Protein AF-0000000087520367 (afdb_homodimer)

Secondary structure (DSSP, 8-state):
--HHHHHHTT-HHHHHHHHH-GGGTS-EEEE---SSPP-PPP--TTTTTT-EEE-SSTT-EEEHHHHHHHTTEEEEEEEETTEEEEEEE-TT--TT--EE-TTHHHHHHHHHHHHHHHTTSS-TTSBHHHH-GGGTTSTTTTSBHHHHHTT---EEETTPPP-HHHHHHHHHHHTTSSPPPTT--S--SHHHHHHTEEESS-TTSS----HHHHHHHHHHHHHHHSS-HHHHHIIIIIHHHT-SS-EEEEB-TTS-B-TTT-EEE-HHHHHHHHHHHHTTTEETTEE-S-HHHHHHTTPPPSGGGGSB--TT--TTTS--EEEETTEEEETTSTT-EEEEEGGGEEEEEEGGGTEEEEEEE-----TTSPPP-HHHHHHHHHHHHHHS---/--HHHHHHTT-HHHHHHHHH-GGGTS-EEEE---SSPP-PPP--TTTTTT-EEE-SSTT-EEEHHHHHHHTTEEEEEEEETTEEEEEEE-TT--TT--EE-TTHHHHHHHHHHHHHHHTTSS-TTSBHHHH-GGGTTSTTTTSBHHHHHTT---EEETTPPP-HHHHHHHHHHHTTSSPPPTT--S--SHHHHHTTEEESS-TTSS----HHHHHHHHHHHHHHHSS-HHHHHIIIIIHHHT-SS-EEEEB-TTS-B-TTT-EEE-HHHHHHHHHHHHTTTEETTEE-S-HHHHHHTTPPPSGGGGSB--TT--TTTS--EEEETTEEEETTSTT-EEEEEGGGEEEEEEGGGTEEEEEEE-----TTSPPP-HHHHHHHHHHHHHHS---

Organism: NCBI:txid162496

Solvent-accessible surface area (backbone atoms only — not comparable to full-atom values): 40229 Å² total; per-residue (Å²): 119,59,66,65,59,60,54,40,53,57,36,43,70,50,34,42,50,50,32,51,46,44,48,53,70,34,16,32,42,66,17,54,18,67,82,40,63,64,58,80,58,74,71,46,83,61,72,61,67,88,38,70,31,72,44,96,49,91,93,37,68,34,49,50,67,56,53,40,60,74,36,36,42,35,31,43,35,35,31,48,75,85,36,31,32,39,79,47,62,32,94,85,48,54,80,83,45,42,29,53,30,25,32,30,18,28,29,57,50,35,54,55,48,50,54,35,39,72,71,60,74,39,53,52,81,42,39,38,19,77,60,36,60,85,30,50,83,19,24,63,15,67,19,26,40,50,31,34,37,35,25,8,42,39,58,22,58,87,82,42,84,75,44,63,70,61,51,49,52,53,48,34,37,17,33,56,76,37,80,67,55,95,81,63,80,69,46,63,29,62,66,52,46,54,51,51,26,34,55,74,50,73,55,52,70,45,60,36,86,51,60,61,38,41,39,52,50,46,50,32,52,27,59,72,66,75,44,55,67,38,56,49,47,13,75,62,44,35,33,65,55,16,28,81,57,61,31,33,27,32,33,28,85,83,61,46,66,40,40,32,36,32,30,27,35,24,63,63,42,51,40,40,52,34,45,23,51,48,53,39,17,33,43,95,89,38,76,65,41,57,46,66,62,45,60,50,52,60,47,76,45,79,68,43,24,43,63,37,67,54,92,90,46,43,88,87,78,30,71,55,21,21,37,24,58,49,28,38,28,44,63,88,44,78,71,24,38,32,26,54,16,72,30,55,20,35,43,38,30,26,45,92,68,34,31,28,38,28,30,38,35,21,31,47,85,46,93,89,44,83,77,72,63,58,67,62,36,52,51,48,50,45,52,52,59,69,68,48,71,82,124,119,60,67,65,60,58,54,40,53,58,35,44,70,51,33,42,49,50,32,52,46,44,48,52,69,35,17,33,42,68,16,54,18,67,82,42,63,63,58,80,59,75,68,47,83,60,73,61,65,88,37,69,32,72,43,95,49,90,94,37,69,34,49,48,67,57,53,39,58,74,36,37,44,36,30,43,37,33,31,48,76,86,36,32,33,37,79,48,62,32,95,85,48,54,79,82,44,41,31,52,30,24,32,30,18,29,30,58,51,35,53,55,48,50,55,35,40,74,72,60,74,40,52,53,82,42,40,38,19,78,60,36,60,84,30,49,82,18,23,63,14,67,18,25,41,51,31,36,38,36,26,8,43,39,57,21,58,87,81,42,84,75,43,64,69,61,52,48,53,52,48,35,37,16,32,56,78,38,81,66,56,95,81,63,80,70,46,65,29,62,66,52,47,55,51,51,25,36,53,74,51,74,57,53,71,44,60,36,87,50,61,61,39,41,38,52,49,45,52,31,53,28,61,72,68,74,44,55,68,37,55,50,47,13,76,62,45,35,33,64,55,15,27,82,56,61,32,33,27,32,34,27,85,82,62,45,65,40,39,32,34,32,30,25,34,24,63,64,43,50,40,41,53,36,44,22,50,50,52,39,17,34,42,97,90,37,75,63,41,58,48,67,63,46,61,50,52,60,47,76,44,78,69,42,23,43,64,38,68,54,93,91,46,42,86,89,80,30,70,55,20,23,38,24,56,48,28,38,28,43,64,89,44,77,73,24,38,30,26,56,16,72,31,54,19,34,44,38,30,27,46,92,67,34,32,27,37,29,30,39,33,21,31,46,85,47,94,88,45,82,77,73,64,58,66,62,36,51,52,49,50,45,52,52,58,69,68,48,71,83,123

Foldseek 3Di:
DPPVVLVLLFDLVSLQCCFQVVVVQFPWDWQDQADQAADADDAPEDLLVQPWFDDQDPPDTDRPVVLCVLLQFQWKWKDFPRHTHDTDGPDPDDQATKTWQFQLLLVLLLLLVLVCCVVVLFPQQDFLCVLVVLQPQAQRRQHGLQLLLLQFTAWDAPPDDDDAVVLVVVQCPLQRVDPDDPPDDAHNHLSSSSNRIHGPDHGQQAHDDHQSSSSSVLSSSCRSVVDASSHSSNVLPNNQLSAPDMWIFGGGPVRHGSRRTGTIDGLSSLLSVLLCLLVQCDDPRDNSGHSVSSQCQQDQDDHHQNWDFDVLDDPVRAFTWGGGSSWTHRPVQRQKIWHDRPSGFIWIHHSVLRMTMTIDRSHRDDNPRHNDHVVSRRVVSSVSSSPDPPD/DPPVVLVLLFDLVSLQCCFQVVVVQFPWDWQDQADQAADADDAPPDLLVQPWFDDQDPPDTDRPVVLCVLLQFQWKWKDFPRHTHDTDGPDPDDQATKTWQFQLLLVLLLLLVLVCCVVVLFPQQDFLCVLVVLQPQAQRRQHGLQLLLLQFTAWDAPPDDDDAVVLVVVQCPLQRVDPDDPPDDAHNHLSSSSNRIHGPDHGQQAHDDHQSSSSSSQSSSCRSVVDASSHSSNVLPNNQLSAPDMWIFGGGPVRHGSRRTGTIDGLSSLLSVLLCLLVQCDDPRDNSGHSVSSQCQQDQDDHHQNWDFDVLDDPVRAFTWGGGSSWTHRPVQRQKIWHHRPSGFIWIHHSVLRMTMTIDRSHRDDNVRHNDHVVSRRVVSSVSSSPDPPD

Sequence (782 aa):
MNTQTLQRLADPQVLRQHFINDRQTMPTRRIWRGTTPPALPPHTAGALAGMQVPGPRPGVLQPLEHFLSRAESNALLVLHRGALVHEQYLHSMAAHDTHLSASISKSVVSLVAGVLLRDGLLQREQRLGHYVPELAGTAFGEANLDQLLHMGTAVSYGGRAFNKEQEARRFFEAVGMFERAADYTGPRTLLERLATAGAQQPPGQIFRYENGNTEALGEAIRRVTGQSLAQLVSELLWVHLGAGEDAHFGLDSTGRELASGRFSATARDLALLGELLRCGGSRQGVQVLDEALVADITRIPDGPAADVLGTGDTRANGPVLAYHDFWWLPLGEPGSFVARGRSGQRLYVDPRRELVIVHFGAQPVRADVPVPDFEQVFAHIGRQLTATPAGMNTQTLQRLADPQVLRQHFINDRQTMPTRRIWRGTTPPALPPHTAGALAGMQVPGPRPGVLQPLEHFLSRAESNALLVLHRGALVHEQYLHSMAAHDTHLSASISKSVVSLVAGVLLRDGLLQREQRLGHYVPELAGTAFGEANLDQLLHMGTAVSYGGRAFNKEQEARRFFEAVGMFERAADYTGPRTLLERLATAGAQQPPGQIFRYENGNTEALGEAIRRVTGQSLAQLVSELLWVHLGAGEDAHFGLDSTGRELASGRFSATARDLALLGELLRCGGSRQGVQVLDEALVADITRIPDGPAADVLGTGDTRANGPVLAYHDFWWLPLGEPGSFVARGRSGQRLYVDPRRELVIVHFGAQPVRADVPVPDFEQVFAHIGRQLTATPAG

Nearest PDB structures (foldseek):
  4gb7-assembly1_A  TM=9.123E-01  e=3.814E-31  Bacillus anthracis str. Ames
  8rlj-assembly4_D  TM=8.419E-01  e=1.886E-25  Pseudomonas aeruginosa
  8rll-assembly3_C  TM=8.346E-01  e=3.668E-24  Pseudomonas aeruginosa
  8rlj-assembly5_E  TM=8.274E-01  e=9.178E-24  Pseudomonas aeruginosa
  8rlj-assembly1_A  TM=8.616E-01  e=4.545E-21  Pseudomonas aeruginosa

Radius of gyration: 28.09 Å; Cα contacts (8 Å, |Δi|>4): 1717; chains: 2; bounding box: 58×78×73 Å

InterPro domains:
  IPR001466 Beta-lactamase-related [PF00144] (74-360)
  IPR012338 Beta-lactamase/transpeptidase-like [G3DSA:3.40.710.10] (2-370)
  IPR012338 Beta-lactamase/transpeptidase-like [SSF56601] (11-376)
  IPR050789 Diverse Enzymatic Activities [PTHR43283] (68-371)

pLDDT: mean 92.2, std 10.27, range [38.78, 98.94]

Structure (mmCIF, N/CA/C/O backbone):
data_AF-0000000087520367-model_v1
#
loop_
_entity.id
_entity.type
_entity.pdbx_description
1 polymer 'Beta-lactamase-related domain-containing protein'
#
loop_
_atom_site.group_PDB
_atom_site.id
_atom_site.type_symbol
_atom_site.label_atom_id
_atom_site.label_alt_id
_atom_site.label_comp_id
_atom_site.label_asym_id
_atom_site.label_entity_id
_atom_site.label_seq_id
_atom_site.pdbx_PDB_ins_code
_atom_site.Cartn_x
_atom_site.Cartn_y
_atom_site.Cartn_z
_atom_site.occupancy
_atom_site.B_iso_or_equiv
_atom_site.auth_seq_id
_atom_site.auth_comp_id
_atom_site.auth_asym_id
_atom_site.auth_atom_id
_atom_site.pdbx_PDB_model_num
ATOM 1 N N . MET A 1 1 ? 9.992 0.084 -26.797 1 42.03 1 MET A N 1
ATOM 2 C CA . MET A 1 1 ? 10.398 0.18 -25.391 1 42.03 1 MET A CA 1
ATOM 3 C C . MET A 1 1 ? 11.773 0.842 -25.281 1 42.03 1 MET A C 1
ATOM 5 O O . MET A 1 1 ? 12.656 0.589 -26.094 1 42.03 1 MET A O 1
ATOM 9 N N . ASN A 1 2 ? 11.812 1.904 -24.453 1 46.28 2 ASN A N 1
ATOM 10 C CA . ASN A 1 2 ? 13.094 2.602 -24.375 1 46.28 2 ASN A CA 1
ATOM 11 C C . ASN A 1 2 ? 14.211 1.674 -23.906 1 46.28 2 ASN A C 1
ATOM 13 O O . ASN A 1 2 ? 13.984 0.813 -23.047 1 46.28 2 ASN A O 1
ATOM 17 N N . THR A 1 3 ? 15.109 1.425 -24.812 1 49.47 3 THR A N 1
ATOM 18 C CA . THR A 1 3 ? 16.344 0.694 -24.547 1 49.47 3 THR A CA 1
ATOM 19 C C . THR A 1 3 ? 16.734 0.805 -23.078 1 49.47 3 THR A C 1
ATOM 21 O O . THR A 1 3 ? 17.266 -0.145 -22.484 1 49.47 3 THR A O 1
ATOM 24 N N . GLN A 1 4 ? 16.344 1.837 -22.516 1 50.94 4 GLN A N 1
ATOM 25 C CA . GLN A 1 4 ? 16.719 2.096 -21.141 1 50.94 4 GLN A CA 1
ATOM 26 C C . GLN A 1 4 ? 15.93 1.215 -20.172 1 50.94 4 GLN A C 1
ATOM 28 O O . GLN A 1 4 ? 16.484 0.703 -19.203 1 50.94 4 GLN A O 1
ATOM 33 N N . THR A 1 5 ? 14.703 0.967 -20.578 1 55.31 5 THR A N 1
ATOM 34 C CA . THR A 1 5 ? 13.875 0.125 -19.719 1 55.31 5 THR A CA 1
ATOM 35 C C . THR A 1 5 ? 14.336 -1.327 -19.781 1 55.31 5 THR A C 1
ATOM 37 O O . THR A 1 5 ? 14.398 -2.004 -18.75 1 55.31 5 THR A O 1
ATOM 40 N N . LEU A 1 6 ? 14.672 -1.761 -20.984 1 56.72 6 LEU A N 1
ATOM 41 C CA . LEU A 1 6 ? 15.148 -3.127 -21.172 1 56.72 6 LEU A CA 1
ATOM 42 C C . LEU A 1 6 ? 16.453 -3.357 -20.406 1 56.72 6 LEU A C 1
ATOM 44 O O . LEU A 1 6 ? 16.656 -4.422 -19.828 1 56.72 6 LEU A O 1
ATOM 48 N N . GLN A 1 7 ? 17.312 -2.43 -20.547 1 55.62 7 GLN A N 1
ATOM 49 C CA . GLN A 1 7 ? 18.578 -2.512 -19.844 1 55.62 7 GLN A CA 1
ATOM 50 C C . GLN A 1 7 ? 18.359 -2.535 -18.328 1 55.62 7 GLN A C 1
ATOM 52 O O . GLN A 1 7 ? 19.094 -3.205 -17.594 1 55.62 7 GLN A O 1
ATOM 57 N N . ARG A 1 8 ? 17.312 -1.917 -17.984 1 58.72 8 ARG A N 1
ATOM 58 C CA . ARG A 1 8 ? 16.984 -1.859 -16.562 1 58.72 8 ARG A CA 1
ATOM 59 C C . ARG A 1 8 ? 16.578 -3.23 -16.031 1 58.72 8 ARG A C 1
ATOM 61 O O . ARG A 1 8 ? 16.875 -3.58 -14.898 1 58.72 8 ARG A O 1
ATOM 68 N N . LEU A 1 9 ? 16.141 -4.09 -16.969 1 69.94 9 LEU A N 1
ATOM 69 C CA . LEU A 1 9 ? 15.719 -5.402 -16.5 1 69.94 9 LEU A CA 1
ATOM 70 C C . LEU A 1 9 ? 16.859 -6.41 -16.594 1 69.94 9 LEU A C 1
ATOM 72 O O . LEU A 1 9 ? 16.688 -7.582 -16.234 1 69.94 9 LEU A O 1
ATOM 76 N N . ALA A 1 10 ? 18.016 -5.848 -16.938 1 78.12 10 ALA A N 1
ATOM 77 C CA . ALA A 1 10 ? 19.156 -6.754 -17.062 1 78.12 10 ALA A CA 1
ATOM 78 C C . ALA A 1 10 ? 20.109 -6.613 -15.875 1 78.12 10 ALA A C 1
ATOM 80 O O . ALA A 1 10 ? 20.969 -7.473 -15.648 1 78.12 10 ALA A O 1
ATOM 81 N N . ASP A 1 11 ? 19.922 -5.664 -15.117 1 88 11 ASP A N 1
ATOM 82 C CA . ASP A 1 11 ? 20.75 -5.414 -13.945 1 88 11 ASP A CA 1
ATOM 83 C C . ASP A 1 11 ? 20.047 -5.906 -12.672 1 88 11 ASP A C 1
ATOM 85 O O . ASP A 1 11 ? 19 -5.395 -12.297 1 88 11 ASP A O 1
ATOM 89 N N . PRO A 1 12 ? 20.75 -6.898 -11.977 1 91.44 12 PRO A N 1
ATOM 90 C CA . PRO A 1 12 ? 20.125 -7.469 -10.781 1 91.44 12 PRO A CA 1
ATOM 91 C C . PRO A 1 12 ? 19.781 -6.414 -9.734 1 91.44 12 PRO A C 1
ATOM 93 O O . PRO A 1 12 ? 18.781 -6.551 -9.016 1 91.44 12 PRO A O 1
ATOM 96 N N . GLN A 1 13 ? 20.578 -5.406 -9.656 1 91.62 13 GLN A N 1
ATOM 97 C CA . GLN A 1 13 ? 20.297 -4.363 -8.68 1 91.62 13 GLN A CA 1
ATOM 98 C C . GLN A 1 13 ? 19.016 -3.615 -9.016 1 91.62 13 GLN A C 1
ATOM 100 O O . GLN A 1 13 ? 18.219 -3.307 -8.133 1 91.62 13 GLN A O 1
ATOM 105 N N . VAL A 1 14 ? 18.812 -3.326 -10.266 1 90.69 14 VAL A N 1
ATOM 106 C CA . VAL A 1 14 ? 17.594 -2.646 -10.719 1 90.69 14 VAL A CA 1
ATOM 107 C C . VAL A 1 14 ? 16.391 -3.561 -10.539 1 90.69 14 VAL A C 1
ATOM 109 O O . VAL A 1 14 ? 15.328 -3.111 -10.102 1 90.69 14 VAL A O 1
ATOM 112 N N . LEU A 1 15 ? 16.578 -4.824 -10.805 1 92.62 15 LEU A N 1
ATOM 113 C CA . LEU A 1 15 ? 15.508 -5.801 -10.633 1 92.62 15 LEU A CA 1
ATOM 114 C C . LEU A 1 15 ? 15.102 -5.898 -9.164 1 92.62 15 LEU A C 1
ATOM 116 O O . LEU A 1 15 ? 13.906 -5.949 -8.844 1 92.62 15 LEU A O 1
ATOM 120 N N . ARG A 1 16 ? 16.109 -5.922 -8.297 1 94.5 16 ARG A N 1
ATOM 121 C CA . ARG A 1 16 ? 15.82 -6.008 -6.871 1 94.5 16 ARG A CA 1
ATOM 122 C C . ARG A 1 16 ? 14.961 -4.832 -6.414 1 94.5 16 ARG A C 1
ATOM 124 O O . ARG A 1 16 ? 13.984 -5.02 -5.68 1 94.5 16 ARG A O 1
ATOM 131 N N . GLN A 1 17 ? 15.289 -3.672 -6.883 1 91.69 17 GLN A N 1
ATOM 132 C CA . GLN A 1 17 ? 14.523 -2.484 -6.516 1 91.69 17 GLN A CA 1
ATOM 133 C C . GLN A 1 17 ? 13.094 -2.561 -7.051 1 91.69 17 GLN A C 1
ATOM 135 O O . GLN A 1 17 ? 12.148 -2.182 -6.363 1 91.69 17 GLN A O 1
ATOM 140 N N . HIS A 1 18 ? 12.969 -3.072 -8.227 1 90.88 18 HIS A N 1
ATOM 141 C CA . HIS A 1 18 ? 11.656 -3.238 -8.836 1 90.88 18 HIS A CA 1
ATOM 142 C C . HIS A 1 18 ? 10.797 -4.215 -8.039 1 90.88 18 HIS A C 1
ATOM 144 O O . HIS A 1 18 ? 9.625 -3.947 -7.789 1 90.88 18 HIS A O 1
ATOM 150 N N . PHE A 1 19 ? 11.375 -5.27 -7.586 1 95.12 19 PHE A N 1
ATOM 151 C CA . PHE A 1 19 ? 10.617 -6.324 -6.926 1 95.12 19 PHE A CA 1
ATOM 152 C C . PHE A 1 19 ? 10.242 -5.91 -5.508 1 95.12 19 PHE A C 1
ATOM 154 O O . PHE A 1 19 ? 9.18 -6.293 -5.004 1 95.12 19 PHE A O 1
ATOM 161 N N . ILE A 1 20 ? 11.062 -5.172 -4.879 1 95.31 20 ILE A N 1
ATOM 162 C CA . ILE A 1 20 ? 10.852 -4.844 -3.473 1 95.31 20 ILE A CA 1
ATOM 163 C C . ILE A 1 20 ? 10.016 -3.568 -3.357 1 95.31 20 ILE A C 1
ATOM 165 O O . ILE A 1 20 ? 9.219 -3.424 -2.43 1 95.31 20 ILE A O 1
ATOM 169 N N . ASN A 1 21 ? 10.102 -2.598 -4.324 1 93.12 21 ASN A N 1
ATOM 170 C CA . ASN A 1 21 ? 9.445 -1.299 -4.23 1 93.12 21 ASN A CA 1
ATOM 171 C C . ASN A 1 21 ? 8.328 -1.159 -5.262 1 93.12 21 ASN A C 1
ATOM 173 O O . ASN A 1 21 ? 8.117 -0.074 -5.805 1 93.12 21 ASN A O 1
ATOM 177 N N . ASP A 1 22 ? 7.68 -2.215 -5.484 1 92.31 22 ASP A N 1
ATOM 178 C CA . ASP A 1 22 ? 6.699 -2.227 -6.566 1 92.31 22 ASP A CA 1
ATOM 179 C C . ASP A 1 22 ? 5.574 -1.231 -6.293 1 92.31 22 ASP A C 1
ATOM 181 O O . ASP A 1 22 ? 5.035 -0.626 -7.223 1 92.31 22 ASP A O 1
ATOM 185 N N . ARG A 1 23 ? 5.168 -0.983 -5.047 1 95 23 ARG A N 1
ATOM 186 C CA . ARG A 1 23 ? 4.09 -0.059 -4.707 1 95 23 ARG A CA 1
ATOM 187 C C . ARG A 1 23 ? 4.449 1.369 -5.102 1 95 23 ARG A C 1
ATOM 189 O O . ARG A 1 23 ? 3.57 2.227 -5.215 1 95 23 ARG A O 1
ATOM 196 N N . GLN A 1 24 ? 5.695 1.631 -5.281 1 95.06 24 GLN A N 1
ATOM 197 C CA . GLN A 1 24 ? 6.16 2.98 -5.586 1 95.06 24 GLN A CA 1
ATOM 198 C C . GLN A 1 24 ? 6.051 3.279 -7.078 1 95.06 24 GLN A C 1
ATOM 200 O O . GLN A 1 24 ? 6.266 4.414 -7.504 1 95.06 24 GLN A O 1
ATOM 205 N N . THR A 1 25 ? 5.605 2.248 -7.84 1 91.44 25 THR A N 1
ATOM 206 C CA . THR A 1 25 ? 5.688 2.465 -9.281 1 91.44 25 THR A CA 1
ATOM 207 C C . THR A 1 25 ? 4.312 2.344 -9.922 1 91.44 25 THR A C 1
ATOM 209 O O . THR A 1 25 ? 4.129 2.721 -11.086 1 91.44 25 THR A O 1
ATOM 212 N N . MET A 1 26 ? 3.361 1.888 -9.203 1 92.56 26 MET A N 1
ATOM 213 C CA . MET A 1 26 ? 2.006 1.806 -9.742 1 92.56 26 MET A CA 1
ATOM 214 C C . MET A 1 26 ? 0.979 1.743 -8.609 1 92.56 26 MET A C 1
ATOM 216 O O . MET A 1 26 ? 1.314 1.389 -7.48 1 92.56 26 MET A O 1
ATOM 220 N N . PRO A 1 27 ? -0.323 2.068 -8.93 1 95.12 27 PRO A N 1
ATOM 221 C CA . PRO A 1 27 ? -1.378 1.901 -7.93 1 95.12 27 PRO A CA 1
ATOM 222 C C . PRO A 1 27 ? -1.557 0.448 -7.496 1 95.12 27 PRO A C 1
ATOM 224 O O . PRO A 1 27 ? -1.233 -0.47 -8.258 1 95.12 27 PRO A O 1
ATOM 227 N N . THR A 1 28 ? -1.992 0.246 -6.273 1 98.06 28 THR A N 1
ATOM 228 C CA . THR A 1 28 ? -2.139 -1.098 -5.727 1 98.06 28 THR A CA 1
ATOM 229 C C . THR A 1 28 ? -3.455 -1.233 -4.969 1 98.06 28 THR A C 1
ATOM 231 O O . THR A 1 28 ? -4.098 -0.231 -4.645 1 98.06 28 THR A O 1
ATOM 234 N N . ARG A 1 29 ? -3.918 -2.402 -4.801 1 98.25 29 ARG A N 1
ATOM 235 C CA . ARG A 1 29 ? -5.027 -2.732 -3.912 1 98.25 29 ARG A CA 1
ATOM 236 C C . ARG A 1 29 ? -4.574 -3.674 -2.801 1 98.25 29 ARG A C 1
ATOM 238 O O . ARG A 1 29 ? -3.951 -4.703 -3.066 1 98.25 29 ARG A O 1
ATOM 245 N N . ARG A 1 30 ? -4.902 -3.307 -1.641 1 98.12 30 ARG A N 1
ATOM 246 C CA . ARG A 1 30 ? -4.469 -3.988 -0.425 1 98.12 30 ARG A CA 1
ATOM 247 C C . ARG A 1 30 ? -5.188 -5.32 -0.257 1 98.12 30 ARG A C 1
ATOM 249 O O . ARG A 1 30 ? -6.387 -5.426 -0.525 1 98.12 30 ARG A O 1
ATOM 256 N N . ILE A 1 31 ? -4.457 -6.336 0.143 1 98.69 31 ILE A N 1
ATOM 257 C CA . ILE A 1 31 ? -4.969 -7.57 0.723 1 98.69 31 ILE A CA 1
ATOM 258 C C . ILE A 1 31 ? -4.77 -7.555 2.236 1 98.69 31 ILE A C 1
ATOM 260 O O . ILE A 1 31 ? -3.656 -7.766 2.725 1 98.69 31 ILE A O 1
ATOM 264 N N . TRP A 1 32 ? -5.785 -7.316 2.91 1 97.88 32 TRP A N 1
ATOM 265 C CA . TRP A 1 32 ? -5.715 -7.094 4.352 1 97.88 32 TRP A CA 1
ATOM 266 C C . TRP A 1 32 ? -5.371 -8.383 5.086 1 97.88 32 TRP A C 1
ATOM 268 O O . TRP A 1 32 ? -5.91 -9.445 4.77 1 97.88 32 TRP A O 1
ATOM 278 N N . ARG A 1 33 ? -4.527 -8.352 6.02 1 96.62 33 ARG A N 1
ATOM 279 C CA . ARG A 1 33 ? -3.996 -9.508 6.73 1 96.62 33 ARG A CA 1
ATOM 280 C C . ARG A 1 33 ? -4.965 -9.977 7.812 1 96.62 33 ARG A C 1
ATOM 282 O O . ARG A 1 33 ? -4.828 -11.086 8.336 1 96.62 33 ARG A O 1
ATOM 289 N N . GLY A 1 34 ? -5.883 -9.078 8.227 1 94.31 34 GLY A N 1
ATOM 290 C CA . GLY A 1 34 ? -6.797 -9.43 9.305 1 94.31 34 GLY A CA 1
ATOM 291 C C . GLY A 1 34 ? -6.207 -9.195 10.688 1 94.31 34 GLY A C 1
ATOM 292 O O . GLY A 1 34 ? -5.285 -8.398 10.844 1 94.31 34 GLY A O 1
ATOM 293 N N . THR A 1 35 ? -6.793 -9.797 11.68 1 89.81 35 THR A N 1
ATOM 294 C CA . THR A 1 35 ? -6.414 -9.547 13.062 1 89.81 35 THR A CA 1
ATOM 295 C C . THR A 1 35 ? -5.867 -10.812 13.719 1 89.81 35 THR A C 1
ATOM 297 O O . THR A 1 35 ? -5.496 -10.805 14.891 1 89.81 35 THR A O 1
ATOM 300 N N . THR A 1 36 ? -5.82 -11.891 12.898 1 87.56 36 THR A N 1
ATOM 301 C CA . THR A 1 36 ? -5.242 -13.117 13.438 1 87.56 36 THR A CA 1
ATOM 302 C C . THR A 1 36 ? -3.773 -12.914 13.797 1 87.56 36 THR A C 1
ATOM 304 O O . THR A 1 36 ? -3.004 -12.367 13 1 87.56 36 THR A O 1
ATOM 307 N N . PRO A 1 37 ? -3.348 -13.281 14.992 1 83.19 37 PRO A N 1
ATOM 308 C CA . PRO A 1 37 ? -1.956 -13.055 15.391 1 83.19 37 PRO A CA 1
ATOM 309 C C . PRO A 1 37 ? -0.96 -13.773 14.477 1 83.19 37 PRO A C 1
ATOM 311 O O . PRO A 1 37 ? -1.228 -14.891 14.023 1 83.19 37 PRO A O 1
ATOM 314 N N . PRO A 1 38 ? 0.096 -13.055 14.32 1 78.56 38 PRO A N 1
ATOM 315 C CA . PRO A 1 38 ? 1.107 -13.688 13.469 1 78.56 38 PRO A CA 1
ATOM 316 C C . PRO A 1 38 ? 1.62 -15.008 14.047 1 78.56 38 PRO A C 1
ATOM 318 O O . PRO A 1 38 ? 1.827 -15.117 15.258 1 78.56 38 PRO A O 1
ATOM 321 N N . ALA A 1 39 ? 1.84 -15.992 13.188 1 76.25 39 ALA A N 1
ATOM 322 C CA . ALA A 1 39 ? 2.008 -17.359 13.695 1 76.25 39 ALA A CA 1
ATOM 323 C C . ALA A 1 39 ? 3.322 -17.969 13.211 1 76.25 39 ALA A C 1
ATOM 325 O O . ALA A 1 39 ? 3.635 -19.109 13.523 1 76.25 39 ALA A O 1
ATOM 326 N N . LEU A 1 40 ? 4.164 -17.234 12.523 1 74.38 40 LEU A N 1
ATOM 327 C CA . LEU A 1 40 ? 5.344 -18.016 12.148 1 74.38 40 LEU A CA 1
ATOM 328 C C . LEU A 1 40 ? 6.285 -18.172 13.344 1 74.38 40 LEU A C 1
ATOM 330 O O . LEU A 1 40 ? 6.637 -17.188 13.992 1 74.38 40 LEU A O 1
ATOM 334 N N . PRO A 1 41 ? 6.445 -19.531 13.734 1 66.25 41 PRO A N 1
ATOM 335 C CA . PRO A 1 41 ? 7.363 -19.766 14.852 1 66.25 41 PRO A CA 1
ATOM 336 C C . PRO A 1 41 ? 8.75 -19.172 14.609 1 66.25 41 PRO A C 1
ATOM 338 O O . PRO A 1 41 ? 9.133 -18.938 13.461 1 66.25 41 PRO A O 1
ATOM 341 N N . PRO A 1 42 ? 9.297 -18.844 15.75 1 66.56 42 PRO A N 1
ATOM 342 C CA . PRO A 1 42 ? 10.656 -18.328 15.617 1 66.56 42 PRO A CA 1
ATOM 343 C C . PRO A 1 42 ? 11.602 -19.297 14.922 1 66.56 42 PRO A C 1
ATOM 345 O O . PRO A 1 42 ? 11.414 -20.516 15.008 1 66.56 42 PRO A O 1
ATOM 348 N N . HIS A 1 43 ? 12.453 -18.703 14.133 1 68.62 43 HIS A N 1
ATOM 349 C CA . HIS A 1 43 ? 13.492 -19.359 13.367 1 68.62 43 HIS A CA 1
ATOM 350 C C . HIS A 1 43 ? 14.414 -20.172 14.266 1 68.62 43 HIS A C 1
ATOM 352 O O . HIS A 1 43 ? 14.852 -19.688 15.312 1 68.62 43 HIS A O 1
ATOM 358 N N . THR A 1 44 ? 14.352 -21.516 14.047 1 67.69 44 THR A N 1
ATOM 359 C CA . THR A 1 44 ? 15.398 -22.312 14.695 1 67.69 44 THR A CA 1
ATOM 360 C C . THR A 1 44 ? 16.656 -22.344 13.836 1 67.69 44 THR A C 1
ATOM 362 O O . THR A 1 44 ? 16.609 -22.75 12.672 1 67.69 44 THR A O 1
ATOM 365 N N . ALA A 1 45 ? 17.688 -21.516 14.125 1 63.81 45 ALA A N 1
ATOM 366 C CA . ALA A 1 45 ? 18.875 -21.281 13.32 1 63.81 45 ALA A CA 1
ATOM 367 C C . ALA A 1 45 ? 19.672 -22.562 13.133 1 63.81 45 ALA A C 1
ATOM 369 O O . ALA A 1 45 ? 19.594 -23.484 13.953 1 63.81 45 ALA A O 1
ATOM 370 N N . GLY A 1 46 ? 20.094 -22.75 11.828 1 74 46 GLY A N 1
ATOM 371 C CA . GLY A 1 46 ? 21.281 -23.594 11.672 1 74 46 GLY A CA 1
ATOM 372 C C . GLY A 1 46 ? 21.031 -24.828 10.828 1 74 46 GLY A C 1
ATOM 373 O O . GLY A 1 46 ? 21.969 -25.547 10.477 1 74 46 GLY A O 1
ATOM 374 N N . ALA A 1 47 ? 19.812 -25.016 10.367 1 80.75 47 ALA A N 1
ATOM 375 C CA . ALA A 1 47 ? 19.562 -26.328 9.758 1 80.75 47 ALA A CA 1
ATOM 376 C C . ALA A 1 47 ? 20.266 -26.438 8.398 1 80.75 47 ALA A C 1
ATOM 378 O O . ALA A 1 47 ? 20.625 -27.531 7.969 1 80.75 47 ALA A O 1
ATOM 379 N N . LEU A 1 48 ? 20.516 -25.281 7.77 1 92.44 48 LEU A N 1
ATOM 380 C CA . LEU A 1 48 ? 21.109 -25.344 6.441 1 92.44 48 LEU A CA 1
ATOM 381 C C . LEU A 1 48 ? 22.578 -24.906 6.469 1 92.44 48 LEU A C 1
ATOM 383 O O . LEU A 1 48 ? 23.203 -24.75 5.418 1 92.44 48 LEU A O 1
ATOM 387 N N . ALA A 1 49 ? 23.109 -24.703 7.668 1 88.81 49 ALA A N 1
ATOM 388 C CA . ALA A 1 49 ? 24.5 -24.266 7.781 1 88.81 49 ALA A CA 1
ATOM 389 C C . ALA A 1 49 ? 25.453 -25.25 7.109 1 88.81 49 ALA A C 1
ATOM 391 O O . ALA A 1 49 ? 25.406 -26.453 7.391 1 88.81 49 ALA A O 1
ATOM 392 N N . GLY A 1 50 ? 26.25 -24.797 6.203 1 90.88 50 GLY A N 1
ATOM 393 C CA . GLY A 1 50 ? 27.281 -25.594 5.551 1 90.88 50 GLY A CA 1
ATOM 394 C C . GLY A 1 50 ? 26.719 -26.578 4.543 1 90.88 50 GLY A C 1
ATOM 395 O O . GLY A 1 50 ? 27.438 -27.438 4.027 1 90.88 50 GLY A O 1
ATOM 396 N N . MET A 1 51 ? 25.469 -26.484 4.227 1 94.56 51 MET A N 1
ATOM 397 C CA . MET A 1 51 ? 24.812 -27.453 3.338 1 94.56 51 MET A CA 1
ATOM 398 C C . MET A 1 51 ? 25.375 -27.344 1.925 1 94.56 51 MET A C 1
ATOM 400 O O . MET A 1 51 ? 25.609 -26.25 1.418 1 94.56 51 MET A O 1
ATOM 404 N N . GLN A 1 52 ? 25.672 -28.531 1.371 1 96.88 52 GLN A N 1
ATOM 405 C CA . GLN A 1 52 ? 26.016 -28.656 -0.04 1 96.88 52 GLN A CA 1
ATOM 406 C C . GLN A 1 52 ? 24.797 -28.969 -0.887 1 96.88 52 GLN A C 1
ATOM 408 O O . GLN A 1 52 ? 23.953 -29.766 -0.483 1 96.88 52 GLN A O 1
ATOM 413 N N . VAL A 1 53 ? 24.688 -28.312 -2.025 1 96.94 53 VAL A N 1
ATOM 414 C CA . VAL A 1 53 ? 23.562 -28.516 -2.918 1 96.94 53 VAL A CA 1
ATOM 415 C C . VAL A 1 53 ? 24.062 -28.781 -4.336 1 96.94 53 VAL A C 1
ATOM 417 O O . VAL A 1 53 ? 25.219 -28.531 -4.648 1 96.94 53 VAL A O 1
ATOM 420 N N . PRO A 1 54 ? 23.219 -29.328 -5.152 1 93.88 54 PRO A N 1
ATOM 421 C CA . PRO A 1 54 ? 23.641 -29.594 -6.523 1 93.88 54 PRO A CA 1
ATOM 422 C C . PRO A 1 54 ? 24.078 -28.344 -7.273 1 93.88 54 PRO A C 1
ATOM 424 O O . PRO A 1 54 ? 23.438 -27.297 -7.16 1 93.88 54 PRO A O 1
ATOM 427 N N . GLY A 1 55 ? 25.172 -28.422 -7.996 1 90.44 55 GLY A N 1
ATOM 428 C CA . GLY A 1 55 ? 25.672 -27.359 -8.836 1 90.44 55 GLY A CA 1
ATOM 429 C C . GLY A 1 55 ? 25.234 -27.484 -10.289 1 90.44 55 GLY A C 1
ATOM 430 O O . GLY A 1 55 ? 24.391 -28.328 -10.617 1 90.44 55 GLY A O 1
ATOM 431 N N . PRO A 1 56 ? 25.734 -26.625 -11.141 1 85.56 56 PRO A N 1
ATOM 432 C CA . PRO A 1 56 ? 25.297 -26.625 -12.539 1 85.56 56 PRO A CA 1
ATOM 433 C C . PRO A 1 56 ? 25.797 -27.844 -13.312 1 85.56 56 PRO A C 1
ATOM 435 O O . PRO A 1 56 ? 25.219 -28.219 -14.328 1 85.56 56 PRO A O 1
ATOM 438 N N . ARG A 1 57 ? 26.953 -28.422 -12.805 1 86.19 57 ARG A N 1
ATOM 439 C CA . ARG A 1 57 ? 27.484 -29.641 -13.422 1 86.19 57 ARG A CA 1
ATOM 440 C C . ARG A 1 57 ? 26.953 -30.891 -12.711 1 86.19 57 ARG A C 1
ATOM 442 O O . ARG A 1 57 ? 26.922 -30.938 -11.484 1 86.19 57 ARG A O 1
ATOM 449 N N . PRO A 1 58 ? 26.453 -31.797 -13.594 1 83.12 58 PRO A N 1
ATOM 450 C CA . PRO A 1 58 ? 25.922 -33.031 -12.977 1 83.12 58 PRO A CA 1
ATOM 451 C C . PRO A 1 58 ? 26.922 -33.688 -12.031 1 83.12 58 PRO A C 1
ATOM 453 O O . PRO A 1 58 ? 28.109 -33.781 -12.359 1 83.12 58 PRO A O 1
ATOM 456 N N . GLY A 1 59 ? 26.453 -33.969 -10.859 1 86.12 59 GLY A N 1
ATOM 457 C CA . GLY A 1 59 ? 27.25 -34.719 -9.906 1 86.12 59 GLY A CA 1
ATOM 458 C C . GLY A 1 59 ? 28.141 -33.844 -9.039 1 86.12 59 GLY A C 1
ATOM 459 O O . GLY A 1 59 ? 28.781 -34.344 -8.117 1 86.12 59 GLY A O 1
ATOM 460 N N . VAL A 1 60 ? 28.156 -32.594 -9.305 1 92.81 60 VAL A N 1
ATOM 461 C CA . VAL A 1 60 ? 29.031 -31.703 -8.547 1 92.81 60 VAL A CA 1
ATOM 462 C C . VAL A 1 60 ? 28.188 -30.891 -7.559 1 92.81 60 VAL A C 1
ATOM 464 O O . VAL A 1 60 ? 27.172 -30.312 -7.934 1 92.81 60 VAL A O 1
ATOM 467 N N . LEU A 1 61 ? 28.625 -30.922 -6.344 1 96.19 61 LEU A N 1
ATOM 468 C CA . LEU A 1 61 ? 27.953 -30.156 -5.305 1 96.19 61 LEU A CA 1
ATOM 469 C C . LEU A 1 61 ? 28.625 -28.797 -5.102 1 96.19 61 LEU A C 1
ATOM 471 O O . LEU A 1 61 ? 29.781 -28.609 -5.5 1 96.19 61 LEU A O 1
ATOM 475 N N . GLN A 1 62 ? 27.906 -27.859 -4.629 1 96.44 62 GLN A N 1
ATOM 476 C CA . GLN A 1 62 ? 28.391 -26.531 -4.27 1 96.44 62 GLN A CA 1
ATOM 477 C C . GLN A 1 62 ? 27.797 -26.062 -2.947 1 96.44 62 GLN A C 1
ATOM 479 O O . GLN A 1 62 ? 26.734 -26.547 -2.535 1 96.44 62 GLN A O 1
ATOM 484 N N . PRO A 1 63 ? 28.531 -25.141 -2.312 1 97.06 63 PRO A N 1
ATOM 485 C CA . PRO A 1 63 ? 27.906 -24.578 -1.116 1 97.06 63 PRO A CA 1
ATOM 486 C C . PRO A 1 63 ? 26.594 -23.844 -1.419 1 97.06 63 PRO A C 1
ATOM 488 O O . PRO A 1 63 ? 26.469 -23.188 -2.455 1 97.06 63 PRO A O 1
ATOM 491 N N . LEU A 1 64 ? 25.609 -23.969 -0.513 1 97.25 64 LEU A N 1
ATOM 492 C CA . LEU A 1 64 ? 24.328 -23.281 -0.662 1 97.25 64 LEU A CA 1
ATOM 493 C C . LEU A 1 64 ? 24.531 -21.797 -0.919 1 97.25 64 LEU A C 1
ATOM 495 O O . LEU A 1 64 ? 23.828 -21.203 -1.738 1 97.25 64 LEU A O 1
ATOM 499 N N . GLU A 1 65 ? 25.562 -21.234 -0.316 1 96.44 65 GLU A N 1
ATOM 500 C CA . GLU A 1 65 ? 25.844 -19.812 -0.459 1 96.44 65 GLU A CA 1
ATOM 501 C C . GLU A 1 65 ? 26.203 -19.453 -1.898 1 96.44 65 GLU A C 1
ATOM 503 O O . GLU A 1 65 ? 25.891 -18.375 -2.381 1 96.44 65 GLU A O 1
ATOM 508 N N . HIS A 1 66 ? 26.906 -20.359 -2.518 1 96.12 66 HIS A N 1
ATOM 509 C CA . HIS A 1 66 ? 27.266 -20.125 -3.91 1 96.12 66 HIS A CA 1
ATOM 510 C C . HIS A 1 66 ? 26.047 -20.188 -4.82 1 96.12 66 HIS A C 1
ATOM 512 O O . HIS A 1 66 ? 25.922 -19.391 -5.758 1 96.12 66 HIS A O 1
ATOM 518 N N . PHE A 1 67 ? 25.203 -21.109 -4.555 1 96.12 67 PHE A N 1
ATOM 519 C CA . PHE A 1 67 ? 23.953 -21.203 -5.297 1 96.12 67 PHE A CA 1
ATOM 520 C C . PHE A 1 67 ? 23.156 -19.922 -5.164 1 96.12 67 PHE A C 1
ATOM 522 O O . PHE A 1 67 ? 22.672 -19.375 -6.164 1 96.12 67 PHE A O 1
ATOM 529 N N . LEU A 1 68 ? 22.984 -19.422 -3.932 1 97.31 68 LEU A N 1
ATOM 530 C CA . LEU A 1 68 ? 22.188 -18.219 -3.668 1 97.31 68 LEU A CA 1
ATOM 531 C C . LEU A 1 68 ? 22.797 -17 -4.363 1 97.31 68 LEU A C 1
ATOM 533 O O . LEU A 1 68 ? 22.062 -16.156 -4.875 1 97.31 68 LEU A O 1
ATOM 537 N N . SER A 1 69 ? 24.109 -16.938 -4.391 1 95.56 69 SER A N 1
ATOM 538 C CA . SER A 1 69 ? 24.797 -15.844 -5.066 1 95.56 69 SER A CA 1
ATOM 539 C C . SER A 1 69 ? 24.547 -15.875 -6.57 1 95.56 69 SER A C 1
ATOM 541 O O . SER A 1 69 ? 24.188 -14.852 -7.164 1 95.56 69 SER A O 1
ATOM 543 N N . ARG A 1 70 ? 24.641 -17.062 -7.121 1 93.19 70 ARG A N 1
ATOM 544 C CA . ARG A 1 70 ? 24.422 -17.219 -8.555 1 93.19 70 ARG A CA 1
ATOM 545 C C . ARG A 1 70 ? 22.969 -16.922 -8.938 1 93.19 70 ARG A C 1
ATOM 547 O O . ARG A 1 70 ? 22.703 -16.406 -10.023 1 93.19 70 ARG A O 1
ATOM 554 N N . ALA A 1 71 ? 22.125 -17.234 -8.039 1 95 71 ALA A N 1
ATOM 555 C CA . ALA A 1 71 ? 20.703 -17.078 -8.281 1 95 71 ALA A CA 1
ATOM 556 C C . ALA A 1 71 ? 20.266 -15.641 -8.023 1 95 71 ALA A C 1
ATOM 558 O O . ALA A 1 71 ? 19.078 -15.305 -8.172 1 95 71 ALA A O 1
ATOM 559 N N . GLU A 1 72 ? 21.172 -14.789 -7.656 1 96.44 72 GLU A N 1
ATOM 560 C CA . GLU A 1 72 ? 20.828 -13.422 -7.281 1 96.44 72 GLU A CA 1
ATOM 561 C C . GLU A 1 72 ? 19.672 -13.398 -6.277 1 96.44 72 GLU A C 1
ATOM 563 O O . GLU A 1 72 ? 18.688 -12.688 -6.473 1 96.44 72 GLU A O 1
ATOM 568 N N . SER A 1 73 ? 19.859 -14.195 -5.199 1 97.81 73 SER A N 1
ATOM 569 C CA . SER A 1 73 ? 18.781 -14.414 -4.23 1 97.81 73 SER A CA 1
ATOM 570 C C . SER A 1 73 ? 18.594 -13.195 -3.336 1 97.81 73 SER A C 1
ATOM 572 O O . SER A 1 73 ? 19.562 -12.57 -2.916 1 97.81 73 SER A O 1
ATOM 574 N N . ASN A 1 74 ? 17.297 -12.867 -3.057 1 98.38 74 ASN A N 1
ATOM 575 C CA . ASN A 1 74 ? 16.938 -11.836 -2.088 1 98.38 74 ASN A CA 1
ATOM 576 C C . ASN A 1 74 ? 16.5 -12.445 -0.761 1 98.38 74 ASN A C 1
ATOM 578 O O . ASN A 1 74 ? 16.656 -11.828 0.293 1 98.38 74 ASN A O 1
ATOM 582 N N . ALA A 1 75 ? 15.938 -13.648 -0.848 1 98.38 75 ALA A N 1
ATOM 583 C CA . ALA A 1 75 ? 15.461 -14.312 0.364 1 98.38 75 ALA A CA 1
ATOM 584 C C . ALA A 1 75 ? 15.352 -15.82 0.154 1 98.38 75 ALA A C 1
ATOM 586 O O . ALA A 1 75 ? 15.094 -16.281 -0.96 1 98.38 75 ALA A O 1
ATOM 587 N N . LEU A 1 76 ? 15.594 -16.562 1.172 1 98 76 LEU A N 1
ATOM 588 C CA . LEU A 1 76 ? 15.328 -18 1.245 1 98 76 LEU A CA 1
ATOM 589 C C . LEU A 1 76 ? 14.734 -18.375 2.6 1 98 76 LEU A C 1
ATOM 591 O O . LEU A 1 76 ? 15.352 -18.125 3.641 1 98 76 LEU A O 1
ATOM 595 N N . LEU A 1 77 ? 13.57 -18.891 2.58 1 97.12 77 LEU A N 1
ATOM 596 C CA . LEU A 1 77 ? 12.945 -19.469 3.768 1 97.12 77 LEU A CA 1
ATOM 597 C C . LEU A 1 77 ? 12.641 -20.938 3.57 1 97.12 77 LEU A C 1
ATOM 599 O O . LEU A 1 77 ? 12.203 -21.359 2.496 1 97.12 77 LEU A O 1
ATOM 603 N N . VAL A 1 78 ? 12.898 -21.719 4.602 1 97.38 78 VAL A N 1
ATOM 604 C CA . VAL A 1 78 ? 12.617 -23.141 4.582 1 97.38 78 VAL A CA 1
ATOM 605 C C . VAL A 1 78 ? 11.828 -23.531 5.828 1 97.38 78 VAL A C 1
ATOM 607 O O . VAL A 1 78 ? 12.281 -23.312 6.953 1 97.38 78 VAL A O 1
ATOM 610 N N . LEU A 1 79 ? 10.68 -24.031 5.602 1 95.94 79 LEU A N 1
ATOM 611 C CA . LEU A 1 79 ? 9.906 -24.672 6.656 1 95.94 79 LEU A CA 1
ATOM 612 C C . LEU A 1 79 ? 9.984 -26.203 6.527 1 95.94 79 LEU A C 1
ATOM 614 O O . LEU A 1 79 ? 9.875 -26.734 5.426 1 95.94 79 LEU A O 1
ATOM 618 N N . HIS A 1 80 ? 10.188 -26.844 7.613 1 95.44 80 HIS A N 1
ATOM 619 C CA . HIS A 1 80 ? 10.203 -28.297 7.691 1 95.44 80 HIS A CA 1
ATOM 620 C C . HIS A 1 80 ? 9.445 -28.797 8.914 1 95.44 80 HIS A C 1
ATOM 622 O O . HIS A 1 80 ? 9.727 -28.375 10.039 1 95.44 80 HIS A O 1
ATOM 628 N N . ARG A 1 81 ? 8.461 -29.625 8.68 1 92.69 81 ARG A N 1
ATOM 629 C CA . ARG A 1 81 ? 7.613 -30.141 9.742 1 92.69 81 ARG A CA 1
ATOM 630 C C . ARG A 1 81 ? 6.977 -29 10.539 1 92.69 81 ARG A C 1
ATOM 632 O O . ARG A 1 81 ? 6.938 -29.047 11.766 1 92.69 81 ARG A O 1
ATOM 639 N N . GLY A 1 82 ? 6.703 -27.953 9.828 1 90.88 82 GLY A N 1
ATOM 640 C CA . GLY A 1 82 ? 5.965 -26.844 10.414 1 90.88 82 GLY A CA 1
ATOM 641 C C . GLY A 1 82 ? 6.859 -25.828 11.102 1 90.88 82 GLY A C 1
ATOM 642 O O . GLY A 1 82 ? 6.391 -24.766 11.531 1 90.88 82 GLY A O 1
ATOM 643 N N . ALA A 1 83 ? 8.117 -26.078 11.117 1 92 83 ALA A N 1
ATOM 644 C CA . ALA A 1 83 ? 9.047 -25.172 11.773 1 92 83 ALA A CA 1
ATOM 645 C C . ALA A 1 83 ? 9.867 -24.391 10.75 1 92 83 ALA A C 1
ATOM 647 O O . ALA A 1 83 ? 10.242 -24.938 9.711 1 92 83 ALA A O 1
ATOM 648 N N . LEU A 1 84 ? 10.133 -23.109 11.023 1 94.69 84 LEU A N 1
ATOM 649 C CA . LEU A 1 84 ? 11.039 -22.312 10.211 1 94.69 84 LEU A CA 1
ATOM 650 C C . LEU A 1 84 ? 12.492 -22.656 10.5 1 94.69 84 LEU A C 1
ATOM 652 O O . LEU A 1 84 ? 13.086 -22.125 11.445 1 94.69 84 LEU A O 1
ATOM 656 N N . VAL A 1 85 ? 13.086 -23.453 9.68 1 94.31 85 VAL A N 1
ATOM 657 C CA . VAL A 1 85 ? 14.398 -24 9.992 1 94.31 85 VAL A CA 1
ATOM 658 C C . VAL A 1 85 ? 15.484 -23.156 9.336 1 94.31 85 VAL A C 1
ATOM 660 O O . VAL A 1 85 ? 16.672 -23.297 9.656 1 94.31 85 VAL A O 1
ATOM 663 N N . HIS A 1 86 ? 15.086 -22.312 8.391 1 95.5 86 HIS A N 1
ATOM 664 C CA . HIS A 1 86 ? 16.016 -21.391 7.758 1 95.5 86 HIS A CA 1
ATOM 665 C C . HIS A 1 86 ? 15.32 -20.109 7.312 1 95.5 86 HIS A C 1
ATOM 667 O O . HIS A 1 86 ? 14.242 -20.172 6.715 1 95.5 86 HIS A O 1
ATOM 673 N N . GLU A 1 87 ? 15.867 -18.984 7.605 1 95.38 87 GLU A N 1
ATOM 674 C CA . GLU A 1 87 ? 15.406 -17.656 7.18 1 95.38 87 GLU A CA 1
ATOM 675 C C . GLU A 1 87 ? 16.578 -16.734 6.906 1 95.38 87 GLU A C 1
ATOM 677 O O . GLU A 1 87 ? 17.375 -16.438 7.801 1 95.38 87 GLU A O 1
ATOM 682 N N . GLN A 1 88 ? 16.609 -16.391 5.648 1 95.25 88 GLN A N 1
ATOM 683 C CA . GLN A 1 88 ? 17.719 -15.523 5.266 1 95.25 88 GLN A CA 1
ATOM 684 C C . GLN A 1 88 ? 17.266 -14.453 4.273 1 95.25 88 GLN A C 1
ATOM 686 O O . GLN A 1 88 ? 16.469 -14.734 3.371 1 95.25 88 GLN A O 1
ATOM 691 N N . TYR A 1 89 ? 17.703 -13.266 4.516 1 96.5 89 TYR A N 1
ATOM 692 C CA . TYR A 1 89 ? 17.484 -12.141 3.617 1 96.5 89 TYR A CA 1
ATOM 693 C C . TYR A 1 89 ? 18.812 -11.578 3.133 1 96.5 89 TYR A C 1
ATOM 695 O O . TYR A 1 89 ? 19.781 -11.5 3.898 1 96.5 89 TYR A O 1
ATOM 703 N N . LEU A 1 90 ? 18.844 -11.281 1.885 1 96.75 90 LEU A N 1
ATOM 704 C CA . LEU A 1 90 ? 20.078 -10.781 1.273 1 96.75 90 LEU A CA 1
ATOM 705 C C . LEU A 1 90 ? 19.844 -9.398 0.667 1 96.75 90 LEU A C 1
ATOM 707 O O . LEU A 1 90 ? 18.703 -8.977 0.48 1 96.75 90 LEU A O 1
ATOM 711 N N . HIS A 1 91 ? 20.938 -8.648 0.431 1 95.31 91 HIS A N 1
ATOM 712 C CA . HIS A 1 91 ? 20.953 -7.363 -0.255 1 95.31 91 HIS A CA 1
ATOM 713 C C . HIS A 1 91 ? 20.047 -6.359 0.435 1 95.31 91 HIS A C 1
ATOM 715 O O . HIS A 1 91 ? 19.25 -5.676 -0.224 1 95.31 91 HIS A O 1
ATOM 721 N N . SER A 1 92 ? 19.969 -6.34 1.725 1 90.44 92 SER A N 1
ATOM 722 C CA . SER A 1 92 ? 19.344 -5.344 2.59 1 90.44 92 SER A CA 1
ATOM 723 C C . SER A 1 92 ? 17.828 -5.5 2.598 1 90.44 92 SER A C 1
ATOM 725 O O . SER A 1 92 ? 17.109 -4.594 3.031 1 90.44 92 SER A O 1
ATOM 727 N N . MET A 1 93 ? 17.312 -6.641 2.014 1 96.12 93 MET A N 1
ATOM 728 C CA . MET A 1 93 ? 15.898 -6.934 2.193 1 96.12 93 MET A CA 1
ATOM 729 C C . MET A 1 93 ? 15.586 -7.266 3.65 1 96.12 93 MET A C 1
ATOM 731 O O . MET A 1 93 ? 16.359 -7.957 4.312 1 96.12 93 MET A O 1
ATOM 735 N N . ALA A 1 94 ? 14.523 -6.754 4.176 1 95.31 94 ALA A N 1
ATOM 736 C CA . ALA A 1 94 ? 14.086 -7.039 5.543 1 95.31 94 ALA A CA 1
ATOM 737 C C . ALA A 1 94 ? 12.93 -8.031 5.555 1 95.31 94 ALA A C 1
ATOM 739 O O . ALA A 1 94 ? 12.266 -8.234 4.531 1 95.31 94 ALA A O 1
ATOM 740 N N . ALA A 1 95 ? 12.695 -8.625 6.672 1 94.88 95 ALA A N 1
ATOM 741 C CA . ALA A 1 95 ? 11.664 -9.648 6.824 1 94.88 95 ALA A CA 1
ATOM 742 C C . ALA A 1 95 ? 10.273 -9.078 6.535 1 94.88 95 ALA A C 1
ATOM 744 O O . ALA A 1 95 ? 9.391 -9.781 6.043 1 94.88 95 ALA 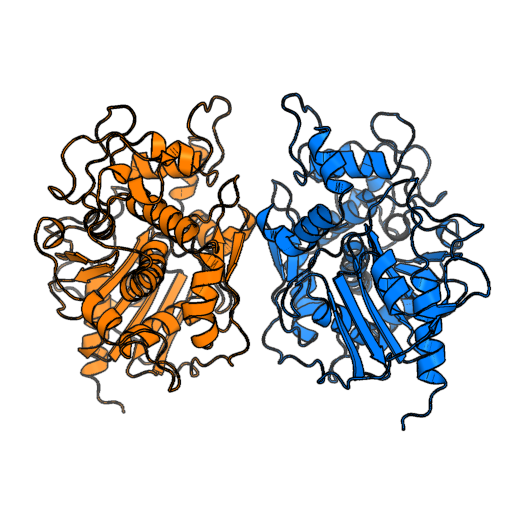A O 1
ATOM 745 N N . HIS A 1 96 ? 10.109 -7.758 6.777 1 95.38 96 HIS A N 1
ATOM 746 C CA . HIS A 1 96 ? 8.789 -7.164 6.645 1 95.38 96 HIS A CA 1
ATOM 747 C C . HIS A 1 96 ? 8.586 -6.574 5.254 1 95.38 96 HIS A C 1
ATOM 749 O O . HIS A 1 96 ? 7.512 -6.051 4.945 1 95.38 96 HIS A O 1
ATOM 755 N N . ASP A 1 97 ? 9.602 -6.602 4.391 1 97.19 97 ASP A N 1
ATOM 756 C CA . ASP A 1 97 ? 9.461 -6.086 3.033 1 97.19 97 ASP A CA 1
ATOM 757 C C . ASP A 1 97 ? 8.602 -7.012 2.18 1 97.19 97 ASP A C 1
ATOM 759 O O . ASP A 1 97 ? 8.789 -8.227 2.188 1 97.19 97 ASP A O 1
ATOM 763 N N . THR A 1 98 ? 7.582 -6.438 1.544 1 97.81 98 THR A N 1
ATOM 764 C CA . THR A 1 98 ? 6.91 -7.207 0.503 1 97.81 98 THR A CA 1
ATOM 765 C C . THR A 1 98 ? 7.781 -7.305 -0.745 1 97.81 98 THR A C 1
ATOM 767 O O . THR A 1 98 ? 8.695 -6.504 -0.933 1 97.81 98 THR A O 1
ATOM 770 N N . HIS A 1 99 ? 7.547 -8.305 -1.502 1 98.38 99 HIS A N 1
ATOM 771 C CA . HIS A 1 99 ? 8.25 -8.602 -2.744 1 98.38 99 HIS A CA 1
ATOM 772 C C . HIS A 1 99 ? 7.285 -9.055 -3.832 1 98.38 99 HIS A C 1
ATOM 774 O O . HIS A 1 99 ? 6.43 -9.914 -3.59 1 98.38 99 HIS A O 1
ATOM 780 N N . LEU A 1 100 ? 7.395 -8.391 -4.977 1 97.44 100 LEU A N 1
ATOM 781 C CA . LEU A 1 100 ? 6.648 -8.891 -6.125 1 97.44 100 LEU A CA 1
ATOM 782 C C . LEU A 1 100 ? 6.957 -10.367 -6.371 1 97.44 100 LEU A C 1
ATOM 784 O O . LEU A 1 100 ? 8.117 -10.781 -6.336 1 97.44 100 LEU A O 1
ATOM 788 N N . SER A 1 101 ? 5.91 -11.102 -6.602 1 97.94 101 SER A N 1
ATOM 789 C CA . SER A 1 101 ? 6.102 -12.547 -6.715 1 97.94 101 SER A CA 1
ATOM 790 C C . SER A 1 101 ? 6.016 -13 -8.164 1 97.94 101 SER A C 1
ATOM 792 O O . SER A 1 101 ? 6.184 -14.188 -8.461 1 97.94 101 SER A O 1
ATOM 794 N N . ALA A 1 102 ? 5.754 -12.031 -9.016 1 96.12 102 ALA A N 1
ATOM 795 C CA . ALA A 1 102 ? 5.586 -12.359 -10.43 1 96.12 102 ALA A CA 1
ATOM 796 C C . ALA A 1 102 ? 4.551 -13.469 -10.617 1 96.12 102 ALA A C 1
ATOM 798 O O . ALA A 1 102 ? 3.443 -13.391 -10.078 1 96.12 102 ALA A O 1
ATOM 799 N N . SER A 1 103 ? 4.828 -14.453 -11.312 1 97.62 103 SER A N 1
ATOM 800 C CA . SER A 1 103 ? 3.84 -15.43 -11.758 1 97.62 103 SER A CA 1
ATOM 801 C C . SER A 1 103 ? 3.402 -16.344 -10.609 1 97.62 103 SER A C 1
ATOM 803 O O . SER A 1 103 ? 2.465 -17.125 -10.75 1 97.62 103 SER A O 1
ATOM 805 N N . ILE A 1 104 ? 4 -16.312 -9.453 1 98.69 104 ILE A N 1
ATOM 806 C CA . ILE A 1 104 ? 3.383 -16.953 -8.289 1 98.69 104 ILE A CA 1
ATOM 807 C C . ILE A 1 104 ? 1.953 -16.438 -8.125 1 98.69 104 ILE A C 1
ATOM 809 O O . ILE A 1 104 ? 1.079 -17.172 -7.652 1 98.69 104 ILE A O 1
ATOM 813 N N . SER A 1 105 ? 1.73 -15.266 -8.609 1 98.75 105 SER A N 1
ATOM 814 C CA . SER A 1 105 ? 0.414 -14.641 -8.625 1 98.75 105 SER A CA 1
ATOM 815 C C . SER A 1 105 ? -0.633 -15.562 -9.234 1 98.75 105 SER A C 1
ATOM 817 O O . SER A 1 105 ? -1.754 -15.656 -8.727 1 98.75 105 SER A O 1
ATOM 819 N N . LYS A 1 106 ? -0.248 -16.234 -10.273 1 98.75 106 LYS A N 1
ATOM 820 C CA . LYS A 1 106 ? -1.168 -17.125 -10.977 1 98.75 106 LYS A CA 1
ATOM 821 C C . LYS A 1 106 ? -1.682 -18.234 -10.055 1 98.75 106 LYS A C 1
ATOM 823 O O . LYS A 1 106 ? -2.875 -18.531 -10.047 1 98.75 106 LYS A O 1
ATOM 828 N N . SER A 1 107 ? -0.773 -18.766 -9.281 1 98.94 107 SER A N 1
ATOM 829 C CA . SER A 1 107 ? -1.137 -19.844 -8.375 1 98.94 107 SER A CA 1
ATOM 830 C C . SER A 1 107 ? -2.053 -19.344 -7.262 1 98.94 107 SER A C 1
ATOM 832 O O . SER A 1 107 ? -2.982 -20.047 -6.859 1 98.94 107 SER A O 1
ATOM 834 N N . VAL A 1 108 ? -1.854 -18.141 -6.797 1 98.94 108 VAL A N 1
ATOM 835 C CA . VAL A 1 108 ? -2.717 -17.562 -5.777 1 98.94 108 VAL A CA 1
ATOM 836 C C . VAL A 1 108 ? -4.125 -17.375 -6.34 1 98.94 108 VAL A C 1
ATOM 838 O O . VAL A 1 108 ? -5.109 -17.719 -5.688 1 98.94 108 VAL A O 1
ATOM 841 N N . VAL A 1 109 ? -4.219 -16.891 -7.551 1 98.88 109 VAL A N 1
ATOM 842 C CA . VAL A 1 109 ? -5.5 -16.672 -8.203 1 98.88 109 VAL A CA 1
ATOM 843 C C . VAL A 1 109 ? -6.219 -18 -8.422 1 98.88 109 VAL A C 1
ATOM 845 O O . VAL A 1 109 ? -7.445 -18.078 -8.289 1 98.88 109 VAL A O 1
ATOM 848 N N . SER A 1 110 ? -5.465 -19.031 -8.68 1 98.75 110 SER A N 1
ATOM 849 C CA . SER A 1 110 ? -6.09 -20.312 -8.945 1 98.75 110 SER A CA 1
ATOM 850 C C . SER A 1 110 ? -6.73 -20.891 -7.688 1 98.75 110 SER A C 1
ATOM 852 O O . SER A 1 110 ? -7.715 -21.625 -7.766 1 98.75 110 SER A O 1
ATOM 854 N N . LEU A 1 111 ? -6.176 -20.594 -6.523 1 98.88 111 LEU A N 1
ATOM 855 C CA . LEU A 1 111 ? -6.801 -21.031 -5.281 1 98.88 111 LEU A CA 1
ATOM 856 C C . LEU A 1 111 ? -8.18 -20.406 -5.109 1 98.88 111 LEU A C 1
ATOM 858 O O . LEU A 1 111 ? -9.133 -21.078 -4.723 1 98.88 111 LEU A O 1
ATOM 862 N N . VAL A 1 112 ? -8.281 -19.125 -5.445 1 98.81 112 VAL A N 1
ATOM 863 C CA . VAL A 1 112 ? -9.57 -18.438 -5.414 1 98.81 112 VAL A CA 1
ATOM 864 C C . VAL A 1 112 ? -10.523 -19.078 -6.43 1 98.81 112 VAL A C 1
ATOM 866 O O . VAL A 1 112 ? -11.68 -19.359 -6.109 1 98.81 112 VAL A O 1
ATOM 869 N N . ALA A 1 113 ? -9.984 -19.328 -7.613 1 98.81 113 ALA A N 1
ATOM 870 C CA . ALA A 1 113 ? -10.797 -19.953 -8.648 1 98.81 113 ALA A CA 1
ATOM 871 C C . ALA A 1 113 ? -11.297 -21.328 -8.188 1 98.81 113 ALA A C 1
ATOM 873 O O . ALA A 1 113 ? -12.445 -21.688 -8.445 1 98.81 113 ALA A O 1
ATOM 874 N N . GLY A 1 114 ? -10.414 -22.062 -7.52 1 98.69 114 GLY A N 1
ATOM 875 C CA . GLY A 1 114 ? -10.789 -23.375 -7.02 1 98.69 114 GLY A CA 1
ATOM 876 C C . GLY A 1 114 ? -11.984 -23.328 -6.078 1 98.69 114 GLY A C 1
ATOM 877 O O . GLY A 1 114 ? -12.883 -24.172 -6.168 1 98.69 114 GLY A O 1
ATOM 878 N N . VAL A 1 115 ? -11.992 -22.375 -5.188 1 98.75 115 VAL A N 1
ATOM 879 C CA . VAL A 1 115 ? -13.102 -22.203 -4.254 1 98.75 115 VAL A CA 1
ATOM 880 C C . VAL A 1 115 ? -14.383 -21.891 -5.027 1 98.75 115 VAL A C 1
ATOM 882 O O . VAL A 1 115 ? -15.438 -22.469 -4.746 1 98.75 115 VAL A O 1
ATOM 885 N N . LEU A 1 116 ? -14.289 -21 -6.039 1 98.75 116 LEU A N 1
ATOM 886 C CA . LEU A 1 116 ? -15.453 -20.578 -6.805 1 98.75 116 LEU A CA 1
ATOM 887 C C . LEU A 1 116 ? -15.969 -21.719 -7.68 1 98.75 116 LEU A C 1
ATOM 889 O O . LEU A 1 116 ? -17.172 -21.828 -7.918 1 98.75 116 LEU A O 1
ATOM 893 N N . LEU A 1 117 ? -15.07 -22.562 -8.156 1 98.44 117 LEU A N 1
ATOM 894 C CA . LEU A 1 117 ? -15.461 -23.75 -8.906 1 98.44 117 LEU A CA 1
ATOM 895 C C . LEU A 1 117 ? -16.219 -24.734 -8.008 1 98.44 117 LEU A C 1
ATOM 897 O O . LEU A 1 117 ? -17.266 -25.25 -8.398 1 98.44 117 LEU A O 1
ATOM 901 N N . ARG A 1 118 ? -15.688 -24.922 -6.84 1 97.06 118 ARG A N 1
ATOM 902 C CA . ARG A 1 118 ? -16.344 -25.797 -5.871 1 97.06 118 ARG A CA 1
ATOM 903 C C . ARG A 1 118 ? -17.734 -25.281 -5.52 1 97.06 118 ARG A C 1
ATOM 905 O O . ARG A 1 118 ? -18.672 -26.062 -5.418 1 97.06 118 ARG A O 1
ATOM 912 N N . ASP A 1 119 ? -17.891 -23.984 -5.414 1 97.44 119 ASP A N 1
ATOM 913 C CA . ASP A 1 119 ? -19.141 -23.359 -5 1 97.44 119 ASP A CA 1
ATOM 914 C C . ASP A 1 119 ? -20.109 -23.25 -6.172 1 97.44 119 ASP A C 1
ATOM 916 O O . ASP A 1 119 ? -21.25 -22.828 -5.996 1 97.44 119 ASP A O 1
ATOM 920 N N . GLY A 1 120 ? -19.672 -23.484 -7.34 1 97.94 120 GLY A N 1
ATOM 921 C CA . GLY A 1 120 ? -20.547 -23.5 -8.508 1 97.94 120 GLY A CA 1
ATOM 922 C C . GLY A 1 120 ? -20.688 -22.156 -9.172 1 97.94 120 GLY A C 1
ATOM 923 O O . GLY A 1 120 ? -21.469 -22 -10.109 1 97.94 120 GLY A O 1
ATOM 924 N N . LEU A 1 121 ? -19.953 -21.156 -8.711 1 98.5 121 LEU A N 1
ATOM 925 C CA . LEU A 1 121 ? -20 -19.828 -9.312 1 98.5 121 LEU A CA 1
ATOM 926 C C . LEU A 1 121 ? -19.219 -19.812 -10.633 1 98.5 121 LEU A C 1
ATOM 928 O O . LEU A 1 121 ? -19.484 -18.969 -11.492 1 98.5 121 LEU A O 1
ATOM 932 N N . LEU A 1 122 ? -18.25 -20.703 -10.797 1 98.75 122 LEU A N 1
ATOM 933 C CA . LEU A 1 122 ? -17.531 -20.984 -12.031 1 98.75 122 LEU A CA 1
ATOM 934 C C . LEU A 1 122 ? -17.703 -22.453 -12.43 1 98.75 122 LEU A C 1
ATOM 936 O O . LEU A 1 122 ? -17.906 -23.312 -11.57 1 98.75 122 LEU A O 1
ATOM 940 N N . GLN A 1 123 ? -17.609 -22.656 -13.68 1 98.69 123 GLN A N 1
ATOM 941 C CA . GLN A 1 123 ? -17.641 -24.016 -14.203 1 98.69 123 GLN A CA 1
ATOM 942 C C . GLN A 1 123 ? -16.484 -24.266 -15.164 1 98.69 123 GLN A C 1
ATOM 944 O O . GLN A 1 123 ? -16.281 -23.5 -16.109 1 98.69 123 GLN A O 1
ATOM 949 N N . ARG A 1 124 ? -15.758 -25.344 -14.969 1 98.19 124 ARG A N 1
ATOM 950 C CA . ARG A 1 124 ? -14.562 -25.641 -15.75 1 98.19 124 ARG A CA 1
ATOM 951 C C . ARG A 1 124 ? -14.898 -25.766 -17.234 1 98.19 124 ARG A C 1
ATOM 953 O O . ARG A 1 124 ? -14.094 -25.391 -18.094 1 98.19 124 ARG A O 1
ATOM 960 N N . GLU A 1 125 ? -16.094 -26.25 -17.516 1 98.31 125 GLU A N 1
ATOM 961 C CA . GLU A 1 125 ? -16.453 -26.547 -18.891 1 98.31 125 GLU A CA 1
ATOM 962 C C . GLU A 1 125 ? -17.094 -25.344 -19.578 1 98.31 125 GLU A C 1
ATOM 964 O O . GLU A 1 125 ? -17.297 -25.344 -20.797 1 98.31 125 GLU A O 1
ATOM 969 N N . GLN A 1 126 ? -17.344 -24.312 -18.859 1 98.69 126 GLN A N 1
ATOM 970 C CA . GLN A 1 126 ? -17.969 -23.125 -19.406 1 98.69 126 GLN A CA 1
ATOM 971 C C . GLN A 1 126 ? -16.938 -22.234 -20.094 1 98.69 126 GLN A C 1
ATOM 973 O O . GLN A 1 126 ? -15.844 -22.016 -19.562 1 98.69 126 GLN A O 1
ATOM 978 N N . ARG A 1 127 ? -17.281 -21.75 -21.281 1 98.62 127 ARG A N 1
ATOM 979 C CA . ARG A 1 127 ? -16.406 -20.844 -22 1 98.62 127 ARG A CA 1
ATOM 980 C C . ARG A 1 127 ? -16.234 -19.531 -21.25 1 98.62 127 ARG A C 1
ATOM 982 O O . ARG A 1 127 ? -17.188 -19.031 -20.656 1 98.62 127 ARG A O 1
ATOM 989 N N . LEU A 1 128 ? -15.023 -18.984 -21.344 1 98.81 128 LEU A N 1
ATOM 990 C CA . LEU A 1 128 ? -14.727 -17.734 -20.672 1 98.81 128 LEU A CA 1
ATOM 991 C C . LEU A 1 128 ? -15.633 -16.609 -21.188 1 98.81 128 LEU A C 1
ATOM 993 O O . LEU A 1 128 ? -16.016 -15.719 -20.438 1 98.81 128 LEU A O 1
ATOM 997 N N . GLY A 1 129 ? -15.992 -16.688 -22.469 1 98.56 129 GLY A N 1
ATOM 998 C CA . GLY A 1 129 ? -16.844 -15.664 -23.078 1 98.56 129 GLY A CA 1
ATOM 999 C C . GLY A 1 129 ? -18.188 -15.539 -22.406 1 98.56 129 GLY A C 1
ATOM 1000 O O . GLY A 1 129 ? -18.828 -14.484 -22.484 1 98.56 129 GLY A O 1
ATOM 1001 N N . HIS A 1 130 ? -18.641 -16.578 -21.781 1 98.44 130 HIS A N 1
ATOM 1002 C CA . HIS A 1 130 ? -19.891 -16.547 -21.016 1 98.44 130 HIS A CA 1
ATOM 1003 C C . HIS A 1 130 ? -19.797 -15.562 -19.859 1 98.44 130 HIS A C 1
ATOM 1005 O O . HIS A 1 130 ? -20.766 -14.859 -19.562 1 98.44 130 HIS A O 1
ATOM 1011 N N . TYR A 1 131 ? -18.672 -15.578 -19.234 1 98.69 131 TYR A N 1
ATOM 1012 C CA . TYR A 1 131 ? -18.469 -14.734 -18.062 1 98.69 131 TYR A CA 1
ATOM 1013 C C . TYR A 1 131 ? -18.016 -13.336 -18.469 1 98.69 131 TYR A C 1
ATOM 1015 O O . TYR A 1 131 ? -18.281 -12.359 -17.766 1 98.69 131 TYR A O 1
ATOM 1023 N N . VAL A 1 132 ? -17.281 -13.266 -19.562 1 98.62 132 VAL A N 1
ATOM 1024 C CA . VAL A 1 132 ? -16.703 -12.008 -20.047 1 98.62 132 VAL A CA 1
ATOM 1025 C C . VAL A 1 132 ? -17.062 -11.82 -21.531 1 98.62 132 VAL A C 1
ATOM 1027 O O . VAL A 1 132 ? -16.203 -11.961 -22.391 1 98.62 132 VAL A O 1
ATOM 1030 N N . PRO A 1 133 ? -18.141 -11.359 -21.797 1 98.38 133 PRO A N 1
ATOM 1031 C CA . PRO A 1 133 ? -18.625 -11.305 -23.188 1 98.38 133 PRO A CA 1
ATOM 1032 C C . PRO A 1 133 ? -17.734 -10.453 -24.094 1 98.38 133 PRO A C 1
ATOM 1034 O O . PRO A 1 133 ? -17.656 -10.703 -25.297 1 98.38 133 PRO A O 1
ATOM 1037 N N . GLU A 1 134 ? -17.062 -9.477 -23.516 1 97.38 134 GLU A N 1
ATOM 1038 C CA . GLU A 1 134 ? -16.172 -8.602 -24.281 1 97.38 134 GLU A CA 1
ATOM 1039 C C . GLU A 1 134 ? -15.039 -9.398 -24.922 1 97.38 134 GLU A C 1
ATOM 1041 O O . GLU A 1 134 ? -14.406 -8.922 -25.859 1 97.38 134 GLU A O 1
ATOM 1046 N N . LEU A 1 135 ? -14.781 -10.594 -24.438 1 98.25 135 LEU A N 1
ATOM 1047 C CA . LEU A 1 135 ? -13.664 -11.375 -24.953 1 98.25 135 LEU A CA 1
ATOM 1048 C C . LEU A 1 135 ? -14.156 -12.484 -25.875 1 98.25 135 LEU A C 1
ATOM 1050 O O . LEU A 1 135 ? -13.367 -13.297 -26.359 1 98.25 135 LEU A O 1
ATOM 1054 N N . ALA A 1 136 ? -15.461 -12.5 -26.156 1 97.31 136 ALA A N 1
ATOM 1055 C CA . ALA A 1 136 ? -15.977 -13.461 -27.125 1 97.31 136 ALA A CA 1
ATOM 1056 C C . ALA A 1 136 ? -15.281 -13.305 -28.469 1 97.31 136 ALA A C 1
ATOM 1058 O O . ALA A 1 136 ? -15.039 -12.188 -28.922 1 97.31 136 ALA A O 1
ATOM 1059 N N . GLY A 1 137 ? -14.945 -14.438 -29.047 1 96.25 137 GLY A N 1
ATOM 1060 C CA . GLY A 1 137 ? -14.297 -14.414 -30.344 1 96.25 137 GLY A CA 1
ATOM 1061 C C . GLY A 1 137 ? -12.781 -14.352 -30.25 1 96.25 137 GLY A C 1
ATOM 1062 O O . GLY A 1 137 ? -12.086 -14.539 -31.25 1 96.25 137 GLY A O 1
ATOM 1063 N N . THR A 1 138 ? -12.273 -14.07 -29.125 1 97.81 138 THR A N 1
ATOM 1064 C CA . THR A 1 138 ? -10.828 -14.109 -28.906 1 97.81 138 THR A CA 1
ATOM 1065 C C . THR A 1 138 ? -10.375 -15.508 -28.531 1 97.81 138 THR A C 1
ATOM 1067 O O . THR A 1 138 ? -11.195 -16.391 -28.297 1 97.81 138 THR A O 1
ATOM 1070 N N . ALA A 1 139 ? -9.062 -15.688 -28.5 1 98 139 ALA A N 1
ATOM 1071 C CA . ALA A 1 139 ? -8.508 -16.969 -28.062 1 98 139 ALA A CA 1
ATOM 1072 C C . ALA A 1 139 ? -8.945 -17.312 -26.641 1 98 139 ALA A C 1
ATOM 1074 O O . ALA A 1 139 ? -9.18 -18.484 -26.328 1 98 139 ALA A O 1
ATOM 1075 N N . PHE A 1 140 ? -9.094 -16.312 -25.797 1 98.5 140 PHE A N 1
ATOM 1076 C CA . PHE A 1 140 ? -9.453 -16.547 -24.406 1 98.5 140 PHE A CA 1
ATOM 1077 C C . PHE A 1 140 ? -10.953 -16.797 -24.281 1 98.5 140 PHE A C 1
ATOM 1079 O O . PHE A 1 140 ? -11.367 -17.703 -23.562 1 98.5 140 PHE A O 1
ATOM 1086 N N . GLY A 1 141 ? -11.719 -16.047 -24.969 1 98.38 141 GLY A N 1
ATOM 1087 C CA . GLY A 1 141 ? -13.164 -16.188 -24.875 1 98.38 141 GLY A CA 1
ATOM 1088 C C . GLY A 1 141 ? -13.672 -17.516 -25.391 1 98.38 141 GLY A C 1
ATOM 1089 O O . GLY A 1 141 ? -14.688 -18.031 -24.906 1 98.38 141 GLY A O 1
ATOM 1090 N N . GLU A 1 142 ? -12.977 -18.078 -26.312 1 97.81 142 GLU A N 1
ATOM 1091 C CA . GLU A 1 142 ? -13.406 -1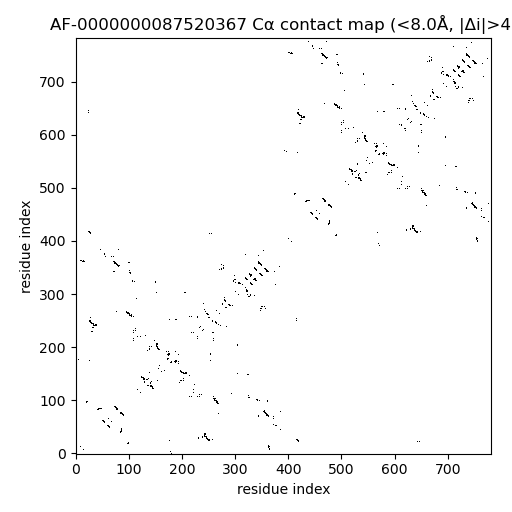9.312 -26.953 1 97.81 142 GLU A CA 1
ATOM 1092 C C . GLU A 1 142 ? -12.945 -20.531 -26.156 1 97.81 142 GLU A C 1
ATOM 1094 O O . GLU A 1 142 ? -13.43 -21.641 -26.359 1 97.81 142 GLU A O 1
ATOM 1099 N N . ALA A 1 143 ? -12.07 -20.359 -25.266 1 98.56 143 ALA A N 1
ATOM 1100 C CA . ALA A 1 143 ? -11.594 -21.438 -24.406 1 98.56 143 ALA A CA 1
ATOM 1101 C C . ALA A 1 143 ? -12.5 -21.594 -23.188 1 98.56 143 ALA A C 1
ATOM 1103 O O . ALA A 1 143 ? -13.109 -20.625 -22.719 1 98.56 143 ALA A O 1
ATOM 1104 N N . ASN A 1 144 ? -12.68 -22.797 -22.75 1 98.56 144 ASN A N 1
ATOM 1105 C CA . ASN A 1 144 ? -13.344 -22.969 -21.469 1 98.56 144 ASN A CA 1
ATOM 1106 C C . ASN A 1 144 ? -12.359 -22.797 -20.312 1 98.56 144 ASN A C 1
ATOM 1108 O O . ASN A 1 144 ? -11.164 -22.594 -20.531 1 98.56 144 ASN A O 1
ATOM 1112 N N . LEU A 1 145 ? -12.836 -22.75 -19.094 1 98.81 145 LEU A N 1
ATOM 1113 C CA . LEU A 1 145 ? -12.008 -22.406 -17.953 1 98.81 145 LEU A CA 1
ATOM 1114 C C . LEU A 1 145 ? -10.961 -23.484 -17.688 1 98.81 145 LEU A C 1
ATOM 1116 O O . LEU A 1 145 ? -9.852 -23.188 -17.25 1 98.81 145 LEU A O 1
ATOM 1120 N N . ASP A 1 146 ? -11.312 -24.781 -17.938 1 98.5 146 ASP A N 1
ATOM 1121 C CA . ASP A 1 146 ? -10.344 -25.859 -17.781 1 98.5 146 ASP A CA 1
ATOM 1122 C C . ASP A 1 146 ? -9.141 -25.656 -18.688 1 98.5 146 ASP A C 1
ATOM 1124 O O . ASP A 1 146 ? -7.996 -25.844 -18.266 1 98.5 146 ASP A O 1
ATOM 1128 N N . GLN A 1 147 ? -9.422 -25.281 -19.875 1 98.31 147 GLN A N 1
ATOM 1129 C CA . GLN A 1 147 ? -8.375 -25.047 -20.859 1 98.31 147 GLN A CA 1
ATOM 1130 C C . GLN A 1 147 ? -7.52 -23.844 -20.469 1 98.31 147 GLN A C 1
ATOM 1132 O O . GLN A 1 147 ? -6.301 -23.859 -20.625 1 98.31 147 GLN A O 1
ATOM 1137 N N . LEU A 1 148 ? -8.109 -22.75 -19.938 1 98.69 148 LEU A N 1
ATOM 1138 C CA . LEU A 1 148 ? -7.352 -21.594 -19.453 1 98.69 148 LEU A CA 1
ATOM 1139 C C . LEU A 1 148 ? -6.449 -21.984 -18.281 1 98.69 148 LEU A C 1
ATOM 1141 O O . LEU A 1 148 ? -5.273 -21.609 -18.25 1 98.69 148 LEU A O 1
ATOM 1145 N N . LEU A 1 149 ? -6.992 -22.766 -17.328 1 98.56 149 LEU A N 1
ATOM 1146 C CA . LEU A 1 149 ? -6.293 -23.156 -16.109 1 98.56 149 LEU A CA 1
ATOM 1147 C C . LEU A 1 149 ? -5.094 -24.047 -16.422 1 98.56 149 LEU A C 1
ATOM 1149 O O . LEU A 1 149 ? -4.203 -24.203 -15.586 1 98.56 149 LEU A O 1
ATOM 1153 N N . HIS A 1 150 ? -5.082 -24.609 -17.672 1 98.06 150 HIS A N 1
ATOM 1154 C CA . HIS A 1 150 ? -3.982 -25.469 -18.078 1 98.06 150 HIS A CA 1
ATOM 1155 C C . HIS A 1 150 ? -3.174 -24.844 -19.203 1 98.06 150 HIS A C 1
ATOM 1157 O O . HIS A 1 150 ? -2.432 -25.531 -19.906 1 98.06 150 HIS A O 1
ATOM 1163 N N . MET A 1 151 ? -3.338 -23.531 -19.438 1 97.69 151 MET A N 1
ATOM 1164 C CA . MET A 1 151 ? -2.59 -22.766 -20.438 1 97.69 151 MET A CA 1
ATOM 1165 C C . MET A 1 151 ? -2.775 -23.375 -21.828 1 97.69 151 MET A C 1
ATOM 1167 O O . MET A 1 151 ? -1.806 -23.531 -22.578 1 97.69 151 MET A O 1
ATOM 1171 N N . GLY A 1 152 ? -3.971 -23.641 -22.141 1 97 152 GLY A N 1
ATOM 1172 C CA . GLY A 1 152 ? -4.277 -24.391 -23.344 1 97 152 GLY A CA 1
ATOM 1173 C C . GLY A 1 152 ? -4.727 -23.516 -24.5 1 97 152 GLY A C 1
ATOM 1174 O O . GLY A 1 152 ? -5.344 -24 -25.453 1 97 152 GLY A O 1
ATOM 1175 N N . THR A 1 153 ? -4.449 -22.203 -24.438 1 97.12 153 THR A N 1
ATOM 1176 C CA . THR A 1 153 ? -4.867 -21.297 -25.5 1 97.12 153 THR A CA 1
ATOM 1177 C C . THR A 1 153 ? -3.736 -21.094 -26.516 1 97.12 153 THR A C 1
ATOM 1179 O O . THR A 1 153 ? -2.576 -20.938 -26.125 1 97.12 153 THR A O 1
ATOM 1182 N N . ALA A 1 154 ? -4.09 -21.156 -27.766 1 95.38 154 ALA A N 1
ATOM 1183 C CA . ALA A 1 154 ? -3.16 -20.844 -28.859 1 95.38 154 ALA A CA 1
ATOM 1184 C C . ALA A 1 154 ? -3.324 -19.406 -29.328 1 95.38 154 ALA A C 1
ATOM 1186 O O . ALA A 1 154 ? -3.885 -19.172 -30.406 1 95.38 154 ALA A O 1
ATOM 1187 N N . VAL A 1 155 ? -2.707 -18.547 -28.641 1 95.56 155 VAL A N 1
ATOM 1188 C CA . VAL A 1 155 ? -2.945 -17.125 -28.828 1 95.56 155 VAL A CA 1
ATOM 1189 C C . VAL A 1 155 ? -1.962 -16.562 -29.859 1 95.56 155 VAL A C 1
ATOM 1191 O O . VAL A 1 155 ? -0.802 -16.984 -29.906 1 95.56 155 VAL A O 1
ATOM 1194 N N . SER A 1 156 ? -2.438 -15.719 -30.703 1 93.62 156 SER A N 1
ATOM 1195 C CA . SER A 1 156 ? -1.634 -14.867 -31.578 1 93.62 156 SER A CA 1
ATOM 1196 C C . SER A 1 156 ? -2.016 -13.398 -31.422 1 93.62 156 SER A C 1
ATOM 1198 O O . SER A 1 156 ? -3.199 -13.07 -31.297 1 93.62 156 SER A O 1
ATOM 1200 N N . TYR A 1 157 ? -0.975 -12.594 -31.281 1 92.88 157 TYR A N 1
ATOM 1201 C CA . TYR A 1 157 ? -1.201 -11.156 -31.203 1 92.88 157 TYR A CA 1
ATOM 1202 C C . TYR A 1 157 ? -0.757 -10.469 -32.5 1 92.88 157 TYR A C 1
ATOM 1204 O O . TYR A 1 157 ? 0.404 -10.586 -32.906 1 92.88 157 TYR A O 1
ATOM 1212 N N . GLY A 1 158 ? -1.665 -9.805 -33.188 1 88.12 158 GLY A N 1
ATOM 1213 C CA . GLY A 1 158 ? -1.343 -9.078 -34.406 1 88.12 158 GLY A CA 1
ATOM 1214 C C . GLY A 1 158 ? -0.949 -9.984 -35.562 1 88.12 158 GLY A C 1
ATOM 1215 O O . GLY A 1 158 ? -0.198 -9.586 -36.438 1 88.12 158 GLY A O 1
ATOM 1216 N N . GLY A 1 159 ? -1.169 -11.18 -35.438 1 87.25 159 GLY A N 1
ATOM 1217 C CA . GLY A 1 159 ? -0.875 -12.117 -36.531 1 87.25 159 GLY A CA 1
ATOM 1218 C C . GLY A 1 159 ? 0.569 -12.578 -36.531 1 87.25 159 GLY A C 1
ATOM 1219 O O . GLY A 1 159 ? 0.991 -13.297 -37.438 1 87.25 159 GLY A O 1
ATOM 1220 N N . ARG A 1 160 ? 1.291 -12.242 -35.562 1 88.69 160 ARG A N 1
ATOM 1221 C CA . ARG A 1 160 ? 2.699 -12.617 -35.5 1 88.69 160 ARG A CA 1
ATOM 1222 C C . ARG A 1 160 ? 2.889 -13.93 -34.75 1 88.69 160 ARG A C 1
ATOM 1224 O O . ARG A 1 160 ? 1.987 -14.375 -34.031 1 88.69 160 ARG A O 1
ATOM 1231 N N . ALA A 1 161 ? 4.078 -14.508 -35 1 87.56 161 ALA A N 1
ATOM 1232 C CA . ALA A 1 161 ? 4.418 -15.711 -34.25 1 87.56 161 ALA A CA 1
ATOM 1233 C C . ALA A 1 161 ? 4.543 -15.414 -32.781 1 87.56 161 ALA A C 1
ATOM 1235 O O . ALA A 1 161 ? 5.121 -14.391 -32.375 1 87.56 161 ALA A O 1
ATOM 1236 N N . PHE A 1 162 ? 4.047 -16.266 -31.938 1 89.19 162 PHE A N 1
ATOM 1237 C CA . PHE A 1 162 ? 4.031 -16.062 -30.484 1 89.19 162 PHE A CA 1
ATOM 1238 C C . PHE A 1 162 ? 5.438 -16.188 -29.906 1 89.19 162 PHE A C 1
ATOM 1240 O O . PHE A 1 162 ? 6.164 -17.125 -30.234 1 89.19 162 PHE A O 1
ATOM 1247 N N . ASN A 1 163 ? 5.805 -15.211 -29.219 1 87.19 163 ASN A N 1
ATOM 1248 C CA . ASN A 1 163 ? 7.02 -15.203 -28.406 1 87.19 163 ASN A CA 1
ATOM 1249 C C . ASN A 1 163 ? 6.734 -14.742 -26.984 1 87.19 163 ASN A C 1
ATOM 1251 O O . ASN A 1 163 ? 6.398 -13.578 -26.75 1 87.19 163 ASN A O 1
ATOM 1255 N N . LYS A 1 164 ? 6.949 -15.609 -26.047 1 85.88 164 LYS A N 1
ATOM 1256 C CA . LYS A 1 164 ? 6.516 -15.383 -24.672 1 85.88 164 LYS A CA 1
ATOM 1257 C C . LYS A 1 164 ? 7.121 -14.094 -24.109 1 85.88 164 LYS A C 1
ATOM 1259 O O . LYS A 1 164 ? 6.406 -13.266 -23.547 1 85.88 164 LYS A O 1
ATOM 1264 N N . GLU A 1 165 ? 8.406 -13.906 -24.25 1 84.06 165 GLU A N 1
ATOM 1265 C CA . GLU A 1 165 ? 9.094 -12.758 -23.672 1 84.06 165 GLU A CA 1
ATOM 1266 C C . GLU A 1 165 ? 8.664 -11.461 -24.344 1 84.06 165 GLU A C 1
ATOM 1268 O O . GLU A 1 165 ? 8.461 -10.445 -23.688 1 84.06 165 GLU A O 1
ATOM 1273 N N . GLN A 1 166 ? 8.477 -11.508 -25.625 1 85.56 166 GLN A N 1
ATOM 1274 C CA . GLN A 1 166 ? 8.055 -10.32 -26.359 1 85.56 166 GLN A CA 1
ATOM 1275 C C . GLN A 1 166 ? 6.621 -9.938 -26.016 1 85.56 166 GLN A C 1
ATOM 1277 O O . GLN A 1 166 ? 6.309 -8.758 -25.844 1 85.56 166 GLN A O 1
ATOM 1282 N N . GLU A 1 167 ? 5.848 -10.977 -25.938 1 89.38 167 GLU A N 1
ATOM 1283 C CA . GLU A 1 167 ? 4.445 -10.695 -25.625 1 89.38 167 GLU A CA 1
ATOM 1284 C C . GLU A 1 167 ? 4.277 -10.234 -24.188 1 89.38 167 GLU A C 1
ATOM 1286 O O . GLU A 1 167 ? 3.408 -9.414 -23.891 1 89.38 167 GLU A O 1
ATOM 1291 N N . ALA A 1 168 ? 5.105 -10.773 -23.297 1 87.12 168 ALA A N 1
ATOM 1292 C CA . ALA A 1 168 ? 5.09 -10.289 -21.922 1 87.12 168 ALA A CA 1
ATOM 1293 C C . ALA A 1 168 ? 5.441 -8.805 -21.859 1 87.12 168 ALA A C 1
ATOM 1295 O O . ALA A 1 168 ? 4.789 -8.039 -21.156 1 87.12 168 ALA A O 1
ATOM 1296 N N . ARG A 1 169 ? 6.398 -8.383 -22.578 1 84.75 169 ARG A N 1
ATOM 1297 C CA . ARG A 1 169 ? 6.828 -6.992 -22.609 1 84.75 169 ARG A CA 1
ATOM 1298 C C . ARG A 1 169 ? 5.715 -6.086 -23.125 1 84.75 169 ARG A C 1
ATOM 1300 O O . ARG A 1 169 ? 5.484 -5.004 -22.578 1 84.75 169 ARG A O 1
ATOM 1307 N N . ARG A 1 170 ? 5.062 -6.559 -24.172 1 89.81 170 ARG A N 1
ATOM 1308 C CA . ARG A 1 170 ? 3.957 -5.793 -24.734 1 89.81 170 ARG A CA 1
ATOM 1309 C C . ARG A 1 170 ? 2.797 -5.703 -23.75 1 89.81 170 ARG A C 1
ATOM 1311 O O . ARG A 1 170 ? 2.117 -4.676 -23.672 1 89.81 170 ARG A O 1
ATOM 1318 N N . PHE A 1 171 ? 2.617 -6.742 -23.094 1 91.62 171 PHE A N 1
ATOM 1319 C CA . PHE A 1 171 ? 1.608 -6.75 -22.031 1 91.62 171 PHE A CA 1
ATOM 1320 C C . PHE A 1 171 ? 1.944 -5.73 -20.953 1 91.62 171 PHE A C 1
ATOM 1322 O O . PHE A 1 171 ? 1.081 -4.961 -20.531 1 91.62 171 PHE A O 1
ATOM 1329 N N . PHE A 1 172 ? 3.184 -5.695 -20.531 1 89 172 PHE A N 1
ATOM 1330 C CA . PHE A 1 172 ? 3.643 -4.773 -19.5 1 89 172 PHE A CA 1
ATOM 1331 C C . PHE A 1 172 ? 3.43 -3.328 -19.922 1 89 172 PHE A C 1
ATOM 1333 O O . PHE A 1 172 ? 3.035 -2.486 -19.125 1 89 172 PHE A O 1
ATOM 1340 N N . GLU A 1 173 ? 3.596 -3.057 -21.125 1 89.81 173 GLU A N 1
ATOM 1341 C CA . GLU A 1 173 ? 3.355 -1.722 -21.672 1 89.81 173 GLU A CA 1
ATOM 1342 C C . GLU A 1 173 ? 1.866 -1.386 -21.672 1 89.81 173 GLU A C 1
ATOM 1344 O O . GLU A 1 173 ? 1.473 -0.286 -21.281 1 89.81 173 GLU A O 1
ATOM 1349 N N . ALA A 1 174 ? 1.119 -2.342 -22.062 1 92.25 174 ALA A N 1
ATOM 1350 C CA . ALA A 1 174 ? -0.321 -2.131 -22.172 1 92.25 174 ALA A CA 1
ATOM 1351 C C . ALA A 1 174 ? -0.937 -1.794 -20.828 1 92.25 174 ALA A C 1
ATOM 1353 O O . ALA A 1 174 ? -1.812 -0.929 -20.734 1 92.25 174 ALA A O 1
ATOM 1354 N N . VAL A 1 175 ? -0.37 -2.436 -19.812 1 92.25 175 VAL A N 1
ATOM 1355 C CA . VAL A 1 175 ? -1.027 -2.307 -18.516 1 92.25 175 VAL A CA 1
ATOM 1356 C C . VAL A 1 175 ? -0.312 -1.252 -17.688 1 92.25 175 VAL A C 1
ATOM 1358 O O . VAL A 1 175 ? -0.62 -1.075 -16.5 1 92.25 175 VAL A O 1
ATOM 1361 N N . GLY A 1 176 ? 0.651 -0.586 -18.172 1 86.38 176 GLY A N 1
ATOM 1362 C CA . GLY A 1 176 ? 1.262 0.578 -17.547 1 86.38 176 GLY A CA 1
ATOM 1363 C C . GLY A 1 176 ? 2.383 0.223 -16.594 1 86.38 176 GLY A C 1
ATOM 1364 O O . GLY A 1 176 ? 2.773 1.04 -15.758 1 86.38 176 GLY A O 1
ATOM 1365 N N . MET A 1 177 ? 2.893 -0.979 -16.641 1 83.75 177 MET A N 1
ATOM 1366 C CA . MET A 1 177 ? 4.027 -1.376 -15.805 1 83.75 177 MET A CA 1
ATOM 1367 C C . MET A 1 177 ? 5.305 -0.675 -16.266 1 83.75 177 MET A C 1
ATOM 1369 O O . MET A 1 177 ? 6.188 -0.391 -15.453 1 83.75 177 MET A O 1
ATOM 1373 N N . PHE A 1 178 ? 5.305 -0.482 -17.516 1 81.12 178 PHE A N 1
ATOM 1374 C CA . PHE A 1 178 ? 6.422 0.244 -18.109 1 81.12 178 PHE A CA 1
ATOM 1375 C C . PHE A 1 178 ? 5.938 1.52 -18.797 1 81.12 178 PHE A C 1
ATOM 1377 O O . PHE A 1 178 ? 4.793 1.598 -19.234 1 81.12 178 PHE A O 1
ATOM 1384 N N . GLU A 1 179 ? 6.797 2.443 -18.828 1 77.31 179 GLU A N 1
ATOM 1385 C CA . GLU A 1 179 ? 6.465 3.674 -19.547 1 77.31 179 GLU A CA 1
ATOM 1386 C C . GLU A 1 179 ? 6.215 3.404 -21.031 1 77.31 179 GLU A C 1
ATOM 1388 O O . GLU A 1 179 ? 6.965 2.658 -21.656 1 77.31 179 GLU A O 1
ATOM 1393 N N . ARG A 1 180 ? 5.148 3.979 -21.531 1 81.5 180 ARG A N 1
ATOM 1394 C CA . ARG A 1 180 ? 4.789 3.875 -22.953 1 81.5 180 ARG A CA 1
ATOM 1395 C C . ARG A 1 180 ? 5.57 4.879 -23.781 1 81.5 180 ARG A C 1
ATOM 1397 O O . ARG A 1 180 ? 5.832 6 -23.344 1 81.5 180 ARG A O 1
ATOM 1404 N N . ALA A 1 181 ? 5.961 4.332 -24.953 1 80.88 181 ALA A N 1
ATOM 1405 C CA . ALA A 1 181 ? 6.59 5.258 -25.891 1 80.88 181 ALA A CA 1
ATOM 1406 C C . ALA A 1 181 ? 5.637 6.383 -26.281 1 80.88 181 ALA A C 1
ATOM 1408 O O . ALA A 1 181 ? 4.418 6.238 -26.156 1 80.88 181 ALA A O 1
ATOM 1409 N N . ALA A 1 182 ? 6.184 7.504 -26.594 1 77.75 182 ALA A N 1
ATOM 1410 C CA . ALA A 1 182 ? 5.387 8.68 -26.953 1 77.75 182 ALA A CA 1
ATOM 1411 C C . ALA A 1 182 ? 4.422 8.367 -28.094 1 77.75 182 ALA A C 1
ATOM 1413 O O . ALA A 1 182 ? 3.312 8.906 -28.141 1 77.75 182 ALA A O 1
ATOM 1414 N N . ASP A 1 183 ? 4.836 7.406 -28.938 1 86.31 183 ASP A N 1
ATOM 1415 C CA . ASP A 1 183 ? 4.027 7.105 -30.109 1 86.31 183 ASP A CA 1
ATOM 1416 C C . ASP A 1 183 ? 3.252 5.801 -29.938 1 86.31 183 ASP A C 1
ATOM 1418 O O . ASP A 1 183 ? 2.82 5.188 -30.906 1 86.31 183 ASP A O 1
ATOM 1422 N N . TYR A 1 184 ? 3.146 5.434 -28.703 1 88.88 184 TYR A N 1
ATOM 1423 C CA . TYR A 1 184 ? 2.443 4.188 -28.422 1 88.88 184 TYR A CA 1
ATOM 1424 C C . TYR A 1 184 ? 0.977 4.285 -28.828 1 88.88 184 TYR A C 1
ATOM 1426 O O . TYR A 1 184 ? 0.274 5.215 -28.406 1 88.88 184 TYR A O 1
ATOM 1434 N N . THR A 1 185 ? 0.452 3.293 -29.609 1 90.19 185 THR A N 1
ATOM 1435 C CA . THR A 1 185 ? -0.931 3.287 -30.078 1 90.19 185 THR A CA 1
ATOM 1436 C C . THR A 1 185 ? -1.612 1.968 -29.734 1 90.19 185 THR A C 1
ATOM 1438 O O . THR A 1 185 ? -2.686 1.66 -30.25 1 90.19 185 THR A O 1
ATOM 1441 N N . GLY A 1 186 ? -1.021 1.238 -28.984 1 91.94 186 GLY A N 1
ATOM 1442 C CA . GLY A 1 186 ? -1.56 -0.061 -28.609 1 91.94 186 GLY A CA 1
ATOM 1443 C C . GLY A 1 186 ? -2.586 0.014 -27.5 1 91.94 186 GLY A C 1
ATOM 1444 O O . GLY A 1 186 ? -3.08 1.097 -27.172 1 91.94 186 GLY A O 1
ATOM 1445 N N . PRO A 1 187 ? -2.973 -1.191 -27.062 1 94.94 187 PRO A N 1
ATOM 1446 C CA . PRO A 1 187 ? -3.922 -1.224 -25.953 1 94.94 187 PRO A CA 1
ATOM 1447 C C . PRO A 1 187 ? -3.396 -0.514 -24.703 1 94.94 187 PRO A C 1
ATOM 1449 O O . PRO A 1 187 ? -2.184 -0.473 -24.469 1 94.94 187 PRO A O 1
ATOM 1452 N N . ARG A 1 188 ? -4.316 0.002 -23.906 1 93.69 188 ARG A N 1
ATOM 1453 C CA . ARG A 1 188 ? -3.896 0.8 -22.75 1 93.69 188 ARG A CA 1
ATOM 1454 C C . ARG A 1 188 ? -4.449 0.225 -21.453 1 93.69 188 ARG A C 1
ATOM 1456 O O . ARG A 1 188 ? -4.223 0.783 -20.375 1 93.69 188 ARG A O 1
ATOM 1463 N N . THR A 1 189 ? -5.254 -0.784 -21.578 1 96.19 189 THR A N 1
ATOM 1464 C CA . THR A 1 189 ? -5.828 -1.447 -20.422 1 96.19 189 THR A CA 1
ATOM 1465 C C . THR A 1 189 ? -5.719 -2.963 -20.547 1 96.19 189 THR A C 1
ATOM 1467 O O . THR A 1 189 ? -5.438 -3.479 -21.641 1 96.19 189 THR A O 1
ATOM 1470 N N . LEU A 1 190 ? -5.957 -3.617 -19.453 1 97.12 190 LEU A N 1
ATOM 1471 C CA . LEU A 1 190 ? -5.902 -5.074 -19.406 1 97.12 190 LEU A CA 1
ATOM 1472 C C . LEU A 1 190 ? -6.902 -5.688 -20.375 1 97.12 190 LEU A C 1
ATOM 1474 O O . LEU A 1 190 ? -6.539 -6.547 -21.188 1 97.12 190 LEU A O 1
ATOM 1478 N N . LEU A 1 191 ? -8.109 -5.23 -20.375 1 97.38 191 LEU A N 1
ATOM 1479 C CA . LEU A 1 191 ? -9.148 -5.816 -21.219 1 97.38 191 LEU A CA 1
ATOM 1480 C C . LEU A 1 191 ? -8.898 -5.512 -22.688 1 97.38 191 LEU A C 1
ATOM 1482 O O . LEU A 1 191 ? -9.141 -6.355 -23.562 1 97.38 191 LEU A O 1
ATOM 1486 N N . GLU A 1 192 ? -8.406 -4.285 -22.969 1 96.88 192 GLU A N 1
ATOM 1487 C CA . GLU A 1 192 ? -8.047 -3.949 -24.344 1 96.88 192 GLU A CA 1
ATOM 1488 C C . GLU A 1 192 ? -6.969 -4.891 -24.891 1 96.88 192 GLU A C 1
ATOM 1490 O O . GLU A 1 192 ? -7.043 -5.336 -26.031 1 96.88 192 GLU A O 1
ATOM 1495 N N . ARG A 1 193 ? -6.012 -5.164 -24.062 1 96.81 193 ARG A N 1
ATOM 1496 C CA . ARG A 1 193 ? -4.934 -6.062 -24.453 1 96.81 193 ARG A CA 1
ATOM 1497 C C . ARG A 1 193 ? -5.469 -7.469 -24.719 1 96.81 193 ARG A C 1
ATOM 1499 O O . ARG A 1 193 ? -5.121 -8.094 -25.734 1 96.81 193 ARG A O 1
ATOM 1506 N N . LEU A 1 194 ? -6.316 -7.98 -23.844 1 97.62 194 LEU A N 1
ATOM 1507 C CA . LEU A 1 194 ? -6.863 -9.328 -23.984 1 97.62 194 LEU A CA 1
ATOM 1508 C C . LEU A 1 194 ? -7.715 -9.43 -25.25 1 97.62 194 LEU A C 1
ATOM 1510 O O . LEU A 1 194 ? -7.746 -10.484 -25.891 1 97.62 194 LEU A O 1
ATOM 1514 N N . ALA A 1 195 ? -8.305 -8.375 -25.625 1 97.06 195 ALA A N 1
ATOM 1515 C CA . ALA A 1 195 ? -9.219 -8.359 -26.75 1 97.06 195 ALA A CA 1
ATOM 1516 C C . ALA A 1 195 ? -8.453 -8.484 -28.078 1 97.06 195 ALA A C 1
ATOM 1518 O O . ALA A 1 195 ? -9.047 -8.789 -29.109 1 97.06 195 ALA A O 1
ATOM 1519 N N . THR A 1 196 ? -7.207 -8.273 -28.047 1 96.12 196 THR A N 1
ATOM 1520 C CA . THR A 1 196 ? -6.406 -8.344 -29.266 1 96.12 196 THR A CA 1
ATOM 1521 C C . THR A 1 196 ? -5.945 -9.773 -29.531 1 96.12 196 THR A C 1
ATOM 1523 O O . THR A 1 196 ? -5.312 -10.047 -30.547 1 96.12 196 THR A O 1
ATOM 1526 N N . ALA A 1 197 ? -6.27 -10.688 -28.688 1 96.62 197 ALA A N 1
ATOM 1527 C CA . ALA A 1 197 ? -5.73 -12.047 -28.75 1 96.62 197 ALA A CA 1
ATOM 1528 C C . ALA A 1 197 ? -6.516 -12.898 -29.734 1 96.62 197 ALA A C 1
ATOM 1530 O O . ALA A 1 197 ? -7.559 -13.461 -29.391 1 96.62 197 ALA A O 1
ATOM 1531 N N . GLY A 1 198 ? -5.926 -13.094 -30.906 1 96.25 198 GLY A N 1
ATOM 1532 C CA . GLY A 1 198 ? -6.547 -14 -31.859 1 96.25 198 GLY A CA 1
ATOM 1533 C C . GLY A 1 198 ? -6.27 -15.461 -31.562 1 96.25 198 GLY A C 1
ATOM 1534 O O . GLY A 1 198 ? -5.301 -15.781 -30.875 1 96.25 198 GLY A O 1
ATOM 1535 N N . ALA A 1 199 ? -7.109 -16.328 -32.094 1 94.69 199 ALA A N 1
ATOM 1536 C CA . ALA A 1 199 ? -6.938 -17.781 -31.922 1 94.69 199 ALA A CA 1
ATOM 1537 C C . ALA A 1 199 ? -6.266 -18.391 -33.156 1 94.69 199 ALA A C 1
ATOM 1539 O O . ALA A 1 199 ? -6.719 -18.188 -34.281 1 94.69 199 ALA A O 1
ATOM 1540 N N . GLN A 1 200 ? -5.27 -19.094 -32.906 1 93.88 200 GLN A N 1
ATOM 1541 C CA . GLN A 1 200 ? -4.566 -19.766 -34 1 93.88 200 GLN A CA 1
ATOM 1542 C C . GLN A 1 200 ? -5.121 -21.172 -34.25 1 93.88 200 GLN A C 1
ATOM 1544 O O . GLN A 1 200 ? -5.082 -21.672 -35.375 1 93.88 200 GLN A O 1
ATOM 1549 N N . GLN A 1 201 ? -5.543 -21.859 -33.25 1 93.44 201 GLN A N 1
ATOM 1550 C CA . GLN A 1 201 ? -6.156 -23.188 -33.281 1 93.44 201 GLN A CA 1
ATOM 1551 C C . GLN A 1 201 ? -7.145 -23.359 -32.125 1 93.44 201 GLN A C 1
ATOM 1553 O O . GLN A 1 201 ? -7.184 -22.531 -31.203 1 93.44 201 GLN A O 1
ATOM 1558 N N . PRO A 1 202 ? -7.914 -24.484 -32.219 1 95.31 202 PRO A N 1
ATOM 1559 C CA . PRO A 1 202 ? -8.836 -24.703 -31.094 1 95.31 202 PRO A CA 1
ATOM 1560 C C . PRO A 1 202 ? -8.117 -24.891 -29.766 1 95.31 202 PRO A C 1
ATOM 1562 O O . PRO A 1 202 ? -7.043 -25.5 -29.719 1 95.31 202 PRO A O 1
ATOM 1565 N N . PRO A 1 203 ? -8.672 -24.328 -28.734 1 96.56 203 PRO A N 1
ATOM 1566 C CA . PRO A 1 203 ? -8.031 -24.438 -27.422 1 96.56 203 PRO A CA 1
ATOM 1567 C C . PRO A 1 203 ? -7.926 -25.891 -26.938 1 96.56 203 PRO A C 1
ATOM 1569 O O . PRO A 1 203 ? -8.711 -26.734 -27.359 1 96.56 203 PRO A O 1
ATOM 1572 N N . GLY A 1 204 ? -6.98 -26.156 -26.141 1 95.5 204 GLY A N 1
ATOM 1573 C CA . GLY A 1 204 ? -6.812 -27.453 -25.516 1 95.5 204 GLY A CA 1
ATOM 1574 C C . GLY A 1 204 ? -5.891 -28.375 -26.281 1 95.5 204 GLY A C 1
ATOM 1575 O O . GLY A 1 204 ? -5.598 -29.484 -25.828 1 95.5 204 GLY A O 1
ATOM 1576 N N . GLN A 1 205 ? -5.363 -27.906 -27.328 1 95.19 205 GLN A N 1
ATOM 1577 C CA . GLN A 1 205 ? -4.562 -28.75 -28.203 1 95.19 205 GLN A CA 1
ATOM 1578 C C . GLN A 1 205 ? -3.07 -28.547 -27.938 1 95.19 205 GLN A C 1
ATOM 1580 O O . GLN A 1 205 ? -2.246 -29.375 -28.344 1 95.19 205 GLN A O 1
ATOM 1585 N N . ILE A 1 206 ? -2.746 -27.484 -27.328 1 94.75 206 ILE A N 1
ATOM 1586 C CA . ILE A 1 206 ? -1.348 -27.203 -27.031 1 94.75 206 ILE A CA 1
ATOM 1587 C C . ILE A 1 206 ? -1.219 -26.656 -25.609 1 94.75 206 ILE A C 1
ATOM 1589 O O . ILE A 1 206 ? -2.225 -26.406 -24.938 1 94.75 206 ILE A O 1
ATOM 1593 N N . PHE A 1 207 ? 0.031 -26.609 -25.156 1 95.19 207 PHE A N 1
ATOM 1594 C CA . PHE A 1 207 ? 0.407 -25.859 -23.969 1 95.19 207 PHE A CA 1
ATOM 1595 C C . PHE A 1 207 ? 1.2 -24.609 -24.344 1 95.19 207 PHE A C 1
ATOM 1597 O O . PHE A 1 207 ? 2.252 -24.719 -24.984 1 95.19 207 PHE A O 1
ATOM 1604 N N . ARG A 1 208 ? 0.681 -23.5 -24.031 1 94.19 208 ARG A N 1
ATOM 1605 C CA . ARG A 1 208 ? 1.361 -22.219 -24.219 1 94.19 208 ARG A CA 1
ATOM 1606 C C . ARG A 1 208 ? 1.227 -21.328 -23 1 94.19 208 ARG A C 1
ATOM 1608 O O . ARG A 1 208 ? 0.151 -20.797 -22.719 1 94.19 208 ARG A O 1
ATOM 1615 N N . TYR A 1 209 ? 2.363 -21.234 -22.312 1 94.56 209 TYR A N 1
ATOM 1616 C CA . TYR A 1 209 ? 2.375 -20.422 -21.094 1 94.56 209 TYR A CA 1
ATOM 1617 C C . TYR A 1 209 ? 2.205 -18.953 -21.438 1 94.56 209 TYR A C 1
ATOM 1619 O O . TYR A 1 209 ? 3.146 -18.297 -21.891 1 94.56 209 TYR A O 1
ATOM 1627 N N . GLU A 1 210 ? 0.955 -18.469 -21.203 1 94.69 210 GLU A N 1
ATOM 1628 C CA . GLU A 1 210 ? 0.561 -17.125 -21.609 1 94.69 210 GLU A CA 1
ATOM 1629 C C . GLU A 1 210 ? -0.19 -16.406 -20.484 1 94.69 210 GLU A C 1
ATOM 1631 O O . GLU A 1 210 ? -1.171 -16.938 -19.953 1 94.69 210 GLU A O 1
ATOM 1636 N N . ASN A 1 211 ? 0.258 -15.172 -20.156 1 96.69 211 ASN A N 1
ATOM 1637 C CA . ASN A 1 211 ? -0.3 -14.398 -19.047 1 96.69 211 ASN A CA 1
ATOM 1638 C C . ASN A 1 211 ? -1.798 -14.164 -19.234 1 96.69 211 ASN A C 1
ATOM 1640 O O . ASN A 1 211 ? -2.545 -14.117 -18.25 1 96.69 211 ASN A O 1
ATOM 1644 N N . GLY A 1 212 ? -2.215 -14.023 -20.422 1 97.81 212 GLY A N 1
ATOM 1645 C CA . GLY A 1 212 ? -3.594 -13.672 -20.719 1 97.81 212 GLY A CA 1
ATOM 1646 C C . GLY A 1 212 ? -4.594 -14.688 -20.203 1 97.81 212 GLY A C 1
ATOM 1647 O O . GLY A 1 212 ? -5.734 -14.336 -19.891 1 97.81 212 GLY A O 1
ATOM 1648 N N . ASN A 1 213 ? -4.195 -15.992 -20.109 1 98.38 213 ASN A N 1
ATOM 1649 C CA . ASN A 1 213 ? -5.074 -17 -19.531 1 98.38 213 ASN A CA 1
ATOM 1650 C C . ASN A 1 213 ? -5.477 -16.656 -18.094 1 98.38 213 ASN A C 1
ATOM 1652 O O . ASN A 1 213 ? -6.648 -16.75 -17.734 1 98.38 213 ASN A O 1
ATOM 1656 N N . THR A 1 214 ? -4.523 -16.234 -17.359 1 98.69 214 THR A N 1
ATOM 1657 C CA . THR A 1 214 ? -4.75 -15.898 -15.961 1 98.69 214 THR A CA 1
ATOM 1658 C C . THR A 1 214 ? -5.52 -14.586 -15.836 1 98.69 214 THR A C 1
ATOM 1660 O O . THR A 1 214 ? -6.414 -14.461 -15 1 98.69 214 THR A O 1
ATOM 1663 N N . GLU A 1 215 ? -5.141 -13.633 -16.672 1 98.69 215 GLU A N 1
ATOM 1664 C CA . GLU A 1 215 ? -5.82 -12.336 -16.656 1 98.69 215 GLU A CA 1
ATOM 1665 C C . GLU A 1 215 ? -7.301 -12.492 -17 1 98.69 215 GLU A C 1
ATOM 1667 O O . GLU A 1 215 ? -8.156 -11.875 -16.359 1 98.69 215 GLU A O 1
ATOM 1672 N N . ALA A 1 216 ? -7.586 -13.281 -18 1 98.81 216 ALA A N 1
ATOM 1673 C CA . ALA A 1 216 ? -8.969 -13.531 -18.391 1 98.81 216 ALA A CA 1
ATOM 1674 C C . ALA A 1 216 ? -9.75 -14.203 -17.25 1 98.81 216 ALA A C 1
ATOM 1676 O O . ALA A 1 216 ? -10.883 -13.82 -16.953 1 98.81 216 ALA A O 1
ATOM 1677 N N . LEU A 1 217 ? -9.117 -15.195 -16.641 1 98.88 217 LEU A N 1
ATOM 1678 C CA . LEU A 1 217 ? -9.75 -15.852 -15.508 1 98.88 217 LEU A CA 1
ATOM 1679 C C . LEU A 1 217 ? -10.008 -14.852 -14.383 1 98.88 217 LEU A C 1
ATOM 1681 O O . LEU A 1 217 ? -11.062 -14.883 -13.75 1 98.88 217 LEU A O 1
ATOM 1685 N N . GLY A 1 218 ? -9.016 -14.008 -14.094 1 98.81 218 GLY A N 1
ATOM 1686 C CA . GLY A 1 218 ? -9.195 -12.969 -13.094 1 98.81 218 GLY A CA 1
ATOM 1687 C C . GLY A 1 218 ? -10.414 -12.102 -13.352 1 98.81 218 GLY A C 1
ATOM 1688 O O . GLY A 1 218 ? -11.156 -11.773 -12.422 1 98.81 218 GLY A O 1
ATOM 1689 N N . GLU A 1 219 ? -10.625 -11.719 -14.609 1 98.75 219 GLU A N 1
ATOM 1690 C CA . GLU A 1 219 ? -11.789 -10.922 -14.969 1 98.75 219 GLU A CA 1
ATOM 1691 C C . GLU A 1 219 ? -13.086 -11.688 -14.734 1 98.75 219 GLU A C 1
ATOM 1693 O O . GLU A 1 219 ? -14.07 -11.125 -14.25 1 98.75 219 GLU A O 1
ATOM 1698 N N . ALA A 1 220 ? -13.109 -12.953 -15.07 1 98.88 220 ALA A N 1
ATOM 1699 C CA . ALA A 1 220 ? -14.289 -13.781 -14.82 1 98.88 220 ALA A CA 1
ATOM 1700 C C . ALA A 1 220 ? -14.617 -13.828 -13.336 1 98.88 220 ALA A C 1
ATOM 1702 O O . ALA A 1 220 ? -15.781 -13.719 -12.945 1 98.88 220 ALA A O 1
ATOM 1703 N N . ILE A 1 221 ? -13.602 -14.031 -12.516 1 98.88 221 ILE A N 1
ATOM 1704 C CA . ILE A 1 221 ? -13.766 -14.086 -11.07 1 98.88 221 ILE A CA 1
ATOM 1705 C C . ILE A 1 221 ? -14.406 -12.797 -10.57 1 98.88 221 ILE A C 1
ATOM 1707 O O . ILE A 1 221 ? -15.375 -12.828 -9.805 1 98.88 221 ILE A O 1
ATOM 1711 N N . ARG A 1 222 ? -13.875 -11.68 -11.023 1 98.38 222 ARG A N 1
ATOM 1712 C CA . ARG A 1 222 ? -14.414 -10.383 -10.617 1 98.38 222 ARG A CA 1
ATOM 1713 C C . ARG A 1 222 ? -15.883 -10.258 -11.016 1 98.38 222 ARG A C 1
ATOM 1715 O O . ARG A 1 222 ? -16.703 -9.812 -10.211 1 98.38 222 ARG A O 1
ATOM 1722 N N . ARG A 1 223 ? -16.25 -10.719 -12.172 1 98.19 223 ARG A N 1
ATOM 1723 C CA . ARG A 1 223 ? -17.594 -10.555 -12.711 1 98.19 223 ARG A CA 1
ATOM 1724 C C . ARG A 1 223 ? -18.594 -11.438 -11.969 1 98.19 223 ARG A C 1
ATOM 1726 O O . ARG A 1 223 ? -19.703 -11 -11.648 1 98.19 223 ARG A O 1
ATOM 1733 N N . VAL A 1 224 ? -18.234 -12.594 -11.672 1 98.38 224 VAL A N 1
ATOM 1734 C CA . VAL A 1 224 ? -19.203 -13.539 -11.117 1 98.38 224 VAL A CA 1
ATOM 1735 C C . VAL A 1 224 ? -19.422 -13.242 -9.633 1 98.38 224 VAL A C 1
ATOM 1737 O O . VAL A 1 224 ? -20.484 -13.547 -9.086 1 98.38 224 VAL A O 1
ATOM 1740 N N . THR A 1 225 ? -18.422 -12.602 -8.984 1 98.5 225 THR A N 1
ATOM 1741 C CA . THR A 1 225 ? -18.516 -12.398 -7.543 1 98.5 225 THR A CA 1
ATOM 1742 C C . THR A 1 225 ? -18.906 -10.953 -7.223 1 98.5 225 THR A C 1
ATOM 1744 O O . THR A 1 225 ? -19.391 -10.664 -6.125 1 98.5 225 THR A O 1
ATOM 1747 N N . GLY A 1 226 ? -18.547 -10.016 -8.148 1 97.94 226 GLY A N 1
ATOM 1748 C CA . GLY A 1 226 ? -18.703 -8.602 -7.871 1 97.94 226 GLY A CA 1
ATOM 1749 C C . GLY A 1 226 ? -17.656 -8.062 -6.91 1 97.94 226 GLY A C 1
ATOM 1750 O O . GLY A 1 226 ? -17.781 -6.941 -6.41 1 97.94 226 GLY A O 1
ATOM 1751 N N . GLN A 1 227 ? -16.688 -8.836 -6.602 1 98 227 GLN A N 1
ATOM 1752 C CA . GLN A 1 227 ? -15.617 -8.461 -5.676 1 98 227 GLN A CA 1
ATOM 1753 C C . GLN A 1 227 ? -14.273 -8.375 -6.383 1 98 227 GLN A C 1
ATOM 1755 O O . GLN A 1 227 ? -14.086 -8.977 -7.441 1 98 227 GLN A O 1
ATOM 1760 N N . SER A 1 228 ? -13.383 -7.574 -5.84 1 98.31 228 SER A N 1
ATOM 1761 C CA . SER A 1 228 ? -12.016 -7.531 -6.363 1 98.31 228 SER A CA 1
ATOM 1762 C C . SER A 1 228 ? -11.25 -8.797 -6.008 1 98.31 228 SER A C 1
ATOM 1764 O O . SER A 1 228 ? -11.609 -9.508 -5.059 1 98.31 228 SER A O 1
ATOM 1766 N N . LEU A 1 229 ? -10.203 -9.133 -6.781 1 98.69 229 LEU A N 1
ATOM 1767 C CA . LEU A 1 229 ? -9.336 -10.258 -6.461 1 98.69 229 LEU A CA 1
ATOM 1768 C C . LEU A 1 229 ? -8.688 -10.078 -5.094 1 98.69 229 LEU A C 1
ATOM 1770 O O . LEU A 1 229 ? -8.578 -11.031 -4.32 1 98.69 229 LEU A O 1
ATOM 1774 N N . ALA A 1 230 ? -8.289 -8.883 -4.809 1 98.75 230 ALA A N 1
ATOM 1775 C CA . ALA A 1 230 ? -7.637 -8.586 -3.533 1 98.75 230 ALA A CA 1
ATOM 1776 C C . ALA A 1 230 ? -8.562 -8.906 -2.359 1 98.75 230 ALA A C 1
ATOM 1778 O O . ALA A 1 230 ? -8.141 -9.531 -1.382 1 98.75 230 ALA A O 1
ATOM 1779 N N . GLN A 1 231 ? -9.812 -8.469 -2.469 1 98.12 231 GLN A N 1
ATOM 1780 C CA . GLN A 1 231 ? -10.789 -8.742 -1.419 1 98.12 231 GLN A CA 1
ATOM 1781 C C . GLN A 1 231 ? -11.008 -10.242 -1.257 1 98.12 231 GLN A C 1
ATOM 1783 O O . GLN A 1 231 ? -11.086 -10.75 -0.135 1 98.12 231 GLN A O 1
ATOM 1788 N N . LEU A 1 232 ? -11.109 -10.953 -2.361 1 98.81 232 LEU A N 1
ATOM 1789 C CA . LEU A 1 232 ? -11.344 -12.391 -2.322 1 98.81 232 LEU A CA 1
ATOM 1790 C C . LEU A 1 232 ? -10.148 -13.125 -1.716 1 98.81 232 LEU A C 1
ATOM 1792 O O . LEU A 1 232 ? -10.32 -14.016 -0.888 1 98.81 232 LEU A O 1
ATOM 1796 N N . VAL A 1 233 ? -8.898 -12.75 -2.1 1 98.88 233 VAL A N 1
ATOM 1797 C CA . VAL A 1 233 ? -7.707 -13.367 -1.538 1 98.88 233 VAL A CA 1
ATOM 1798 C C . VAL A 1 233 ? -7.637 -13.094 -0.038 1 98.88 233 VAL A C 1
ATOM 1800 O O . VAL A 1 233 ? -7.27 -13.977 0.744 1 98.88 233 VAL A O 1
ATOM 1803 N N . SER A 1 234 ? -7.992 -11.891 0.358 1 98.62 234 SER A N 1
ATOM 1804 C CA . SER A 1 234 ? -8.008 -11.562 1.778 1 98.62 234 SER A CA 1
ATOM 1805 C C . SER A 1 234 ? -8.992 -12.445 2.539 1 98.62 234 SER A C 1
ATOM 1807 O O . SER A 1 234 ? -8.594 -13.188 3.439 1 98.62 234 SER A O 1
ATOM 1809 N N . GLU A 1 235 ? -10.242 -12.492 2.102 1 97.81 235 GLU A N 1
ATOM 1810 C CA . GLU A 1 235 ? -11.336 -13.148 2.82 1 97.81 235 GLU A CA 1
ATOM 1811 C C . GLU A 1 235 ? -11.172 -14.664 2.812 1 97.81 235 GLU A C 1
ATOM 1813 O O . GLU A 1 235 ? -11.469 -15.328 3.805 1 97.81 235 GLU A O 1
ATOM 1818 N N . LEU A 1 236 ? -10.68 -15.18 1.736 1 97.88 236 LEU A N 1
ATOM 1819 C CA . LEU A 1 236 ? -10.648 -16.625 1.576 1 97.88 236 LEU A CA 1
ATOM 1820 C C . LEU A 1 236 ? -9.344 -17.203 2.109 1 97.88 236 LEU A C 1
ATOM 1822 O O . LEU A 1 236 ? -9.289 -18.391 2.482 1 97.88 236 LEU A O 1
ATOM 1826 N N . LEU A 1 237 ? -8.281 -16.375 2.107 1 97.62 237 LEU A N 1
ATOM 1827 C CA . LEU A 1 237 ? -6.977 -16.953 2.43 1 97.62 237 LEU A CA 1
ATOM 1828 C C . LEU A 1 237 ? -6.277 -16.125 3.51 1 97.62 237 LEU A C 1
ATOM 1830 O O . LEU A 1 237 ? -6.035 -16.625 4.613 1 97.62 237 LEU A O 1
ATOM 1834 N N . TRP A 1 238 ? -6.012 -14.883 3.297 1 97.5 238 TRP A N 1
ATOM 1835 C CA . TRP A 1 238 ? -4.957 -14.125 3.969 1 97.5 238 TRP A CA 1
ATOM 1836 C C . TRP A 1 238 ? -5.305 -13.891 5.434 1 97.5 238 TRP A C 1
ATOM 1838 O O . TRP A 1 238 ? -4.449 -14.031 6.312 1 97.5 238 TRP A O 1
ATOM 1848 N N . VAL A 1 239 ? -6.605 -13.586 5.758 1 96.25 239 VAL A N 1
ATOM 1849 C CA . VAL A 1 239 ? -7.023 -13.266 7.121 1 96.25 239 VAL A CA 1
ATOM 1850 C C . VAL A 1 239 ? -6.906 -14.516 7.996 1 96.25 239 VAL A C 1
ATOM 1852 O O . VAL A 1 239 ? -6.887 -14.414 9.227 1 96.25 239 VAL A O 1
ATOM 1855 N N . HIS A 1 240 ? -6.77 -15.719 7.359 1 96 240 HIS A N 1
ATOM 1856 C CA . HIS A 1 240 ? -6.719 -16.969 8.102 1 96 240 HIS A CA 1
ATOM 1857 C C . HIS A 1 240 ? -5.281 -17.438 8.297 1 96 240 HIS A C 1
ATOM 1859 O O . HIS A 1 240 ? -5.02 -18.344 9.094 1 96 240 HIS A O 1
ATOM 1865 N N . LEU A 1 241 ? -4.305 -16.828 7.645 1 95.31 241 LEU A N 1
ATOM 1866 C CA . LEU A 1 241 ? -2.936 -17.328 7.605 1 95.31 241 LEU A CA 1
ATOM 1867 C C . LEU A 1 241 ? -2.189 -16.969 8.891 1 95.31 241 LEU A C 1
ATOM 1869 O O . LEU A 1 241 ? -1.203 -17.625 9.234 1 95.31 241 LEU A O 1
ATOM 1873 N N . GLY A 1 242 ? -2.705 -15.969 9.602 1 94.31 242 GLY A N 1
ATOM 1874 C CA . GLY A 1 242 ? -1.839 -15.352 10.594 1 94.31 242 GLY A CA 1
ATOM 1875 C C . GLY A 1 242 ? -0.706 -14.547 9.977 1 94.31 242 GLY A C 1
ATOM 1876 O O . GLY A 1 242 ? 0.418 -14.57 10.484 1 94.31 242 GLY A O 1
ATOM 1877 N N . ALA A 1 243 ? -0.966 -13.891 8.859 1 95.19 243 ALA A N 1
ATOM 1878 C CA . ALA A 1 243 ? 0.025 -13.094 8.141 1 95.19 243 ALA A CA 1
ATOM 1879 C C . ALA A 1 243 ? 0.491 -11.914 8.984 1 95.19 243 ALA A C 1
ATOM 1881 O O . ALA A 1 243 ? -0.309 -11.289 9.688 1 95.19 243 ALA A O 1
ATOM 1882 N N . GLY A 1 244 ? 1.787 -11.641 8.891 1 94.5 244 GLY A N 1
ATOM 1883 C CA . GLY A 1 244 ? 2.361 -10.523 9.633 1 94.5 244 GLY A CA 1
ATOM 1884 C C . GLY A 1 244 ? 2.143 -9.18 8.953 1 94.5 244 GLY A C 1
ATOM 1885 O O . GLY A 1 244 ? 2.119 -8.141 9.617 1 94.5 244 GLY A O 1
ATOM 1886 N N . GLU A 1 245 ? 2.012 -9.188 7.637 1 96.69 245 GLU A N 1
ATOM 1887 C CA . GLU A 1 245 ? 1.872 -7.973 6.84 1 96.69 245 GLU A CA 1
ATOM 1888 C C . GLU A 1 245 ? 0.726 -8.094 5.84 1 96.69 245 GLU A C 1
ATOM 1890 O O . GLU A 1 245 ? 0.306 -9.203 5.504 1 96.69 245 GLU A O 1
ATOM 1895 N N . ASP A 1 246 ? 0.156 -6.918 5.426 1 97.75 246 ASP A N 1
ATOM 1896 C CA . ASP A 1 246 ? -0.75 -6.93 4.285 1 97.75 246 ASP A CA 1
ATOM 1897 C C . ASP A 1 246 ? -0.011 -7.297 3 1 97.75 246 ASP A C 1
ATOM 1899 O O . ASP A 1 246 ? 1.177 -7 2.854 1 97.75 246 ASP A O 1
ATOM 1903 N N . ALA A 1 247 ? -0.661 -8 2.133 1 98.69 247 ALA A N 1
ATOM 1904 C CA . ALA A 1 247 ? -0.226 -8.172 0.748 1 98.69 247 ALA A CA 1
ATOM 1905 C C . ALA A 1 247 ? -0.933 -7.176 -0.172 1 98.69 247 ALA A C 1
ATOM 1907 O O . ALA A 1 247 ? -1.626 -6.27 0.298 1 98.69 247 ALA A O 1
ATOM 1908 N N . HIS A 1 248 ? -0.61 -7.234 -1.54 1 98.75 248 HIS A N 1
ATOM 1909 C CA . HIS A 1 248 ? -1.319 -6.355 -2.463 1 98.75 248 HIS A CA 1
ATOM 1910 C C . HIS A 1 248 ? -1.174 -6.836 -3.902 1 98.75 248 HIS A C 1
ATOM 1912 O O . HIS A 1 248 ? -0.311 -7.664 -4.199 1 98.75 248 HIS A O 1
ATOM 1918 N N . PHE A 1 249 ? -2.104 -6.371 -4.73 1 98.81 249 PHE A N 1
ATOM 1919 C CA . PHE A 1 249 ? -1.997 -6.48 -6.18 1 98.81 249 PHE A CA 1
ATOM 1920 C C . PHE A 1 249 ? -1.685 -5.129 -6.809 1 98.81 249 PHE A C 1
ATOM 1922 O O . PHE A 1 249 ? -2.16 -4.094 -6.332 1 98.81 249 PHE A O 1
ATOM 1929 N N . GLY A 1 250 ? -0.865 -5.145 -7.895 1 97.94 250 GLY A N 1
ATOM 1930 C CA . GLY A 1 250 ? -0.813 -3.979 -8.766 1 97.94 250 GLY A CA 1
ATOM 1931 C C . GLY A 1 250 ? -2.047 -3.832 -9.641 1 97.94 250 GLY A C 1
ATOM 1932 O O . GLY A 1 250 ? -2.73 -4.816 -9.93 1 97.94 250 GLY A O 1
ATOM 1933 N N . LEU A 1 251 ? -2.371 -2.576 -10.07 1 97.56 251 LEU A N 1
ATOM 1934 C CA . LEU A 1 251 ? -3.586 -2.289 -10.82 1 97.56 251 LEU A CA 1
ATOM 1935 C C . LEU A 1 251 ? -3.254 -1.672 -12.172 1 97.56 251 LEU A C 1
ATOM 1937 O O . LEU A 1 251 ? -2.303 -0.894 -12.289 1 97.56 251 LEU A O 1
ATOM 1941 N N . ASP A 1 252 ? -4.082 -2.037 -13.148 1 95.31 252 ASP A N 1
ATOM 1942 C CA . ASP A 1 252 ? -3.992 -1.252 -14.375 1 95.31 252 ASP A CA 1
ATOM 1943 C C . ASP A 1 252 ? -4.742 0.072 -14.234 1 95.31 252 ASP A C 1
ATOM 1945 O O . ASP A 1 252 ? -5.207 0.417 -13.148 1 95.31 252 ASP A O 1
ATOM 1949 N N . SER A 1 253 ? -4.859 0.855 -15.289 1 90.31 253 SER A N 1
ATOM 1950 C CA . SER A 1 253 ? -5.371 2.221 -15.234 1 90.31 253 SER A CA 1
ATOM 1951 C C . SER A 1 253 ? -6.867 2.24 -14.953 1 90.31 253 SER A C 1
ATOM 1953 O O . SER A 1 253 ? -7.43 3.287 -14.625 1 90.31 253 SER A O 1
ATOM 1955 N N . THR A 1 254 ? -7.512 1.058 -15.039 1 93.81 254 THR A N 1
ATOM 1956 C CA . THR A 1 254 ? -8.953 0.997 -14.82 1 93.81 254 THR A CA 1
ATOM 1957 C C . THR A 1 254 ? -9.273 0.407 -13.453 1 93.81 254 THR A C 1
ATOM 1959 O O . THR A 1 254 ? -10.438 0.175 -13.125 1 93.81 254 THR A O 1
ATOM 1962 N N . GLY A 1 255 ? -8.227 0.094 -12.703 1 95 255 GLY A N 1
ATOM 1963 C CA . GLY A 1 255 ? -8.438 -0.428 -11.359 1 95 255 GLY A CA 1
ATOM 1964 C C . GLY A 1 255 ? -8.523 -1.942 -11.312 1 95 255 GLY A C 1
ATOM 1965 O O . GLY A 1 255 ? -8.875 -2.52 -10.281 1 95 255 GLY A O 1
ATOM 1966 N N . ARG A 1 256 ? -8.211 -2.568 -12.391 1 97.06 256 ARG A N 1
ATOM 1967 C CA . ARG A 1 256 ? -8.188 -4.027 -12.422 1 97.06 256 ARG A CA 1
ATOM 1968 C C . ARG A 1 256 ? -6.867 -4.566 -11.891 1 97.06 256 ARG A C 1
ATOM 1970 O O . ARG A 1 256 ? -5.797 -4.07 -12.258 1 97.06 256 ARG A O 1
ATOM 1977 N N . GLU A 1 257 ? -6.961 -5.535 -11.023 1 98.44 257 GLU A N 1
ATOM 1978 C CA . GLU A 1 257 ? -5.754 -6.191 -10.531 1 98.44 257 GLU A CA 1
ATOM 1979 C C . GLU A 1 257 ? -5.043 -6.957 -11.641 1 98.44 257 GLU A C 1
ATOM 1981 O O . GLU A 1 257 ? -5.691 -7.586 -12.477 1 98.44 257 GLU A O 1
ATOM 1986 N N . LEU A 1 258 ? -3.785 -6.867 -11.672 1 98.31 258 LEU A N 1
ATOM 1987 C CA . LEU A 1 258 ? -2.971 -7.672 -12.578 1 98.31 258 LEU A CA 1
ATOM 1988 C C . LEU A 1 258 ? -2.725 -9.062 -11.992 1 98.31 258 LEU A C 1
ATOM 1990 O O . LEU A 1 258 ? -1.703 -9.289 -11.344 1 98.31 258 LEU A O 1
ATOM 1994 N N . ALA A 1 259 ? -3.529 -9.953 -12.398 1 98.69 259 ALA A N 1
ATOM 1995 C CA . ALA A 1 259 ? -3.686 -11.266 -11.773 1 98.69 259 ALA A CA 1
ATOM 1996 C C . ALA A 1 259 ? -2.494 -12.172 -12.086 1 98.69 259 ALA A C 1
ATOM 1998 O O . ALA A 1 259 ? -2.148 -13.047 -11.289 1 98.69 259 ALA A O 1
ATOM 1999 N N . SER A 1 260 ? -1.843 -11.93 -13.148 1 98.06 260 SER A N 1
ATOM 2000 C CA . SER A 1 260 ? -0.853 -12.891 -13.625 1 98.06 260 SER A CA 1
ATOM 2001 C C . SER A 1 260 ? 0.507 -12.648 -12.984 1 98.06 260 SER A C 1
ATOM 2003 O O . SER A 1 260 ? 1.383 -13.516 -13.023 1 98.06 260 SER A O 1
ATOM 2005 N N . GLY A 1 261 ? 0.597 -11.391 -12.359 1 97.25 261 GLY A N 1
ATOM 2006 C CA . GLY A 1 261 ? 2.002 -11.25 -12.016 1 97.25 261 GLY A CA 1
ATOM 2007 C C . GLY A 1 261 ? 2.256 -10.172 -10.977 1 97.25 261 GLY A C 1
ATOM 2008 O O . GLY A 1 261 ? 3.398 -9.945 -10.57 1 97.25 261 GLY A O 1
ATOM 2009 N N . ARG A 1 262 ? 1.266 -9.484 -10.461 1 97.75 262 ARG A N 1
ATOM 2010 C CA . ARG A 1 262 ? 1.567 -8.328 -9.625 1 97.75 262 ARG A CA 1
ATOM 2011 C C . ARG A 1 262 ? 1.034 -8.531 -8.203 1 97.75 262 ARG A C 1
ATOM 2013 O O . ARG A 1 262 ? 0.607 -7.57 -7.559 1 97.75 262 ARG A O 1
ATOM 2020 N N . PHE A 1 263 ? 0.971 -9.773 -7.789 1 98.69 263 PHE A N 1
ATOM 2021 C CA . PHE A 1 263 ? 0.77 -10.102 -6.383 1 98.69 263 PHE A CA 1
ATOM 2022 C C . PHE A 1 263 ? 2.072 -9.953 -5.602 1 98.69 263 PHE A C 1
ATOM 2024 O O . PHE A 1 263 ? 3.113 -10.461 -6.027 1 98.69 263 PHE A O 1
ATOM 2031 N N . SER A 1 264 ? 2.045 -9.227 -4.477 1 98.75 264 SER A N 1
ATOM 2032 C CA . SER A 1 264 ? 3.217 -9.031 -3.629 1 98.75 264 SER A CA 1
ATOM 2033 C C . SER A 1 264 ? 2.926 -9.422 -2.184 1 98.75 264 SER A C 1
ATOM 2035 O O . SER A 1 264 ? 1.839 -9.148 -1.668 1 98.75 264 SER A O 1
ATOM 2037 N N . ALA A 1 265 ? 3.801 -10.07 -1.55 1 98.69 265 ALA A N 1
ATOM 2038 C CA . ALA A 1 265 ? 3.725 -10.477 -0.149 1 98.69 265 ALA A CA 1
ATOM 2039 C C . ALA A 1 265 ? 5.117 -10.625 0.456 1 98.69 265 ALA A C 1
ATOM 2041 O O . ALA A 1 265 ? 6.121 -10.594 -0.262 1 98.69 265 ALA A O 1
ATOM 2042 N N . THR A 1 266 ? 5.184 -10.727 1.757 1 97.81 266 THR A N 1
ATOM 2043 C CA . THR A 1 266 ? 6.461 -11.039 2.391 1 97.81 266 THR A CA 1
ATOM 2044 C C . THR A 1 266 ? 6.82 -12.508 2.197 1 97.81 266 THR A C 1
ATOM 2046 O O . THR A 1 266 ? 5.941 -13.336 1.94 1 97.81 266 THR A O 1
ATOM 2049 N N . ALA A 1 267 ? 8.133 -12.773 2.303 1 97.88 267 ALA A N 1
ATOM 2050 C CA . ALA A 1 267 ? 8.57 -14.164 2.221 1 97.88 267 ALA A CA 1
ATOM 2051 C C . ALA A 1 267 ? 7.93 -15.008 3.316 1 97.88 267 ALA A C 1
ATOM 2053 O O . ALA A 1 267 ? 7.504 -16.141 3.068 1 97.88 267 ALA A O 1
ATOM 2054 N N . ARG A 1 268 ? 7.805 -14.477 4.508 1 96.44 268 ARG A N 1
ATOM 2055 C CA . ARG A 1 268 ? 7.199 -15.18 5.633 1 96.44 268 ARG A CA 1
ATOM 2056 C C . ARG A 1 268 ? 5.738 -15.516 5.348 1 96.44 268 ARG A C 1
ATOM 2058 O O . ARG A 1 268 ? 5.293 -16.641 5.598 1 96.44 268 ARG A O 1
ATOM 2065 N N . ASP A 1 269 ? 5.031 -14.539 4.832 1 97.69 269 ASP A N 1
ATOM 2066 C CA . ASP A 1 269 ? 3.604 -14.758 4.609 1 97.69 269 ASP A CA 1
ATOM 2067 C C . ASP A 1 269 ? 3.367 -15.727 3.449 1 97.69 269 ASP A C 1
ATOM 2069 O O . ASP A 1 269 ? 2.41 -16.5 3.467 1 97.69 269 ASP A O 1
ATOM 2073 N N . LEU A 1 270 ? 4.227 -15.641 2.463 1 98.5 270 LEU A N 1
ATOM 2074 C CA . LEU A 1 270 ? 4.145 -16.625 1.385 1 98.5 270 LEU A CA 1
ATOM 2075 C C . LEU A 1 270 ? 4.449 -18.016 1.9 1 98.5 270 LEU A C 1
ATOM 2077 O O . LEU A 1 270 ? 3.838 -19 1.459 1 98.5 270 LEU A O 1
ATOM 2081 N N . ALA A 1 271 ? 5.387 -18.141 2.834 1 97.5 271 ALA A N 1
ATOM 2082 C CA . ALA A 1 271 ? 5.68 -19.422 3.459 1 97.5 271 ALA A CA 1
ATOM 2083 C C . ALA A 1 271 ? 4.465 -19.953 4.223 1 97.5 271 ALA A C 1
ATOM 2085 O O . ALA A 1 271 ? 4.203 -21.156 4.219 1 97.5 271 ALA A O 1
ATOM 2086 N N . LEU A 1 272 ? 3.75 -19.078 4.84 1 97.06 272 LEU A N 1
ATOM 2087 C CA . LEU A 1 272 ? 2.539 -19.469 5.551 1 97.06 272 LEU A CA 1
ATOM 2088 C C . LEU A 1 272 ? 1.494 -20.016 4.582 1 97.06 272 LEU A C 1
ATOM 2090 O O . LEU A 1 272 ? 0.775 -20.969 4.902 1 97.06 272 LEU A O 1
ATOM 2094 N N . LEU A 1 273 ? 1.414 -19.375 3.422 1 98.12 273 LEU A N 1
ATOM 2095 C CA . LEU A 1 273 ? 0.529 -19.922 2.395 1 98.12 273 LEU A CA 1
ATOM 2096 C C . LEU A 1 273 ? 0.964 -21.328 1.985 1 98.12 273 LEU A C 1
ATOM 2098 O O . LEU A 1 273 ? 0.129 -22.219 1.844 1 98.12 273 LEU A O 1
ATOM 2102 N N . GLY A 1 274 ? 2.285 -21.484 1.799 1 98.44 274 GLY A N 1
ATOM 2103 C CA . GLY A 1 274 ? 2.803 -22.812 1.52 1 98.44 274 GLY A CA 1
ATOM 2104 C C . GLY A 1 274 ? 2.465 -23.828 2.598 1 98.44 274 GLY A C 1
ATOM 2105 O O . GLY A 1 274 ? 2.105 -24.969 2.295 1 98.44 274 GLY A O 1
ATOM 2106 N N . GLU A 1 275 ? 2.549 -23.406 3.799 1 96.81 275 GLU A N 1
ATOM 2107 C CA . GLU A 1 275 ? 2.256 -24.297 4.926 1 96.81 275 GLU A CA 1
ATOM 2108 C C . GLU A 1 275 ? 0.779 -24.672 4.953 1 96.81 275 GLU A C 1
ATOM 2110 O O . GLU A 1 275 ? 0.436 -25.828 5.246 1 96.81 275 GLU A O 1
ATOM 2115 N N . LEU A 1 276 ? -0.067 -23.734 4.648 1 97.56 276 LEU A N 1
ATOM 2116 C CA . LEU A 1 276 ? -1.491 -24.016 4.516 1 97.56 276 LEU A CA 1
ATOM 2117 C C . LEU A 1 276 ? -1.729 -25.141 3.51 1 97.56 276 LEU A C 1
ATOM 2119 O O . LEU A 1 276 ? -2.486 -26.078 3.783 1 97.56 276 LEU A O 1
ATOM 2123 N N . LEU A 1 277 ? -1.047 -25.047 2.426 1 98.62 277 LEU A N 1
ATOM 2124 C CA . LEU A 1 277 ? -1.218 -26.031 1.362 1 98.62 277 LEU A CA 1
ATOM 2125 C C . LEU A 1 277 ? -0.579 -27.375 1.744 1 98.62 277 LEU A C 1
ATOM 2127 O O . LEU A 1 277 ? -1.153 -28.438 1.497 1 98.62 277 LEU A O 1
ATOM 2131 N N . ARG A 1 278 ? 0.568 -27.25 2.371 1 97.81 278 ARG A N 1
ATOM 2132 C CA . ARG A 1 278 ? 1.246 -28.469 2.824 1 97.81 278 ARG A CA 1
ATOM 2133 C C . ARG A 1 278 ? 0.356 -29.266 3.762 1 97.81 278 ARG A C 1
ATOM 2135 O O . ARG A 1 278 ? 0.359 -30.5 3.723 1 97.81 278 ARG A O 1
ATOM 2142 N N . CYS A 1 279 ? -0.425 -28.562 4.52 1 97.56 279 CYS A N 1
ATOM 2143 C CA . CYS A 1 279 ? -1.258 -29.188 5.547 1 97.56 279 CYS A CA 1
ATOM 2144 C C . CYS A 1 279 ? -2.672 -29.422 5.035 1 97.56 279 CYS A C 1
ATOM 2146 O O . CYS A 1 279 ? -3.629 -29.438 5.812 1 97.56 279 CYS A O 1
ATOM 2148 N N . GLY A 1 280 ? -2.834 -29.531 3.785 1 98 280 GLY A N 1
ATOM 2149 C CA . GLY A 1 280 ? -4.105 -29.922 3.193 1 98 280 GLY A CA 1
ATOM 2150 C C . GLY A 1 280 ? -5.168 -28.844 3.305 1 98 280 GLY A C 1
ATOM 2151 O O . GLY A 1 280 ? -6.363 -29.141 3.365 1 98 280 GLY A O 1
ATOM 2152 N N . GLY A 1 281 ? -4.762 -27.609 3.533 1 98.38 281 GLY A N 1
ATOM 2153 C CA . GLY A 1 281 ? -5.684 -26.484 3.588 1 98.38 281 GLY A CA 1
ATOM 2154 C C . GLY A 1 281 ? -6.055 -26.078 5.004 1 98.38 281 GLY A C 1
ATOM 2155 O O . GLY A 1 281 ? -6.965 -25.281 5.207 1 98.38 281 GLY A O 1
ATOM 2156 N N . SER A 1 282 ? -5.328 -26.625 5.93 1 96.88 282 SER A N 1
ATOM 2157 C CA . SER A 1 282 ? -5.629 -26.344 7.328 1 96.88 282 SER A CA 1
ATOM 2158 C C . SER A 1 282 ? -4.551 -25.469 7.957 1 96.88 282 SER A C 1
ATOM 2160 O O . SER A 1 282 ? -3.363 -25.625 7.668 1 96.88 282 SER A O 1
ATOM 2162 N N . ARG A 1 283 ? -4.996 -24.516 8.781 1 92.56 283 ARG A N 1
ATOM 2163 C CA . ARG A 1 283 ? -4.113 -23.609 9.5 1 92.56 283 ARG A CA 1
ATOM 2164 C C . ARG A 1 283 ? -4.652 -23.312 10.898 1 92.56 283 ARG A C 1
ATOM 2166 O O . ARG A 1 283 ? -5.789 -22.859 11.047 1 92.56 283 ARG A O 1
ATOM 2173 N N . GLN A 1 284 ? -3.805 -23.594 11.867 1 86.44 284 GLN A N 1
ATOM 2174 C CA . GLN A 1 284 ? -4.148 -23.281 13.25 1 86.44 284 GLN A CA 1
ATOM 2175 C C . GLN A 1 284 ? -5.508 -23.859 13.625 1 86.44 284 GLN A C 1
ATOM 2177 O O . GLN A 1 284 ? -6.355 -23.156 14.18 1 86.44 284 GLN A O 1
ATOM 2182 N N . GLY A 1 285 ? -5.766 -25.016 13.156 1 88.81 285 GLY A N 1
ATOM 2183 C CA . GLY A 1 285 ? -6.965 -25.75 13.539 1 88.81 285 GLY A CA 1
ATOM 2184 C C . GLY A 1 285 ? -8.18 -25.391 12.703 1 88.81 285 GLY A C 1
ATOM 2185 O O . GLY A 1 285 ? -9.258 -25.938 12.898 1 88.81 285 GLY A O 1
ATOM 2186 N N . VAL A 1 286 ? -8.023 -24.531 11.75 1 93.19 286 VAL A N 1
ATOM 2187 C CA . VAL A 1 286 ? -9.133 -24.109 10.898 1 93.19 286 VAL A CA 1
ATOM 2188 C C . VAL A 1 286 ? -8.93 -24.625 9.484 1 93.19 286 VAL A C 1
ATOM 2190 O O . VAL A 1 286 ? -7.836 -24.5 8.922 1 93.19 286 VAL A O 1
ATOM 2193 N N . GLN A 1 287 ? -9.945 -25.297 8.938 1 97.81 287 GLN A N 1
ATOM 2194 C CA . GLN A 1 287 ? -9.922 -25.734 7.539 1 97.81 287 GLN A CA 1
ATOM 2195 C C . GLN A 1 287 ? -10.234 -24.562 6.605 1 97.81 287 GLN A C 1
ATOM 2197 O O . GLN A 1 287 ? -11.398 -24.266 6.328 1 97.81 287 GLN A O 1
ATOM 2202 N N . VAL A 1 288 ? -9.281 -23.938 6.094 1 97.81 288 VAL A N 1
ATOM 2203 C CA . VAL A 1 288 ? -9.398 -22.703 5.309 1 97.81 288 VAL A CA 1
ATOM 2204 C C . VAL A 1 288 ? -9.797 -23.062 3.873 1 97.81 288 VAL A C 1
ATOM 2206 O O . VAL A 1 288 ? -10.703 -22.438 3.309 1 97.81 288 VAL A O 1
ATOM 2209 N N . LEU A 1 289 ? -9.055 -24.016 3.256 1 98.5 289 LEU A N 1
ATOM 2210 C CA . LEU A 1 289 ? -9.367 -24.562 1.936 1 98.5 289 LEU A CA 1
ATOM 2211 C C . LEU A 1 289 ? -9.812 -26.016 2.031 1 98.5 289 LEU A C 1
ATOM 2213 O O . LEU A 1 289 ? -9.297 -26.766 2.85 1 98.5 289 LEU A O 1
ATOM 2217 N N . ASP A 1 290 ? -10.695 -26.391 1.176 1 97.88 290 ASP A N 1
ATOM 2218 C CA . ASP A 1 290 ? -11.117 -27.781 1.116 1 97.88 290 ASP A CA 1
ATOM 2219 C C . ASP A 1 290 ? -9.938 -28.703 0.849 1 97.88 290 ASP A C 1
ATOM 2221 O O . ASP A 1 290 ? -9.102 -28.422 -0.014 1 97.88 290 ASP A O 1
ATOM 2225 N N . GLU A 1 291 ? -9.945 -29.781 1.612 1 97.94 291 GLU A N 1
ATOM 2226 C CA . GLU A 1 291 ? -8.859 -30.734 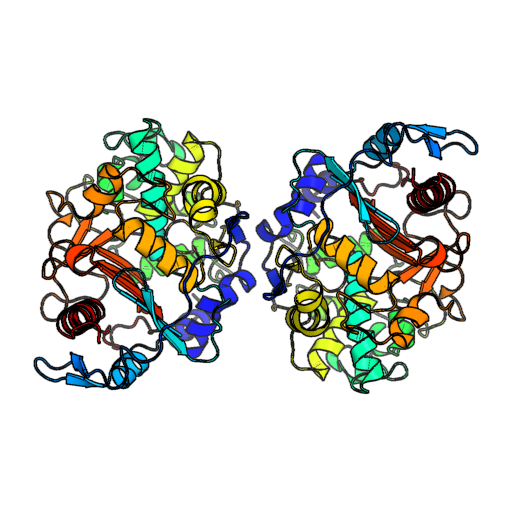1.456 1 97.94 291 GLU A CA 1
ATOM 2227 C C . GLU A 1 291 ? -8.789 -31.266 0.025 1 97.94 291 GLU A C 1
ATOM 2229 O O . GLU A 1 291 ? -7.703 -31.469 -0.515 1 97.94 291 GLU A O 1
ATOM 2234 N N . ALA A 1 292 ? -9.891 -31.484 -0.547 1 98 292 ALA A N 1
ATOM 2235 C CA . ALA A 1 292 ? -9.953 -32 -1.904 1 98 292 ALA A CA 1
ATOM 2236 C C . ALA A 1 292 ? -9.359 -31.031 -2.91 1 98 292 ALA A C 1
ATOM 2238 O O . ALA A 1 292 ? -8.742 -31.438 -3.895 1 98 292 ALA A O 1
ATOM 2239 N N . LEU A 1 293 ? -9.609 -29.766 -2.686 1 97.81 293 LEU A N 1
ATOM 2240 C CA . LEU A 1 293 ? -9.055 -28.734 -3.547 1 97.81 293 LEU A CA 1
ATOM 2241 C C . LEU A 1 293 ? -7.531 -28.766 -3.521 1 97.81 293 LEU A C 1
ATOM 2243 O O . LEU A 1 293 ? -6.887 -28.703 -4.57 1 97.81 293 LEU A O 1
ATOM 2247 N N . VAL A 1 294 ? -6.996 -28.891 -2.328 1 98.44 294 VAL A N 1
ATOM 2248 C CA . VAL A 1 294 ? -5.547 -28.891 -2.168 1 98.44 294 VAL A CA 1
ATOM 2249 C C . VAL A 1 294 ? -4.961 -30.172 -2.748 1 98.44 294 VAL A C 1
ATOM 2251 O O . VAL A 1 294 ? -3.93 -30.141 -3.428 1 98.44 294 VAL A O 1
ATOM 2254 N N . ALA A 1 295 ? -5.641 -31.281 -2.529 1 97.69 295 ALA A N 1
ATOM 2255 C CA . ALA A 1 295 ? -5.184 -32.562 -3.051 1 97.69 295 ALA A CA 1
ATOM 2256 C C . ALA A 1 295 ? -5.156 -32.562 -4.578 1 97.69 295 ALA A C 1
ATOM 2258 O O . ALA A 1 295 ? -4.301 -33.188 -5.191 1 97.69 295 ALA A O 1
ATOM 2259 N N . ASP A 1 296 ? -6.023 -31.812 -5.141 1 97.56 296 ASP A N 1
ATOM 2260 C CA . ASP A 1 296 ? -6.172 -31.781 -6.594 1 97.56 296 ASP A CA 1
ATOM 2261 C C . ASP A 1 296 ? -5.016 -31.031 -7.258 1 97.56 296 ASP A C 1
ATOM 2263 O O . ASP A 1 296 ? -4.781 -31.188 -8.461 1 97.56 296 ASP A O 1
ATOM 2267 N N . ILE A 1 297 ? -4.277 -30.234 -6.535 1 98.12 297 ILE A N 1
ATOM 2268 C CA . ILE A 1 297 ? -3.201 -29.422 -7.09 1 98.12 297 ILE A CA 1
ATOM 2269 C C . ILE A 1 297 ? -2.178 -30.312 -7.785 1 98.12 297 ILE A C 1
ATOM 2271 O O . ILE A 1 297 ? -1.657 -29.969 -8.844 1 98.12 297 ILE A O 1
ATOM 2275 N N . THR A 1 298 ? -1.941 -31.516 -7.266 1 96.81 298 THR A N 1
ATOM 2276 C CA . THR A 1 298 ? -0.838 -32.344 -7.742 1 96.81 298 THR A CA 1
ATOM 2277 C C . THR A 1 298 ? -1.323 -33.344 -8.789 1 96.81 298 THR A C 1
ATOM 2279 O O . THR A 1 298 ? -0.56 -34.188 -9.234 1 96.81 298 THR A O 1
ATOM 2282 N N . ARG A 1 299 ? -2.537 -33.219 -9.172 1 96.31 299 ARG A N 1
ATOM 2283 C CA . ARG A 1 299 ? -3.047 -34.094 -10.211 1 96.31 299 ARG A CA 1
ATOM 2284 C C . ARG A 1 299 ? -2.41 -33.781 -11.562 1 96.31 299 ARG A C 1
ATOM 2286 O O . ARG A 1 299 ? -2.398 -32.625 -11.992 1 96.31 299 ARG A O 1
ATOM 2293 N N . ILE A 1 300 ? -1.876 -34.781 -12.242 1 95.94 300 ILE A N 1
ATOM 2294 C CA . ILE A 1 300 ? -1.344 -34.594 -13.586 1 95.94 300 ILE A CA 1
ATOM 2295 C C . ILE A 1 300 ? -2.486 -34.594 -14.602 1 95.94 300 ILE A C 1
ATOM 2297 O O . ILE A 1 300 ? -3.227 -35.594 -14.711 1 95.94 300 ILE A O 1
ATOM 2301 N N . PRO A 1 301 ? -2.662 -33.562 -15.227 1 95.19 301 PRO A N 1
ATOM 2302 C CA . PRO A 1 301 ? -3.766 -33.5 -16.188 1 95.19 301 PRO A CA 1
ATOM 2303 C C . PRO A 1 301 ? -3.486 -34.312 -17.438 1 95.19 301 PRO A C 1
ATOM 2305 O O . PRO A 1 301 ? -2.338 -34.688 -17.703 1 95.19 301 PRO A O 1
ATOM 2308 N N . ASP A 1 302 ? -4.539 -34.594 -18.125 1 92.56 302 ASP A N 1
ATOM 2309 C CA . ASP A 1 302 ? -4.367 -35.188 -19.453 1 92.56 302 ASP A CA 1
ATOM 2310 C C . ASP A 1 302 ? -3.986 -34.156 -20.484 1 92.56 302 ASP A C 1
ATOM 2312 O O . ASP A 1 302 ? -4.109 -32.938 -20.234 1 92.56 302 ASP A O 1
ATOM 2316 N N . GLY A 1 303 ? -3.391 -34.625 -21.578 1 92.81 303 GLY A N 1
ATOM 2317 C CA . GLY A 1 303 ? -3.189 -33.719 -22.703 1 92.81 303 GLY A CA 1
ATOM 2318 C C . GLY A 1 303 ? -1.85 -33 -22.672 1 92.81 303 GLY A C 1
ATOM 2319 O O . GLY A 1 303 ? -0.886 -33.531 -22.094 1 92.81 303 GLY A O 1
ATOM 2320 N N . PRO A 1 304 ? -1.781 -31.844 -23.25 1 94.88 304 PRO A N 1
ATOM 2321 C CA . PRO A 1 304 ? -0.503 -31.172 -23.5 1 94.88 304 PRO A CA 1
ATOM 2322 C C . PRO A 1 304 ? 0.16 -30.672 -22.219 1 94.88 304 PRO A C 1
ATOM 2324 O O . PRO A 1 304 ? 1.376 -30.453 -22.188 1 94.88 304 PRO A O 1
ATOM 2327 N N . ALA A 1 305 ? -0.542 -30.484 -21.188 1 96.19 305 ALA A N 1
ATOM 2328 C CA . ALA A 1 305 ? 0.004 -29.906 -19.969 1 96.19 305 ALA A CA 1
ATOM 2329 C C . ALA A 1 305 ? 0.668 -30.984 -19.109 1 96.19 305 ALA A C 1
ATOM 2331 O O . ALA A 1 305 ? 1.254 -30.672 -18.062 1 96.19 305 ALA A O 1
ATOM 2332 N N . ALA A 1 306 ? 0.637 -32.25 -19.516 1 94.88 306 ALA A N 1
ATOM 2333 C CA . ALA A 1 306 ? 1.136 -33.375 -18.75 1 94.88 306 ALA A CA 1
ATOM 2334 C C . ALA A 1 306 ? 2.66 -33.469 -18.797 1 94.88 306 ALA A C 1
ATOM 2336 O O . ALA A 1 306 ? 3.285 -34.094 -17.953 1 94.88 306 ALA A O 1
ATOM 2337 N N . ASP A 1 307 ? 3.215 -32.875 -19.781 1 91.88 307 ASP A N 1
ATOM 2338 C CA . ASP A 1 307 ? 4.66 -32.844 -19.984 1 91.88 307 ASP A CA 1
ATOM 2339 C C . ASP A 1 307 ? 5.094 -31.562 -20.656 1 91.88 307 ASP A C 1
ATOM 2341 O O . ASP A 1 307 ? 4.973 -31.422 -21.875 1 91.88 307 ASP A O 1
ATOM 2345 N N . VAL A 1 308 ? 5.574 -30.688 -19.812 1 92.44 308 VAL A N 1
ATOM 2346 C CA . VAL A 1 308 ? 5.902 -29.359 -20.328 1 92.44 308 VAL A CA 1
ATOM 2347 C C . VAL A 1 308 ? 7.238 -28.891 -19.75 1 92.44 308 VAL A C 1
ATOM 2349 O O . VAL A 1 308 ? 7.766 -29.516 -18.812 1 92.44 308 VAL A O 1
ATOM 2352 N N . LEU A 1 309 ? 7.781 -27.875 -20.422 1 83.5 309 LEU A N 1
ATOM 2353 C CA . LEU A 1 309 ? 8.992 -27.219 -19.938 1 83.5 309 LEU A CA 1
ATOM 2354 C C . LEU A 1 309 ? 8.68 -25.828 -19.391 1 83.5 309 LEU A C 1
ATOM 2356 O O . LEU A 1 309 ? 7.766 -25.156 -19.875 1 83.5 309 LEU A O 1
ATOM 2360 N N . GLY A 1 310 ? 9.383 -25.531 -18.312 1 79.5 310 GLY A N 1
ATOM 2361 C CA . GLY A 1 310 ? 9.266 -24.172 -17.828 1 79.5 310 GLY A CA 1
ATOM 2362 C C . GLY A 1 310 ? 9.914 -23.141 -18.734 1 79.5 310 GLY A C 1
ATOM 2363 O O . GLY A 1 310 ? 10.664 -23.5 -19.641 1 79.5 310 GLY A O 1
ATOM 2364 N N . THR A 1 311 ? 9.562 -21.875 -18.438 1 72.06 311 THR A N 1
ATOM 2365 C CA . THR A 1 311 ? 10.164 -20.812 -19.234 1 72.06 311 THR A CA 1
ATOM 2366 C C . THR A 1 311 ? 11.68 -20.828 -19.125 1 72.06 311 THR A C 1
ATOM 2368 O O . THR A 1 311 ? 12.227 -20.828 -18.016 1 72.06 311 THR A O 1
ATOM 2371 N N . GLY A 1 312 ? 12.328 -20.938 -20.25 1 68.69 312 GLY A N 1
ATOM 2372 C CA . GLY A 1 312 ? 13.781 -20.922 -20.281 1 68.69 312 GLY A CA 1
ATOM 2373 C C . GLY A 1 312 ? 14.398 -22.281 -20.047 1 68.69 312 GLY A C 1
ATOM 2374 O O . GLY A 1 312 ? 15.609 -22.453 -20.172 1 68.69 312 GLY A O 1
ATOM 2375 N N . ASP A 1 313 ? 13.5 -23.219 -19.734 1 72.44 313 ASP A N 1
ATOM 2376 C CA . ASP A 1 313 ? 14.008 -24.578 -19.516 1 72.44 313 ASP A CA 1
ATOM 2377 C C . ASP A 1 313 ? 14.242 -25.312 -20.828 1 72.44 313 ASP A C 1
ATOM 2379 O O . ASP A 1 313 ? 13.617 -24.984 -21.844 1 72.44 313 ASP A O 1
ATOM 2383 N N . THR A 1 314 ? 15.281 -26.172 -20.75 1 70.19 314 THR A N 1
ATOM 2384 C CA . THR A 1 314 ? 15.484 -27.109 -21.859 1 70.19 314 THR A CA 1
ATOM 2385 C C . THR A 1 314 ? 15.359 -28.547 -21.359 1 70.19 314 THR A C 1
ATOM 2387 O O . THR A 1 314 ? 15.484 -28.812 -20.172 1 70.19 314 THR A O 1
ATOM 2390 N N . ARG A 1 315 ? 14.93 -29.422 -22.234 1 69.31 315 ARG A N 1
ATOM 2391 C CA . ARG A 1 315 ? 14.773 -30.828 -21.875 1 69.31 315 ARG A CA 1
ATOM 2392 C C . ARG A 1 315 ? 16.094 -31.406 -21.344 1 69.31 315 ARG A C 1
ATOM 2394 O O . ARG A 1 315 ? 16.078 -32.312 -20.516 1 69.31 315 ARG A O 1
ATOM 2401 N N . ALA A 1 316 ? 17.156 -30.859 -21.781 1 60.62 316 ALA A N 1
ATOM 2402 C CA . ALA A 1 316 ? 18.469 -31.359 -21.375 1 60.62 316 ALA A CA 1
ATOM 2403 C C . ALA A 1 316 ? 18.781 -30.984 -19.922 1 60.62 316 ALA A C 1
ATOM 2405 O O . ALA A 1 316 ? 19.406 -31.766 -19.203 1 60.62 316 ALA A O 1
ATOM 2406 N N . ASN A 1 317 ? 18.422 -29.969 -19.562 1 57.31 317 ASN A N 1
ATOM 2407 C CA . ASN A 1 317 ? 18.891 -29.469 -18.281 1 57.31 317 ASN A CA 1
ATOM 2408 C C . ASN A 1 317 ? 17.734 -29.125 -17.344 1 57.31 317 ASN A C 1
ATOM 2410 O O . ASN A 1 317 ? 17.938 -28.906 -16.156 1 57.31 317 ASN A O 1
ATOM 2414 N N . GLY A 1 318 ? 16.516 -29.094 -17.875 1 60.88 318 GLY A N 1
ATOM 2415 C CA . GLY A 1 318 ? 15.43 -28.688 -16.984 1 60.88 318 GLY A CA 1
ATOM 2416 C C . GLY A 1 318 ? 14.562 -29.859 -16.531 1 60.88 318 GLY A C 1
ATOM 2417 O O . GLY A 1 318 ? 14.586 -30.922 -17.156 1 60.88 318 GLY A O 1
ATOM 2418 N N . PRO A 1 319 ? 13.945 -29.641 -15.32 1 64.62 319 PRO A N 1
ATOM 2419 C CA . PRO A 1 319 ? 13.016 -30.688 -14.906 1 64.62 319 PRO A CA 1
ATOM 2420 C C . PRO A 1 319 ? 11.867 -30.875 -15.891 1 64.62 319 PRO A C 1
ATOM 2422 O O . PRO A 1 319 ? 11.445 -29.922 -16.562 1 64.62 319 PRO A O 1
ATOM 2425 N N . VAL A 1 320 ? 11.562 -32.062 -16.062 1 79.12 320 VAL A N 1
ATOM 2426 C CA . VAL A 1 320 ? 10.312 -32.312 -16.75 1 79.12 320 VAL A CA 1
ATOM 2427 C C . VAL A 1 320 ? 9.133 -32 -15.844 1 79.12 320 VAL A C 1
ATOM 2429 O O . VAL A 1 320 ? 9.086 -32.438 -14.688 1 79.12 320 VAL A O 1
ATOM 2432 N N . LEU A 1 321 ? 8.25 -31.094 -16.328 1 92.38 321 LEU A N 1
ATOM 2433 C CA . LEU A 1 321 ? 7.148 -30.609 -15.5 1 92.38 321 LEU A CA 1
ATOM 2434 C C . LEU A 1 321 ? 5.805 -30.969 -16.125 1 92.38 321 LEU A C 1
ATOM 2436 O O . LEU A 1 321 ? 5.73 -31.266 -17.312 1 92.38 321 LEU A O 1
ATOM 2440 N N . ALA A 1 322 ? 4.848 -31.062 -15.305 1 96.06 322 ALA A N 1
ATOM 2441 C CA . ALA A 1 322 ? 3.455 -30.891 -15.711 1 96.06 322 ALA A CA 1
ATOM 2442 C C . ALA A 1 322 ? 2.875 -29.578 -15.18 1 96.06 322 ALA A C 1
ATOM 2444 O O . ALA A 1 322 ? 3.537 -28.859 -14.43 1 96.06 322 ALA A O 1
ATOM 2445 N N . TYR A 1 323 ? 1.8 -29.172 -15.719 1 97.62 323 TYR A N 1
ATOM 2446 C CA . TYR A 1 323 ? 1.14 -27.938 -15.305 1 97.62 323 TYR A CA 1
ATOM 2447 C C . TYR A 1 323 ? -0.342 -28.188 -15.039 1 97.62 323 TYR A C 1
ATOM 2449 O O . TYR A 1 323 ? -1.053 -28.734 -15.883 1 97.62 323 TYR A O 1
ATOM 2457 N N . HIS A 1 324 ? -0.773 -27.891 -13.82 1 98.25 324 HIS A N 1
ATOM 2458 C CA . HIS A 1 324 ? -2.164 -28.109 -13.438 1 98.25 324 HIS A CA 1
ATOM 2459 C C . HIS A 1 324 ? -2.697 -26.953 -12.617 1 98.25 324 HIS A C 1
ATOM 2461 O O . HIS A 1 324 ? -2.16 -26.641 -11.555 1 98.25 324 HIS A O 1
ATOM 2467 N N . ASP A 1 325 ? -3.709 -26.281 -13.117 1 98.44 325 ASP A N 1
ATOM 2468 C CA . ASP A 1 325 ? -4.383 -25.203 -12.398 1 98.44 325 ASP A CA 1
ATOM 2469 C C . ASP A 1 325 ? -3.385 -24.156 -11.922 1 98.44 325 ASP A C 1
ATOM 2471 O O . ASP A 1 325 ? -3.35 -23.812 -10.742 1 98.44 325 ASP A O 1
ATOM 2475 N N . PHE A 1 326 ? -2.539 -23.75 -12.766 1 98.56 326 PHE A N 1
ATOM 2476 C CA . PHE A 1 326 ? -1.578 -22.656 -12.602 1 98.56 326 PHE A CA 1
ATOM 2477 C C . PHE A 1 326 ? -0.481 -23.062 -11.617 1 98.56 326 PHE A C 1
ATOM 2479 O O . PHE A 1 326 ? 0.172 -22.188 -11.031 1 98.56 326 PHE A O 1
ATOM 2486 N N . TRP A 1 327 ? -0.265 -24.359 -11.398 1 98.5 327 TRP A N 1
ATOM 2487 C CA . TRP A 1 327 ? 0.855 -24.875 -10.617 1 98.5 327 TRP A CA 1
ATOM 2488 C C . TRP A 1 327 ? 1.756 -25.766 -11.469 1 98.5 327 TRP A C 1
ATOM 2490 O O . TRP A 1 327 ? 1.271 -26.562 -12.281 1 98.5 327 TRP A O 1
ATOM 2500 N N . TRP A 1 328 ? 3.025 -25.609 -11.227 1 97.25 328 TRP A N 1
ATOM 2501 C CA . TRP A 1 328 ? 4.004 -26.5 -11.852 1 97.25 328 TRP A CA 1
ATOM 2502 C C . TRP A 1 328 ? 4.23 -27.75 -11.008 1 97.25 328 TRP A C 1
ATOM 2504 O O . TRP A 1 328 ? 4.375 -27.656 -9.789 1 97.25 328 TRP A O 1
ATOM 2514 N N . LEU A 1 329 ? 4.281 -28.891 -11.711 1 96.75 329 LEU A N 1
ATOM 2515 C CA . LEU A 1 329 ? 4.449 -30.172 -11.039 1 96.75 329 LEU A CA 1
ATOM 2516 C C . LEU A 1 329 ? 5.746 -30.859 -11.484 1 96.75 329 LEU A C 1
ATOM 2518 O O . LEU A 1 329 ? 5.824 -31.391 -12.586 1 96.75 329 LEU A O 1
ATOM 2522 N N . PRO A 1 330 ? 6.77 -30.766 -10.594 1 93.94 330 PRO A N 1
ATOM 2523 C CA . PRO A 1 330 ? 7.992 -31.484 -10.945 1 93.94 330 PRO A CA 1
ATOM 2524 C C . PRO A 1 330 ? 7.777 -33 -11.031 1 93.94 330 PRO A C 1
ATOM 2526 O O . PRO A 1 330 ? 7.574 -33.656 -10 1 93.94 330 PRO A O 1
ATOM 2529 N N . LEU A 1 331 ? 7.93 -33.625 -12.195 1 91.69 331 LEU A N 1
ATOM 2530 C CA . LEU A 1 331 ? 7.613 -35.031 -12.398 1 91.69 331 LEU A CA 1
ATOM 2531 C C . LEU A 1 331 ? 8.664 -35.906 -11.742 1 91.69 331 LEU A C 1
ATOM 2533 O O . LEU A 1 331 ? 8.391 -37.094 -11.438 1 91.69 331 LEU A O 1
ATOM 2537 N N . GLY A 1 332 ? 9.867 -35.344 -11.5 1 88.5 332 GLY A N 1
ATOM 2538 C CA . GLY A 1 332 ? 10.906 -36.094 -10.812 1 88.5 332 GLY A CA 1
ATOM 2539 C C . GLY A 1 332 ? 10.711 -36.156 -9.305 1 88.5 332 GLY A C 1
ATOM 2540 O O . GLY A 1 332 ? 11.406 -36.875 -8.602 1 88.5 332 GLY A O 1
ATOM 2541 N N . GLU A 1 333 ? 9.844 -35.375 -8.773 1 91.31 333 GLU A N 1
ATOM 2542 C CA . GLU A 1 333 ? 9.484 -35.312 -7.363 1 91.31 333 GLU A CA 1
ATOM 2543 C C . GLU A 1 333 ? 7.977 -35.406 -7.168 1 91.31 333 GLU A C 1
ATOM 2545 O O . GLU A 1 333 ? 7.34 -34.438 -6.73 1 91.31 333 GLU A O 1
ATOM 2550 N N . PRO A 1 334 ? 7.484 -36.656 -7.332 1 90.69 334 PRO A N 1
ATOM 2551 C CA . PRO A 1 334 ? 6.027 -36.812 -7.297 1 90.69 334 PRO A CA 1
ATOM 2552 C C . PRO A 1 334 ? 5.418 -36.312 -5.98 1 90.69 334 PRO A C 1
ATOM 2554 O O . PRO A 1 334 ? 5.977 -36.562 -4.906 1 90.69 334 PRO A O 1
ATOM 2557 N N . GLY A 1 335 ? 4.355 -35.562 -6.152 1 93.94 335 GLY A N 1
ATOM 2558 C CA . GLY A 1 335 ? 3.631 -35.062 -4.992 1 93.94 335 GLY A CA 1
ATOM 2559 C C . GLY A 1 335 ? 4 -33.656 -4.633 1 93.94 335 GLY A C 1
ATOM 2560 O O . GLY A 1 335 ? 3.262 -32.969 -3.91 1 93.94 335 GLY A O 1
ATOM 2561 N N . SER A 1 336 ? 5.145 -33.188 -5.09 1 96.81 336 SER A N 1
ATOM 2562 C CA . SER A 1 336 ? 5.516 -31.781 -4.867 1 96.81 336 SER A CA 1
ATOM 2563 C C . SER A 1 336 ? 4.922 -30.875 -5.934 1 96.81 336 SER A C 1
ATOM 2565 O O . SER A 1 336 ? 4.543 -31.328 -7.012 1 96.81 336 SER A O 1
ATOM 2567 N N . PHE A 1 337 ? 4.719 -29.625 -5.648 1 98.31 337 PHE A N 1
ATOM 2568 C CA . PHE A 1 337 ? 4.25 -28.625 -6.594 1 98.31 337 PHE A CA 1
ATOM 2569 C C . PHE A 1 337 ? 4.91 -27.281 -6.324 1 98.31 337 PHE A C 1
ATOM 2571 O O . PHE A 1 337 ? 5.406 -27.031 -5.223 1 98.31 337 PHE A O 1
ATOM 2578 N N . VAL A 1 338 ? 4.977 -26.469 -7.352 1 97.69 338 VAL A N 1
ATOM 2579 C CA . VAL A 1 338 ? 5.738 -25.234 -7.234 1 97.69 338 VAL A CA 1
ATOM 2580 C C . VAL A 1 338 ? 5.016 -24.109 -7.977 1 97.69 338 VAL A C 1
ATOM 2582 O O . VAL A 1 338 ? 4.484 -24.328 -9.07 1 97.69 338 VAL A O 1
ATOM 2585 N N . ALA A 1 339 ? 4.832 -22.953 -7.328 1 98.44 339 ALA A N 1
ATOM 2586 C CA . ALA A 1 339 ? 4.543 -21.703 -8.008 1 98.44 339 ALA A CA 1
ATOM 2587 C C . ALA A 1 339 ? 5.828 -21 -8.422 1 98.44 339 ALA A C 1
ATOM 2589 O O . ALA A 1 339 ? 6.715 -20.766 -7.602 1 98.44 339 ALA A O 1
ATOM 2590 N N . ARG A 1 340 ? 5.891 -20.656 -9.727 1 96.5 340 ARG A N 1
ATOM 2591 C CA . ARG A 1 340 ? 7.102 -20.062 -10.281 1 96.5 340 ARG A CA 1
ATOM 2592 C C . ARG A 1 340 ? 6.844 -18.625 -10.734 1 96.5 340 ARG A C 1
ATOM 2594 O O . ARG A 1 340 ? 5.785 -18.328 -11.289 1 96.5 340 ARG A O 1
ATOM 2601 N N . GLY A 1 341 ? 7.762 -17.844 -10.43 1 95.5 341 GLY A N 1
ATOM 2602 C CA . GLY A 1 341 ? 7.781 -16.484 -10.969 1 95.5 341 GLY A CA 1
ATOM 2603 C C . GLY A 1 341 ? 9.102 -16.125 -11.617 1 95.5 341 GLY A C 1
ATOM 2604 O O . GLY A 1 341 ? 10.133 -16.734 -11.328 1 95.5 341 GLY A O 1
ATOM 2605 N N . ARG A 1 342 ? 8.992 -15.141 -12.461 1 91.56 342 ARG A N 1
ATOM 2606 C CA . ARG A 1 342 ? 10.164 -14.609 -13.164 1 91.56 342 ARG A CA 1
ATOM 2607 C C . ARG A 1 342 ? 11.266 -14.227 -12.18 1 91.56 342 ARG A C 1
ATOM 2609 O O . ARG A 1 342 ? 10.984 -13.82 -11.055 1 91.56 342 ARG A O 1
ATOM 2616 N N . SER A 1 343 ? 12.531 -14.367 -12.547 1 92.69 343 SER A N 1
ATOM 2617 C CA . SER A 1 343 ? 13.734 -13.914 -11.867 1 92.69 343 SER A CA 1
ATOM 2618 C C . SER A 1 343 ? 13.984 -14.719 -10.594 1 92.69 343 SER A C 1
ATOM 2620 O O . SER A 1 343 ? 14.617 -14.227 -9.656 1 92.69 343 SER A O 1
ATOM 2622 N N . GLY A 1 344 ? 13.367 -15.914 -10.539 1 94.38 344 GLY A N 1
ATOM 2623 C CA . GLY A 1 344 ? 13.75 -16.844 -9.5 1 94.38 344 GLY A CA 1
ATOM 2624 C C . GLY A 1 344 ? 12.75 -16.922 -8.367 1 94.38 344 GLY A C 1
ATOM 2625 O O . GLY A 1 344 ? 12.992 -17.578 -7.352 1 94.38 344 GLY A O 1
ATOM 2626 N N . GLN A 1 345 ? 11.562 -16.328 -8.531 1 97.5 345 GLN A N 1
ATOM 2627 C CA . GLN A 1 345 ? 10.555 -16.453 -7.488 1 97.5 345 GLN A CA 1
ATOM 2628 C C . GLN A 1 345 ? 10.008 -17.875 -7.422 1 97.5 345 GLN A C 1
ATOM 2630 O O . GLN A 1 345 ? 9.688 -18.469 -8.453 1 97.5 345 GLN A O 1
ATOM 2635 N N . ARG A 1 346 ? 10.039 -18.453 -6.172 1 98.06 346 ARG A N 1
ATOM 2636 C CA . ARG A 1 346 ? 9.523 -19.812 -6.016 1 98.06 346 ARG A CA 1
ATOM 2637 C C . ARG A 1 346 ? 8.766 -19.953 -4.699 1 98.06 346 ARG A C 1
ATOM 2639 O O . ARG A 1 346 ? 9.188 -19.422 -3.672 1 98.06 346 ARG A O 1
ATOM 2646 N N . LEU A 1 347 ? 7.66 -20.547 -4.754 1 98.88 347 LEU A N 1
ATOM 2647 C CA . LEU A 1 347 ? 7.023 -21.25 -3.641 1 98.88 347 LEU A CA 1
ATOM 2648 C C . LEU A 1 347 ? 6.961 -22.75 -3.9 1 98.88 347 LEU A C 1
ATOM 2650 O O . LEU A 1 347 ? 6.195 -23.203 -4.754 1 98.88 347 LEU A O 1
ATOM 2654 N N . TYR A 1 348 ? 7.832 -23.484 -3.215 1 98.75 348 TYR A N 1
ATOM 2655 C CA . TYR A 1 348 ? 7.957 -24.922 -3.375 1 98.75 348 TYR A CA 1
ATOM 2656 C C . TYR A 1 348 ? 7.355 -25.672 -2.184 1 98.75 348 TYR A C 1
ATOM 2658 O O . TYR A 1 348 ? 7.711 -25.391 -1.034 1 98.75 348 TYR A O 1
ATOM 2666 N N . VAL A 1 349 ? 6.43 -26.594 -2.439 1 98.88 349 VAL A N 1
ATOM 2667 C CA . VAL A 1 349 ? 5.758 -27.344 -1.384 1 98.88 349 VAL A CA 1
ATOM 2668 C C . VAL A 1 349 ? 5.902 -28.844 -1.642 1 98.88 349 VAL A C 1
ATOM 2670 O O . VAL A 1 349 ? 5.637 -29.312 -2.748 1 98.88 349 VAL A O 1
ATOM 2673 N N . ASP A 1 350 ? 6.375 -29.562 -0.685 1 98.44 350 ASP A N 1
ATOM 2674 C CA . ASP A 1 350 ? 6.477 -31.016 -0.694 1 98.44 350 ASP A CA 1
ATOM 2675 C C . ASP A 1 350 ? 5.848 -31.625 0.56 1 98.44 350 ASP A C 1
ATOM 2677 O O . ASP A 1 350 ? 6.531 -31.828 1.564 1 98.44 350 ASP A O 1
ATOM 2681 N N . PRO A 1 351 ? 4.594 -31.984 0.431 1 97.56 351 PRO A N 1
ATOM 2682 C CA . PRO A 1 351 ? 3.898 -32.5 1.613 1 97.56 351 PRO A CA 1
ATOM 2683 C C . PRO A 1 351 ? 4.516 -33.812 2.145 1 97.56 351 PRO A C 1
ATOM 2685 O O . PRO A 1 351 ? 4.535 -34.031 3.357 1 97.56 351 PRO A O 1
ATOM 2688 N N . ARG A 1 352 ? 5.016 -34.656 1.292 1 96.12 352 ARG A N 1
ATOM 2689 C CA . ARG A 1 352 ? 5.594 -35.938 1.715 1 96.12 352 ARG A CA 1
ATOM 2690 C C . ARG A 1 352 ? 6.797 -35.719 2.629 1 96.12 352 ARG A C 1
ATOM 2692 O O . ARG A 1 352 ? 6.969 -36.438 3.621 1 96.12 352 ARG A O 1
ATOM 2699 N N . ARG A 1 353 ? 7.531 -34.719 2.344 1 96.88 353 ARG A N 1
ATOM 2700 C CA . ARG A 1 353 ? 8.711 -34.438 3.148 1 96.88 353 ARG A CA 1
ATOM 2701 C C . ARG A 1 353 ? 8.43 -33.312 4.156 1 96.88 353 ARG A C 1
ATOM 2703 O O . ARG A 1 353 ? 9.352 -32.812 4.805 1 96.88 353 ARG A O 1
ATOM 2710 N N . GLU A 1 354 ? 7.172 -32.875 4.223 1 96.56 354 GLU A N 1
ATOM 2711 C CA . GLU A 1 354 ? 6.742 -31.812 5.125 1 96.56 354 GLU A CA 1
ATOM 2712 C C . GLU A 1 354 ? 7.617 -30.578 4.969 1 96.56 354 GLU A C 1
ATOM 2714 O O . GLU A 1 354 ? 8.109 -30.031 5.961 1 96.56 354 GLU A O 1
ATOM 2719 N N . LEU A 1 355 ? 7.738 -30.172 3.666 1 97.44 355 LEU A N 1
ATOM 2720 C CA . LEU A 1 355 ? 8.695 -29.125 3.293 1 97.44 355 LEU A CA 1
ATOM 2721 C C . LEU A 1 355 ? 7.996 -27.984 2.562 1 97.44 355 LEU A C 1
ATOM 2723 O O . LEU A 1 355 ? 7.148 -28.219 1.696 1 97.44 355 LEU A O 1
ATOM 2727 N N . VAL A 1 356 ? 8.266 -26.75 2.969 1 98.12 356 VAL A N 1
ATOM 2728 C CA . VAL A 1 356 ? 7.918 -25.531 2.23 1 98.12 356 VAL A CA 1
ATOM 2729 C C . VAL A 1 356 ? 9.156 -24.672 2.047 1 98.12 356 VAL A C 1
ATOM 2731 O O . VAL A 1 356 ? 9.883 -24.391 3.01 1 98.12 356 VAL A O 1
ATOM 2734 N N . ILE A 1 357 ? 9.469 -24.234 0.827 1 98.75 357 ILE A N 1
ATOM 2735 C CA . ILE A 1 357 ? 10.594 -23.344 0.553 1 98.75 357 ILE A CA 1
ATOM 2736 C C . ILE A 1 357 ? 10.109 -22.125 -0.228 1 98.75 357 ILE A C 1
ATOM 2738 O O . ILE A 1 357 ? 9.367 -22.25 -1.205 1 98.75 357 ILE A O 1
ATOM 2742 N N . VAL A 1 358 ? 10.445 -20.953 0.222 1 98.75 358 VAL A N 1
ATOM 2743 C CA . VAL A 1 358 ? 10.219 -19.703 -0.498 1 98.75 358 VAL A CA 1
ATOM 2744 C C . VAL A 1 358 ? 11.555 -19.109 -0.939 1 98.75 358 VAL A C 1
ATOM 2746 O O . VAL A 1 358 ? 12.484 -19 -0.138 1 98.75 358 VAL A O 1
ATOM 2749 N N . HIS A 1 359 ? 11.656 -18.781 -2.182 1 98.81 359 HIS A N 1
ATOM 2750 C CA . HIS A 1 359 ? 12.82 -18.094 -2.715 1 98.81 359 HIS A CA 1
ATOM 2751 C C . HIS A 1 359 ? 12.414 -16.844 -3.5 1 98.81 359 HIS A C 1
ATOM 2753 O O . HIS A 1 359 ? 11.555 -16.922 -4.383 1 98.81 359 HIS A O 1
ATOM 2759 N N . PHE A 1 360 ? 12.93 -15.703 -3.1 1 98.62 360 PHE A N 1
ATOM 2760 C CA . PHE A 1 360 ? 12.867 -14.484 -3.893 1 98.62 360 PHE A CA 1
ATOM 2761 C C . PHE A 1 360 ? 14.219 -14.18 -4.527 1 98.62 360 PHE A C 1
ATOM 2763 O O . PHE A 1 360 ? 15.258 -14.352 -3.893 1 98.62 360 PHE A O 1
ATOM 2770 N N . GLY A 1 361 ? 14.219 -13.789 -5.781 1 97.25 361 GLY A N 1
ATOM 2771 C CA . GLY A 1 361 ? 15.469 -13.477 -6.461 1 97.25 361 GLY A CA 1
ATOM 2772 C C . GLY A 1 361 ? 15.336 -12.336 -7.453 1 97.25 361 GLY A C 1
ATOM 2773 O O . GLY A 1 361 ? 14.25 -11.766 -7.609 1 97.25 361 GLY A O 1
ATOM 2774 N N . ALA A 1 362 ? 16.438 -11.953 -8.023 1 95.75 362 ALA A N 1
ATOM 2775 C CA . ALA A 1 362 ? 16.547 -10.906 -9.039 1 95.75 362 ALA A CA 1
ATOM 2776 C C . ALA A 1 362 ? 17.375 -11.383 -10.227 1 95.75 362 ALA A C 1
ATOM 2778 O O . ALA A 1 362 ? 18.188 -10.625 -10.773 1 95.75 362 ALA A O 1
ATOM 2779 N N . GLN A 1 363 ? 17.203 -12.594 -10.516 1 91.69 363 GLN A N 1
ATOM 2780 C CA . GLN A 1 363 ? 17.922 -13.172 -11.656 1 91.69 363 GLN A CA 1
ATOM 2781 C C . GLN A 1 363 ? 17.484 -12.523 -12.961 1 91.69 363 GLN A C 1
ATOM 2783 O O . GLN A 1 363 ? 16.297 -12.461 -13.258 1 91.69 363 GLN A O 1
ATOM 2788 N N . PRO A 1 364 ? 18.484 -12.047 -13.711 1 88.38 364 PRO A N 1
ATOM 2789 C CA . PRO A 1 364 ? 18.109 -11.523 -15.023 1 88.38 364 PRO A CA 1
ATOM 2790 C C . PRO A 1 364 ? 17.547 -12.594 -15.953 1 88.38 364 PRO A C 1
ATOM 2792 O O . PRO A 1 364 ? 18.031 -13.727 -15.961 1 88.38 364 PRO A O 1
ATOM 2795 N N . VAL A 1 365 ? 16.562 -12.227 -16.656 1 82.56 365 VAL A N 1
ATOM 2796 C CA . VAL A 1 365 ? 15.992 -13.141 -17.641 1 82.56 365 VAL A CA 1
ATOM 2797 C C . VAL A 1 365 ? 16.547 -12.82 -19.031 1 82.56 365 VAL A C 1
ATOM 2799 O O . VAL A 1 365 ? 16.016 -11.969 -19.734 1 82.56 365 VAL A O 1
ATOM 2802 N N . ARG A 1 366 ? 17.625 -13.508 -19.391 1 78.88 366 ARG A N 1
ATOM 2803 C CA . ARG A 1 366 ? 18.328 -13.375 -20.656 1 78.88 366 ARG A CA 1
ATOM 2804 C C . ARG A 1 366 ? 18.812 -14.727 -21.172 1 78.88 366 ARG A C 1
ATOM 2806 O O . ARG A 1 366 ? 19.094 -15.633 -20.375 1 78.88 366 ARG A O 1
ATOM 2813 N N . ALA A 1 367 ? 18.875 -14.773 -22.406 1 73.94 367 ALA A N 1
ATOM 2814 C CA . ALA A 1 367 ? 19.234 -16.031 -23.047 1 73.94 367 ALA A CA 1
ATOM 2815 C C . ALA A 1 367 ? 20.625 -16.5 -22.609 1 73.94 367 ALA A C 1
ATOM 2817 O O . ALA A 1 367 ? 20.906 -17.688 -22.531 1 73.94 367 ALA A O 1
ATOM 2818 N N . ASP A 1 368 ? 21.516 -15.578 -22.297 1 79 368 ASP A N 1
ATOM 2819 C CA . ASP A 1 368 ? 22.891 -15.922 -22.016 1 79 368 ASP A CA 1
ATOM 2820 C C . ASP A 1 368 ? 23.109 -16.141 -20.516 1 79 368 ASP A C 1
ATOM 2822 O O . ASP A 1 368 ? 24.234 -16.406 -20.078 1 79 368 ASP A O 1
ATOM 2826 N N . VAL A 1 369 ? 22.109 -16.078 -19.781 1 79.5 369 VAL A N 1
ATOM 2827 C CA . VAL A 1 369 ? 22.188 -16.312 -18.344 1 79.5 369 VAL A CA 1
ATOM 2828 C C . VAL A 1 369 ? 21.391 -17.562 -17.969 1 79.5 369 VAL A C 1
ATOM 2830 O O . VAL A 1 369 ? 20.156 -17.547 -17.969 1 79.5 369 VAL A O 1
ATOM 2833 N N . PRO A 1 370 ? 22.094 -18.562 -17.641 1 78.75 370 PRO A N 1
ATOM 2834 C CA . PRO A 1 370 ? 21.359 -19.797 -17.312 1 78.75 370 PRO A CA 1
ATOM 2835 C C . PRO A 1 370 ? 20.516 -19.641 -16.047 1 78.75 370 PRO A C 1
ATOM 2837 O O . PRO A 1 370 ? 20.938 -19 -15.086 1 78.75 370 PRO A O 1
ATOM 2840 N N . VAL A 1 371 ? 19.312 -20.203 -16.109 1 81.69 371 VAL A N 1
ATOM 2841 C CA . VAL A 1 371 ? 18.453 -20.25 -14.938 1 81.69 371 VAL A CA 1
ATOM 2842 C C . VAL A 1 371 ? 18.922 -21.328 -13.977 1 81.69 371 VAL A C 1
ATOM 2844 O O . VAL A 1 371 ? 19.141 -22.469 -14.375 1 81.69 371 VAL A O 1
ATOM 2847 N N . PRO A 1 372 ? 19.125 -20.938 -12.742 1 86.38 372 PRO A N 1
ATOM 2848 C CA . PRO A 1 372 ? 19.484 -21.984 -11.766 1 86.38 372 PRO A CA 1
ATOM 2849 C C . PRO A 1 372 ? 18.422 -23.062 -11.633 1 86.38 372 PRO A C 1
ATOM 2851 O O . PRO A 1 372 ? 17.234 -22.781 -11.805 1 86.38 372 PRO A O 1
ATOM 2854 N N . ASP A 1 373 ? 18.828 -24.234 -11.344 1 86.44 373 ASP A N 1
ATOM 2855 C CA . ASP A 1 373 ? 17.875 -25.328 -11.141 1 86.44 373 ASP A CA 1
ATOM 2856 C C . ASP A 1 373 ? 17.312 -25.312 -9.727 1 86.44 373 ASP A C 1
ATOM 2858 O O . ASP A 1 373 ? 17.625 -26.172 -8.914 1 86.44 373 ASP A O 1
ATOM 2862 N N . PHE A 1 374 ? 16.391 -24.5 -9.508 1 92.44 374 PHE A N 1
ATOM 2863 C CA . PHE A 1 374 ? 15.82 -24.281 -8.188 1 92.44 374 PHE A CA 1
ATOM 2864 C C . PHE A 1 374 ? 15.18 -25.547 -7.652 1 92.44 374 PHE A C 1
ATOM 2866 O O . PHE A 1 374 ? 15.445 -25.953 -6.516 1 92.44 374 PHE A O 1
ATOM 2873 N N . GLU A 1 375 ? 14.406 -26.219 -8.492 1 92.56 375 GLU A N 1
ATOM 2874 C CA . GLU A 1 375 ? 13.625 -27.359 -8.023 1 92.56 375 GLU A CA 1
ATOM 2875 C C . GLU A 1 375 ? 14.531 -28.516 -7.586 1 92.56 375 GLU A C 1
ATOM 2877 O O . GLU A 1 375 ? 14.258 -29.188 -6.59 1 92.56 375 GLU A O 1
ATOM 2882 N N . GLN A 1 376 ? 15.594 -28.703 -8.328 1 91.56 376 GLN A N 1
ATOM 2883 C CA . GLN A 1 376 ? 16.531 -29.75 -7.945 1 91.56 376 GLN A CA 1
ATOM 2884 C C . GLN A 1 376 ? 17.203 -29.438 -6.613 1 91.56 376 GLN A C 1
ATOM 2886 O O . GLN A 1 376 ? 17.375 -30.312 -5.773 1 91.56 376 GLN A O 1
ATOM 2891 N N . VAL A 1 377 ? 17.562 -28.219 -6.477 1 94.94 377 VAL A N 1
ATOM 2892 C CA . VAL A 1 377 ? 18.203 -27.781 -5.234 1 94.94 377 VAL A CA 1
ATOM 2893 C C . VAL A 1 377 ? 17.219 -27.906 -4.078 1 94.94 377 VAL A C 1
ATOM 2895 O O . VAL A 1 377 ? 17.562 -28.406 -3.004 1 94.94 377 VAL A O 1
ATOM 2898 N N . PHE A 1 378 ? 15.977 -27.531 -4.246 1 97.19 378 PHE A N 1
ATOM 2899 C CA . PHE A 1 378 ? 14.961 -27.562 -3.199 1 97.19 378 PHE A CA 1
ATOM 2900 C C . PHE A 1 378 ? 14.641 -29 -2.805 1 97.19 378 PHE A C 1
ATOM 2902 O O . PHE A 1 378 ? 14.539 -29.328 -1.618 1 97.19 378 PHE A O 1
ATOM 2909 N N . ALA A 1 379 ? 14.531 -29.875 -3.809 1 95.44 379 ALA A N 1
ATOM 2910 C CA . ALA A 1 379 ? 14.32 -31.281 -3.523 1 95.44 379 ALA A CA 1
ATOM 2911 C C . ALA A 1 379 ? 15.477 -31.859 -2.711 1 95.44 379 ALA A C 1
ATOM 2913 O O . ALA A 1 379 ? 15.258 -32.656 -1.787 1 95.44 379 ALA A O 1
ATOM 2914 N N . HIS A 1 380 ? 16.688 -31.453 -3.098 1 95.88 380 HIS A N 1
ATOM 2915 C CA . HIS A 1 380 ? 17.875 -31.891 -2.379 1 95.88 380 HIS A CA 1
ATOM 2916 C C . HIS A 1 380 ? 17.844 -31.438 -0.925 1 95.88 380 HIS A C 1
ATOM 2918 O O . HIS A 1 380 ? 18.156 -32.219 -0.019 1 95.88 380 HIS A O 1
ATOM 2924 N N . ILE A 1 381 ? 17.484 -30.234 -0.684 1 97.12 381 ILE A N 1
ATOM 2925 C CA . ILE A 1 381 ? 17.359 -29.703 0.671 1 97.12 381 ILE A CA 1
ATOM 2926 C C . ILE A 1 381 ? 16.359 -30.547 1.461 1 97.12 381 ILE A C 1
ATOM 2928 O O . ILE A 1 381 ? 16.625 -30.938 2.598 1 97.12 381 ILE A O 1
ATOM 2932 N N . GLY A 1 382 ? 15.234 -30.828 0.844 1 96.75 382 GLY A N 1
ATOM 2933 C CA . GLY A 1 382 ? 14.227 -31.656 1.492 1 96.75 382 GLY A CA 1
ATOM 2934 C C . GLY A 1 382 ? 14.734 -33.031 1.861 1 96.75 382 GLY A C 1
ATOM 2935 O O . GLY A 1 382 ? 14.477 -33.531 2.963 1 96.75 382 GLY A O 1
ATOM 2936 N N . ARG A 1 383 ? 15.492 -33.625 0.983 1 95.75 383 ARG A N 1
ATOM 2937 C CA . ARG A 1 383 ? 16.047 -34.969 1.24 1 95.75 383 ARG A CA 1
ATOM 2938 C C . ARG A 1 383 ? 17.047 -34.938 2.395 1 95.75 383 ARG A C 1
ATOM 2940 O O . ARG A 1 383 ? 17.031 -35.812 3.254 1 95.75 383 ARG A O 1
ATOM 2947 N N . GLN A 1 384 ? 17.828 -33.906 2.393 1 94.88 384 GLN A N 1
ATOM 2948 C CA . GLN A 1 384 ? 18.844 -33.781 3.438 1 94.88 384 GLN A CA 1
ATOM 2949 C C . GLN A 1 384 ? 18.203 -33.531 4.797 1 94.88 384 GLN A C 1
ATOM 2951 O O . GLN A 1 384 ? 18.625 -34.094 5.809 1 94.88 384 GLN A O 1
ATOM 2956 N N . LEU A 1 385 ? 17.188 -32.719 4.855 1 94.25 385 LEU A N 1
ATOM 2957 C CA . LEU A 1 385 ? 16.516 -32.406 6.109 1 94.25 385 LEU A CA 1
ATOM 2958 C C . LEU A 1 385 ? 15.773 -33.625 6.652 1 94.25 385 LEU A C 1
ATOM 2960 O O . LEU A 1 385 ? 15.656 -33.812 7.867 1 94.25 385 LEU A O 1
ATOM 2964 N N . THR A 1 386 ? 15.266 -34.438 5.742 1 93.31 386 THR A N 1
ATOM 2965 C CA . THR A 1 386 ? 14.508 -35.625 6.145 1 93.31 386 THR A CA 1
ATOM 2966 C C . THR A 1 386 ? 15.445 -36.719 6.625 1 93.31 386 THR A C 1
ATOM 2968 O O . THR A 1 386 ? 15.078 -37.531 7.492 1 93.31 386 THR A O 1
ATOM 2971 N N . ALA A 1 387 ? 16.656 -36.781 6.066 1 89.31 387 ALA A N 1
ATOM 2972 C CA . ALA A 1 387 ? 17.641 -37.781 6.434 1 89.31 387 ALA A CA 1
ATOM 2973 C C . ALA A 1 387 ? 18.281 -37.469 7.777 1 89.31 387 ALA A C 1
ATOM 2975 O O . ALA A 1 387 ? 18.797 -38.375 8.453 1 89.31 387 ALA A O 1
ATOM 2976 N N . THR A 1 388 ? 18.469 -36.219 8.117 1 73.62 388 THR A N 1
ATOM 2977 C CA . THR A 1 388 ? 19.125 -35.844 9.367 1 73.62 388 THR A CA 1
ATOM 2978 C C . THR A 1 388 ? 18.156 -35.969 10.539 1 73.62 388 THR A C 1
ATOM 2980 O O . THR A 1 388 ? 17.094 -35.344 10.539 1 73.62 388 THR A O 1
ATOM 2983 N N . PRO A 1 389 ? 18.328 -36.938 11.438 1 59.94 389 PRO A N 1
ATOM 2984 C CA . PRO A 1 389 ? 17.453 -37.094 12.609 1 59.94 389 PRO A CA 1
ATOM 2985 C C . PRO A 1 389 ? 17.312 -35.812 13.422 1 59.94 389 PRO A C 1
ATOM 2987 O O . PRO A 1 389 ? 18.234 -34.969 13.438 1 59.94 389 PRO A O 1
ATOM 2990 N N . ALA A 1 390 ? 16.078 -35.312 13.586 1 55.53 390 ALA A N 1
ATOM 2991 C CA . ALA A 1 390 ? 15.859 -34.219 14.523 1 55.53 390 ALA A CA 1
ATOM 2992 C C . ALA A 1 390 ? 16.719 -34.375 15.773 1 55.53 390 ALA A C 1
ATOM 2994 O O . ALA A 1 390 ? 16.703 -35.438 16.406 1 55.53 390 ALA A O 1
ATOM 2995 N N . GLY A 1 391 ? 18.078 -33.812 15.719 1 38.97 391 GLY A N 1
ATOM 2996 C CA . GLY A 1 391 ? 18.672 -33.906 17.031 1 38.97 391 GLY A CA 1
ATOM 2997 C C . GLY A 1 391 ? 17.688 -33.656 18.156 1 38.97 391 GLY A C 1
ATOM 2998 O O . GLY A 1 391 ? 16.656 -33 17.953 1 38.97 391 GLY A O 1
ATOM 2999 N N . MET B 1 1 ? -9 21.297 -16.641 1 41.09 1 MET B N 1
ATOM 3000 C CA . MET B 1 1 ? -9.406 20.141 -15.859 1 41.09 1 MET B CA 1
ATOM 3001 C C . MET B 1 1 ? -10.758 19.609 -16.328 1 41.09 1 MET B C 1
ATOM 3003 O O . MET B 1 1 ? -11.664 20.391 -16.625 1 41.09 1 MET B O 1
ATOM 3007 N N . ASN B 1 2 ? -10.766 18.328 -16.656 1 45.91 2 ASN B N 1
ATOM 3008 C CA . ASN B 1 2 ? -12.023 17.812 -17.203 1 45.91 2 ASN B CA 1
ATOM 3009 C C . ASN B 1 2 ? -13.172 18 -16.219 1 45.91 2 ASN B C 1
ATOM 3011 O O . ASN B 1 2 ? -12.984 17.891 -15 1 45.91 2 ASN B O 1
ATOM 3015 N N . THR B 1 3 ? -14.07 18.844 -16.578 1 48.53 3 THR B N 1
ATOM 3016 C CA . THR B 1 3 ? -15.336 19.078 -15.891 1 48.53 3 THR B CA 1
ATOM 3017 C C . THR B 1 3 ? -15.742 17.844 -15.086 1 48.53 3 THR B C 1
ATOM 3019 O O . THR B 1 3 ? -16.297 17.953 -14 1 48.53 3 THR B O 1
ATOM 3022 N N . GLN B 1 4 ? -15.328 16.734 -15.547 1 50.72 4 GLN B N 1
ATOM 3023 C CA . GLN B 1 4 ? -15.727 15.492 -14.914 1 50.72 4 GLN B CA 1
ATOM 3024 C C . GLN B 1 4 ? -14.977 15.273 -13.602 1 50.72 4 GLN B C 1
ATOM 3026 O O . GLN B 1 4 ? -15.562 14.82 -12.617 1 50.72 4 GLN B O 1
ATOM 3031 N N . THR B 1 5 ? -13.742 15.758 -13.609 1 55.28 5 THR B N 1
ATOM 3032 C CA . THR B 1 5 ? -12.945 15.617 -12.398 1 55.28 5 THR B CA 1
ATOM 3033 C C . THR B 1 5 ? -13.453 16.547 -11.305 1 55.28 5 THR B C 1
ATOM 3035 O O . THR B 1 5 ? -13.555 16.156 -10.141 1 55.28 5 THR B O 1
ATOM 3038 N N . LEU B 1 6 ? -13.797 17.766 -11.719 1 56.25 6 LEU B N 1
ATOM 3039 C CA . LEU B 1 6 ? -14.32 18.75 -10.766 1 56.25 6 LEU B CA 1
ATOM 3040 C C . LEU B 1 6 ? -15.641 18.281 -10.164 1 56.25 6 LEU B C 1
ATOM 3042 O O . LEU B 1 6 ? -15.883 18.469 -8.977 1 56.25 6 LEU B O 1
ATOM 3046 N N . GLN B 1 7 ? -16.469 17.828 -11.016 1 55.25 7 GLN B N 1
ATOM 3047 C CA . GLN B 1 7 ? -17.75 17.297 -10.555 1 55.25 7 GLN B CA 1
ATOM 3048 C C . GLN B 1 7 ? -17.547 16.125 -9.602 1 55.25 7 GLN B C 1
ATOM 3050 O O . GLN B 1 7 ? -18.312 15.961 -8.648 1 55.25 7 GLN B O 1
ATOM 3055 N N . ARG B 1 8 ? -16.484 15.484 -9.844 1 58.88 8 ARG B N 1
ATOM 3056 C CA . ARG B 1 8 ? -16.188 14.328 -9 1 58.88 8 ARG B CA 1
ATOM 3057 C C . ARG B 1 8 ? -15.82 14.758 -7.586 1 58.88 8 ARG B C 1
ATOM 3059 O O . ARG B 1 8 ? -16.156 14.07 -6.617 1 58.88 8 ARG B O 1
ATOM 3066 N N . LEU B 1 9 ? -15.406 16.031 -7.477 1 70.06 9 LEU B N 1
ATOM 3067 C CA . LEU B 1 9 ? -15.016 16.469 -6.141 1 70.06 9 LEU B CA 1
ATOM 3068 C C . LEU B 1 9 ? -16.172 17.156 -5.434 1 70.06 9 LEU B C 1
ATOM 3070 O O . LEU B 1 9 ? -16.047 17.609 -4.293 1 70.06 9 LEU B O 1
ATOM 3074 N N . ALA B 1 10 ? -17.312 17.094 -6.129 1 78.06 10 ALA B N 1
ATOM 3075 C CA . ALA B 1 10 ? -18.469 17.75 -5.527 1 78.06 10 ALA B CA 1
ATOM 3076 C C . ALA B 1 10 ? -19.453 16.734 -4.945 1 78.06 10 ALA B C 1
ATOM 3078 O O . ALA B 1 10 ? -20.328 17.094 -4.156 1 78.06 10 ALA B O 1
ATOM 3079 N N . ASP B 1 11 ? -19.266 15.562 -5.23 1 87.94 11 ASP B N 1
ATOM 3080 C CA . ASP B 1 11 ? -20.125 14.484 -4.738 1 87.94 11 ASP B CA 1
ATOM 3081 C C . ASP B 1 11 ? -19.469 13.766 -3.559 1 87.94 11 ASP B C 1
ATOM 3083 O O . ASP B 1 11 ? -18.422 13.141 -3.707 1 87.94 11 ASP B O 1
ATOM 3087 N N . PRO B 1 12 ? -20.203 13.82 -2.371 1 91.44 12 PRO B N 1
ATOM 3088 C CA . PRO B 1 12 ? -19.609 13.211 -1.177 1 91.44 12 PRO B CA 1
ATOM 3089 C C . PRO B 1 12 ? -19.281 11.734 -1.371 1 91.44 12 PRO B C 1
ATOM 3091 O O . PRO B 1 12 ? -18.297 11.234 -0.802 1 91.44 12 PRO B O 1
ATOM 3094 N N . GLN B 1 13 ? -20.062 11.07 -2.145 1 91.62 13 GLN B N 1
ATOM 3095 C CA . GLN B 1 13 ? -19.797 9.648 -2.375 1 91.62 13 GLN B CA 1
ATOM 3096 C C . GLN B 1 13 ? -18.5 9.453 -3.139 1 91.62 13 GLN B C 1
ATOM 3098 O O . GLN B 1 13 ? -17.719 8.547 -2.826 1 91.62 13 GLN B O 1
ATOM 3103 N N . VAL B 1 14 ? -18.25 10.273 -4.113 1 90.56 14 VAL B N 1
ATOM 3104 C CA . VAL B 1 14 ? -17.031 10.211 -4.898 1 90.56 14 VAL B CA 1
ATOM 3105 C C . VAL B 1 14 ? -15.836 10.602 -4.027 1 90.56 14 VAL B C 1
ATOM 3107 O O . VAL B 1 14 ? -14.773 9.977 -4.098 1 90.56 14 VAL B O 1
ATOM 3110 N N . LEU B 1 15 ? -16.031 11.586 -3.199 1 92.56 15 LEU B N 1
ATOM 3111 C CA . LEU B 1 15 ? -14.977 12.023 -2.289 1 92.56 15 LEU B CA 1
ATOM 3112 C C . LEU B 1 15 ? -14.609 10.914 -1.312 1 92.56 15 LEU B C 1
ATOM 3114 O O . LEU B 1 15 ? -13.422 10.68 -1.054 1 92.56 15 LEU B O 1
ATOM 3118 N N . ARG B 1 16 ? -15.633 10.266 -0.794 1 94.5 16 ARG B N 1
ATOM 3119 C CA . ARG B 1 16 ? -15.383 9.172 0.147 1 94.5 16 ARG B CA 1
ATOM 3120 C C . ARG B 1 16 ? -14.516 8.094 -0.485 1 94.5 16 ARG B C 1
ATOM 3122 O O . ARG B 1 16 ? -13.562 7.609 0.133 1 94.5 16 ARG B O 1
ATOM 3129 N N . GLN B 1 17 ? -14.82 7.758 -1.699 1 91.69 17 GLN B N 1
ATOM 3130 C CA . GLN B 1 17 ? -14.055 6.738 -2.402 1 91.69 17 GLN B CA 1
ATOM 3131 C C . GLN B 1 17 ? -12.617 7.195 -2.629 1 91.69 17 GLN B C 1
ATOM 3133 O O . GLN B 1 17 ? -11.68 6.406 -2.492 1 91.69 17 GLN B O 1
ATOM 3138 N N . HIS B 1 18 ? -12.469 8.438 -2.934 1 90.81 18 HIS B N 1
ATOM 3139 C CA . HIS B 1 18 ? -11.141 9.008 -3.141 1 90.81 18 HIS B CA 1
ATOM 3140 C C . HIS B 1 18 ? -10.312 8.953 -1.862 1 90.81 18 HIS B C 1
ATOM 3142 O O . HIS B 1 18 ? -9.141 8.586 -1.894 1 90.81 18 HIS B O 1
ATOM 3148 N N . PHE B 1 19 ? -10.922 9.234 -0.757 1 95.12 19 PHE B N 1
ATOM 3149 C CA . PHE B 1 19 ? -10.188 9.336 0.502 1 95.12 19 PHE B CA 1
ATOM 3150 C C . PHE B 1 19 ? -9.836 7.957 1.037 1 95.12 19 PHE B C 1
ATOM 3152 O O . PHE B 1 19 ? -8.797 7.777 1.67 1 95.12 19 PHE B O 1
ATOM 3159 N N . ILE B 1 20 ? -10.664 7.016 0.806 1 95.31 20 ILE B N 1
ATOM 3160 C CA . ILE B 1 20 ? -10.492 5.699 1.403 1 95.31 20 ILE B CA 1
ATOM 3161 C C . ILE B 1 20 ? -9.648 4.82 0.479 1 95.31 20 ILE B C 1
ATOM 3163 O O . ILE B 1 20 ? -8.875 3.98 0.945 1 95.31 20 ILE B O 1
ATOM 3167 N N . ASN B 1 21 ? -9.688 5.004 -0.879 1 93.06 21 ASN B N 1
ATOM 3168 C CA . ASN B 1 21 ? -9.023 4.133 -1.842 1 93.06 21 ASN B CA 1
ATOM 3169 C C . ASN B 1 21 ? -7.879 4.855 -2.555 1 93.06 21 ASN B C 1
ATOM 3171 O O . ASN B 1 21 ? -7.641 4.625 -3.74 1 93.06 21 ASN B O 1
ATOM 3175 N N . ASP B 1 22 ? -7.234 5.66 -1.832 1 92.38 22 ASP B N 1
ATOM 3176 C CA . ASP B 1 22 ? -6.227 6.512 -2.457 1 92.38 22 ASP B CA 1
ATOM 3177 C C . ASP B 1 22 ? -5.094 5.68 -3.055 1 92.38 22 ASP B C 1
ATOM 3179 O O . ASP B 1 22 ? -4.531 6.039 -4.09 1 92.38 22 ASP B O 1
ATOM 3183 N N . ARG B 1 23 ? -4.723 4.527 -2.479 1 95.06 23 ARG B N 1
ATOM 3184 C CA . ARG B 1 23 ? -3.646 3.678 -2.98 1 95.06 23 ARG B CA 1
ATOM 3185 C C . ARG B 1 23 ? -3.979 3.133 -4.367 1 95.06 23 ARG B C 1
ATOM 3187 O O . ARG B 1 23 ? -3.088 2.689 -5.094 1 95.06 23 ARG B O 1
ATOM 3194 N N . GLN B 1 24 ? -5.207 3.131 -4.715 1 95.06 24 GLN B N 1
ATOM 3195 C CA . GLN B 1 24 ? -5.652 2.559 -5.984 1 95.06 24 GLN B CA 1
ATOM 3196 C C . GLN B 1 24 ? -5.504 3.564 -7.121 1 95.06 24 GLN B C 1
ATOM 3198 O O . GLN B 1 24 ? -5.691 3.219 -8.289 1 95.06 24 GLN B O 1
ATOM 3203 N N . THR B 1 25 ? -5.059 4.797 -6.754 1 91.31 25 THR B N 1
ATOM 3204 C CA . THR B 1 25 ? -5.102 5.809 -7.801 1 91.31 25 THR B CA 1
ATOM 3205 C C . THR B 1 25 ? -3.711 6.379 -8.055 1 91.31 25 THR B C 1
ATOM 3207 O O . THR B 1 25 ? -3.49 7.062 -9.062 1 91.31 25 THR B O 1
ATOM 3210 N N . MET B 1 26 ? -2.781 6.074 -7.227 1 92.56 26 MET B N 1
ATOM 3211 C CA . MET B 1 26 ? -1.414 6.535 -7.453 1 92.56 26 MET B CA 1
ATOM 3212 C C . MET B 1 26 ? -0.417 5.664 -6.695 1 92.56 26 MET B C 1
ATOM 3214 O O . MET B 1 26 ? -0.783 4.988 -5.73 1 92.56 26 MET B O 1
ATOM 3218 N N . PRO B 1 27 ? 0.895 5.699 -7.109 1 95.19 27 PRO B N 1
ATOM 3219 C CA . PRO B 1 27 ? 1.922 4.988 -6.344 1 95.19 27 PRO B CA 1
ATOM 3220 C C . PRO B 1 27 ? 2.074 5.527 -4.922 1 95.19 27 PRO B C 1
ATOM 3222 O O . PRO B 1 27 ? 1.764 6.691 -4.664 1 95.19 27 PRO B O 1
ATOM 3225 N N . THR B 1 28 ? 2.477 4.672 -4.012 1 98.12 28 THR B N 1
ATOM 3226 C CA . THR B 1 28 ? 2.596 5.055 -2.611 1 98.12 28 THR B CA 1
ATOM 3227 C C . THR B 1 28 ? 3.893 4.52 -2.012 1 98.12 28 THR B C 1
ATOM 3229 O O . THR B 1 28 ? 4.535 3.645 -2.596 1 98.12 28 THR B O 1
ATOM 3232 N N . ARG B 1 29 ? 4.34 5.102 -0.976 1 98.31 29 ARG B N 1
ATOM 3233 C CA . ARG B 1 29 ? 5.422 4.582 -0.146 1 98.31 29 ARG B CA 1
ATOM 3234 C C . ARG B 1 29 ? 4.93 4.273 1.264 1 98.31 29 ARG B C 1
ATOM 3236 O O . ARG B 1 29 ? 4.301 5.117 1.906 1 98.31 29 ARG B O 1
ATOM 3243 N N . ARG B 1 30 ? 5.242 3.125 1.689 1 98.12 30 ARG B N 1
ATOM 3244 C CA . ARG B 1 30 ? 4.77 2.574 2.957 1 98.12 30 ARG B CA 1
ATOM 3245 C C . ARG B 1 30 ? 5.469 3.242 4.137 1 98.12 30 ARG B C 1
ATOM 3247 O O . ARG B 1 30 ? 6.668 3.508 4.086 1 98.12 30 ARG B O 1
ATOM 3254 N N . ILE B 1 31 ? 4.715 3.547 5.164 1 98.69 31 ILE B N 1
ATOM 3255 C CA . ILE B 1 31 ? 5.195 3.832 6.512 1 98.69 31 ILE B CA 1
ATOM 3256 C C . ILE B 1 31 ? 4.961 2.621 7.41 1 98.69 31 ILE B C 1
ATOM 3258 O O . ILE B 1 31 ? 3.834 2.377 7.848 1 98.69 31 ILE B O 1
ATOM 3262 N N . TRP B 1 32 ? 5.965 1.934 7.66 1 97.88 32 TRP B N 1
ATOM 3263 C CA . TRP B 1 32 ? 5.859 0.653 8.352 1 97.88 32 TRP B CA 1
ATOM 3264 C C . TRP B 1 32 ? 5.48 0.855 9.812 1 97.88 32 TRP B C 1
ATOM 3266 O O . TRP B 1 32 ? 6.008 1.746 10.484 1 97.88 32 TRP B O 1
ATOM 3276 N N . ARG B 1 33 ? 4.617 0.094 10.328 1 96.62 33 ARG B N 1
ATOM 3277 C CA . ARG B 1 33 ? 4.051 0.234 11.672 1 96.62 33 ARG B CA 1
ATOM 3278 C C . ARG B 1 33 ? 4.984 -0.355 12.719 1 96.62 33 ARG B C 1
ATOM 3280 O O . ARG B 1 33 ? 4.82 -0.101 13.914 1 96.62 33 ARG B O 1
ATOM 3287 N N . GLY B 1 34 ? 5.902 -1.234 12.289 1 94.31 34 GLY B N 1
ATOM 3288 C CA . GLY B 1 34 ? 6.785 -1.893 13.242 1 94.31 34 GLY B CA 1
ATOM 3289 C C . GLY B 1 34 ? 6.16 -3.121 13.875 1 94.31 34 GLY B C 1
ATOM 3290 O O . GLY B 1 34 ? 5.242 -3.719 13.312 1 94.31 34 GLY B O 1
ATOM 3291 N N . THR B 1 35 ? 6.723 -3.557 14.984 1 89.94 35 THR B N 1
ATOM 3292 C CA . THR B 1 35 ? 6.312 -4.805 15.609 1 89.94 35 THR B CA 1
ATOM 3293 C C . THR B 1 35 ? 5.734 -4.547 17 1 89.94 35 THR B C 1
ATOM 3295 O O . THR B 1 35 ? 5.336 -5.48 17.703 1 89.94 35 THR B O 1
ATOM 3298 N N . THR B 1 36 ? 5.688 -3.236 17.359 1 87.5 36 THR B N 1
ATOM 3299 C CA . THR B 1 36 ? 5.082 -2.91 18.641 1 87.5 36 THR B CA 1
ATOM 3300 C C . THR B 1 36 ? 3.609 -3.307 18.656 1 87.5 36 THR B C 1
ATOM 3302 O O . THR B 1 36 ? 2.865 -2.998 17.734 1 87.5 36 THR B O 1
ATOM 3305 N N . PRO B 1 37 ? 3.146 -4.016 19.672 1 83.31 37 PRO B N 1
ATOM 3306 C CA . PRO B 1 37 ? 1.748 -4.453 19.703 1 83.31 37 PRO B CA 1
ATOM 3307 C C . PRO B 1 37 ? 0.764 -3.285 19.688 1 83.31 37 PRO B C 1
ATOM 3309 O O . PRO B 1 37 ? 1.026 -2.248 20.297 1 83.31 37 PRO B O 1
ATOM 3312 N N . PRO B 1 38 ? -0.278 -3.594 19 1 78.44 38 PRO B N 1
ATOM 3313 C CA . PRO B 1 38 ? -1.275 -2.521 18.969 1 78.44 38 PRO B CA 1
ATOM 3314 C C . PRO B 1 38 ? -1.821 -2.174 20.344 1 78.44 38 PRO B C 1
ATOM 3316 O O . PRO B 1 38 ? -2.057 -3.068 21.172 1 78.44 38 PRO B O 1
ATOM 3319 N N . ALA B 1 39 ? -2.051 -0.884 20.609 1 76 39 ALA B N 1
ATOM 3320 C CA . ALA B 1 39 ? -2.244 -0.452 21.984 1 76 39 ALA B CA 1
ATOM 3321 C C . ALA B 1 39 ? -3.561 0.304 22.156 1 76 39 ALA B C 1
ATOM 3323 O O . ALA B 1 39 ? -3.896 0.752 23.25 1 76 39 ALA B O 1
ATOM 3324 N N . LEU B 1 40 ? -4.363 0.433 21.141 1 74.44 40 LEU B N 1
ATOM 3325 C CA . LEU B 1 40 ? -5.551 1.2 21.5 1 74.44 40 LEU B CA 1
ATOM 3326 C C . LEU B 1 40 ? -6.543 0.337 22.266 1 74.44 40 LEU B C 1
ATOM 3328 O O . LEU B 1 40 ? -6.895 -0.759 21.828 1 74.44 40 LEU B O 1
ATOM 3332 N N . PRO B 1 41 ? -6.746 0.807 23.609 1 66.25 41 PRO B N 1
ATOM 3333 C CA . PRO B 1 41 ? -7.711 0.045 24.406 1 66.25 41 PRO B CA 1
ATOM 3334 C C . PRO B 1 41 ? -9.078 -0.072 23.734 1 66.25 41 PRO B C 1
ATOM 3336 O O . PRO B 1 41 ? -9.406 0.731 22.859 1 66.25 41 PRO B O 1
ATOM 3339 N N . PRO B 1 42 ? -9.648 -1.172 24.109 1 66.56 42 PRO B N 1
ATOM 3340 C CA . PRO B 1 42 ? -11 -1.342 23.562 1 66.56 42 PRO B CA 1
ATOM 3341 C C . PRO B 1 42 ? -11.93 -0.187 23.922 1 66.56 42 PRO B C 1
ATOM 3343 O O . PRO B 1 42 ? -11.773 0.438 24.969 1 66.56 42 PRO B O 1
ATOM 3346 N N . HIS B 1 43 ? -12.75 0.111 22.969 1 68.25 43 HIS B N 1
ATOM 3347 C CA . HIS B 1 43 ? -13.773 1.145 23.016 1 68.25 43 HIS B CA 1
ATOM 3348 C C . HIS B 1 43 ? -14.727 0.919 24.188 1 68.25 43 HIS B C 1
ATOM 3350 O O . HIS B 1 43 ? -15.195 -0.202 24.406 1 68.25 43 HIS B O 1
ATOM 3356 N N . THR B 1 44 ? -14.672 1.895 25.141 1 67.5 44 THR B N 1
ATOM 3357 C CA . THR B 1 44 ? -15.742 1.859 26.141 1 67.5 44 THR B CA 1
ATOM 3358 C C . THR B 1 44 ? -16.984 2.588 25.625 1 67.5 44 THR B C 1
ATOM 3360 O O . THR B 1 44 ? -16.906 3.764 25.25 1 67.5 44 THR B O 1
ATOM 3363 N N . ALA B 1 45 ? -18 1.874 25.094 1 63.75 45 ALA B N 1
ATOM 3364 C CA . ALA B 1 45 ? -19.188 2.387 24.406 1 63.75 45 ALA B CA 1
ATOM 3365 C C . ALA B 1 45 ? -19.984 3.326 25.312 1 63.75 45 ALA B C 1
ATOM 3367 O O . ALA B 1 45 ? -19.922 3.215 26.531 1 63.75 45 ALA B O 1
ATOM 3368 N N . GLY B 1 46 ? -20.359 4.488 24.656 1 74 46 GLY B N 1
ATOM 3369 C CA . GLY B 1 46 ? -21.547 5.129 25.219 1 74 46 GLY B CA 1
ATOM 3370 C C . GLY B 1 46 ? -21.281 6.543 25.703 1 74 46 GLY B C 1
ATOM 3371 O O . GLY B 1 46 ? -22.219 7.277 26.031 1 74 46 GLY B O 1
ATOM 3372 N N . ALA B 1 47 ? -20.047 7.008 25.609 1 81 47 ALA B N 1
ATOM 3373 C CA . ALA B 1 47 ? -19.812 8.281 26.281 1 81 47 ALA B CA 1
ATOM 3374 C C . ALA B 1 47 ? -20.469 9.438 25.531 1 81 47 ALA B C 1
ATOM 3376 O O . ALA B 1 47 ? -20.828 10.453 26.125 1 81 47 ALA B O 1
ATOM 3377 N N . LEU B 1 48 ? -20.688 9.242 24.234 1 92.44 48 LEU B N 1
ATOM 3378 C CA . LEU B 1 48 ? -21.25 10.352 23.469 1 92.44 48 LEU B CA 1
ATOM 3379 C C . LEU B 1 48 ? -22.703 10.078 23.094 1 92.44 48 LEU B C 1
ATOM 3381 O O . LEU B 1 48 ? -23.297 10.82 22.312 1 92.44 48 LEU B O 1
ATOM 3385 N N . ALA B 1 49 ? -23.266 9.023 23.641 1 88.94 49 ALA B N 1
ATOM 3386 C CA . ALA B 1 49 ? -24.641 8.672 23.312 1 88.94 49 ALA B CA 1
ATOM 3387 C C . ALA B 1 49 ? -25.594 9.812 23.672 1 88.94 49 ALA B C 1
ATOM 3389 O O . ALA B 1 49 ? -25.578 10.32 24.781 1 88.94 49 ALA B O 1
ATOM 3390 N N . GLY B 1 50 ? -26.359 10.266 22.719 1 90.75 50 GLY B N 1
ATOM 3391 C CA . GLY B 1 50 ? -27.391 11.281 22.938 1 90.75 50 GLY B CA 1
ATOM 3392 C C . GLY B 1 50 ? -26.812 12.672 23.125 1 90.75 50 GLY B C 1
ATOM 3393 O O . GLY B 1 50 ? -27.531 13.602 23.484 1 90.75 50 GLY B O 1
ATOM 3394 N N . MET B 1 51 ? -25.547 12.844 22.906 1 94.56 51 MET B N 1
ATOM 3395 C CA . MET B 1 51 ? -24.906 14.133 23.156 1 94.56 51 MET B CA 1
ATOM 3396 C C . MET B 1 51 ? -25.422 15.195 22.203 1 94.56 51 MET B C 1
ATOM 3398 O O . MET B 1 51 ? -25.625 14.938 21.016 1 94.56 51 MET B O 1
ATOM 3402 N N . GLN B 1 52 ? -25.719 16.359 22.797 1 96.94 52 GLN B N 1
ATOM 3403 C CA . GLN B 1 52 ? -26.031 17.562 22.031 1 96.94 52 GLN B CA 1
ATOM 3404 C C . GLN B 1 52 ? -24.797 18.422 21.812 1 96.94 52 GLN B C 1
ATOM 3406 O O . GLN B 1 52 ? -23.969 18.578 22.703 1 96.94 52 GLN B O 1
ATOM 3411 N N . VAL B 1 53 ? -24.656 18.922 20.594 1 97 53 VAL B N 1
ATOM 3412 C CA . VAL B 1 53 ? -23.5 19.734 20.25 1 97 53 VAL B CA 1
ATOM 3413 C C . VAL B 1 53 ? -23.969 21.031 19.578 1 97 53 VAL B C 1
ATOM 3415 O O . VAL B 1 53 ? -25.125 21.141 19.156 1 97 53 VAL B O 1
ATOM 3418 N N . PRO B 1 54 ? -23.109 22 19.531 1 94 54 PRO B N 1
ATOM 3419 C CA . PRO B 1 54 ? -23.516 23.266 18.906 1 94 54 PRO B CA 1
ATOM 3420 C C . PRO B 1 54 ? -23.922 23.109 17.453 1 94 54 PRO B C 1
ATOM 3422 O O . PRO B 1 54 ? -23.266 22.375 16.703 1 94 54 PRO B O 1
ATOM 3425 N N . GLY B 1 55 ? -24.984 23.75 17.047 1 90.5 55 GLY B N 1
ATOM 3426 C CA . GLY B 1 55 ? -25.438 23.766 15.672 1 90.5 55 GLY B CA 1
ATOM 3427 C C . GLY B 1 55 ? -24.969 25 14.906 1 90.5 55 GLY B C 1
ATOM 3428 O O . GLY B 1 55 ? -24.141 25.766 15.398 1 90.5 55 GLY B O 1
ATOM 3429 N N . PRO B 1 56 ? -25.453 25.156 13.695 1 85.69 56 PRO B N 1
ATOM 3430 C CA . PRO B 1 56 ? -24.984 26.266 12.859 1 85.69 56 PRO B CA 1
ATOM 3431 C C . PRO B 1 56 ? -25.484 27.625 13.352 1 85.69 56 PRO B C 1
ATOM 3433 O O . PRO B 1 56 ? -24.891 28.656 13.039 1 85.69 56 PRO B O 1
ATOM 3436 N N . ARG B 1 57 ? -26.656 27.594 14.094 1 86.31 57 ARG B N 1
ATOM 3437 C CA . ARG B 1 57 ? -27.188 28.828 14.672 1 86.31 57 ARG B CA 1
ATOM 3438 C C . ARG B 1 57 ? -26.688 29.016 16.109 1 86.31 57 ARG B C 1
ATOM 3440 O O . ARG B 1 57 ? -26.672 28.062 16.891 1 86.31 57 ARG B O 1
ATOM 3447 N N . PRO B 1 58 ? -26.188 30.25 16.297 1 83.44 58 PRO B N 1
ATOM 3448 C CA . PRO B 1 58 ? -25.703 30.5 17.656 1 83.44 58 PRO B CA 1
ATOM 3449 C C . PRO B 1 58 ? -26.734 30.156 18.734 1 83.44 58 PRO B C 1
ATOM 3451 O O . PRO B 1 58 ? -27.906 30.5 18.594 1 83.44 58 PRO B O 1
ATOM 3454 N N . GLY B 1 59 ? -26.297 29.391 19.672 1 86.25 59 GLY B N 1
ATOM 3455 C CA . GLY B 1 59 ? -27.109 29.094 20.844 1 86.25 59 GLY B CA 1
ATOM 3456 C C . GLY B 1 59 ? -28.016 27.891 20.656 1 86.25 59 GLY B C 1
ATOM 3457 O O . GLY B 1 59 ? -28.688 27.453 21.578 1 86.25 59 GLY B O 1
ATOM 3458 N N . VAL B 1 60 ? -28.016 27.344 19.516 1 92.94 60 VAL B N 1
ATOM 3459 C CA . VAL B 1 60 ? -28.875 26.203 19.234 1 92.94 60 VAL B CA 1
ATOM 3460 C C . VAL B 1 60 ? -28.047 24.922 19.219 1 92.94 60 VAL B C 1
ATOM 3462 O O . VAL B 1 60 ? -27 24.859 18.562 1 92.94 60 VAL B O 1
ATOM 3465 N N . LEU B 1 61 ? -28.531 23.969 19.953 1 96.19 61 LEU B N 1
ATOM 3466 C CA . LEU B 1 61 ? -27.859 22.672 19.984 1 96.19 61 LEU B CA 1
ATOM 3467 C C . LEU B 1 61 ? -28.531 21.688 19.016 1 96.19 61 LEU B C 1
ATOM 3469 O O . LEU B 1 61 ? -29.672 21.906 18.609 1 96.19 61 LEU B O 1
ATOM 3473 N N . GLN B 1 62 ? -27.781 20.75 18.578 1 96.44 62 GLN B N 1
ATOM 3474 C CA . GLN B 1 62 ? -28.266 19.672 17.734 1 96.44 62 GLN B CA 1
ATOM 3475 C C . GLN B 1 62 ? -27.688 18.328 18.172 1 96.44 62 GLN B C 1
ATOM 3477 O O . GLN B 1 62 ? -26.656 18.281 18.844 1 96.44 62 GLN B O 1
ATOM 3482 N N . PRO B 1 63 ? -28.422 17.266 17.812 1 97.06 63 PRO B N 1
ATOM 3483 C CA . PRO B 1 63 ? -27.828 15.961 18.094 1 97.06 63 PRO B CA 1
ATOM 3484 C C . PRO B 1 63 ? -26.5 15.75 17.359 1 97.06 63 PRO B C 1
ATOM 3486 O O . PRO B 1 63 ? -26.344 16.172 16.219 1 97.06 63 PRO B O 1
ATOM 3489 N N . LEU B 1 64 ? -25.531 15.102 18.031 1 97.25 64 LEU B N 1
ATOM 3490 C CA . LEU B 1 64 ? -24.25 14.789 17.438 1 97.25 64 LEU B CA 1
ATOM 3491 C C . LEU B 1 64 ? -24.422 14.094 16.094 1 97.25 64 LEU B C 1
ATOM 3493 O O . LEU B 1 64 ? -23.688 14.375 15.141 1 97.25 64 LEU B O 1
ATOM 3497 N N . GLU B 1 65 ? -25.453 13.281 15.977 1 96.44 65 GLU B N 1
ATOM 3498 C CA . GLU B 1 65 ? -25.719 12.539 14.75 1 96.44 65 GLU B CA 1
ATOM 3499 C C . GLU B 1 65 ? -26.047 13.477 13.594 1 96.44 65 GLU B C 1
ATOM 3501 O O . GLU B 1 65 ? -25.688 13.195 12.438 1 96.44 65 GLU B O 1
ATOM 3506 N N . HIS B 1 66 ? -26.734 14.516 13.906 1 96.12 66 HIS B N 1
ATOM 3507 C CA . HIS B 1 66 ? -27.062 15.492 12.875 1 96.12 66 HIS B CA 1
ATOM 3508 C C . HIS B 1 66 ? -25.828 16.234 12.406 1 96.12 66 HIS B C 1
ATOM 3510 O O . HIS B 1 66 ? -25.672 16.5 11.211 1 96.12 66 HIS B O 1
ATOM 3516 N N . PHE B 1 67 ? -25 16.578 13.32 1 96.12 67 PHE B N 1
ATOM 3517 C CA . PHE B 1 67 ? -23.734 17.203 12.977 1 96.12 67 PHE B CA 1
ATOM 3518 C C . PHE B 1 67 ? -22.922 16.312 12.055 1 96.12 67 PHE B C 1
ATOM 3520 O O . PHE B 1 67 ? -22.406 16.766 11.031 1 96.12 67 PHE B O 1
ATOM 3527 N N . LEU B 1 68 ? -22.766 15.031 12.406 1 97.31 68 LEU B N 1
ATOM 3528 C CA . LEU B 1 68 ? -21.969 14.086 11.633 1 97.31 68 LEU B CA 1
ATOM 3529 C C . LEU B 1 68 ? -22.547 13.914 10.234 1 97.31 68 LEU B C 1
ATOM 3531 O O . LEU B 1 68 ? -21.797 13.789 9.266 1 97.31 68 LEU B O 1
ATOM 3535 N N . SER B 1 69 ? -23.859 13.906 10.133 1 95.56 69 SER B N 1
ATOM 3536 C CA . SER B 1 69 ? -24.516 13.789 8.836 1 95.56 69 SER B CA 1
ATOM 3537 C C . SER B 1 69 ? -24.219 15 7.953 1 95.56 69 SER B C 1
ATOM 3539 O O . SER B 1 69 ? -23.828 14.852 6.793 1 95.56 69 SER B O 1
ATOM 3541 N N . ARG B 1 70 ? -24.312 16.156 8.562 1 93.19 70 ARG B N 1
ATOM 3542 C CA . ARG B 1 70 ? -24.078 17.391 7.816 1 93.19 70 ARG B CA 1
ATOM 3543 C C . ARG B 1 70 ? -22.609 17.5 7.398 1 93.19 70 ARG B C 1
ATOM 3545 O O . ARG B 1 70 ? -22.297 18.047 6.34 1 93.19 70 ARG B O 1
ATOM 3552 N N . ALA B 1 71 ? -21.797 16.969 8.203 1 94.94 71 ALA B N 1
ATOM 3553 C CA . ALA B 1 71 ? -20.359 17.047 7.961 1 94.94 71 ALA B CA 1
ATOM 3554 C C . ALA B 1 71 ? -19.906 15.953 6.988 1 94.94 71 ALA B C 1
ATOM 3556 O O . ALA B 1 71 ? -18.719 15.859 6.664 1 94.94 71 ALA B O 1
ATOM 3557 N N . GLU B 1 72 ? -20.812 15.164 6.52 1 96.38 72 GLU B N 1
ATOM 3558 C CA . GLU B 1 72 ? -20.469 14.031 5.668 1 96.38 72 GLU B CA 1
ATOM 3559 C C . GLU B 1 72 ? -19.344 13.203 6.285 1 96.38 72 GLU B C 1
ATOM 3561 O O . GLU B 1 72 ? -18.344 12.914 5.625 1 96.38 72 GLU B O 1
ATOM 3566 N N . SER B 1 73 ? -19.547 12.836 7.566 1 97.81 73 SER B N 1
ATOM 3567 C CA . SER B 1 73 ? -18.516 12.195 8.352 1 97.81 73 SER B CA 1
ATOM 3568 C C . SER B 1 73 ? -18.312 10.742 7.93 1 97.81 73 SER B C 1
ATOM 3570 O O . SER B 1 73 ? -19.297 10.031 7.66 1 97.81 73 SER B O 1
ATOM 3572 N N . ASN B 1 74 ? -17.031 10.297 7.875 1 98.38 74 ASN B N 1
ATOM 3573 C CA . ASN B 1 74 ? -16.672 8.898 7.652 1 98.38 74 ASN B CA 1
ATOM 3574 C C . ASN B 1 74 ? -16.281 8.211 8.953 1 98.38 74 ASN B C 1
ATOM 3576 O O . ASN B 1 74 ? -16.453 7 9.102 1 98.38 74 ASN B O 1
ATOM 3580 N N . ALA B 1 75 ? -15.727 9.008 9.859 1 98.38 75 ALA B N 1
ATOM 3581 C CA . ALA B 1 75 ? -15.297 8.445 11.133 1 98.38 75 ALA B CA 1
ATOM 3582 C C . ALA B 1 75 ? -15.195 9.523 12.211 1 98.38 75 ALA B C 1
ATOM 3584 O O . ALA B 1 75 ? -14.914 10.68 11.906 1 98.38 75 ALA B O 1
ATOM 3585 N N . LEU B 1 76 ? -15.477 9.164 13.422 1 98 76 LEU B N 1
ATOM 3586 C CA . LEU B 1 76 ? -15.234 9.977 14.609 1 98 76 LEU B CA 1
ATOM 3587 C C . LEU B 1 76 ? -14.68 9.117 15.742 1 98 76 LEU B C 1
ATOM 3589 O O . LEU B 1 76 ? -15.312 8.148 16.156 1 98 76 LEU B O 1
ATOM 3593 N N . LEU B 1 77 ? -13.516 9.43 16.172 1 97.12 77 LEU B N 1
ATOM 3594 C CA . LEU B 1 77 ? -12.922 8.828 17.359 1 97.12 77 LEU B CA 1
ATOM 3595 C C . LEU B 1 77 ? -12.641 9.875 18.438 1 97.12 77 LEU B C 1
ATOM 3597 O O . LEU B 1 77 ? -12.18 10.977 18.109 1 97.12 77 LEU B O 1
ATOM 3601 N N . VAL B 1 78 ? -12.938 9.531 19.656 1 97.38 78 VAL B N 1
ATOM 3602 C CA . VAL B 1 78 ? -12.672 10.414 20.797 1 97.38 78 VAL B CA 1
ATOM 3603 C C . VAL B 1 78 ? -11.922 9.648 21.875 1 97.38 78 VAL B C 1
ATOM 3605 O O . VAL B 1 78 ? -12.398 8.625 22.375 1 97.38 78 VAL B O 1
ATOM 3608 N N . LEU B 1 79 ? -10.773 10.109 22.156 1 95.94 79 LEU B N 1
ATOM 3609 C CA . LEU B 1 79 ? -10.039 9.656 23.328 1 95.94 79 LEU B CA 1
ATOM 3610 C C . LEU B 1 79 ? -10.133 10.68 24.469 1 95.94 79 LEU B C 1
ATOM 3612 O O . LEU B 1 79 ? -10.008 11.883 24.234 1 95.94 79 LEU B O 1
ATOM 3616 N N . HIS B 1 80 ? -10.367 10.203 25.641 1 95.5 80 HIS B N 1
ATOM 3617 C CA . HIS B 1 80 ? -10.406 11.023 26.844 1 95.5 80 HIS B CA 1
ATOM 3618 C C . HIS B 1 80 ? -9.68 10.344 28 1 95.5 80 HIS B C 1
ATOM 3620 O O . HIS B 1 80 ? -9.984 9.195 28.328 1 95.5 80 HIS B O 1
ATOM 3626 N N . ARG B 1 81 ? -8.703 11.016 28.531 1 92.62 81 ARG B N 1
ATOM 3627 C CA . ARG B 1 81 ? -7.883 10.477 29.609 1 92.62 81 ARG B CA 1
ATOM 3628 C C . ARG B 1 81 ? -7.254 9.148 29.203 1 92.62 81 ARG B C 1
ATOM 3630 O O . ARG B 1 81 ? -7.242 8.195 29.984 1 92.62 81 ARG B O 1
ATOM 3637 N N . GLY B 1 82 ? -6.949 9.07 27.953 1 90.81 82 GLY B N 1
ATOM 3638 C CA . GLY B 1 82 ? -6.215 7.926 27.438 1 90.81 82 GLY B CA 1
ATOM 3639 C C . GLY B 1 82 ? -7.113 6.777 27.016 1 90.81 82 GLY B C 1
ATOM 3640 O O . GLY B 1 82 ? -6.645 5.789 26.453 1 90.81 82 GLY B O 1
ATOM 3641 N N . ALA B 1 83 ? -8.375 6.926 27.203 1 91.94 83 ALA B N 1
ATOM 3642 C CA . ALA B 1 83 ? -9.312 5.863 26.859 1 91.94 83 ALA B CA 1
ATOM 3643 C C . ALA B 1 83 ? -10.094 6.223 25.594 1 91.94 83 ALA B C 1
ATOM 3645 O O . ALA B 1 83 ? -10.445 7.383 25.375 1 91.94 83 ALA B O 1
ATOM 3646 N N . LEU B 1 84 ? -10.344 5.223 24.734 1 94.69 84 LEU B N 1
ATOM 3647 C CA . LEU B 1 84 ? -11.211 5.402 23.578 1 94.69 84 LEU B CA 1
ATOM 3648 C C . LEU B 1 84 ? -12.68 5.395 23.984 1 94.69 84 LEU B C 1
ATOM 3650 O O . LEU B 1 84 ? -13.289 4.332 24.109 1 94.69 84 LEU B O 1
ATOM 3654 N N . VAL B 1 85 ? -13.258 6.543 24.109 1 94.31 85 VAL B N 1
ATOM 3655 C CA . VAL B 1 85 ? -14.586 6.641 24.703 1 94.31 85 VAL B CA 1
ATOM 3656 C C . VAL B 1 85 ? -15.648 6.668 23.609 1 94.31 85 VAL B C 1
ATOM 3658 O O . VAL B 1 85 ? -16.844 6.52 23.875 1 94.31 85 VAL B O 1
ATOM 3661 N N . HIS B 1 86 ? -15.219 6.898 22.375 1 95.44 86 HIS B N 1
ATOM 3662 C CA . HIS B 1 86 ? -16.125 6.855 21.234 1 95.44 86 HIS B CA 1
ATOM 3663 C C . HIS B 1 86 ? -15.398 6.43 19.969 1 95.44 86 HIS B C 1
ATOM 3665 O O . HIS B 1 86 ? -14.305 6.926 19.672 1 95.44 86 HIS B O 1
ATOM 3671 N N . GLU B 1 87 ? -15.93 5.52 19.234 1 95.44 87 GLU B N 1
ATOM 3672 C CA . GLU B 1 87 ? -15.438 5.055 17.953 1 95.44 87 GLU B CA 1
ATOM 3673 C C . GLU B 1 87 ? -16.594 4.723 17.016 1 95.44 87 GLU B C 1
ATOM 3675 O O . GLU B 1 87 ? -17.406 3.842 17.297 1 95.44 87 GLU B O 1
ATOM 3680 N N . GLN B 1 88 ? -16.594 5.512 15.961 1 95.31 88 GLN B N 1
ATOM 3681 C CA . GLN B 1 88 ? -17.688 5.309 15.016 1 95.31 88 GLN B CA 1
ATOM 3682 C C . GLN B 1 88 ? -17.188 5.445 13.578 1 95.31 88 GLN B C 1
ATOM 3684 O O . GLN B 1 88 ? -16.375 6.32 13.273 1 95.31 88 GLN B O 1
ATOM 3689 N N . TYR B 1 89 ? -17.609 4.535 12.773 1 96.5 89 TYR B N 1
ATOM 3690 C CA . TYR B 1 89 ? -17.375 4.562 11.336 1 96.5 89 TYR B CA 1
ATOM 3691 C C . TYR B 1 89 ? -18.672 4.621 10.555 1 96.5 89 TYR B C 1
ATOM 3693 O O . TYR B 1 89 ? -19.656 3.977 10.938 1 96.5 89 TYR B O 1
ATOM 3701 N N . LEU B 1 90 ? -18.672 5.441 9.57 1 96.81 90 LEU B N 1
ATOM 3702 C CA . LEU B 1 90 ? -19.875 5.637 8.766 1 96.81 90 LEU B CA 1
ATOM 3703 C C . LEU B 1 90 ? -19.625 5.285 7.309 1 96.81 90 LEU B C 1
ATOM 3705 O O . LEU B 1 90 ? -18.469 5.164 6.891 1 96.81 90 LEU B O 1
ATOM 3709 N N . HIS B 1 91 ? -20.703 5.027 6.547 1 95.38 91 HIS B N 1
ATOM 3710 C CA . HIS B 1 91 ? -20.672 4.793 5.105 1 95.38 91 HIS B CA 1
ATOM 3711 C C . HIS B 1 91 ? -19.766 3.627 4.746 1 95.38 91 HIS B C 1
ATOM 3713 O O . HIS B 1 91 ? -18.953 3.729 3.822 1 95.38 91 HIS B O 1
ATOM 3719 N N . SER B 1 92 ? -19.734 2.588 5.508 1 90.56 92 SER B N 1
ATOM 3720 C CA . SER B 1 92 ? -19.109 1.29 5.258 1 90.56 92 SER B CA 1
ATOM 3721 C C . SER B 1 92 ? -17.594 1.357 5.426 1 90.56 92 SER B C 1
ATOM 3723 O O . SER B 1 92 ? -16.875 0.454 4.992 1 90.56 92 SER B O 1
ATOM 3725 N N . MET B 1 93 ? -17.078 2.508 6.004 1 96.19 93 MET B N 1
ATOM 3726 C CA . MET B 1 93 ? -15.672 2.525 6.383 1 96.19 93 MET B CA 1
ATOM 3727 C C . MET B 1 93 ? -15.406 1.564 7.535 1 96.19 93 MET B C 1
ATOM 3729 O O . MET B 1 93 ? -16.203 1.474 8.469 1 96.19 93 MET B O 1
ATOM 3733 N N . ALA B 1 94 ? -14.352 0.822 7.477 1 95.44 94 ALA B N 1
ATOM 3734 C CA . ALA B 1 94 ? -13.953 -0.097 8.539 1 95.44 94 ALA B CA 1
ATOM 3735 C C . ALA B 1 94 ? -12.812 0.482 9.367 1 95.44 94 ALA B C 1
ATOM 3737 O O . ALA B 1 94 ? -12.125 1.407 8.922 1 95.44 94 ALA B O 1
ATOM 3738 N N . ALA B 1 95 ? -12.602 -0.053 10.516 1 94.88 95 ALA B N 1
ATOM 3739 C CA . ALA B 1 95 ? -11.594 0.435 11.453 1 94.88 95 ALA B CA 1
ATOM 3740 C C . ALA B 1 95 ? -10.188 0.299 10.852 1 94.88 95 ALA B C 1
ATOM 3742 O O . ALA B 1 95 ? -9.305 1.108 11.141 1 94.88 95 ALA B O 1
ATOM 3743 N N . HIS B 1 96 ? -10.023 -0.698 9.953 1 95.38 96 HIS B N 1
ATOM 3744 C CA . HIS B 1 96 ? -8.688 -0.971 9.438 1 95.38 96 HIS B CA 1
ATOM 3745 C C . HIS B 1 96 ? -8.445 -0.223 8.125 1 95.38 96 HIS B C 1
ATOM 3747 O O . HIS B 1 96 ? -7.355 -0.305 7.555 1 95.38 96 HIS B O 1
ATOM 3753 N N . ASP B 1 97 ? -9.438 0.492 7.602 1 97.12 97 ASP B N 1
ATOM 3754 C CA . ASP B 1 97 ? -9.258 1.258 6.371 1 97.12 97 ASP B CA 1
ATOM 3755 C C . ASP B 1 97 ? -8.391 2.49 6.613 1 97.12 97 ASP B C 1
ATOM 3757 O O . ASP B 1 97 ? -8.594 3.225 7.582 1 97.12 97 ASP B O 1
ATOM 3761 N N . THR B 1 98 ? -7.352 2.637 5.801 1 97.88 98 THR B N 1
ATOM 3762 C CA . THR B 1 98 ? -6.664 3.924 5.801 1 97.88 98 THR B CA 1
ATOM 3763 C C . THR B 1 98 ? -7.504 4.984 5.098 1 97.88 98 THR B C 1
ATOM 3765 O O . THR B 1 98 ? -8.406 4.66 4.32 1 97.88 98 THR B O 1
ATOM 3768 N N . HIS B 1 99 ? -7.273 6.188 5.434 1 98.38 99 HIS B N 1
ATOM 3769 C CA . HIS B 1 99 ? -7.953 7.367 4.902 1 98.38 99 HIS B CA 1
ATOM 3770 C C . HIS B 1 99 ? -6.961 8.492 4.629 1 98.38 99 HIS B C 1
ATOM 3772 O O . HIS B 1 99 ? -6.121 8.805 5.473 1 98.38 99 HIS B O 1
ATOM 3778 N N . LEU B 1 100 ? -7.039 9.016 3.408 1 97.38 100 LEU B N 1
ATOM 3779 C CA . LEU B 1 100 ? -6.273 10.219 3.133 1 97.38 100 LEU B CA 1
ATOM 3780 C C . LEU B 1 100 ? -6.586 11.312 4.156 1 97.38 100 LEU B C 1
ATOM 3782 O O . LEU B 1 100 ? -7.754 11.547 4.48 1 97.38 100 LEU B O 1
ATOM 3786 N N . SER B 1 101 ? -5.547 11.922 4.617 1 97.94 101 SER B N 1
ATOM 3787 C CA . SER B 1 101 ? -5.75 12.883 5.691 1 97.94 101 SER B CA 1
ATOM 3788 C C . SER B 1 101 ? -5.637 14.32 5.172 1 97.94 101 SER B C 1
ATOM 3790 O O . SER B 1 101 ? -5.797 15.273 5.934 1 97.94 101 SER B O 1
ATOM 3792 N N . ALA B 1 102 ? -5.344 14.398 3.896 1 96.06 102 ALA B N 1
ATOM 3793 C CA . ALA B 1 102 ? -5.145 15.719 3.303 1 96.06 102 ALA B CA 1
ATOM 3794 C C . ALA B 1 102 ? -4.117 16.516 4.09 1 96.06 102 ALA B C 1
ATOM 3796 O O . ALA B 1 102 ? -3.023 16.031 4.383 1 96.06 102 ALA B O 1
ATOM 3797 N N . SER B 1 103 ? -4.395 17.688 4.449 1 97.62 103 SER B N 1
ATOM 3798 C CA . SER B 1 103 ? -3.406 18.625 4.98 1 97.62 103 SER B CA 1
ATOM 3799 C C . SER B 1 103 ? -3.008 18.25 6.406 1 97.62 103 SER B C 1
ATOM 3801 O O . SER B 1 103 ? -2.082 18.828 6.969 1 97.62 103 SER B O 1
ATOM 3803 N N . ILE B 1 104 ? -3.629 17.312 7.074 1 98.69 104 ILE B N 1
ATOM 3804 C CA . ILE B 1 104 ? -3.047 16.766 8.297 1 98.69 104 ILE B CA 1
ATOM 3805 C C . ILE B 1 104 ? -1.614 16.312 8.031 1 98.69 104 ILE B C 1
ATOM 3807 O O . ILE B 1 104 ? -0.76 16.375 8.914 1 98.69 104 ILE B O 1
ATOM 3811 N N . SER B 1 105 ? -1.363 15.984 6.809 1 98.75 105 SER B N 1
ATOM 3812 C CA . SER B 1 105 ? -0.038 15.602 6.332 1 98.75 105 SER B CA 1
ATOM 3813 C C . SER B 1 105 ? 1.01 16.641 6.727 1 98.75 105 SER B C 1
ATOM 3815 O O . SER B 1 105 ? 2.117 16.281 7.133 1 98.75 105 SER B O 1
ATOM 3817 N N . LYS B 1 106 ? 0.642 17.891 6.621 1 98.75 106 LYS B N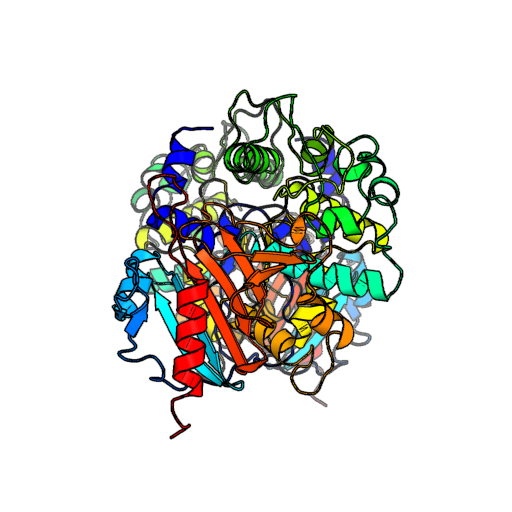 1
ATOM 3818 C CA . LYS B 1 106 ? 1.566 18.969 6.922 1 98.75 106 LYS B CA 1
ATOM 3819 C C . LYS B 1 106 ? 2.043 18.906 8.367 1 98.75 106 LYS B C 1
ATOM 3821 O O . LYS B 1 106 ? 3.234 19.078 8.648 1 98.75 106 LYS B O 1
ATOM 3826 N N . SER B 1 107 ? 1.108 18.625 9.234 1 98.94 107 SER B N 1
ATOM 3827 C CA . SER B 1 107 ? 1.437 18.547 10.656 1 98.94 107 SER B CA 1
ATOM 3828 C C . SER B 1 107 ? 2.334 17.359 10.961 1 98.94 107 SER B C 1
ATOM 3830 O O . SER B 1 107 ? 3.244 17.453 11.789 1 98.94 107 SER B O 1
ATOM 3832 N N . VAL B 1 108 ? 2.143 16.266 10.281 1 98.94 108 VAL B N 1
ATOM 3833 C CA . VAL B 1 108 ? 2.99 15.086 10.453 1 98.94 108 VAL B CA 1
ATOM 3834 C C . VAL B 1 108 ? 4.414 15.398 10 1 98.94 108 VAL B C 1
ATOM 3836 O O . VAL B 1 108 ? 5.379 15.086 10.703 1 98.94 108 VAL B O 1
ATOM 3839 N N . VAL B 1 109 ? 4.539 16.078 8.891 1 98.88 109 VAL B N 1
ATOM 3840 C CA . VAL B 1 109 ? 5.84 16.438 8.336 1 98.88 109 VAL B CA 1
ATOM 3841 C C . VAL B 1 109 ? 6.547 17.406 9.289 1 98.88 109 VAL B C 1
ATOM 3843 O O . VAL B 1 109 ? 7.766 17.344 9.453 1 98.88 109 VAL B O 1
ATOM 3846 N N . SER B 1 110 ? 5.781 18.25 9.93 1 98.75 110 SER B N 1
ATOM 3847 C CA . SER B 1 110 ? 6.391 19.25 10.812 1 98.75 110 SER B CA 1
ATOM 3848 C C . SER B 1 110 ? 6.992 18.578 12.047 1 98.75 110 SER B C 1
ATOM 3850 O O . SER B 1 110 ? 7.973 19.078 12.609 1 98.75 110 SER B O 1
ATOM 3852 N N . LEU B 1 111 ? 6.414 17.484 12.492 1 98.88 111 LEU B N 1
ATOM 3853 C CA . LEU B 1 111 ? 7.004 16.75 13.617 1 98.88 111 LEU B CA 1
ATOM 3854 C C . LEU B 1 111 ? 8.383 16.219 13.25 1 98.88 111 LEU B C 1
ATOM 3856 O O . LEU B 1 111 ? 9.32 16.312 14.047 1 98.88 111 LEU B O 1
ATOM 3860 N N . VAL B 1 112 ? 8.516 15.711 12.031 1 98.81 112 VAL B N 1
ATOM 3861 C CA . VAL B 1 112 ? 9.812 15.258 11.539 1 98.81 112 VAL B CA 1
ATOM 3862 C C . VAL B 1 112 ? 10.773 16.438 11.453 1 98.81 112 VAL B C 1
ATOM 3864 O O . VAL B 1 112 ? 11.922 16.344 11.898 1 98.81 112 VAL B O 1
ATOM 3867 N N . ALA B 1 113 ? 10.266 17.531 10.922 1 98.88 113 ALA B N 1
ATOM 3868 C CA . ALA B 1 113 ? 11.094 18.734 10.82 1 98.88 113 ALA B CA 1
ATOM 3869 C C . ALA B 1 113 ? 11.562 19.188 12.203 1 98.88 113 ALA B C 1
ATOM 3871 O O . ALA B 1 113 ? 12.711 19.609 12.359 1 98.88 113 ALA B O 1
ATOM 3872 N N . GLY B 1 114 ? 10.656 19.125 13.172 1 98.69 114 GLY B N 1
ATOM 3873 C CA . GLY B 1 114 ? 11.008 19.516 14.523 1 98.69 114 GLY B CA 1
ATOM 3874 C C . GLY B 1 114 ? 12.172 18.719 15.094 1 98.69 114 GLY B C 1
ATOM 3875 O O . GLY B 1 114 ? 13.07 19.297 15.719 1 98.69 114 GLY B O 1
ATOM 3876 N N . VAL B 1 115 ? 12.18 17.438 14.859 1 98.75 115 VAL B N 1
ATOM 3877 C CA . VAL B 1 115 ? 13.266 16.578 15.32 1 98.75 115 VAL B CA 1
ATOM 3878 C C . VAL B 1 115 ? 14.57 16.984 14.633 1 98.75 115 VAL B C 1
ATOM 3880 O O . VAL B 1 115 ? 15.609 17.094 15.281 1 98.75 115 VAL B O 1
ATOM 3883 N N . LEU B 1 116 ? 14.508 17.25 13.305 1 98.75 116 LEU B N 1
ATOM 3884 C CA . LEU B 1 116 ? 15.695 17.594 12.531 1 98.75 116 LEU B CA 1
ATOM 3885 C C . LEU B 1 116 ? 16.219 18.969 12.922 1 98.75 116 LEU B C 1
ATOM 3887 O O . LEU B 1 116 ? 17.422 19.203 12.891 1 98.75 116 LEU B O 1
ATOM 3891 N N . LEU B 1 117 ? 15.32 19.875 13.281 1 98.44 117 LEU B N 1
ATOM 3892 C CA . LEU B 1 117 ? 15.711 21.188 13.781 1 98.44 117 LEU B CA 1
ATOM 3893 C C . LEU B 1 117 ? 16.438 21.062 15.117 1 98.44 117 LEU B C 1
ATOM 3895 O O . LEU B 1 117 ? 17.484 21.672 15.328 1 98.44 117 LEU B O 1
ATOM 3899 N N . ARG B 1 118 ? 15.883 20.234 15.969 1 97.06 118 ARG B N 1
ATOM 3900 C CA . ARG B 1 118 ? 16.5 20 17.266 1 97.06 118 ARG B CA 1
ATOM 3901 C C . ARG B 1 118 ? 17.891 19.391 17.094 1 97.06 118 ARG B C 1
ATOM 3903 O O . ARG B 1 118 ? 18.828 19.766 17.812 1 97.06 118 ARG B O 1
ATOM 3910 N N . ASP B 1 119 ? 18.062 18.516 16.156 1 97.44 119 ASP B N 1
ATOM 3911 C CA . ASP B 1 119 ? 19.312 17.797 15.93 1 97.44 119 ASP B CA 1
ATOM 3912 C C . ASP B 1 119 ? 20.312 18.656 15.156 1 97.44 119 ASP B C 1
ATOM 3914 O O . ASP B 1 119 ? 21.453 18.25 14.961 1 97.44 119 ASP B O 1
ATOM 3918 N N . GLY B 1 120 ? 19.906 19.734 14.625 1 97.94 120 GLY B N 1
ATOM 3919 C CA . GLY B 1 120 ? 20.797 20.672 13.953 1 97.94 120 GLY B CA 1
ATOM 3920 C C . GLY B 1 120 ? 20.969 20.375 12.477 1 97.94 120 GLY B C 1
ATOM 3921 O O . GLY B 1 120 ? 21.781 21.016 11.805 1 97.94 120 GLY B O 1
ATOM 3922 N N . LEU B 1 121 ? 20.234 19.406 11.938 1 98.56 121 LEU B N 1
ATOM 3923 C CA . LEU B 1 121 ? 20.297 19.094 10.516 1 98.56 121 LEU B CA 1
ATOM 3924 C C . LEU B 1 121 ? 19.562 20.141 9.688 1 98.56 121 LEU B C 1
ATOM 3926 O O . LEU B 1 121 ? 19.859 20.312 8.5 1 98.56 121 LEU B O 1
ATOM 3930 N N . LEU B 1 122 ? 18.594 20.812 10.281 1 98.75 122 LEU B N 1
ATOM 3931 C CA . LEU B 1 122 ? 17.891 21.969 9.742 1 98.75 122 LEU B CA 1
ATOM 3932 C C . LEU B 1 122 ? 18.047 23.172 10.672 1 98.75 122 LEU B C 1
ATOM 3934 O O . LEU B 1 122 ? 18.234 23.016 11.875 1 98.75 122 LEU B O 1
ATOM 3938 N N . GLN B 1 123 ? 17.984 24.297 10.062 1 98.69 123 GLN B N 1
ATOM 3939 C CA . GLN B 1 123 ? 18.016 25.531 10.836 1 98.69 123 GLN B CA 1
ATOM 3940 C C . GLN B 1 123 ? 16.875 26.469 10.422 1 98.69 123 GLN B C 1
ATOM 3942 O O . GLN B 1 123 ? 16.688 26.75 9.242 1 98.69 123 GLN B O 1
ATOM 3947 N N . ARG B 1 124 ? 16.125 26.969 11.375 1 98.19 124 ARG B N 1
ATOM 3948 C CA . ARG B 1 124 ? 14.945 27.797 11.125 1 98.19 124 ARG B CA 1
ATOM 3949 C C . ARG B 1 124 ? 15.305 29.047 10.328 1 98.19 124 ARG B C 1
ATOM 3951 O O . ARG B 1 124 ? 14.531 29.5 9.484 1 98.19 124 ARG B O 1
ATOM 3958 N N . GLU B 1 125 ? 16.516 29.547 10.57 1 98.31 125 GLU B N 1
ATOM 3959 C CA . GLU B 1 125 ? 16.891 30.828 9.977 1 98.31 125 GLU B CA 1
ATOM 3960 C C . GLU B 1 125 ? 17.562 30.625 8.617 1 98.31 125 GLU B C 1
ATOM 3962 O O . GLU B 1 125 ? 17.812 31.594 7.898 1 98.31 125 GLU B O 1
ATOM 3967 N N . GLN B 1 126 ? 17.812 29.422 8.25 1 98.69 126 GLN B N 1
ATOM 3968 C CA . GLN B 1 126 ? 18.469 29.141 6.977 1 98.69 126 GLN B CA 1
ATOM 3969 C C . GLN B 1 126 ? 17.469 29.156 5.824 1 98.69 126 GLN B C 1
ATOM 3971 O O . GLN B 1 126 ? 16.359 28.625 5.957 1 98.69 126 GLN B O 1
ATOM 3976 N N . ARG B 1 127 ? 17.844 29.797 4.738 1 98.62 127 ARG B N 1
ATOM 3977 C CA . ARG B 1 127 ? 16.984 29.844 3.557 1 98.62 127 ARG B CA 1
ATOM 3978 C C . ARG B 1 127 ? 16.812 28.438 2.963 1 98.62 127 ARG B C 1
ATOM 3980 O O . ARG B 1 127 ? 17.766 27.656 2.947 1 98.62 127 ARG B O 1
ATOM 3987 N N . LEU B 1 128 ? 15.617 28.188 2.445 1 98.81 128 LEU B N 1
ATOM 3988 C CA . LEU B 1 128 ? 15.328 26.906 1.841 1 98.81 128 LEU B CA 1
ATOM 3989 C C . LEU B 1 128 ? 16.25 26.625 0.663 1 98.81 128 LEU B C 1
ATOM 3991 O O . LEU B 1 128 ? 16.625 25.484 0.418 1 98.81 128 LEU B O 1
ATOM 3995 N N . GLY B 1 129 ? 16.641 27.688 -0.043 1 98.56 129 GLY B N 1
ATOM 3996 C CA . GLY B 1 129 ? 17.516 27.531 -1.2 1 98.56 129 GLY B CA 1
ATOM 3997 C C . GLY B 1 129 ? 18.859 26.906 -0.863 1 98.56 129 GLY B C 1
ATOM 3998 O O . GLY B 1 129 ? 19.516 26.328 -1.73 1 98.56 129 GLY B O 1
ATOM 3999 N N . HIS B 1 130 ? 19.281 27.047 0.352 1 98.44 130 HIS B N 1
ATOM 4000 C CA . HIS B 1 130 ? 20.5 26.406 0.821 1 98.44 130 HIS B CA 1
ATOM 4001 C C . HIS B 1 130 ? 20.406 24.891 0.745 1 98.44 130 HIS B C 1
ATOM 4003 O O . HIS B 1 130 ? 21.375 24.203 0.383 1 98.44 130 HIS B O 1
ATOM 4009 N N . TYR B 1 131 ? 19.266 24.406 1.104 1 98.69 131 TYR B N 1
ATOM 4010 C CA . TYR B 1 131 ? 19.047 22.969 1.134 1 98.69 131 TYR B CA 1
ATOM 4011 C C . TYR B 1 131 ? 18.625 22.453 -0.236 1 98.69 131 TYR B C 1
ATOM 4013 O O . TYR B 1 131 ? 18.891 21.297 -0.582 1 98.69 131 TYR B O 1
ATOM 4021 N N . VAL B 1 132 ? 17.906 23.281 -0.969 1 98.69 132 VAL B N 1
ATOM 4022 C CA . VAL B 1 132 ? 17.359 22.906 -2.275 1 98.69 132 VAL B CA 1
ATOM 4023 C C . VAL B 1 132 ? 17.75 23.969 -3.309 1 98.69 132 VAL B C 1
ATOM 4025 O O . VAL B 1 132 ? 16.906 24.75 -3.752 1 98.69 132 VAL B O 1
ATOM 4028 N N . PRO B 1 133 ? 18.844 23.891 -3.818 1 98.38 133 PRO B N 1
ATOM 4029 C CA . PRO B 1 133 ? 19.359 24.953 -4.691 1 98.38 133 PRO B CA 1
ATOM 4030 C C . PRO B 1 133 ? 18.5 25.156 -5.938 1 98.38 133 PRO B C 1
ATOM 4032 O O . PRO B 1 133 ? 18.438 26.266 -6.469 1 98.38 133 PRO B O 1
ATOM 4035 N N . GLU B 1 134 ? 17.812 24.125 -6.367 1 97.38 134 GLU B N 1
ATOM 4036 C CA . GLU B 1 134 ? 16.953 24.203 -7.547 1 97.38 134 GLU B CA 1
ATOM 4037 C C . GLU B 1 134 ? 15.828 25.219 -7.336 1 97.38 134 GLU B C 1
ATOM 4039 O O . GLU B 1 134 ? 15.211 25.672 -8.297 1 97.38 134 GLU B O 1
ATOM 4044 N N . LEU B 1 135 ? 15.547 25.547 -6.102 1 98.25 135 LEU B N 1
ATOM 4045 C CA . LEU B 1 135 ? 14.438 26.453 -5.816 1 98.25 135 LEU B CA 1
ATOM 4046 C C . LEU B 1 135 ? 14.93 27.844 -5.488 1 98.25 135 LEU B C 1
ATOM 4048 O O . LEU B 1 135 ? 14.141 28.734 -5.156 1 98.25 135 LEU B O 1
ATOM 4052 N N . ALA B 1 136 ? 16.25 28.062 -5.613 1 97.38 136 ALA B N 1
ATOM 4053 C CA . ALA B 1 136 ? 16.766 29.406 -5.418 1 97.38 136 ALA B CA 1
ATOM 4054 C C . ALA B 1 136 ? 16.109 30.406 -6.379 1 97.38 136 ALA B C 1
ATOM 4056 O O . ALA B 1 136 ? 15.891 30.078 -7.551 1 97.38 136 ALA B O 1
ATOM 4057 N N . GLY B 1 137 ? 15.773 31.547 -5.836 1 96.31 137 GLY B N 1
ATOM 4058 C CA . GLY B 1 137 ? 15.148 32.562 -6.664 1 96.31 137 GLY B CA 1
ATOM 4059 C C . GLY B 1 137 ? 13.633 32.469 -6.688 1 96.31 137 GLY B C 1
ATOM 4060 O O . GLY B 1 137 ? 12.961 33.406 -7.16 1 96.31 137 GLY B O 1
ATOM 4061 N N . THR B 1 138 ? 13.102 31.422 -6.246 1 97.81 138 THR B N 1
ATOM 4062 C CA . THR B 1 138 ? 11.656 31.281 -6.129 1 97.81 138 THR B CA 1
ATOM 4063 C C . THR B 1 138 ? 11.172 31.844 -4.793 1 97.81 138 THR B C 1
ATOM 4065 O O . THR B 1 138 ? 11.977 32.188 -3.928 1 97.81 138 THR B O 1
ATOM 4068 N N . ALA B 1 139 ? 9.859 31.938 -4.656 1 98 139 ALA B N 1
ATOM 4069 C CA . ALA B 1 139 ? 9.273 32.375 -3.393 1 98 139 ALA B CA 1
ATOM 4070 C C . ALA B 1 139 ? 9.68 31.453 -2.246 1 98 139 ALA B C 1
ATOM 4072 O O . ALA B 1 139 ? 9.891 31.922 -1.12 1 98 139 ALA B O 1
ATOM 4073 N N . PHE B 1 140 ? 9.828 30.156 -2.531 1 98.56 140 PHE B N 1
ATOM 4074 C CA . PHE B 1 140 ? 10.156 29.188 -1.493 1 98.56 140 PHE B CA 1
ATOM 4075 C C . PHE B 1 140 ? 11.648 29.234 -1.173 1 98.56 140 PHE B C 1
ATOM 4077 O O . PHE B 1 140 ? 12.031 29.203 -0.004 1 98.56 140 PHE B O 1
ATOM 4084 N N . GLY B 1 141 ? 12.438 29.312 -2.174 1 98.38 141 GLY B N 1
ATOM 4085 C CA . GLY B 1 141 ? 13.875 29.312 -1.977 1 98.38 141 GLY B CA 1
ATOM 4086 C C . GLY B 1 141 ? 14.383 30.531 -1.217 1 98.38 141 GLY B C 1
ATOM 4087 O O . GLY B 1 141 ? 15.375 30.438 -0.491 1 98.38 141 GLY B O 1
ATOM 4088 N N . GLU B 1 142 ? 13.711 31.609 -1.351 1 97.81 142 GLU B N 1
ATOM 4089 C CA . GLU B 1 142 ? 14.141 32.844 -0.735 1 97.81 142 GLU B CA 1
ATOM 4090 C C . GLU B 1 142 ? 13.641 32.969 0.704 1 97.81 142 GLU B C 1
ATOM 4092 O O . GLU B 1 142 ? 14.117 33.812 1.47 1 97.81 142 GLU B O 1
ATOM 4097 N N . ALA B 1 143 ? 12.742 32.156 1.084 1 98.62 143 ALA B N 1
ATOM 4098 C CA . ALA B 1 143 ? 12.234 32.125 2.455 1 98.62 143 ALA B CA 1
ATOM 4099 C C . ALA B 1 143 ? 13.117 31.266 3.348 1 98.62 143 ALA B C 1
ATOM 4101 O O . ALA B 1 143 ? 13.719 30.297 2.879 1 98.62 143 ALA B O 1
ATOM 4102 N N . ASN B 1 144 ? 13.266 31.656 4.559 1 98.56 144 ASN B N 1
ATOM 4103 C CA . ASN B 1 144 ? 13.891 30.719 5.496 1 98.56 144 ASN B CA 1
ATOM 4104 C C . ASN B 1 144 ? 12.891 29.703 6.031 1 98.56 144 ASN B C 1
ATOM 4106 O O . ASN B 1 144 ? 11.695 29.781 5.719 1 98.56 144 ASN B O 1
ATOM 4110 N N . LEU B 1 145 ? 13.336 28.719 6.75 1 98.81 145 LEU B N 1
ATOM 4111 C CA . LEU B 1 145 ? 12.484 27.594 7.152 1 98.81 145 LEU B CA 1
ATOM 4112 C C . LEU B 1 145 ? 11.414 28.062 8.141 1 98.81 145 LEU B C 1
ATOM 4114 O O . LEU B 1 145 ? 10.297 27.531 8.148 1 98.81 145 LEU B O 1
ATOM 4118 N N . ASP B 1 146 ? 11.758 29.047 9.023 1 98.5 146 ASP B N 1
ATOM 4119 C CA . ASP B 1 146 ? 10.773 29.578 9.953 1 98.5 146 ASP B CA 1
ATOM 4120 C C . ASP B 1 146 ? 9.586 30.188 9.211 1 98.5 146 ASP B C 1
ATOM 4122 O O . ASP B 1 146 ? 8.438 29.969 9.586 1 98.5 146 ASP B O 1
ATOM 4126 N N . GLN B 1 147 ? 9.898 30.891 8.195 1 98.31 147 GLN B N 1
ATOM 4127 C CA . GLN B 1 147 ? 8.875 31.547 7.383 1 98.31 147 GLN B CA 1
ATOM 4128 C C . GLN B 1 147 ? 8.031 30.516 6.637 1 98.31 147 GLN B C 1
ATOM 4130 O O . GLN B 1 147 ? 6.816 30.672 6.523 1 98.31 147 GLN B O 1
ATOM 4135 N N . LEU B 1 148 ? 8.617 29.422 6.133 1 98.69 148 LEU B N 1
ATOM 4136 C CA . LEU B 1 148 ? 7.871 28.359 5.484 1 98.69 148 LEU B CA 1
ATOM 4137 C C . LEU B 1 148 ? 6.938 27.672 6.477 1 98.69 148 LEU B C 1
ATOM 4139 O O . LEU B 1 148 ? 5.766 27.422 6.172 1 98.69 148 LEU B O 1
ATOM 4143 N N . LEU B 1 149 ? 7.449 27.375 7.688 1 98.56 149 LEU B N 1
ATOM 4144 C CA . LEU B 1 149 ? 6.719 26.656 8.719 1 98.56 149 LEU B CA 1
ATOM 4145 C C . LEU B 1 149 ? 5.516 27.453 9.203 1 98.56 149 LEU B C 1
ATOM 4147 O O . LEU B 1 149 ? 4.605 26.891 9.82 1 98.56 149 LEU B O 1
ATOM 4151 N N . HIS B 1 150 ? 5.52 28.781 8.898 1 98.06 150 HIS B N 1
ATOM 4152 C CA . HIS B 1 150 ? 4.418 29.656 9.312 1 98.06 150 HIS B CA 1
ATOM 4153 C C . HIS B 1 150 ? 3.645 30.172 8.109 1 98.06 150 HIS B C 1
ATOM 4155 O O . HIS B 1 150 ? 2.902 31.156 8.219 1 98.06 150 HIS B O 1
ATOM 4161 N N . MET B 1 151 ? 3.83 29.562 6.926 1 97.62 151 MET B N 1
ATOM 4162 C CA . MET B 1 151 ? 3.115 29.906 5.703 1 97.62 151 MET B CA 1
ATOM 4163 C C . MET B 1 151 ? 3.324 31.375 5.348 1 97.62 151 MET B C 1
ATOM 4165 O O . MET B 1 151 ? 2.367 32.094 5.016 1 97.62 151 MET B O 1
ATOM 4169 N N . GLY B 1 152 ? 4.523 31.781 5.395 1 96.94 152 GLY B N 1
ATOM 4170 C CA . GLY B 1 152 ? 4.848 33.188 5.27 1 96.94 152 GLY B CA 1
ATOM 4171 C C . GLY B 1 152 ? 5.328 33.562 3.881 1 96.94 152 GLY B C 1
ATOM 4172 O O . GLY B 1 152 ? 5.926 34.625 3.693 1 96.94 152 GLY B O 1
ATOM 4173 N N . THR B 1 153 ? 5.082 32.719 2.869 1 97.12 153 THR B N 1
ATOM 4174 C CA . THR B 1 153 ? 5.527 33 1.516 1 97.12 153 THR B CA 1
ATOM 4175 C C . THR B 1 153 ? 4.418 33.688 0.722 1 97.12 153 THR B C 1
ATOM 4177 O O . THR B 1 153 ? 3.252 33.312 0.82 1 97.12 153 THR B O 1
ATOM 4180 N N . ALA B 1 154 ? 4.805 34.719 0 1 95.44 154 ALA B N 1
ATOM 4181 C CA . ALA B 1 154 ? 3.9 35.406 -0.923 1 95.44 154 ALA B CA 1
ATOM 4182 C C . ALA B 1 154 ? 4.098 34.906 -2.352 1 95.44 154 ALA B C 1
ATOM 4184 O O . ALA B 1 154 ? 4.707 35.594 -3.176 1 95.44 154 ALA B O 1
ATOM 4185 N N . VAL B 1 155 ? 3.467 33.875 -2.641 1 95.56 155 VAL B N 1
ATOM 4186 C CA . VAL B 1 155 ? 3.73 33.125 -3.879 1 95.56 155 VAL B CA 1
ATOM 4187 C C . VAL B 1 155 ? 2.779 33.625 -4.973 1 95.56 155 VAL B C 1
ATOM 4189 O O . VAL B 1 155 ? 1.614 33.906 -4.703 1 95.56 155 VAL B O 1
ATOM 4192 N N . SER B 1 156 ? 3.291 33.781 -6.145 1 93.62 156 SER B N 1
ATOM 4193 C CA . SER B 1 156 ? 2.52 33.969 -7.371 1 93.62 156 SER B CA 1
ATOM 4194 C C . SER B 1 156 ? 2.922 32.938 -8.43 1 93.62 156 SER B C 1
ATOM 4196 O O . SER B 1 156 ? 4.105 32.625 -8.586 1 93.62 156 SER B O 1
ATOM 4198 N N . TYR B 1 157 ? 1.888 32.344 -9.008 1 92.88 157 TYR B N 1
ATOM 4199 C CA . TYR B 1 157 ? 2.133 31.406 -10.109 1 92.88 157 TYR B CA 1
ATOM 4200 C C . TYR B 1 157 ? 1.729 32.031 -11.445 1 92.88 157 TYR B C 1
ATOM 4202 O O . TYR B 1 157 ? 0.577 32.438 -11.625 1 92.88 157 TYR B O 1
ATOM 4210 N N . GLY B 1 158 ? 2.666 32.156 -12.359 1 88.25 158 GLY B N 1
ATOM 4211 C CA . GLY B 1 158 ? 2.383 32.688 -13.688 1 88.25 158 GLY B CA 1
ATOM 4212 C C . GLY B 1 158 ? 2.004 34.156 -13.672 1 88.25 158 GLY B C 1
ATOM 4213 O O . GLY B 1 158 ? 1.279 34.625 -14.547 1 88.25 158 GLY B O 1
ATOM 4214 N N . GLY B 1 159 ? 2.207 34.781 -12.656 1 87.25 159 GLY B N 1
ATOM 4215 C CA . GLY B 1 159 ? 1.929 36.219 -12.562 1 87.25 159 GLY B CA 1
ATOM 4216 C C . GLY B 1 159 ? 0.479 36.531 -12.242 1 87.25 159 GLY B C 1
ATOM 4217 O O . GLY B 1 159 ? 0.069 37.688 -12.234 1 87.25 159 GLY B O 1
ATOM 4218 N N . ARG B 1 160 ? -0.262 35.562 -11.938 1 88.62 160 ARG B N 1
ATOM 4219 C CA . ARG B 1 160 ? -1.677 35.75 -11.641 1 88.62 160 ARG B CA 1
ATOM 4220 C C . ARG B 1 160 ? -1.899 35.969 -10.141 1 88.62 160 ARG B C 1
ATOM 4222 O O . ARG B 1 160 ? -1.022 35.656 -9.336 1 88.62 160 ARG B O 1
ATOM 4229 N N . ALA B 1 161 ? -3.1 36.531 -9.875 1 87.62 161 ALA B N 1
ATOM 4230 C CA . ALA B 1 161 ? -3.475 36.656 -8.469 1 87.62 161 ALA B CA 1
ATOM 4231 C C . ALA B 1 161 ? -3.633 35.312 -7.801 1 87.62 161 ALA B C 1
ATOM 4233 O O . ALA B 1 161 ? -4.203 34.375 -8.391 1 87.62 161 ALA B O 1
ATOM 4234 N N . PHE B 1 162 ? -3.16 35.156 -6.605 1 89.06 162 PHE B N 1
ATOM 4235 C CA . PHE B 1 162 ? -3.176 33.875 -5.898 1 89.06 162 PHE B CA 1
ATOM 4236 C C . PHE B 1 162 ? -4.594 33.531 -5.48 1 89.06 162 PHE B C 1
ATOM 4238 O O . PHE B 1 162 ? -5.324 34.344 -4.934 1 89.06 162 PHE B O 1
ATOM 4245 N N . ASN B 1 163 ? -4.953 32.375 -5.832 1 87 163 ASN B N 1
ATOM 4246 C CA . ASN B 1 163 ? -6.188 31.734 -5.375 1 87 163 ASN B CA 1
ATOM 4247 C C . ASN B 1 163 ? -5.934 30.312 -4.871 1 87 163 ASN B C 1
ATOM 4249 O O . ASN B 1 163 ? -5.586 29.438 -5.652 1 87 163 ASN B O 1
ATOM 4253 N N . LYS B 1 164 ? -6.184 30.109 -3.619 1 85.88 164 LYS B N 1
ATOM 4254 C CA . LYS B 1 164 ? -5.781 28.859 -2.957 1 85.88 164 LYS B CA 1
ATOM 4255 C C . LYS B 1 164 ? -6.383 27.641 -3.65 1 85.88 164 LYS B C 1
ATOM 4257 O O . LYS B 1 164 ? -5.676 26.688 -3.957 1 85.88 164 LYS B O 1
ATOM 4262 N N . GLU B 1 165 ? -7.66 27.672 -3.916 1 83.94 165 GLU B N 1
ATOM 4263 C CA . GLU B 1 165 ? -8.344 26.516 -4.496 1 83.94 165 GLU B CA 1
ATOM 4264 C C . GLU B 1 165 ? -7.875 26.25 -5.922 1 83.94 165 GLU B C 1
ATOM 4266 O O . GLU B 1 165 ? -7.672 25.109 -6.316 1 83.94 165 GLU B O 1
ATOM 4271 N N . GLN B 1 166 ? -7.664 27.312 -6.656 1 85.38 166 GLN B N 1
ATOM 4272 C CA . GLN B 1 166 ? -7.211 27.156 -8.039 1 85.38 166 GLN B CA 1
ATOM 4273 C C . GLN B 1 166 ? -5.777 26.641 -8.094 1 85.38 166 GLN B C 1
ATOM 4275 O O . GLN B 1 166 ? -5.457 25.781 -8.914 1 85.38 166 GLN B O 1
ATOM 4280 N N . GLU B 1 167 ? -5.023 27.188 -7.199 1 89.38 167 GLU B N 1
ATOM 4281 C CA . GLU B 1 167 ? -3.627 26.766 -7.203 1 89.38 167 GLU B CA 1
ATOM 4282 C C . GLU B 1 167 ? -3.482 25.344 -6.691 1 89.38 167 GLU B C 1
ATOM 4284 O O . GLU B 1 167 ? -2.609 24.594 -7.145 1 89.38 167 GLU B O 1
ATOM 4289 N N . ALA B 1 168 ? -4.328 24.969 -5.754 1 87.12 168 ALA B N 1
ATOM 4290 C CA . ALA B 1 168 ? -4.336 23.594 -5.301 1 87.12 168 ALA B CA 1
ATOM 4291 C C . ALA B 1 168 ? -4.672 22.641 -6.449 1 87.12 168 ALA B C 1
ATOM 4293 O O . ALA B 1 168 ? -4.027 21.594 -6.613 1 87.12 168 ALA B O 1
ATOM 4294 N N . ARG B 1 169 ? -5.613 22.969 -7.234 1 84.75 169 ARG B N 1
ATOM 4295 C CA . ARG B 1 169 ? -6.02 22.141 -8.367 1 84.75 169 ARG B CA 1
ATOM 4296 C C . ARG B 1 169 ? -4.887 22 -9.375 1 84.75 169 ARG B C 1
ATOM 4298 O O . ARG B 1 169 ? -4.656 20.906 -9.906 1 84.75 169 ARG B O 1
ATOM 4305 N N . ARG B 1 170 ? -4.219 23.109 -9.625 1 89.69 170 ARG B N 1
ATOM 4306 C CA . ARG B 1 170 ? -3.09 23.078 -10.547 1 89.69 170 ARG B CA 1
ATOM 4307 C C . ARG B 1 170 ? -1.952 22.219 -9.992 1 89.69 170 ARG B C 1
ATOM 4309 O O . ARG B 1 170 ? -1.263 21.531 -10.75 1 89.69 170 ARG B O 1
ATOM 4316 N N . PHE B 1 171 ? -1.812 22.328 -8.766 1 91.62 171 PHE B N 1
ATOM 4317 C CA . PHE B 1 171 ? -0.825 21.484 -8.094 1 91.62 171 PHE B CA 1
ATOM 4318 C C . PHE B 1 171 ? -1.174 20 -8.258 1 91.62 171 PHE B C 1
ATOM 4320 O O . PHE B 1 171 ? -0.311 19.188 -8.594 1 91.62 171 PHE B O 1
ATOM 4327 N N . PHE B 1 172 ? -2.414 19.672 -8.062 1 89 172 PHE B N 1
ATOM 4328 C CA . PHE B 1 172 ? -2.885 18.297 -8.18 1 89 172 PHE B CA 1
ATOM 4329 C C . PHE B 1 172 ? -2.643 17.75 -9.578 1 89 172 PHE B C 1
ATOM 4331 O O . PHE B 1 172 ? -2.254 16.594 -9.75 1 89 172 PHE B O 1
ATOM 4338 N N . GLU B 1 173 ? -2.777 18.562 -10.523 1 89.69 173 GLU B N 1
ATOM 4339 C CA . GLU B 1 173 ? -2.51 18.172 -11.906 1 89.69 173 GLU B CA 1
ATOM 4340 C C . GLU B 1 173 ? -1.017 17.953 -12.133 1 89.69 173 GLU B C 1
ATOM 4342 O O . GLU B 1 173 ? -0.619 16.969 -12.758 1 89.69 173 GLU B O 1
ATOM 4347 N N . ALA B 1 174 ? -0.276 18.828 -11.602 1 92.25 174 ALA B N 1
ATOM 4348 C CA . ALA B 1 174 ? 1.17 18.781 -11.805 1 92.25 174 ALA B CA 1
ATOM 4349 C C . ALA B 1 174 ? 1.758 17.5 -11.234 1 92.25 174 ALA B C 1
ATOM 4351 O O . ALA B 1 174 ? 2.643 16.891 -11.844 1 92.25 174 ALA B O 1
ATOM 4352 N N . VAL B 1 175 ? 1.16 17.094 -10.141 1 92.31 175 VAL B N 1
ATOM 4353 C CA . VAL B 1 175 ? 1.788 15.977 -9.445 1 92.31 175 VAL B CA 1
ATOM 4354 C C . VAL B 1 175 ? 1.064 14.672 -9.789 1 92.31 175 VAL B C 1
ATOM 4356 O O . VAL B 1 175 ? 1.347 13.625 -9.211 1 92.31 175 VAL B O 1
ATOM 4359 N N . GLY B 1 176 ? 0.128 14.672 -10.633 1 86.25 176 GLY B N 1
ATOM 4360 C CA . GLY B 1 176 ? -0.483 13.484 -11.203 1 86.25 176 GLY B CA 1
ATOM 4361 C C . GLY B 1 176 ? -1.63 12.945 -10.367 1 86.25 176 GLY B C 1
ATOM 4362 O O . GLY B 1 176 ? -2.023 11.789 -10.516 1 86.25 176 GLY B O 1
ATOM 4363 N N . MET B 1 177 ? -2.16 13.703 -9.453 1 83.75 177 MET B N 1
ATOM 4364 C CA . MET B 1 177 ? -3.32 13.289 -8.664 1 83.75 177 MET B CA 1
ATOM 4365 C C . MET B 1 177 ? -4.574 13.234 -9.531 1 83.75 177 MET B C 1
ATOM 4367 O O . MET B 1 177 ? -5.469 12.422 -9.289 1 83.75 177 MET B O 1
ATOM 4371 N N . PHE B 1 178 ? -4.547 14.133 -10.445 1 80.88 178 PHE B N 1
ATOM 4372 C CA . PHE B 1 178 ? -5.641 14.172 -11.406 1 80.88 178 PHE B CA 1
ATOM 4373 C C . PHE B 1 178 ? -5.125 13.938 -12.82 1 80.88 178 PHE B C 1
ATOM 4375 O O . PHE B 1 178 ? -3.967 14.234 -13.125 1 80.88 178 PHE B O 1
ATOM 4382 N N . GLU B 1 179 ? -5.965 13.406 -13.617 1 77.06 179 GLU B N 1
ATOM 4383 C CA . GLU B 1 179 ? -5.598 13.227 -15.016 1 77.06 179 GLU B CA 1
ATOM 4384 C C . GLU B 1 179 ? -5.316 14.562 -15.695 1 77.06 179 GLU B C 1
ATOM 4386 O O . GLU B 1 179 ? -6.059 15.531 -15.508 1 77.06 179 GLU B O 1
ATOM 4391 N N . ARG B 1 180 ? -4.23 14.609 -16.422 1 81.25 180 ARG B N 1
ATOM 4392 C CA . ARG B 1 180 ? -3.84 15.789 -17.188 1 81.25 180 ARG B CA 1
ATOM 4393 C C . ARG B 1 180 ? -4.586 15.859 -18.516 1 81.25 180 ARG B C 1
ATOM 4395 O O . ARG B 1 180 ? -4.848 14.828 -19.141 1 81.25 180 ARG B O 1
ATOM 4402 N N . ALA B 1 181 ? -4.941 17.125 -18.797 1 80.5 181 ALA B N 1
ATOM 4403 C CA . ALA B 1 181 ? -5.531 17.328 -20.109 1 80.5 181 ALA B CA 1
ATOM 4404 C C . ALA B 1 181 ? -4.555 16.938 -21.219 1 80.5 181 ALA B C 1
ATOM 4406 O O . ALA B 1 181 ? -3.34 16.922 -21 1 80.5 181 ALA B O 1
ATOM 4407 N N . ALA B 1 182 ? -5.07 16.5 -22.312 1 77.5 182 ALA B N 1
ATOM 4408 C CA . ALA B 1 182 ? -4.25 16.062 -23.438 1 77.5 182 ALA B CA 1
ATOM 4409 C C . ALA B 1 182 ? -3.26 17.141 -23.859 1 77.5 182 ALA B C 1
ATOM 4411 O O . ALA B 1 182 ? -2.145 16.828 -24.297 1 77.5 182 ALA B O 1
ATOM 4412 N N . ASP B 1 183 ? -3.654 18.406 -23.625 1 86.19 183 ASP B N 1
ATOM 4413 C CA . ASP B 1 183 ? -2.824 19.516 -24.094 1 86.19 183 ASP B CA 1
ATOM 4414 C C . ASP B 1 183 ? -2.074 20.156 -22.922 1 86.19 183 ASP B C 1
ATOM 4416 O O . ASP B 1 183 ? -1.63 21.312 -23.016 1 86.19 183 ASP B O 1
ATOM 4420 N N . TYR B 1 184 ? -2.002 19.406 -21.875 1 88.69 184 TYR B N 1
ATOM 4421 C CA . TYR B 1 184 ? -1.326 19.922 -20.703 1 88.69 184 TYR B CA 1
ATOM 4422 C C . TYR B 1 184 ? 0.151 20.172 -20.984 1 88.69 184 TYR B C 1
ATOM 4424 O O . TYR B 1 184 ? 0.859 19.281 -21.453 1 88.69 184 TYR B O 1
ATOM 4432 N N . THR B 1 185 ? 0.666 21.406 -20.672 1 90.12 185 THR B N 1
ATOM 4433 C CA . THR B 1 185 ? 2.061 21.766 -20.906 1 90.12 185 THR B CA 1
ATOM 4434 C C . THR B 1 185 ? 2.709 22.297 -19.625 1 90.12 185 THR B C 1
ATOM 4436 O O . THR B 1 185 ? 3.785 22.891 -19.672 1 90.12 185 THR B O 1
ATOM 4439 N N . GLY B 1 186 ? 2.094 22.141 -18.609 1 92 186 GLY B N 1
ATOM 4440 C CA . GLY B 1 186 ? 2.6 22.625 -17.328 1 92 186 GLY B CA 1
ATOM 4441 C C . GLY B 1 186 ? 3.598 21.688 -16.688 1 92 186 GLY B C 1
ATOM 4442 O O . GLY B 1 186 ? 4.102 20.766 -17.328 1 92 186 GLY B O 1
ATOM 4443 N N . PRO B 1 187 ? 3.951 22.062 -15.453 1 94.94 187 PRO B N 1
ATOM 4444 C CA . PRO B 1 187 ? 4.871 21.188 -14.727 1 94.94 187 PRO B CA 1
ATOM 4445 C C . PRO B 1 187 ? 4.324 19.766 -14.547 1 94.94 187 PRO B C 1
ATOM 4447 O O . PRO B 1 187 ? 3.107 19.578 -14.469 1 94.94 187 PRO B O 1
ATOM 4450 N N . ARG B 1 188 ? 5.23 18.812 -14.445 1 93.81 188 ARG B N 1
ATOM 4451 C CA . ARG B 1 188 ? 4.797 17.422 -14.391 1 93.81 188 ARG B CA 1
ATOM 4452 C C . ARG B 1 188 ? 5.312 16.734 -13.133 1 93.81 188 ARG B C 1
ATOM 4454 O O . ARG B 1 188 ? 5.074 15.539 -12.93 1 93.81 188 ARG B O 1
ATOM 4461 N N . THR B 1 189 ? 6.105 17.438 -12.398 1 96.19 189 THR B N 1
ATOM 4462 C CA . THR B 1 189 ? 6.645 16.906 -11.148 1 96.19 189 THR B CA 1
ATOM 4463 C C . THR B 1 189 ? 6.52 17.938 -10.023 1 96.19 189 THR B C 1
ATOM 4465 O O . THR B 1 189 ? 6.25 19.109 -10.281 1 96.19 189 THR B O 1
ATOM 4468 N N . LEU B 1 190 ? 6.723 17.453 -8.836 1 97.12 190 LEU B N 1
ATOM 4469 C CA . LEU B 1 190 ? 6.648 18.297 -7.648 1 97.12 190 LEU B CA 1
ATOM 4470 C C . LEU B 1 190 ? 7.66 19.438 -7.73 1 97.12 190 LEU B C 1
ATOM 4472 O O . LEU B 1 190 ? 7.309 20.609 -7.547 1 97.12 190 LEU B O 1
ATOM 4476 N N . LEU B 1 191 ? 8.867 19.156 -8.07 1 97.44 191 LEU B N 1
ATOM 4477 C CA . LEU B 1 191 ? 9.922 20.156 -8.086 1 97.44 191 LEU B CA 1
ATOM 4478 C C . LEU B 1 191 ? 9.703 21.141 -9.227 1 97.44 191 LEU B C 1
ATOM 4480 O O . LEU B 1 191 ? 9.953 22.344 -9.07 1 97.44 191 LEU B O 1
ATOM 4484 N N . GLU B 1 192 ? 9.227 20.641 -10.383 1 96.94 192 GLU B N 1
ATOM 4485 C CA . GLU B 1 192 ? 8.906 21.531 -11.492 1 96.94 192 GLU B CA 1
ATOM 4486 C C . GLU B 1 192 ? 7.832 22.547 -11.094 1 96.94 192 GLU B C 1
ATOM 4488 O O . GLU B 1 192 ? 7.926 23.719 -11.43 1 96.94 192 GLU B O 1
ATOM 4493 N N . ARG B 1 193 ? 6.852 22.047 -10.398 1 96.81 193 ARG B N 1
ATOM 4494 C CA . ARG B 1 193 ? 5.773 22.922 -9.953 1 96.81 193 ARG B CA 1
ATOM 4495 C C . ARG B 1 193 ? 6.293 23.984 -8.984 1 96.81 193 ARG B C 1
ATOM 4497 O O . ARG B 1 193 ? 5.961 25.172 -9.109 1 96.81 193 ARG B O 1
ATOM 4504 N N . LEU B 1 194 ? 7.117 23.578 -8.023 1 97.62 194 LEU B N 1
ATOM 4505 C CA . LEU B 1 194 ? 7.648 24.5 -7.027 1 97.62 194 LEU B CA 1
ATOM 4506 C C . LEU B 1 194 ? 8.523 25.562 -7.684 1 97.62 194 LEU B C 1
ATOM 4508 O O . LEU B 1 194 ? 8.555 26.719 -7.238 1 97.62 194 LEU B O 1
ATOM 4512 N N . ALA B 1 195 ? 9.133 25.219 -8.742 1 97.06 195 ALA B N 1
ATOM 4513 C CA . ALA B 1 195 ? 10.07 26.094 -9.422 1 97.06 195 ALA B CA 1
ATOM 4514 C C . ALA B 1 195 ? 9.336 27.234 -10.133 1 97.06 195 ALA B C 1
ATOM 4516 O O . ALA B 1 195 ? 9.945 28.234 -10.508 1 97.06 195 ALA B O 1
ATOM 4517 N N . THR B 1 196 ? 8.094 27.094 -10.312 1 96.12 196 THR B N 1
ATOM 4518 C CA . THR B 1 196 ? 7.324 28.109 -11.016 1 96.12 196 THR B CA 1
ATOM 4519 C C . THR B 1 196 ? 6.852 29.188 -10.055 1 96.12 196 THR B C 1
ATOM 4521 O O . THR B 1 196 ? 6.234 30.172 -10.469 1 96.12 196 THR B O 1
ATOM 4524 N N . ALA B 1 197 ? 7.152 29.078 -8.805 1 96.62 197 ALA B N 1
ATOM 4525 C CA . ALA B 1 197 ? 6.594 29.953 -7.777 1 96.62 197 ALA B CA 1
ATOM 4526 C C . ALA B 1 197 ? 7.391 31.25 -7.676 1 96.62 197 ALA B C 1
ATOM 4528 O O . ALA B 1 197 ? 8.414 31.312 -6.996 1 96.62 197 ALA B O 1
ATOM 4529 N N . GLY B 1 198 ? 6.816 32.312 -8.258 1 96.31 198 GLY B N 1
ATOM 4530 C CA . GLY B 1 198 ? 7.441 33.625 -8.102 1 96.31 198 GLY B CA 1
ATOM 4531 C C . GLY B 1 198 ? 7.129 34.25 -6.773 1 96.31 198 GLY B C 1
ATOM 4532 O O . GLY B 1 198 ? 6.141 33.938 -6.121 1 96.31 198 GLY B O 1
ATOM 4533 N N . ALA B 1 199 ? 7.973 35.188 -6.371 1 94.75 199 ALA B N 1
ATOM 4534 C CA . ALA B 1 199 ? 7.773 35.938 -5.133 1 94.75 199 ALA B CA 1
ATOM 4535 C C . ALA B 1 199 ? 7.113 37.281 -5.41 1 94.75 199 ALA B C 1
ATOM 4537 O O . ALA B 1 199 ? 7.582 38.062 -6.254 1 94.75 199 ALA B O 1
ATOM 4538 N N . GLN B 1 200 ? 6.109 37.531 -4.719 1 93.94 200 GLN B N 1
ATOM 4539 C CA . GLN B 1 200 ? 5.422 38.812 -4.867 1 93.94 200 GLN B CA 1
ATOM 4540 C C . GLN B 1 200 ? 5.957 39.844 -3.883 1 93.94 200 GLN B C 1
ATOM 4542 O O . GLN B 1 200 ? 5.934 41.062 -4.156 1 93.94 200 GLN B O 1
ATOM 4547 N N . GLN B 1 201 ? 6.352 39.469 -2.719 1 93.44 201 GLN B N 1
ATOM 4548 C CA . GLN B 1 201 ? 6.945 40.281 -1.668 1 93.44 201 GLN B CA 1
ATOM 4549 C C . GLN B 1 201 ? 7.91 39.469 -0.813 1 93.44 201 GLN B C 1
ATOM 4551 O O . GLN B 1 201 ? 7.949 38.25 -0.916 1 93.44 201 GLN B O 1
ATOM 4556 N N . PRO B 1 202 ? 8.672 40.219 0.04 1 95.31 202 PRO B N 1
ATOM 4557 C CA . PRO B 1 202 ? 9.562 39.469 0.917 1 95.31 202 PRO B CA 1
ATOM 4558 C C . PRO B 1 202 ? 8.812 38.531 1.855 1 95.31 202 PRO B C 1
ATOM 4560 O O . PRO B 1 202 ? 7.738 38.875 2.346 1 95.31 202 PRO B O 1
ATOM 4563 N N . PRO B 1 203 ? 9.359 37.344 2.053 1 96.56 203 PRO B N 1
ATOM 4564 C CA . PRO B 1 203 ? 8.68 36.375 2.924 1 96.56 203 PRO B CA 1
ATOM 4565 C C . PRO B 1 203 ? 8.547 36.875 4.363 1 96.56 203 PRO B C 1
ATOM 4567 O O . PRO B 1 203 ? 9.336 37.719 4.805 1 96.56 203 PRO B O 1
ATOM 4570 N N . GLY B 1 204 ? 7.582 36.438 5.027 1 95.44 204 GLY B N 1
ATOM 4571 C CA . GLY B 1 204 ? 7.383 36.719 6.441 1 95.44 204 GLY B CA 1
ATOM 4572 C C . GLY B 1 204 ? 6.465 37.906 6.684 1 95.44 204 GLY B C 1
ATOM 4573 O O . GLY B 1 204 ? 6.141 38.219 7.828 1 95.44 204 GLY B O 1
ATOM 4574 N N . GLN B 1 205 ? 5.965 38.438 5.664 1 95.06 205 GLN B N 1
ATOM 4575 C CA . GLN B 1 205 ? 5.172 39.656 5.801 1 95.06 205 GLN B CA 1
ATOM 4576 C C . GLN B 1 205 ? 3.676 39.375 5.75 1 95.06 205 GLN B C 1
ATOM 4578 O O . GLN B 1 205 ? 2.852 40.188 6.137 1 95.06 205 GLN B O 1
ATOM 4583 N N . ILE B 1 206 ? 3.359 38.25 5.277 1 94.62 206 ILE B N 1
ATOM 4584 C CA . ILE B 1 206 ? 1.958 37.844 5.188 1 94.62 206 ILE B CA 1
ATOM 4585 C C . ILE B 1 206 ? 1.801 36.375 5.629 1 94.62 206 ILE B C 1
ATOM 4587 O O . ILE B 1 206 ? 2.793 35.688 5.859 1 94.62 206 ILE B O 1
ATOM 4591 N N . PHE B 1 207 ? 0.544 36 5.832 1 95.06 207 PHE B N 1
ATOM 4592 C CA . PHE B 1 207 ? 0.149 34.625 5.938 1 95.06 207 PHE B CA 1
ATOM 4593 C C . PHE B 1 207 ? -0.62 34.156 4.699 1 95.06 207 PHE B C 1
ATOM 4595 O O . PHE B 1 207 ? -1.66 34.75 4.371 1 95.06 207 PHE B O 1
ATOM 4602 N N . ARG B 1 208 ? -0.086 33.25 4.02 1 94.12 208 ARG B N 1
ATOM 4603 C CA . ARG B 1 208 ? -0.744 32.625 2.869 1 94.12 208 ARG B CA 1
ATOM 4604 C C . ARG B 1 208 ? -0.626 31.109 2.914 1 94.12 208 ARG B C 1
ATOM 4606 O O . ARG B 1 208 ? 0.45 30.547 2.676 1 94.12 208 ARG B O 1
ATOM 4613 N N . TYR B 1 209 ? -1.775 30.516 3.229 1 94.56 209 TYR B N 1
ATOM 4614 C CA . TYR B 1 209 ? -1.804 29.062 3.311 1 94.56 209 TYR B CA 1
ATOM 4615 C C . TYR B 1 209 ? -1.604 28.422 1.937 1 94.56 209 TYR B C 1
ATOM 4617 O O . TYR B 1 209 ? -2.525 28.406 1.117 1 94.56 209 TYR B O 1
ATOM 4625 N N . GLU B 1 210 ? -0.354 27.938 1.73 1 94.62 210 GLU B N 1
ATOM 4626 C CA . GLU B 1 210 ? 0.068 27.438 0.426 1 94.62 210 GLU B CA 1
ATOM 4627 C C . GLU B 1 210 ? 0.803 26.109 0.558 1 94.62 210 GLU B C 1
ATOM 4629 O O . GLU B 1 210 ? 1.759 25.984 1.328 1 94.62 210 GLU B O 1
ATOM 4634 N N . ASN B 1 211 ? 0.365 25.094 -0.237 1 96.69 211 ASN B N 1
ATOM 4635 C CA . ASN B 1 211 ? 0.906 23.75 -0.175 1 96.69 211 ASN B CA 1
ATOM 4636 C C . ASN B 1 211 ? 2.41 23.734 -0.43 1 96.69 211 ASN B C 1
ATOM 4638 O O . ASN B 1 211 ? 3.133 22.906 0.137 1 96.69 211 ASN B O 1
ATOM 4642 N N . GLY B 1 212 ? 2.861 24.594 -1.25 1 97.88 212 GLY B N 1
ATOM 4643 C CA . GLY B 1 212 ? 4.25 24.594 -1.679 1 97.88 212 GLY B CA 1
ATOM 4644 C C . GLY B 1 212 ? 5.227 24.797 -0.534 1 97.88 212 GLY B C 1
ATOM 4645 O O . GLY B 1 212 ? 6.363 24.312 -0.591 1 97.88 212 GLY B O 1
ATOM 4646 N N . ASN B 1 213 ? 4.805 25.5 0.56 1 98.38 213 ASN B N 1
ATOM 4647 C CA . ASN B 1 213 ? 5.656 25.656 1.735 1 98.38 213 ASN B CA 1
ATOM 4648 C C . ASN B 1 213 ? 6.031 24.297 2.332 1 98.38 213 ASN B C 1
ATOM 4650 O O . ASN B 1 213 ? 7.195 24.047 2.648 1 98.38 213 ASN B O 1
ATOM 4654 N N . THR B 1 214 ? 5.074 23.469 2.418 1 98.69 214 THR B N 1
ATOM 4655 C CA . THR B 1 214 ? 5.273 22.141 3.006 1 98.69 214 THR B CA 1
ATOM 4656 C C . THR B 1 214 ? 6.055 21.25 2.057 1 98.69 214 THR B C 1
ATOM 4658 O O . THR B 1 214 ? 6.934 20.5 2.488 1 98.69 214 THR B O 1
ATOM 4661 N N . GLU B 1 215 ? 5.707 21.328 0.779 1 98.69 215 GLU B N 1
ATOM 4662 C CA . GLU B 1 215 ? 6.406 20.531 -0.214 1 98.69 215 GLU B CA 1
ATOM 4663 C C . GLU B 1 215 ? 7.891 20.875 -0.265 1 98.69 215 GLU B C 1
ATOM 4665 O O . GLU B 1 215 ? 8.742 19.984 -0.346 1 98.69 215 GLU B O 1
ATOM 4670 N N . ALA B 1 216 ? 8.188 22.156 -0.232 1 98.81 216 ALA B N 1
ATOM 4671 C CA . ALA B 1 216 ? 9.578 22.594 -0.233 1 98.81 216 ALA B CA 1
ATOM 4672 C C . ALA B 1 216 ? 10.32 22.094 1.004 1 98.81 216 ALA B C 1
ATOM 4674 O O . ALA B 1 216 ? 11.453 21.625 0.907 1 98.81 216 ALA B O 1
ATOM 4675 N N . LEU B 1 217 ? 9.656 22.219 2.143 1 98.88 217 LEU B N 1
ATOM 4676 C CA . LEU B 1 217 ? 10.25 21.703 3.369 1 98.88 217 LEU B CA 1
ATOM 4677 C C . LEU B 1 217 ? 10.492 20.203 3.268 1 98.88 217 LEU B C 1
ATOM 4679 O O . LEU B 1 217 ? 11.539 19.703 3.701 1 98.88 217 LEU B O 1
ATOM 4683 N N . GLY B 1 218 ? 9.516 19.469 2.738 1 98.81 218 GLY B N 1
ATOM 4684 C CA . GLY B 1 218 ? 9.688 18.031 2.527 1 98.81 218 GLY B CA 1
ATOM 4685 C C . GLY B 1 218 ? 10.922 17.703 1.712 1 98.81 218 GLY B C 1
ATOM 4686 O O . GLY B 1 218 ? 11.648 16.75 2.035 1 98.81 218 GLY B O 1
ATOM 4687 N N . GLU B 1 219 ? 11.164 18.469 0.653 1 98.75 219 GLU B N 1
ATOM 4688 C CA . GLU B 1 219 ? 12.344 18.266 -0.175 1 98.75 219 GLU B CA 1
ATOM 4689 C C . GLU B 1 219 ? 13.625 18.531 0.611 1 98.75 219 GLU B C 1
ATOM 4691 O O . GLU B 1 219 ? 14.602 17.781 0.487 1 98.75 219 GLU B O 1
ATOM 4696 N N . ALA B 1 220 ? 13.641 19.562 1.407 1 98.88 220 ALA B N 1
ATOM 4697 C CA . ALA B 1 220 ? 14.797 19.859 2.246 1 98.88 220 ALA B CA 1
ATOM 4698 C C . ALA B 1 220 ? 15.094 18.703 3.199 1 98.88 220 ALA B C 1
ATOM 4700 O O . ALA B 1 220 ? 16.25 18.312 3.373 1 98.88 220 ALA B O 1
ATOM 4701 N N . ILE B 1 221 ? 14.055 18.172 3.824 1 98.88 221 ILE B N 1
ATOM 4702 C CA . ILE B 1 221 ? 14.188 17.047 4.754 1 98.88 221 ILE B CA 1
ATOM 4703 C C . ILE B 1 221 ? 14.836 15.867 4.047 1 98.88 221 ILE B C 1
ATOM 4705 O O . ILE B 1 221 ? 15.781 15.266 4.559 1 98.88 221 ILE B O 1
ATOM 4709 N N . ARG B 1 222 ? 14.328 15.555 2.869 1 98.38 222 ARG B N 1
ATOM 4710 C CA . ARG B 1 222 ? 14.875 14.445 2.098 1 98.38 222 ARG B CA 1
ATOM 4711 C C . ARG B 1 222 ? 16.359 14.664 1.796 1 98.38 222 ARG B C 1
ATOM 4713 O O . ARG B 1 222 ? 17.172 13.75 1.948 1 98.38 222 ARG B O 1
ATOM 4720 N N . ARG B 1 223 ? 16.75 15.867 1.465 1 98.19 223 ARG B N 1
ATOM 4721 C CA . ARG B 1 223 ? 18.109 16.188 1.042 1 98.19 223 ARG B CA 1
ATOM 4722 C C . ARG B 1 223 ? 19.078 16.109 2.219 1 98.19 223 ARG B C 1
ATOM 4724 O O . ARG B 1 223 ? 20.188 15.586 2.09 1 98.19 223 ARG B O 1
ATOM 4731 N N . VAL B 1 224 ? 18.688 16.594 3.309 1 98.38 224 VAL B N 1
ATOM 4732 C CA . VAL B 1 224 ? 19.625 16.703 4.418 1 98.38 224 VAL B CA 1
ATOM 4733 C C . VAL B 1 224 ? 19.812 15.352 5.09 1 98.38 224 VAL B C 1
ATOM 4735 O O . VAL B 1 224 ? 20.859 15.078 5.688 1 98.38 224 VAL B O 1
ATOM 4738 N N . THR B 1 225 ? 18.812 14.445 4.953 1 98.56 225 THR B N 1
ATOM 4739 C CA . THR B 1 225 ? 18.875 13.172 5.668 1 98.56 225 THR B CA 1
ATOM 4740 C C . THR B 1 225 ? 19.266 12.039 4.723 1 98.56 225 THR B C 1
ATOM 4742 O O . THR B 1 225 ? 19.734 10.984 5.168 1 98.56 225 THR B O 1
ATOM 4745 N N . GLY B 1 226 ? 18.938 12.227 3.406 1 98 226 GLY B N 1
ATOM 4746 C CA . GLY B 1 226 ? 19.109 11.148 2.449 1 98 226 GLY B CA 1
ATOM 4747 C C . GLY B 1 226 ? 18.047 10.062 2.58 1 98 226 GLY B C 1
ATOM 4748 O O . GLY B 1 226 ? 18.188 8.984 1.997 1 98 226 GLY B O 1
ATOM 4749 N N . GLN B 1 227 ? 17.062 10.305 3.361 1 98 227 GLN B N 1
ATOM 4750 C CA . GLN B 1 227 ? 15.984 9.344 3.598 1 98 227 GLN B CA 1
ATOM 4751 C C . GLN B 1 227 ? 14.656 9.867 3.064 1 98 227 GLN B C 1
ATOM 4753 O O . GLN B 1 227 ? 14.477 11.078 2.895 1 98 227 GLN B O 1
ATOM 4758 N N . SER B 1 228 ? 13.758 8.953 2.744 1 98.31 228 SER B N 1
ATOM 4759 C CA . SER B 1 228 ? 12.414 9.352 2.359 1 98.31 228 SER B CA 1
ATOM 4760 C C . SER B 1 228 ? 11.617 9.852 3.562 1 98.31 228 SER B C 1
ATOM 4762 O O . SER B 1 228 ? 11.945 9.531 4.707 1 98.31 228 SER B O 1
ATOM 4764 N N . LEU B 1 229 ? 10.594 10.68 3.33 1 98.69 229 LEU B N 1
ATOM 4765 C CA . LEU B 1 229 ? 9.703 11.125 4.398 1 98.69 229 LEU B CA 1
ATOM 4766 C C . LEU B 1 229 ? 9.023 9.93 5.066 1 98.69 229 LEU B C 1
ATOM 4768 O O . LEU B 1 229 ? 8.883 9.898 6.293 1 98.69 229 LEU B O 1
ATOM 4772 N N . ALA B 1 230 ? 8.633 8.977 4.277 1 98.75 230 ALA B N 1
ATOM 4773 C CA . ALA B 1 230 ? 7.953 7.797 4.801 1 98.75 230 ALA B CA 1
ATOM 4774 C C . ALA B 1 230 ? 8.844 7.047 5.789 1 98.75 230 ALA B C 1
ATOM 4776 O O . ALA B 1 230 ? 8.391 6.652 6.863 1 98.75 230 ALA B O 1
ATOM 4777 N N . GLN B 1 231 ? 10.102 6.855 5.402 1 98.12 231 GLN B N 1
ATOM 4778 C CA . GLN B 1 231 ? 11.047 6.18 6.285 1 98.12 231 GLN B CA 1
ATOM 4779 C C . GLN B 1 231 ? 11.25 6.957 7.582 1 98.12 231 GLN B C 1
ATOM 4781 O O . GLN B 1 231 ? 11.289 6.375 8.664 1 98.12 231 GLN B O 1
ATOM 4786 N N . LEU B 1 232 ? 11.375 8.266 7.48 1 98.81 232 LEU B N 1
ATOM 4787 C CA . LEU B 1 232 ? 11.586 9.102 8.656 1 98.81 232 LEU B CA 1
ATOM 4788 C C . LEU B 1 232 ? 10.375 9.078 9.57 1 98.81 232 LEU B C 1
ATOM 4790 O O . LEU B 1 232 ? 10.508 8.961 10.789 1 98.81 232 LEU B O 1
ATOM 4794 N N . VAL B 1 233 ? 9.141 9.172 9.008 1 98.88 233 VAL B N 1
ATOM 4795 C CA . VAL B 1 233 ? 7.926 9.117 9.812 1 98.88 233 VAL B CA 1
ATOM 4796 C C . VAL B 1 233 ? 7.824 7.758 10.508 1 98.88 233 VAL B C 1
ATOM 4798 O O . VAL B 1 233 ? 7.426 7.676 11.672 1 98.88 233 VAL B O 1
ATOM 4801 N N . SER B 1 234 ? 8.18 6.707 9.797 1 98.69 234 SER B N 1
ATOM 4802 C CA . SER B 1 234 ? 8.164 5.379 10.398 1 98.69 234 SER B CA 1
ATOM 4803 C C . SER B 1 234 ? 9.117 5.301 11.586 1 98.69 234 SER B C 1
ATOM 4805 O O . SER B 1 234 ? 8.695 5.039 12.711 1 98.69 234 SER B O 1
ATOM 4807 N N . GLU B 1 235 ? 10.375 5.664 11.398 1 97.81 235 GLU B N 1
ATOM 4808 C CA . GLU B 1 235 ? 11.438 5.477 12.375 1 97.81 235 GLU B CA 1
ATOM 4809 C C . GLU B 1 235 ? 11.258 6.41 13.57 1 97.81 235 GLU B C 1
ATOM 4811 O O . GLU B 1 235 ? 11.523 6.023 14.711 1 97.81 235 GLU B O 1
ATOM 4816 N N . LEU B 1 236 ? 10.789 7.582 13.312 1 97.94 236 LEU B N 1
ATOM 4817 C CA . LEU B 1 236 ? 10.75 8.594 14.367 1 97.94 236 LEU B CA 1
ATOM 4818 C C . LEU B 1 236 ? 9.422 8.539 15.117 1 97.94 236 LEU B C 1
ATOM 4820 O O . LEU B 1 236 ? 9.336 8.969 16.266 1 97.94 236 LEU B O 1
ATOM 4824 N N . LEU B 1 237 ? 8.359 8.039 14.438 1 97.62 237 LEU B N 1
ATOM 4825 C CA . LEU B 1 237 ? 7.043 8.141 15.047 1 97.62 237 LEU B CA 1
ATOM 4826 C C . LEU B 1 237 ? 6.328 6.793 15.039 1 97.62 237 LEU B C 1
ATOM 4828 O O . LEU B 1 237 ? 6.059 6.219 16.094 1 97.62 237 LEU B O 1
ATOM 4832 N N . TRP B 1 238 ? 6.082 6.207 13.906 1 97.5 238 TRP B N 1
ATOM 4833 C CA . TRP B 1 238 ? 5.023 5.23 13.688 1 97.5 238 TRP B CA 1
ATOM 4834 C C . TRP B 1 238 ? 5.34 3.918 14.398 1 97.5 238 TRP B C 1
ATOM 4836 O O . TRP B 1 238 ? 4.461 3.314 15.023 1 97.5 238 TRP B O 1
ATOM 4846 N N . VAL B 1 239 ? 6.637 3.457 14.383 1 96.31 239 VAL B N 1
ATOM 4847 C CA . VAL B 1 239 ? 7.027 2.178 14.969 1 96.31 239 VAL B CA 1
ATOM 4848 C C . VAL B 1 239 ? 6.871 2.238 16.484 1 96.31 239 VAL B C 1
ATOM 4850 O O . VAL B 1 239 ? 6.82 1.2 17.156 1 96.31 239 VAL B O 1
ATOM 4853 N N . HIS B 1 240 ? 6.738 3.477 17.062 1 96 240 HIS B N 1
ATOM 4854 C CA . HIS B 1 240 ? 6.648 3.65 18.5 1 96 240 HIS B CA 1
ATOM 4855 C C . HIS B 1 240 ? 5.199 3.789 18.953 1 96 240 HIS B C 1
ATOM 4857 O O . HIS B 1 240 ? 4.906 3.701 20.156 1 96 240 HIS B O 1
ATOM 4863 N N . LEU B 1 241 ? 4.25 3.936 18.047 1 95.31 241 LEU B N 1
ATOM 4864 C CA . LEU B 1 241 ? 2.875 4.289 18.391 1 95.31 241 LEU B CA 1
ATOM 4865 C C . LEU B 1 241 ? 2.102 3.061 18.859 1 95.31 241 LEU B C 1
ATOM 4867 O O . LEU B 1 241 ? 1.096 3.189 19.562 1 95.31 241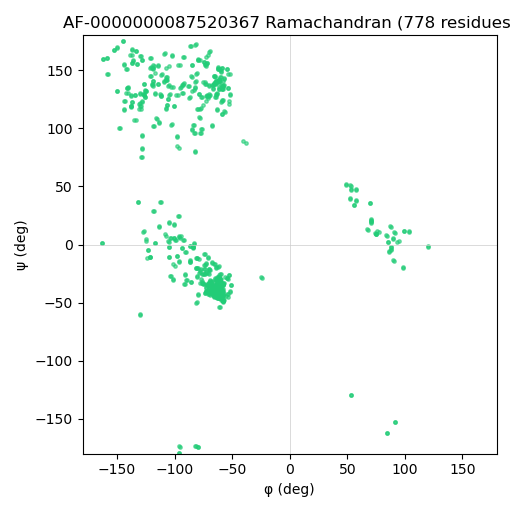 LEU B O 1
ATOM 4871 N N . GLY B 1 242 ? 2.605 1.889 18.5 1 94.31 242 GLY B N 1
ATOM 4872 C CA . GLY B 1 242 ? 1.724 0.736 18.594 1 94.31 242 GLY B CA 1
ATOM 4873 C C . GLY B 1 242 ? 0.615 0.754 17.562 1 94.31 242 GLY B C 1
ATOM 4874 O O . GLY B 1 242 ? -0.522 0.381 17.859 1 94.31 242 GLY B O 1
ATOM 4875 N N . ALA B 1 243 ? 0.912 1.239 16.375 1 95.12 243 ALA B N 1
ATOM 4876 C CA . ALA B 1 243 ? -0.052 1.339 15.281 1 95.12 243 ALA B CA 1
ATOM 4877 C C . ALA B 1 243 ? -0.521 -0.043 14.836 1 95.12 243 ALA B C 1
ATOM 4879 O O . ALA B 1 243 ? 0.27 -0.989 14.789 1 95.12 243 ALA B O 1
ATOM 4880 N N . GLY B 1 244 ? -1.806 -0.121 14.531 1 94.5 244 GLY B N 1
ATOM 4881 C CA . GLY B 1 244 ? -2.381 -1.378 14.078 1 94.5 244 GLY B CA 1
ATOM 4882 C C . GLY B 1 244 ? -2.129 -1.655 12.609 1 94.5 244 GLY B C 1
ATOM 4883 O O . GLY B 1 244 ? -2.117 -2.812 12.18 1 94.5 244 GLY B O 1
ATOM 4884 N N . GLU B 1 245 ? -1.969 -0.604 11.812 1 96.62 245 GLU B N 1
ATOM 4885 C CA . GLU B 1 245 ? -1.792 -0.712 10.367 1 96.62 245 GLU B CA 1
ATOM 4886 C C . GLU B 1 245 ? -0.625 0.146 9.891 1 96.62 245 GLU B C 1
ATOM 4888 O O . GLU B 1 245 ? -0.216 1.085 10.578 1 96.62 245 GLU B O 1
ATOM 4893 N N . ASP B 1 246 ? -0.022 -0.248 8.719 1 97.75 246 ASP B N 1
ATOM 4894 C CA . ASP B 1 246 ? 0.913 0.658 8.062 1 97.75 246 ASP B CA 1
ATOM 4895 C C . ASP B 1 246 ? 0.2 1.91 7.555 1 97.75 246 ASP B C 1
ATOM 4897 O O . ASP B 1 246 ? -0.979 1.858 7.199 1 97.75 246 ASP B O 1
ATOM 4901 N N . ALA B 1 247 ? 0.856 3.018 7.609 1 98.69 247 ALA B N 1
ATOM 4902 C CA . ALA B 1 247 ? 0.453 4.223 6.891 1 98.69 247 ALA B CA 1
ATOM 4903 C C . ALA B 1 247 ? 1.195 4.344 5.562 1 98.69 247 ALA B C 1
ATOM 4905 O O . ALA B 1 247 ? 1.893 3.416 5.148 1 98.69 247 ALA B O 1
ATOM 4906 N N . HIS B 1 248 ? 0.903 5.473 4.766 1 98.75 248 HIS B N 1
ATOM 4907 C CA . HIS B 1 248 ? 1.644 5.664 3.523 1 98.75 248 HIS B CA 1
ATOM 4908 C C . HIS B 1 248 ? 1.526 7.102 3.031 1 98.75 248 HIS B C 1
ATOM 4910 O O . HIS B 1 248 ? 0.663 7.852 3.49 1 98.75 248 HIS B O 1
ATOM 4916 N N . PHE B 1 249 ? 2.48 7.473 2.176 1 98.81 249 PHE B N 1
ATOM 4917 C CA . PHE B 1 249 ? 2.406 8.695 1.383 1 98.81 249 PHE B CA 1
ATOM 4918 C C . PHE B 1 249 ? 2.127 8.375 -0.081 1 98.81 249 PHE B C 1
ATOM 4920 O O . PHE B 1 249 ? 2.613 7.367 -0.606 1 98.81 249 PHE B O 1
ATOM 4927 N N . GLY B 1 250 ? 1.324 9.258 -0.748 1 97.94 250 GLY B N 1
ATOM 4928 C CA . GLY B 1 250 ? 1.311 9.25 -2.203 1 97.94 250 GLY B CA 1
ATOM 4929 C C . GLY B 1 250 ? 2.566 9.836 -2.814 1 97.94 250 GLY B C 1
ATOM 4930 O O . GLY B 1 250 ? 3.246 10.648 -2.189 1 97.94 250 GLY B O 1
ATOM 4931 N N . LEU B 1 251 ? 2.922 9.406 -4.07 1 97.62 251 LEU B N 1
ATOM 4932 C CA . LEU B 1 251 ? 4.16 9.82 -4.723 1 97.62 251 LEU B CA 1
ATOM 4933 C C . LEU B 1 251 ? 3.869 10.531 -6.043 1 97.62 251 LEU B C 1
ATOM 4935 O O . LEU B 1 251 ? 2.934 10.156 -6.754 1 97.62 251 LEU B O 1
ATOM 4939 N N . ASP B 1 252 ? 4.719 11.516 -6.316 1 95.38 252 ASP B N 1
ATOM 4940 C CA . ASP B 1 252 ? 4.668 12.016 -7.688 1 95.38 252 ASP B CA 1
ATOM 4941 C C . ASP B 1 252 ? 5.426 11.094 -8.641 1 95.38 252 ASP B C 1
ATOM 4943 O O . ASP B 1 252 ? 5.867 10.008 -8.242 1 95.38 252 ASP B O 1
ATOM 4947 N N . SER B 1 253 ? 5.586 11.453 -9.898 1 90.44 253 SER B N 1
ATOM 4948 C CA . SER B 1 253 ? 6.113 10.578 -10.938 1 90.44 253 SER B CA 1
ATOM 4949 C C . SER B 1 253 ? 7.602 10.328 -10.75 1 90.44 253 SER B C 1
ATOM 4951 O O . SER B 1 253 ? 8.172 9.422 -11.375 1 90.44 253 SER B O 1
ATOM 4953 N N . THR B 1 254 ? 8.227 11.102 -9.836 1 94 254 THR B N 1
ATOM 4954 C CA . THR B 1 254 ? 9.664 10.945 -9.625 1 94 254 THR B CA 1
ATOM 4955 C C . THR B 1 254 ? 9.938 10.211 -8.312 1 94 254 THR B C 1
ATOM 4957 O O . THR B 1 254 ? 11.094 10.078 -7.906 1 94 254 THR B O 1
ATOM 4960 N N . GLY B 1 255 ? 8.875 9.805 -7.637 1 95.06 255 GLY B N 1
ATOM 4961 C CA . GLY B 1 255 ? 9.047 9.055 -6.402 1 95.06 255 GLY B CA 1
ATOM 4962 C C . GLY B 1 255 ? 9.117 9.938 -5.172 1 95.06 255 GLY B C 1
ATOM 4963 O O . GLY B 1 255 ? 9.438 9.461 -4.078 1 95.06 255 GLY B O 1
ATOM 4964 N N . ARG B 1 256 ? 8.805 11.18 -5.328 1 97.12 256 ARG B N 1
ATOM 4965 C CA . ARG B 1 256 ? 8.766 12.086 -4.188 1 97.12 256 ARG B CA 1
ATOM 4966 C C . ARG B 1 256 ? 7.422 12.016 -3.473 1 97.12 256 ARG B C 1
ATOM 4968 O O . ARG B 1 256 ? 6.371 12.016 -4.113 1 97.12 256 ARG B O 1
ATOM 4975 N N . GLU B 1 257 ? 7.492 11.898 -2.184 1 98.5 257 GLU B N 1
ATOM 4976 C CA . GLU B 1 257 ? 6.266 11.914 -1.392 1 98.5 257 GLU B CA 1
ATOM 4977 C C . GLU B 1 257 ? 5.574 13.273 -1.474 1 98.5 257 GLU B C 1
ATOM 4979 O O . GLU B 1 257 ? 6.234 14.312 -1.464 1 98.5 257 GLU B O 1
ATOM 4984 N N . LEU B 1 258 ? 4.32 13.258 -1.591 1 98.31 258 LEU B N 1
ATOM 4985 C CA . LEU B 1 258 ? 3.518 14.477 -1.521 1 98.31 258 LEU B CA 1
ATOM 4986 C C . LEU B 1 258 ? 3.238 14.859 -0.071 1 98.31 258 LEU B C 1
ATOM 4988 O O . LEU B 1 258 ? 2.203 14.492 0.485 1 98.31 258 LEU B O 1
ATOM 4992 N N . ALA B 1 259 ? 4.039 15.719 0.418 1 98.69 259 ALA B N 1
ATOM 4993 C CA . ALA B 1 259 ? 4.168 16.016 1.843 1 98.69 259 ALA B CA 1
ATOM 4994 C C . ALA B 1 259 ? 2.971 16.828 2.344 1 98.69 259 ALA B C 1
ATOM 4996 O O . ALA B 1 259 ? 2.6 16.734 3.516 1 98.69 259 ALA B O 1
ATOM 4997 N N . SER B 1 260 ? 2.35 17.531 1.486 1 98.06 260 SER B N 1
ATOM 4998 C CA . SER B 1 260 ? 1.358 18.5 1.94 1 98.06 260 SER B CA 1
ATOM 4999 C C . SER B 1 260 ? -0.013 17.859 2.107 1 98.06 260 SER B C 1
ATOM 5001 O O . SER B 1 260 ? -0.897 18.422 2.752 1 98.06 260 SER B O 1
ATOM 5003 N N . GLY B 1 261 ? -0.099 16.609 1.486 1 97.31 261 GLY B N 1
ATOM 5004 C CA . GLY B 1 261 ? -1.512 16.266 1.551 1 97.31 261 GLY B CA 1
ATOM 5005 C C . GLY B 1 261 ? -1.78 14.789 1.316 1 97.31 261 GLY B C 1
ATOM 5006 O O . GLY B 1 261 ? -2.932 14.352 1.349 1 97.31 261 GLY B O 1
ATOM 5007 N N . ARG B 1 262 ? -0.796 13.945 1.113 1 97.69 262 ARG B N 1
ATOM 5008 C CA . ARG B 1 262 ? -1.104 12.586 0.694 1 97.69 262 ARG B CA 1
ATOM 5009 C C . ARG B 1 262 ? -0.609 11.57 1.72 1 97.69 262 ARG B C 1
ATOM 5011 O O . ARG B 1 262 ? -0.197 10.469 1.359 1 97.69 262 ARG B O 1
ATOM 5018 N N . PHE B 1 263 ? -0.561 12 2.969 1 98.69 263 PHE B N 1
ATOM 5019 C CA . PHE B 1 263 ? -0.396 11.07 4.082 1 98.69 263 PHE B CA 1
ATOM 5020 C C . PHE B 1 263 ? -1.715 10.383 4.41 1 98.69 263 PHE B C 1
ATOM 5022 O O . PHE B 1 263 ? -2.752 11.039 4.531 1 98.69 263 PHE B O 1
ATOM 5029 N N . SER B 1 264 ? -1.699 9.047 4.508 1 98.75 264 SER B N 1
ATOM 5030 C CA . SER B 1 264 ? -2.889 8.273 4.836 1 98.75 264 SER B CA 1
ATOM 5031 C C . SER B 1 264 ? -2.639 7.355 6.031 1 98.75 264 SER B C 1
ATOM 5033 O O . SER B 1 264 ? -1.561 6.77 6.152 1 98.75 264 SER B O 1
ATOM 5035 N N . ALA B 1 265 ? -3.539 7.25 6.906 1 98.69 265 ALA B N 1
ATOM 5036 C CA . ALA B 1 265 ? -3.504 6.383 8.078 1 98.69 265 ALA B CA 1
ATOM 5037 C C . ALA B 1 265 ? -4.914 6.004 8.523 1 98.69 265 ALA B C 1
ATOM 5039 O O . ALA B 1 265 ? -5.898 6.57 8.039 1 98.69 265 ALA B O 1
ATOM 5040 N N . THR B 1 266 ? -5.016 5.035 9.391 1 97.88 266 THR B N 1
ATOM 5041 C CA . THR B 1 266 ? -6.312 4.734 9.992 1 97.88 266 THR B CA 1
ATOM 5042 C C . THR B 1 266 ? -6.684 5.785 11.039 1 97.88 266 THR B C 1
ATOM 5044 O O . THR B 1 266 ? -5.809 6.48 11.562 1 97.88 266 THR B O 1
ATOM 5047 N N . ALA B 1 267 ? -8 5.879 11.281 1 97.88 267 ALA B N 1
ATOM 5048 C CA . ALA B 1 267 ? -8.453 6.797 12.32 1 97.88 267 ALA B CA 1
ATOM 5049 C C . ALA B 1 267 ? -7.848 6.43 13.672 1 97.88 267 ALA B C 1
ATOM 5051 O O . ALA B 1 267 ? -7.434 7.312 14.43 1 97.88 267 ALA B O 1
ATOM 5052 N N . ARG B 1 268 ? -7.738 5.16 13.984 1 96.44 268 ARG B N 1
ATOM 5053 C CA . ARG B 1 268 ? -7.172 4.684 15.242 1 96.44 268 ARG B CA 1
ATOM 5054 C C . ARG B 1 268 ? -5.707 5.098 15.367 1 96.44 268 ARG B C 1
ATOM 5056 O O . ARG B 1 268 ? -5.285 5.574 16.422 1 96.44 268 ARG B O 1
ATOM 5063 N N . ASP B 1 269 ? -4.977 4.906 14.289 1 97.75 269 ASP B N 1
ATOM 5064 C CA . ASP B 1 269 ? -3.549 5.199 14.367 1 97.75 269 ASP B CA 1
ATOM 5065 C C . ASP B 1 269 ? -3.299 6.703 14.438 1 97.75 269 ASP B C 1
ATOM 5067 O O . ASP B 1 269 ? -2.35 7.148 15.086 1 97.75 269 ASP B O 1
ATOM 5071 N N . LEU B 1 270 ? -4.129 7.445 13.75 1 98.5 270 LEU B N 1
ATOM 5072 C CA . LEU B 1 270 ? -4.035 8.898 13.875 1 98.5 270 LEU B CA 1
ATOM 5073 C C . LEU B 1 270 ? -4.371 9.336 15.297 1 98.5 270 LEU B C 1
ATOM 5075 O O . LEU B 1 270 ? -3.766 10.273 15.82 1 98.5 270 LEU B O 1
ATOM 5079 N N . ALA B 1 271 ? -5.328 8.68 15.938 1 97.56 271 ALA B N 1
ATOM 5080 C CA . ALA B 1 271 ? -5.652 8.961 17.328 1 97.56 271 ALA B CA 1
ATOM 5081 C C . ALA B 1 271 ? -4.469 8.664 18.234 1 97.56 271 ALA B C 1
ATOM 5083 O O . ALA B 1 271 ? -4.219 9.391 19.203 1 97.56 271 ALA B O 1
ATOM 5084 N N . LEU B 1 272 ? -3.754 7.633 17.938 1 97.12 272 LEU B N 1
ATOM 5085 C CA . LEU B 1 272 ? -2.566 7.297 18.719 1 97.12 272 LEU B CA 1
ATOM 5086 C C . LEU B 1 272 ? -1.506 8.383 18.578 1 97.12 272 LEU B C 1
ATOM 5088 O O . LEU B 1 272 ? -0.807 8.695 19.547 1 97.12 272 LEU B O 1
ATOM 5092 N N . LEU B 1 273 ? -1.393 8.914 17.375 1 98.12 273 LEU B N 1
ATOM 5093 C CA . LEU B 1 273 ? -0.491 10.055 17.203 1 98.12 273 LEU B CA 1
ATOM 5094 C C . LEU B 1 273 ? -0.936 11.234 18.062 1 98.12 273 LEU B C 1
ATOM 5096 O O . LEU B 1 273 ? -0.11 11.883 18.703 1 98.12 273 LEU B O 1
ATOM 5100 N N . GLY B 1 274 ? -2.248 11.492 18.047 1 98.44 274 GLY B N 1
ATOM 5101 C CA . GLY B 1 274 ? -2.779 12.523 18.922 1 98.44 274 GLY B CA 1
ATOM 5102 C C . GLY B 1 274 ? -2.482 12.273 20.391 1 98.44 274 GLY B C 1
ATOM 5103 O O . GLY B 1 274 ? -2.135 13.203 21.109 1 98.44 274 GLY B O 1
ATOM 5104 N N . GLU B 1 275 ? -2.588 11.07 20.781 1 96.88 275 GLU B N 1
ATOM 5105 C CA . GLU B 1 275 ? -2.334 10.711 22.172 1 96.88 275 GLU B CA 1
ATOM 5106 C C . GLU B 1 275 ? -0.863 10.906 22.531 1 96.88 275 GLU B C 1
ATOM 5108 O O . GLU B 1 275 ? -0.543 11.367 23.625 1 96.88 275 GLU B O 1
ATOM 5113 N N . LEU B 1 276 ? -0 10.555 21.625 1 97.62 276 LEU B N 1
ATOM 5114 C CA . LEU B 1 276 ? 1.423 10.82 21.797 1 97.62 276 LEU B CA 1
ATOM 5115 C C . LEU B 1 276 ? 1.67 12.297 22.094 1 97.62 276 LEU B C 1
ATOM 5117 O O . LEU B 1 276 ? 2.412 12.641 23.016 1 97.62 276 LEU B O 1
ATOM 5121 N N . LEU B 1 277 ? 1.013 13.117 21.344 1 98.62 277 LEU B N 1
ATOM 5122 C CA . LEU B 1 277 ? 1.196 14.562 21.484 1 98.62 277 LEU B CA 1
ATOM 5123 C C . LEU B 1 277 ? 0.532 15.07 22.766 1 98.62 277 LEU B C 1
ATOM 5125 O O . LEU B 1 277 ? 1.099 15.906 23.469 1 98.62 277 LEU B O 1
ATOM 5129 N N . ARG B 1 278 ? -0.626 14.516 23.016 1 97.81 278 ARG B N 1
ATOM 5130 C CA . ARG B 1 278 ? -1.328 14.898 24.25 1 97.81 278 ARG B CA 1
ATOM 5131 C C . ARG B 1 278 ? -0.47 14.625 25.469 1 97.81 278 ARG B C 1
ATOM 5133 O O . ARG B 1 278 ? -0.489 15.406 26.438 1 97.81 278 ARG B O 1
ATOM 5140 N N . CYS B 1 279 ? 0.3 13.586 25.406 1 97.56 279 CYS B N 1
ATOM 5141 C CA . CYS B 1 279 ? 1.103 13.133 26.531 1 97.56 279 CYS B CA 1
ATOM 5142 C C . CYS B 1 279 ? 2.525 13.672 26.438 1 97.56 279 CYS B C 1
ATOM 5144 O O . CYS B 1 279 ? 3.463 13.047 26.938 1 97.56 279 CYS B O 1
ATOM 5146 N N . GLY B 1 280 ? 2.713 14.742 25.781 1 98 280 GLY B N 1
ATOM 5147 C CA . GLY B 1 280 ? 3.994 15.43 25.766 1 98 280 GLY B CA 1
ATOM 5148 C C . GLY B 1 280 ? 5.062 14.68 25 1 98 280 GLY B C 1
ATOM 5149 O O . GLY B 1 280 ? 6.254 14.805 25.297 1 98 280 GLY B O 1
ATOM 5150 N N . GLY B 1 281 ? 4.672 13.742 24.141 1 98.38 281 GLY B N 1
ATOM 5151 C CA . GLY B 1 281 ? 5.605 13.008 23.297 1 98.38 281 GLY B CA 1
ATOM 5152 C C . GLY B 1 281 ? 5.945 11.641 23.844 1 98.38 281 GLY B C 1
ATOM 5153 O O . GLY B 1 281 ? 6.859 10.977 23.359 1 98.38 281 GLY B O 1
ATOM 5154 N N . SER B 1 282 ? 5.195 11.242 24.828 1 96.94 282 SER B N 1
ATOM 5155 C CA . SER B 1 282 ? 5.465 9.953 25.453 1 96.94 282 SER B CA 1
ATOM 5156 C C . SER B 1 282 ? 4.383 8.93 25.109 1 96.94 282 SER B C 1
ATOM 5158 O O . SER B 1 282 ? 3.203 9.273 25.031 1 96.94 282 SER B O 1
ATOM 5160 N N . ARG B 1 283 ? 4.824 7.699 24.875 1 92.56 283 ARG B N 1
ATOM 5161 C CA . ARG B 1 283 ? 3.934 6.582 24.562 1 92.56 283 ARG B CA 1
ATOM 5162 C C . ARG B 1 283 ? 4.445 5.289 25.188 1 92.56 283 ARG B C 1
ATOM 5164 O O . ARG B 1 283 ? 5.582 4.883 24.938 1 92.56 283 ARG B O 1
ATOM 5171 N N . GLN B 1 284 ? 3.57 4.703 25.969 1 86.31 284 GLN B N 1
ATOM 5172 C CA . GLN B 1 284 ? 3.883 3.408 26.562 1 86.31 284 GLN B CA 1
ATOM 5173 C C . GLN B 1 284 ? 5.23 3.443 27.281 1 86.31 284 GLN B C 1
ATOM 5175 O O . GLN B 1 284 ? 6.07 2.562 27.094 1 86.31 284 GLN B O 1
ATOM 5180 N N . GLY B 1 285 ? 5.484 4.508 27.938 1 88.75 285 GLY B N 1
ATOM 5181 C CA . GLY B 1 285 ? 6.664 4.625 28.781 1 88.75 285 GLY B CA 1
ATOM 5182 C C . GLY B 1 285 ? 7.902 5.055 28.016 1 88.75 285 GLY B C 1
ATOM 5183 O O . GLY B 1 285 ? 8.969 5.23 28.594 1 88.75 285 GLY B O 1
ATOM 5184 N N . VAL B 1 286 ? 7.781 5.301 26.75 1 93.19 286 VAL B N 1
ATOM 5185 C CA . VAL B 1 286 ? 8.914 5.703 25.922 1 93.19 286 VAL B CA 1
ATOM 5186 C C . VAL B 1 286 ? 8.734 7.152 25.469 1 93.19 286 VAL B C 1
ATOM 5188 O O . VAL B 1 286 ? 7.656 7.535 25.016 1 93.19 286 VAL B O 1
ATOM 5191 N N . GLN B 1 287 ? 9.758 7.984 25.703 1 97.81 287 GLN B N 1
ATOM 5192 C CA . GLN B 1 287 ? 9.766 9.352 25.203 1 97.81 287 GLN B CA 1
ATOM 5193 C C . GLN B 1 287 ? 10.109 9.391 23.719 1 97.81 287 GLN B C 1
ATOM 5195 O O . GLN B 1 287 ? 11.281 9.406 23.344 1 97.81 287 GLN B O 1
ATOM 5200 N N . VAL B 1 288 ? 9.172 9.43 22.875 1 97.81 288 VAL B N 1
ATOM 5201 C CA . VAL B 1 288 ? 9.328 9.312 21.438 1 97.81 288 VAL B CA 1
ATOM 5202 C C . VAL B 1 288 ? 9.758 10.656 20.844 1 97.81 288 VAL B C 1
ATOM 5204 O O . VAL B 1 288 ? 10.68 10.719 20.031 1 97.81 288 VAL B O 1
ATOM 5207 N N . LEU B 1 289 ? 9.023 11.742 21.219 1 98.5 289 LEU B N 1
ATOM 5208 C CA . LEU B 1 289 ? 9.352 13.109 20.859 1 98.5 289 LEU B CA 1
ATOM 5209 C C . LEU B 1 289 ? 9.781 13.914 22.078 1 98.5 289 LEU B C 1
ATOM 5211 O O . LEU B 1 289 ? 9.234 13.727 23.172 1 98.5 289 LEU B O 1
ATOM 5215 N N . ASP B 1 290 ? 10.672 14.812 21.891 1 97.88 290 ASP B N 1
ATOM 5216 C CA . ASP B 1 290 ? 11.078 15.703 22.969 1 97.88 290 ASP B CA 1
ATOM 5217 C C . ASP B 1 290 ? 9.891 16.484 23.516 1 97.88 290 ASP B C 1
ATOM 5219 O O . ASP B 1 290 ? 9.078 17.016 22.734 1 97.88 290 ASP B O 1
ATOM 5223 N N . GLU B 1 291 ? 9.875 16.531 24.828 1 97.94 291 GLU B N 1
ATOM 5224 C CA . GLU B 1 291 ? 8.781 17.266 25.469 1 97.94 291 GLU B CA 1
ATOM 5225 C C . GLU B 1 291 ? 8.742 18.719 25.016 1 97.94 291 GLU B C 1
ATOM 5227 O O . GLU B 1 291 ? 7.664 19.281 24.828 1 97.94 291 GLU B O 1
ATOM 5232 N N . ALA B 1 292 ? 9.852 19.281 24.859 1 98 292 ALA B N 1
ATOM 5233 C CA . ALA B 1 292 ? 9.945 20.688 24.469 1 98 292 ALA B CA 1
ATOM 5234 C C . ALA B 1 292 ? 9.391 20.906 23.062 1 98 292 ALA B C 1
ATOM 5236 O O . ALA B 1 292 ? 8.789 21.938 22.781 1 98 292 ALA B O 1
ATOM 5237 N N . LEU B 1 293 ? 9.648 19.953 22.203 1 97.88 293 LEU B N 1
ATOM 5238 C CA . LEU B 1 293 ? 9.125 20.016 20.844 1 97.88 293 LEU B CA 1
ATOM 5239 C C . LEU B 1 293 ? 7.598 20.031 20.844 1 97.88 293 LEU B C 1
ATOM 5241 O O . LEU B 1 293 ? 6.977 20.844 20.156 1 97.88 293 LEU B O 1
ATOM 5245 N N . VAL B 1 294 ? 7.031 19.172 21.656 1 98.44 294 VAL B N 1
ATOM 5246 C CA . VAL B 1 294 ? 5.578 19.047 21.719 1 98.44 294 VAL B CA 1
ATOM 5247 C C . VAL B 1 294 ? 4.992 20.297 22.375 1 98.44 294 VAL B C 1
ATOM 5249 O O . VAL B 1 294 ? 3.977 20.828 21.906 1 98.44 294 VAL B O 1
ATOM 5252 N N . ALA B 1 295 ? 5.66 20.797 23.406 1 97.69 295 ALA B N 1
ATOM 5253 C CA . ALA B 1 295 ? 5.203 21.984 24.094 1 97.69 295 ALA B CA 1
ATOM 5254 C C . ALA B 1 295 ? 5.211 23.203 23.172 1 97.69 295 ALA B C 1
ATOM 5256 O O . ALA B 1 295 ? 4.363 24.094 23.281 1 97.69 295 ALA B O 1
ATOM 5257 N N . ASP B 1 296 ? 6.086 23.188 22.25 1 97.56 296 ASP B N 1
ATOM 5258 C CA . ASP B 1 296 ? 6.266 24.328 21.359 1 97.56 296 ASP B CA 1
ATOM 5259 C C . ASP B 1 296 ? 5.137 24.422 20.328 1 97.56 296 ASP B C 1
ATOM 5261 O O . ASP B 1 296 ? 4.926 25.469 19.719 1 97.56 296 ASP B O 1
ATOM 5265 N N . ILE B 1 297 ? 4.391 23.359 20.109 1 98.06 297 ILE B N 1
ATOM 5266 C CA . ILE B 1 297 ? 3.34 23.312 19.094 1 98.06 297 ILE B CA 1
ATOM 5267 C C . ILE B 1 297 ? 2.322 24.422 19.375 1 98.06 297 ILE B C 1
ATOM 5269 O O . ILE B 1 297 ? 1.827 25.062 18.438 1 98.06 297 ILE B O 1
ATOM 5273 N N . THR B 1 298 ? 2.059 24.734 20.625 1 96.81 298 THR B N 1
ATOM 5274 C CA . THR B 1 298 ? 0.955 25.625 20.969 1 96.81 298 THR B CA 1
ATOM 5275 C C . THR B 1 298 ? 1.451 27.062 21.141 1 96.81 298 THR B C 1
ATOM 5277 O O . THR B 1 298 ? 0.688 27.938 21.531 1 96.81 298 THR B O 1
ATOM 5280 N N . ARG B 1 299 ? 2.674 27.281 20.828 1 96.25 299 ARG B N 1
ATOM 5281 C CA . ARG B 1 299 ? 3.195 28.641 20.922 1 96.25 299 ARG B CA 1
ATOM 5282 C C . ARG B 1 299 ? 2.59 29.516 19.844 1 96.25 299 ARG B C 1
ATOM 5284 O O . ARG B 1 299 ? 2.607 29.172 18.656 1 96.25 299 ARG B O 1
ATOM 5291 N N . ILE B 1 300 ? 2.059 30.688 20.219 1 95.81 300 ILE B N 1
ATOM 5292 C CA . ILE B 1 300 ? 1.558 31.641 19.234 1 95.81 300 ILE B CA 1
ATOM 5293 C C . ILE B 1 300 ? 2.723 32.438 18.641 1 95.81 300 ILE B C 1
ATOM 5295 O O . ILE B 1 300 ? 3.453 33.125 19.375 1 95.81 300 ILE B O 1
ATOM 5299 N N . PRO B 1 301 ? 2.918 32.281 17.438 1 95.19 301 PRO B N 1
ATOM 5300 C CA . PRO B 1 301 ? 4.043 33.031 16.844 1 95.19 301 PRO B CA 1
ATOM 5301 C C . PRO B 1 301 ? 3.781 34.531 16.734 1 95.19 301 PRO B C 1
ATOM 5303 O O . PRO B 1 301 ? 2.637 34.969 16.859 1 95.19 301 PRO B O 1
ATOM 5306 N N . ASP B 1 302 ? 4.848 35.219 16.547 1 92.5 302 ASP B N 1
ATOM 5307 C CA . ASP B 1 302 ? 4.695 36.656 16.219 1 92.5 302 ASP B CA 1
ATOM 5308 C C . ASP B 1 302 ? 4.344 36.844 14.75 1 92.5 302 ASP B C 1
ATOM 5310 O O . ASP B 1 302 ? 4.465 35.906 13.953 1 92.5 302 ASP B O 1
ATOM 5314 N N . GLY B 1 303 ? 3.771 38 14.461 1 92.62 303 GLY B N 1
ATOM 5315 C CA . GLY B 1 303 ? 3.602 38.344 13.055 1 92.62 303 GLY B CA 1
ATOM 5316 C C . GLY B 1 303 ? 2.273 37.906 12.484 1 92.62 303 GLY B C 1
ATOM 5317 O O . GLY B 1 303 ? 1.293 37.75 13.211 1 92.62 303 GLY B O 1
ATOM 5318 N N . PRO B 1 304 ? 2.236 37.656 11.195 1 94.62 304 PRO B N 1
ATOM 5319 C CA . PRO B 1 304 ? 0.974 37.438 10.484 1 94.62 304 PRO B CA 1
ATOM 5320 C C . PRO B 1 304 ? 0.291 36.125 10.836 1 94.62 304 PRO B C 1
ATOM 5322 O O . PRO B 1 304 ? -0.922 36 10.664 1 94.62 304 PRO B O 1
ATOM 5325 N N . ALA B 1 305 ? 0.971 35.188 11.328 1 96 305 ALA B N 1
ATOM 5326 C CA . ALA B 1 305 ? 0.409 33.875 11.602 1 96 305 ALA B CA 1
ATOM 5327 C C . ALA B 1 305 ? -0.287 33.844 12.961 1 96 305 ALA B C 1
ATOM 5329 O O . ALA B 1 305 ? -0.895 32.844 13.336 1 96 305 ALA B O 1
ATOM 5330 N N . ALA B 1 306 ? -0.261 34.969 13.719 1 94.75 306 ALA B N 1
ATOM 5331 C CA . ALA B 1 306 ? -0.791 35.031 15.078 1 94.75 306 ALA B CA 1
ATOM 5332 C C . ALA B 1 306 ? -2.314 35.125 15.07 1 94.75 306 ALA B C 1
ATOM 5334 O O . ALA B 1 306 ? -2.965 34.875 16.078 1 94.75 306 ALA B O 1
ATOM 5335 N N . ASP B 1 307 ? -2.84 35.562 14.008 1 91.75 307 ASP B N 1
ATOM 5336 C CA . ASP B 1 307 ? -4.281 35.719 13.828 1 91.75 307 ASP B CA 1
ATOM 5337 C C . ASP B 1 307 ? -4.688 35.469 12.375 1 91.75 307 ASP B C 1
ATOM 5339 O O . ASP B 1 307 ? -4.535 36.375 11.531 1 91.75 307 ASP B O 1
ATOM 5343 N N . VAL B 1 308 ? -5.18 34.281 12.172 1 92.31 308 VAL B N 1
ATOM 5344 C CA . VAL B 1 308 ? -5.484 33.906 10.805 1 92.31 308 VAL B CA 1
ATOM 5345 C C . VAL B 1 308 ? -6.82 33.156 10.758 1 92.31 308 VAL B C 1
ATOM 5347 O O . VAL B 1 308 ? -7.379 32.812 11.797 1 92.31 308 VAL B O 1
ATOM 5350 N N . LEU B 1 309 ? -7.336 33.094 9.516 1 83.12 309 LEU B N 1
ATOM 5351 C CA . LEU B 1 309 ? -8.547 32.312 9.258 1 83.12 309 LEU B CA 1
ATOM 5352 C C . LEU B 1 309 ? -8.219 31.047 8.492 1 83.12 309 LEU B C 1
ATOM 5354 O O . LEU B 1 309 ? -7.285 31.016 7.688 1 83.12 309 LEU B O 1
ATOM 5358 N N . GLY B 1 310 ? -8.945 30.016 8.883 1 78.62 310 GLY B N 1
ATOM 5359 C CA . GLY B 1 310 ? -8.82 28.797 8.094 1 78.62 310 GLY B CA 1
ATOM 5360 C C . GLY B 1 310 ? -9.445 28.922 6.715 1 78.62 310 GLY B C 1
ATOM 5361 O O . GLY B 1 310 ? -10.18 29.875 6.438 1 78.62 310 GLY B O 1
ATOM 5362 N N . THR B 1 311 ? -9.078 27.922 5.875 1 71.19 311 THR B N 1
ATOM 5363 C CA . THR B 1 311 ? -9.648 27.922 4.531 1 71.19 311 THR B CA 1
ATOM 5364 C C . THR B 1 311 ? -11.172 27.859 4.59 1 71.19 311 THR B C 1
ATOM 5366 O O . THR B 1 311 ? -11.734 26.969 5.238 1 71.19 311 THR B O 1
ATOM 5369 N N . GLY B 1 312 ? -11.789 28.828 3.988 1 68.25 312 GLY B N 1
ATOM 5370 C CA . GLY B 1 312 ? -13.242 28.844 3.926 1 68.25 312 GLY B CA 1
ATOM 5371 C C . GLY B 1 312 ? -13.883 29.484 5.141 1 68.25 312 GLY B C 1
ATOM 5372 O O . GLY B 1 312 ? -15.094 29.719 5.16 1 68.25 312 GLY B O 1
ATOM 5373 N N . ASP B 1 313 ? -13.016 29.797 6.105 1 71.5 313 ASP B N 1
ATOM 5374 C CA . ASP B 1 313 ? -13.547 30.438 7.309 1 71.5 313 ASP B CA 1
ATOM 5375 C C . ASP B 1 313 ? -13.75 31.938 7.094 1 71.5 313 ASP B C 1
ATOM 5377 O O . ASP B 1 313 ? -13.094 32.531 6.246 1 71.5 313 ASP B O 1
ATOM 5381 N N . THR B 1 314 ? -14.82 32.406 7.789 1 70 314 THR B N 1
ATOM 5382 C CA . THR B 1 314 ? -15.008 33.844 7.871 1 70 314 THR B CA 1
ATOM 5383 C C . THR B 1 314 ? -14.922 34.344 9.32 1 70 314 THR B C 1
ATOM 5385 O O . THR B 1 314 ? -15.094 33.531 10.25 1 70 314 THR B O 1
ATOM 5388 N N . ARG B 1 315 ? -14.445 35.531 9.492 1 69.19 315 ARG B N 1
ATOM 5389 C CA . ARG B 1 315 ? -14.305 36.094 10.836 1 69.19 315 ARG B CA 1
ATOM 5390 C C . ARG B 1 315 ? -15.633 36.031 11.586 1 69.19 315 ARG B C 1
ATOM 5392 O O . ARG B 1 315 ? -15.648 35.906 12.812 1 69.19 315 ARG B O 1
ATOM 5399 N N . ALA B 1 316 ? -16.703 36.094 10.891 1 59.91 316 ALA B N 1
ATOM 5400 C CA . ALA B 1 316 ? -18.031 36.094 11.508 1 59.91 316 ALA B CA 1
ATOM 5401 C C . ALA B 1 316 ? -18.359 34.688 12.055 1 59.91 316 ALA B C 1
ATOM 5403 O O . ALA B 1 316 ? -19 34.562 13.094 1 59.91 316 ALA B O 1
ATOM 5404 N N . ASN B 1 317 ? -17.984 33.812 11.398 1 56.81 317 ASN B N 1
ATOM 5405 C CA . ASN B 1 317 ? -18.469 32.469 11.719 1 56.81 317 ASN B CA 1
ATOM 5406 C C . ASN B 1 317 ? -17.328 31.5 12.031 1 56.81 317 ASN B C 1
ATOM 5408 O O . ASN B 1 317 ? -17.547 30.406 12.531 1 56.81 317 ASN B O 1
ATOM 5412 N N . GLY B 1 318 ? -16.109 31.938 11.758 1 60.81 318 GLY B N 1
ATOM 5413 C CA . GLY B 1 318 ? -15.039 30.984 11.969 1 60.81 318 GLY B CA 1
ATOM 5414 C C . GLY B 1 318 ? -14.195 31.297 13.188 1 60.81 318 GLY B C 1
ATOM 5415 O O . GLY B 1 318 ? -14.211 32.406 13.695 1 60.81 318 GLY B O 1
ATOM 5416 N N . PRO B 1 319 ? -13.625 30.188 13.766 1 63.66 319 PRO B N 1
ATOM 5417 C CA . PRO B 1 319 ? -12.711 30.453 14.883 1 63.66 319 PRO B CA 1
ATOM 5418 C C . PRO B 1 319 ? -11.547 31.359 14.5 1 63.66 319 PRO B C 1
ATOM 5420 O O . PRO B 1 319 ? -11.094 31.328 13.352 1 63.66 319 PRO B O 1
ATOM 5423 N N . VAL B 1 320 ? -11.258 32.156 15.359 1 79.12 320 VAL B N 1
ATOM 5424 C CA . VAL B 1 320 ? -10 32.875 15.211 1 79.12 320 VAL B CA 1
ATOM 5425 C C . VAL B 1 320 ? -8.828 31.969 15.547 1 79.12 320 VAL B C 1
ATOM 5427 O O . VAL B 1 320 ? -8.812 31.328 16.609 1 79.12 320 VAL B O 1
ATOM 5430 N N . LEU B 1 321 ? -7.93 31.781 14.547 1 92.25 321 LEU B N 1
ATOM 5431 C CA . LEU B 1 321 ? -6.84 30.828 14.688 1 92.25 321 LEU B CA 1
ATOM 5432 C C . LEU B 1 321 ? -5.488 31.516 14.617 1 92.25 321 LEU B C 1
ATOM 5434 O O . LEU B 1 321 ? -5.395 32.656 14.141 1 92.25 321 LEU B O 1
ATOM 5438 N N . ALA B 1 322 ? -4.555 30.922 15.219 1 96 322 ALA B N 1
ATOM 5439 C CA . ALA B 1 322 ? -3.152 31.141 14.875 1 96 322 ALA B CA 1
ATOM 5440 C C . ALA B 1 322 ? -2.566 29.922 14.172 1 96 322 ALA B C 1
ATOM 5442 O O . ALA B 1 322 ? -3.234 28.891 14.039 1 96 322 ALA B O 1
ATOM 5443 N N . TYR B 1 323 ? -1.47 30.078 13.562 1 97.56 323 TYR B N 1
ATOM 5444 C CA . TYR B 1 323 ? -0.801 29 12.844 1 97.56 323 TYR B CA 1
ATOM 5445 C C . TYR B 1 323 ? 0.67 28.922 13.234 1 97.56 323 TYR B C 1
ATOM 5447 O O . TYR B 1 323 ? 1.392 29.922 13.18 1 97.56 323 TYR B O 1
ATOM 5455 N N . HIS B 1 324 ? 1.083 27.781 13.75 1 98.19 324 HIS B N 1
ATOM 5456 C CA . HIS B 1 324 ? 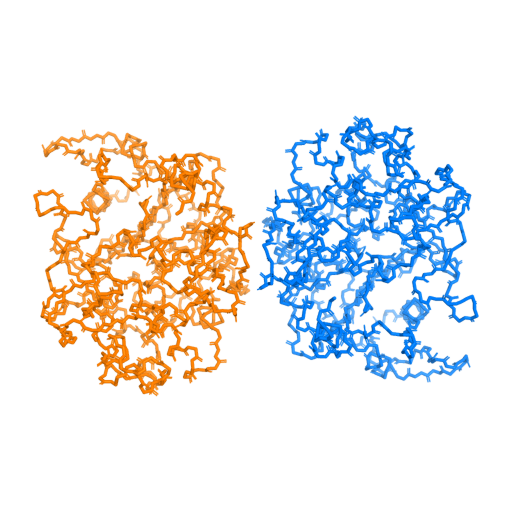2.461 27.594 14.188 1 98.19 324 HIS B CA 1
ATOM 5457 C C . HIS B 1 324 ? 2.992 26.219 13.766 1 98.19 324 HIS B C 1
ATOM 5459 O O . HIS B 1 324 ? 2.436 25.188 14.148 1 98.19 324 HIS B O 1
ATOM 5465 N N . ASP B 1 325 ? 4.031 26.203 12.961 1 98.38 325 ASP B N 1
ATOM 5466 C CA . ASP B 1 325 ? 4.703 24.969 12.562 1 98.38 325 ASP B CA 1
ATOM 5467 C C . ASP B 1 325 ? 3.709 23.969 11.984 1 98.38 325 ASP B C 1
ATOM 5469 O O . ASP B 1 325 ? 3.656 22.812 12.422 1 98.38 325 ASP B O 1
ATOM 5473 N N . PHE B 1 326 ? 2.891 24.406 11.133 1 98.56 326 PHE B N 1
ATOM 5474 C CA . PHE B 1 326 ? 1.942 23.625 10.352 1 98.56 326 PHE B CA 1
ATOM 5475 C C . PHE B 1 326 ? 0.816 23.094 11.234 1 98.56 326 PHE B C 1
ATOM 5477 O O . PHE B 1 326 ? 0.157 22.109 10.883 1 98.56 326 PHE B O 1
ATOM 5484 N N . TRP B 1 327 ? 0.571 23.719 12.391 1 98.5 327 TRP B N 1
ATOM 5485 C CA . TRP B 1 327 ? -0.573 23.422 13.25 1 98.5 327 TRP B CA 1
ATOM 5486 C C . TRP B 1 327 ? -1.468 24.641 13.414 1 98.5 327 TRP B C 1
ATOM 5488 O O . TRP B 1 327 ? -0.975 25.766 13.562 1 98.5 327 TRP B O 1
ATOM 5498 N N . TRP B 1 328 ? -2.736 24.359 13.414 1 97.19 328 TRP B N 1
ATOM 5499 C CA . TRP B 1 328 ? -3.717 25.406 13.711 1 97.19 328 TRP B CA 1
ATOM 5500 C C . TRP B 1 328 ? -3.979 25.5 15.211 1 97.19 328 TRP B C 1
ATOM 5502 O O . TRP B 1 328 ? -4.156 24.469 15.875 1 97.19 328 TRP B O 1
ATOM 5512 N N . LEU B 1 329 ? -4.027 26.75 15.688 1 96.75 329 LEU B N 1
ATOM 5513 C CA . LEU B 1 329 ? -4.227 27 17.109 1 96.75 329 LEU B CA 1
ATOM 5514 C C . LEU B 1 329 ? -5.52 27.766 17.359 1 96.75 329 LEU B C 1
ATOM 5516 O O . LEU B 1 329 ? -5.578 28.969 17.109 1 96.75 329 L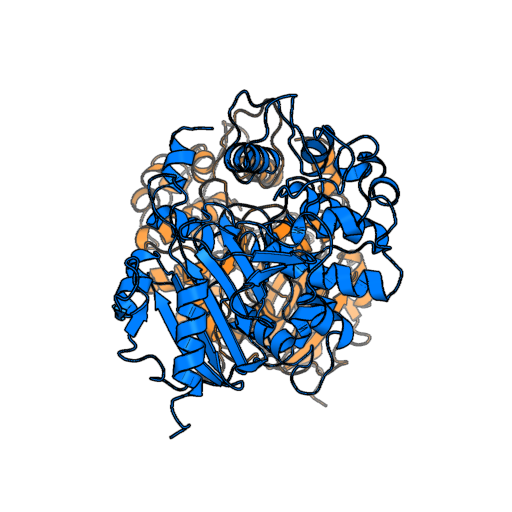EU B O 1
ATOM 5520 N N . PRO B 1 330 ? -6.566 27.031 17.797 1 93.88 330 PRO B N 1
ATOM 5521 C CA . PRO B 1 330 ? -7.789 27.766 18.125 1 93.88 330 PRO B CA 1
ATOM 5522 C C . PRO B 1 330 ? -7.59 28.75 19.281 1 93.88 330 PRO B C 1
ATOM 5524 O O . PRO B 1 330 ? -7.414 28.328 20.422 1 93.88 330 PRO B O 1
ATOM 5527 N N . LEU B 1 331 ? -7.738 30.031 19.062 1 91.62 331 LEU B N 1
ATOM 5528 C CA . LEU B 1 331 ? -7.438 31.062 20.062 1 91.62 331 LEU B CA 1
ATOM 5529 C C . LEU B 1 331 ? -8.516 31.094 21.141 1 91.62 331 LEU B C 1
ATOM 5531 O O . LEU B 1 331 ? -8.266 31.562 22.266 1 91.62 331 LEU B O 1
ATOM 5535 N N . GLY B 1 332 ? -9.711 30.562 20.828 1 88.25 332 GLY B N 1
ATOM 5536 C CA . GLY B 1 332 ? -10.773 30.484 21.812 1 88.25 332 GLY B CA 1
ATOM 5537 C C . GLY B 1 332 ? -10.617 29.312 22.766 1 88.25 332 GLY B C 1
ATOM 5538 O O . GLY B 1 332 ? -11.336 29.203 23.75 1 88.25 332 GLY B O 1
ATOM 5539 N N . GLU B 1 333 ? -9.734 28.406 22.469 1 91.25 333 GLU B N 1
ATOM 5540 C CA . GLU B 1 333 ? -9.414 27.234 23.281 1 91.25 333 GLU B CA 1
ATOM 5541 C C . GLU B 1 333 ? -7.91 27.125 23.516 1 91.25 333 GLU B C 1
ATOM 5543 O O . GLU B 1 333 ? -7.27 26.188 23.031 1 91.25 333 GLU B O 1
ATOM 5548 N N . PRO B 1 334 ? -7.438 28 24.422 1 90.62 334 PRO B N 1
ATOM 5549 C CA . PRO B 1 334 ? -5.984 28.047 24.609 1 90.62 334 PRO B CA 1
ATOM 5550 C C . PRO B 1 334 ? -5.398 26.703 25.047 1 90.62 334 PRO B C 1
ATOM 5552 O O . PRO B 1 334 ? -5.988 26.016 25.875 1 90.62 334 PRO B O 1
ATOM 5555 N N . GLY B 1 335 ? -4.316 26.375 24.375 1 93.88 335 GLY B N 1
ATOM 5556 C CA . GLY B 1 335 ? -3.613 25.141 24.703 1 93.88 335 GLY B CA 1
ATOM 5557 C C . GLY B 1 335 ? -3.971 24 23.766 1 93.88 335 GLY B C 1
ATOM 5558 O O . GLY B 1 335 ? -3.242 23 23.688 1 93.88 335 GLY B O 1
ATOM 5559 N N . SER B 1 336 ? -5.098 24.094 23.094 1 96.81 336 SER B N 1
ATOM 5560 C CA . SER B 1 336 ? -5.457 23.078 22.109 1 96.81 336 SER B CA 1
ATOM 5561 C C . SER B 1 336 ? -4.828 23.359 20.75 1 96.81 336 SER B C 1
ATOM 5563 O O . SER B 1 336 ? -4.422 24.5 20.484 1 96.81 336 SER B O 1
ATOM 5565 N N . PHE B 1 337 ? -4.621 22.375 19.938 1 98.31 337 PHE B N 1
ATOM 5566 C CA . PHE B 1 337 ? -4.113 22.516 18.578 1 98.31 337 PHE B CA 1
ATOM 5567 C C . PHE B 1 337 ? -4.766 21.484 17.656 1 98.31 337 PHE B C 1
ATOM 5569 O O . PHE B 1 337 ? -5.285 20.469 18.125 1 98.31 337 PHE B O 1
ATOM 5576 N N . VAL B 1 338 ? -4.797 21.828 16.406 1 97.69 338 VAL B N 1
ATOM 5577 C CA . VAL B 1 338 ? -5.543 21 15.469 1 97.69 338 VAL B CA 1
ATOM 5578 C C . VAL B 1 338 ? -4.785 20.891 14.148 1 97.69 338 VAL B C 1
ATOM 5580 O O . VAL B 1 338 ? -4.234 21.891 13.664 1 97.69 338 VAL B O 1
ATOM 5583 N N . ALA B 1 339 ? -4.598 19.672 13.625 1 98.44 339 ALA B N 1
ATOM 5584 C CA . ALA B 1 339 ? -4.273 19.453 12.219 1 98.44 339 ALA B CA 1
ATOM 5585 C C . ALA B 1 339 ? -5.539 19.359 11.367 1 98.44 339 ALA B C 1
ATOM 5587 O O . ALA B 1 339 ? -6.453 18.594 11.68 1 98.44 339 ALA B O 1
ATOM 5588 N N . ARG B 1 340 ? -5.566 20.203 10.312 1 96.44 340 ARG B N 1
ATOM 5589 C CA . ARG B 1 340 ? -6.754 20.281 9.469 1 96.44 340 ARG B CA 1
ATOM 5590 C C . ARG B 1 340 ? -6.469 19.781 8.062 1 96.44 340 ARG B C 1
ATOM 5592 O O . ARG B 1 340 ? -5.391 20.031 7.512 1 96.44 340 ARG B O 1
ATOM 5599 N N . GLY B 1 341 ? -7.375 19.078 7.594 1 95.5 341 GLY B N 1
ATOM 5600 C CA . GLY B 1 341 ? -7.363 18.688 6.191 1 95.5 341 GLY B CA 1
ATOM 5601 C C . GLY B 1 341 ? -8.664 19 5.473 1 95.5 341 GLY B C 1
ATOM 5602 O O . GLY B 1 341 ? -9.711 19.156 6.113 1 95.5 341 GLY B O 1
ATOM 5603 N N . ARG B 1 342 ? -8.531 19.078 4.184 1 91.56 342 ARG B N 1
ATOM 5604 C CA . ARG B 1 342 ? -9.672 19.312 3.312 1 91.56 342 ARG B CA 1
ATOM 5605 C C . ARG B 1 342 ? -10.797 18.328 3.582 1 91.56 342 ARG B C 1
ATOM 5607 O O . ARG B 1 342 ? -10.539 17.172 3.955 1 91.56 342 ARG B O 1
ATOM 5614 N N . SER B 1 343 ? -12.062 18.719 3.438 1 92.69 343 SER B N 1
ATOM 5615 C CA . SER B 1 343 ? -13.273 17.906 3.461 1 92.69 343 SER B CA 1
ATOM 5616 C C . SER B 1 343 ? -13.562 17.391 4.867 1 92.69 343 SER B C 1
ATOM 5618 O O . SER B 1 343 ? -14.211 16.344 5.031 1 92.69 343 SER B O 1
ATOM 5620 N N . GLY B 1 344 ? -12.969 18.062 5.859 1 94.38 344 GLY B N 1
ATOM 5621 C CA . GLY B 1 344 ? -13.391 17.812 7.227 1 94.38 344 GLY B CA 1
ATOM 5622 C C . GLY B 1 344 ? -12.414 16.938 8 1 94.38 344 GLY B C 1
ATOM 5623 O O . GLY B 1 344 ? -12.695 16.531 9.125 1 94.38 344 GLY B O 1
ATOM 5624 N N . GLN B 1 345 ? -11.211 16.703 7.457 1 97.5 345 GLN B N 1
ATOM 5625 C CA . GLN B 1 345 ? -10.234 15.93 8.219 1 97.5 345 GLN B CA 1
ATOM 5626 C C . GLN B 1 345 ? -9.703 16.734 9.398 1 97.5 345 GLN B C 1
ATOM 5628 O O . GLN B 1 345 ? -9.367 17.906 9.258 1 97.5 345 GLN B O 1
ATOM 5633 N N . ARG B 1 346 ? -9.773 16.094 10.617 1 98.06 346 ARG B N 1
ATOM 5634 C CA . ARG B 1 346 ? -9.281 16.781 11.797 1 98.06 346 ARG B CA 1
ATOM 5635 C C . ARG B 1 346 ? -8.555 15.812 12.734 1 98.06 346 ARG B C 1
ATOM 5637 O O . ARG B 1 346 ? -8.992 14.68 12.922 1 98.06 346 ARG B O 1
ATOM 5644 N N . LEU B 1 347 ? -7.461 16.203 13.203 1 98.88 347 LEU B N 1
ATOM 5645 C CA . LEU B 1 347 ? -6.859 15.727 14.445 1 98.88 347 LEU B CA 1
ATOM 5646 C C . LEU B 1 347 ? -6.809 16.844 15.477 1 98.88 347 LEU B C 1
ATOM 5648 O O . LEU B 1 347 ? -6.023 17.781 15.344 1 98.88 347 LEU B O 1
ATOM 5652 N N . TYR B 1 348 ? -7.707 16.766 16.469 1 98.75 348 TYR B N 1
ATOM 5653 C CA . TYR B 1 348 ? -7.848 17.766 17.516 1 98.75 348 TYR B CA 1
ATOM 5654 C C . TYR B 1 348 ? -7.281 17.25 18.828 1 98.75 348 TYR B C 1
ATOM 5656 O O . TYR B 1 348 ? -7.664 16.188 19.312 1 98.75 348 TYR B O 1
ATOM 5664 N N . VAL B 1 349 ? -6.363 18 19.422 1 98.88 349 VAL B N 1
ATOM 5665 C CA . VAL B 1 349 ? -5.727 17.609 20.688 1 98.88 349 VAL B CA 1
ATOM 5666 C C . VAL B 1 349 ? -5.887 18.734 21.719 1 98.88 349 VAL B C 1
ATOM 5668 O O . VAL B 1 349 ? -5.602 19.891 21.422 1 98.88 349 VAL B O 1
ATOM 5671 N N . ASP B 1 350 ? -6.387 18.422 22.859 1 98.44 350 ASP B N 1
ATOM 5672 C CA . ASP B 1 350 ? -6.512 19.312 24.016 1 98.44 350 ASP B CA 1
ATOM 5673 C C . ASP B 1 350 ? -5.922 18.672 25.266 1 98.44 350 ASP B C 1
ATOM 5675 O O . ASP B 1 350 ? -6.633 18.016 26.031 1 98.44 350 ASP B O 1
ATOM 5679 N N . PRO B 1 351 ? -4.668 18.984 25.516 1 97.56 351 PRO B N 1
ATOM 5680 C CA . PRO B 1 351 ? -4.012 18.344 26.656 1 97.56 351 PRO B CA 1
ATOM 5681 C C . PRO B 1 351 ? -4.656 18.719 27.984 1 97.56 351 PRO B C 1
ATOM 5683 O O . PRO B 1 351 ? -4.707 17.891 28.906 1 97.56 351 PRO B O 1
ATOM 5686 N N . ARG B 1 352 ? -5.141 19.922 28.156 1 96.12 352 ARG B N 1
ATOM 5687 C CA . ARG B 1 352 ? -5.746 20.375 29.406 1 96.12 352 ARG B CA 1
ATOM 5688 C C . ARG B 1 352 ? -6.965 19.516 29.75 1 96.12 352 ARG B C 1
ATOM 5690 O O . ARG B 1 352 ? -7.176 19.172 30.922 1 96.12 352 ARG B O 1
ATOM 5697 N N . ARG B 1 353 ? -7.68 19.141 28.766 1 96.81 353 ARG B N 1
ATOM 5698 C CA . ARG B 1 353 ? -8.883 18.344 29 1 96.81 353 ARG B CA 1
ATOM 5699 C C . ARG B 1 353 ? -8.609 16.859 28.734 1 96.81 353 ARG B C 1
ATOM 5701 O O . ARG B 1 353 ? -9.539 16.047 28.688 1 96.81 353 ARG B O 1
ATOM 5708 N N . GLU B 1 354 ? -7.344 16.531 28.453 1 96.56 354 GLU B N 1
ATOM 5709 C CA . GLU B 1 354 ? -6.922 15.164 28.172 1 96.56 354 GLU B CA 1
ATOM 5710 C C . GLU B 1 354 ? -7.773 14.539 27.062 1 96.56 354 GLU B C 1
ATOM 5712 O O . GLU B 1 354 ? -8.281 13.43 27.219 1 96.56 354 GLU B O 1
ATOM 5717 N N . LEU B 1 355 ? -7.867 15.336 25.938 1 97.44 355 LEU B N 1
ATOM 5718 C CA . LEU B 1 355 ? -8.797 15.016 24.875 1 97.44 355 LEU B CA 1
ATOM 5719 C C . LEU B 1 355 ? -8.062 14.898 23.531 1 97.44 355 LEU B C 1
ATOM 5721 O O . LEU B 1 355 ? -7.203 15.719 23.219 1 97.44 355 LEU B O 1
ATOM 5725 N N . VAL B 1 356 ? -8.328 13.82 22.781 1 98.19 356 VAL B N 1
ATOM 5726 C CA . VAL B 1 356 ? -7.945 13.672 21.391 1 98.19 356 VAL B CA 1
ATOM 5727 C C . VAL B 1 356 ? -9.172 13.305 20.547 1 98.19 356 VAL B C 1
ATOM 5729 O O . VAL B 1 356 ? -9.914 12.383 20.906 1 98.19 356 VAL B O 1
ATOM 5732 N N . ILE B 1 357 ? -9.445 14.008 19.453 1 98.75 357 ILE B N 1
ATOM 5733 C CA . ILE B 1 357 ? -10.547 13.703 18.562 1 98.75 357 ILE B CA 1
ATOM 5734 C C . ILE B 1 357 ? -10.031 13.578 17.125 1 98.75 357 ILE B C 1
ATOM 5736 O O . ILE B 1 357 ? -9.266 14.43 16.656 1 98.75 357 ILE B O 1
ATOM 5740 N N . VAL B 1 358 ? -10.367 12.516 16.453 1 98.75 358 VAL B N 1
ATOM 5741 C CA . VAL B 1 358 ? -10.102 12.336 15.039 1 98.75 358 VAL B CA 1
ATOM 5742 C C . VAL B 1 358 ? -11.422 12.336 14.266 1 98.75 358 VAL B C 1
ATOM 5744 O O . VAL B 1 358 ? -12.367 11.641 14.633 1 98.75 358 VAL B O 1
ATOM 5747 N N . HIS B 1 359 ? -11.484 13.125 13.25 1 98.81 359 HIS B N 1
ATOM 5748 C CA . HIS B 1 359 ? -12.625 13.141 12.344 1 98.81 359 HIS B CA 1
ATOM 5749 C C . HIS B 1 359 ? -12.188 13.008 10.891 1 98.81 359 HIS B C 1
ATOM 5751 O O . HIS B 1 359 ? -11.312 13.75 10.438 1 98.81 359 HIS B O 1
ATOM 5757 N N . PHE B 1 360 ? -12.703 12.016 10.211 1 98.62 360 PHE B N 1
ATOM 5758 C CA . PHE B 1 360 ? -12.609 11.906 8.758 1 98.62 360 PHE B CA 1
ATOM 5759 C C . PHE B 1 360 ? -13.938 12.234 8.094 1 98.62 360 PHE B C 1
ATOM 5761 O O . PHE B 1 360 ? -15 11.844 8.594 1 98.62 360 PHE B O 1
ATOM 5768 N N . GLY B 1 361 ? -13.906 13 7.035 1 97.25 361 GLY B N 1
ATOM 5769 C CA . GLY B 1 361 ? -15.133 13.359 6.344 1 97.25 361 GLY B CA 1
ATOM 5770 C C . GLY B 1 361 ? -14.961 13.461 4.84 1 97.25 361 GLY B C 1
ATOM 5771 O O . GLY B 1 361 ? -13.867 13.227 4.316 1 97.25 361 GLY B O 1
ATOM 5772 N N . ALA B 1 362 ? -16.047 13.688 4.152 1 95.75 362 ALA B N 1
ATOM 5773 C CA . ALA B 1 362 ? -16.109 13.867 2.703 1 95.75 362 ALA B CA 1
ATOM 5774 C C . ALA B 1 362 ? -16.922 15.102 2.342 1 95.75 362 ALA B C 1
ATOM 5776 O O . ALA B 1 362 ? -17.719 15.086 1.396 1 95.75 362 ALA B O 1
ATOM 5777 N N . GLN B 1 363 ? -16.766 16.078 3.143 1 91.62 363 GLN B N 1
ATOM 5778 C CA . GLN B 1 363 ? -17.453 17.328 2.893 1 91.62 363 GLN B CA 1
ATOM 5779 C C . GLN B 1 363 ? -16.984 17.984 1.596 1 91.62 363 GLN B C 1
ATOM 5781 O O . GLN B 1 363 ? -15.773 18.172 1.395 1 91.62 363 GLN B O 1
ATOM 5786 N N . PRO B 1 364 ? -17.953 18.297 0.737 1 88.25 364 PRO B N 1
ATOM 5787 C CA . PRO B 1 364 ? -17.547 19.016 -0.468 1 88.25 364 PRO B CA 1
ATOM 5788 C C . PRO B 1 364 ? -16.969 20.391 -0.16 1 88.25 364 PRO B C 1
ATOM 5790 O O . PRO B 1 364 ? -17.469 21.094 0.727 1 88.25 364 PRO B O 1
ATOM 5793 N N . VAL B 1 365 ? -15.961 20.719 -0.857 1 82.31 365 VAL B N 1
ATOM 5794 C CA . VAL B 1 365 ? -15.383 22.047 -0.706 1 82.31 365 VAL B CA 1
ATOM 5795 C C . VAL B 1 365 ? -15.898 22.969 -1.811 1 82.31 365 VAL B C 1
ATOM 5797 O O . VAL B 1 365 ? -15.344 23 -2.908 1 82.31 365 VAL B O 1
ATOM 5800 N N . ARG B 1 366 ? -16.969 23.688 -1.52 1 78.81 366 ARG B N 1
ATOM 5801 C CA . ARG B 1 366 ? -17.625 24.625 -2.414 1 78.81 366 ARG B CA 1
ATOM 5802 C C . ARG B 1 366 ? -18.125 25.859 -1.653 1 78.81 366 ARG B C 1
ATOM 5804 O O . ARG B 1 366 ? -18.438 25.766 -0.467 1 78.81 366 ARG B O 1
ATOM 5811 N N . ALA B 1 367 ? -18.156 26.875 -2.359 1 73.75 367 ALA B N 1
ATOM 5812 C CA . ALA B 1 367 ? -18.531 28.141 -1.747 1 73.75 367 ALA B CA 1
ATOM 5813 C C . ALA B 1 367 ? -19.938 28.094 -1.159 1 73.75 367 ALA B C 1
ATOM 5815 O O . ALA B 1 367 ? -20.219 28.75 -0.16 1 73.75 367 ALA B O 1
ATOM 5816 N N . ASP B 1 368 ? -20.797 27.312 -1.725 1 79 368 ASP B N 1
ATOM 5817 C CA . ASP B 1 368 ? -22.203 27.297 -1.316 1 79 368 ASP B CA 1
ATOM 5818 C C . ASP B 1 368 ? -22.453 26.25 -0.245 1 79 368 ASP B C 1
ATOM 5820 O O . ASP B 1 368 ? -23.594 26.062 0.189 1 79 368 ASP B O 1
ATOM 5824 N N . VAL B 1 369 ? -21.469 25.609 0.187 1 79.25 369 VAL B N 1
ATOM 5825 C CA . VAL B 1 369 ? -21.594 24.609 1.241 1 79.25 369 VAL B CA 1
ATOM 5826 C C . VAL B 1 369 ? -20.812 25.062 2.477 1 79.25 369 VAL B C 1
ATOM 5828 O O . VAL B 1 369 ? -19.578 25.031 2.49 1 79.25 369 VAL B O 1
ATOM 5831 N N . PRO B 1 370 ? -21.531 25.422 3.457 1 78.81 370 PRO B N 1
ATOM 5832 C CA . PRO B 1 370 ? -20.828 25.875 4.656 1 78.81 370 PRO B CA 1
ATOM 5833 C C . PRO B 1 370 ? -20.016 24.781 5.328 1 78.81 370 PRO B C 1
ATOM 5835 O O . PRO B 1 370 ? -20.453 23.625 5.383 1 78.81 370 PRO B O 1
ATOM 5838 N N . VAL B 1 371 ? -18.828 25.156 5.766 1 81.94 371 VAL B N 1
ATOM 5839 C CA . VAL B 1 371 ? -17.984 24.234 6.52 1 81.94 371 VAL B CA 1
ATOM 5840 C C . VAL B 1 371 ? -18.5 24.125 7.953 1 81.94 371 VAL B C 1
ATOM 5842 O O . VAL B 1 371 ? -18.719 25.141 8.625 1 81.94 371 VAL B O 1
ATOM 5845 N N . PRO B 1 372 ? -18.734 22.922 8.383 1 86.31 372 PRO B N 1
ATOM 5846 C CA . PRO B 1 372 ? -19.141 22.766 9.781 1 86.31 372 PRO B CA 1
ATOM 5847 C C . PRO B 1 372 ? -18.094 23.297 10.758 1 86.31 372 PRO B C 1
ATOM 5849 O O . PRO B 1 372 ? -16.891 23.25 10.469 1 86.31 372 PRO B O 1
ATOM 5852 N N . ASP B 1 373 ? -18.516 23.781 11.859 1 86.38 373 ASP B N 1
ATOM 5853 C CA . ASP B 1 373 ? -17.594 24.281 12.875 1 86.38 373 ASP B CA 1
ATOM 5854 C C . ASP B 1 373 ? -17.047 23.141 13.734 1 86.38 373 ASP B C 1
ATOM 5856 O O . ASP B 1 373 ? -17.391 23.016 14.914 1 86.38 373 ASP B O 1
ATOM 5860 N N . PHE B 1 374 ? -16.125 22.469 13.25 1 92.5 374 PHE B N 1
ATOM 5861 C CA . PHE B 1 374 ? -15.586 21.281 13.883 1 92.5 374 PHE B CA 1
ATOM 5862 C C . PHE B 1 374 ? -14.969 21.609 15.234 1 92.5 374 PHE B C 1
ATOM 5864 O O . PHE B 1 374 ? -15.266 20.953 16.234 1 92.5 374 PHE B O 1
ATOM 5871 N N . GLU B 1 375 ? -14.188 22.688 15.289 1 92.5 375 GLU B N 1
ATOM 5872 C CA . GLU B 1 375 ? -13.438 23 16.5 1 92.5 375 GLU B CA 1
ATOM 5873 C C . GLU B 1 375 ? -14.367 23.359 17.656 1 92.5 375 GLU B C 1
ATOM 5875 O O . GLU B 1 375 ? -14.125 22.969 18.797 1 92.5 375 GLU B O 1
ATOM 5880 N N . GLN B 1 376 ? -15.414 24.078 17.312 1 91.56 376 GLN B N 1
ATOM 5881 C CA . GLN B 1 376 ? -16.375 24.422 18.359 1 91.56 376 GLN B CA 1
ATOM 5882 C C . GLN B 1 376 ? -17.078 23.172 18.891 1 91.56 376 GLN B C 1
ATOM 5884 O O . GLN B 1 376 ? -17.281 23.047 20.109 1 91.56 376 GLN B O 1
ATOM 5889 N N . VAL B 1 377 ? -17.422 22.328 18 1 94.94 377 VAL B N 1
ATOM 5890 C CA . VAL B 1 377 ? -18.078 21.078 18.391 1 94.94 377 VAL B CA 1
ATOM 5891 C C . VAL B 1 377 ? -17.125 20.219 19.219 1 94.94 377 VAL B C 1
ATOM 5893 O O . VAL B 1 377 ? -17.5 19.672 20.25 1 94.94 377 VAL B O 1
ATOM 5896 N N . PHE B 1 378 ? -15.883 20.125 18.844 1 97.19 378 PHE B N 1
ATOM 5897 C CA . PHE B 1 378 ? -14.891 19.297 19.531 1 97.19 378 PHE B CA 1
ATOM 5898 C C . PHE B 1 378 ? -14.602 19.844 20.922 1 97.19 378 PHE B C 1
ATOM 5900 O O . PHE B 1 378 ? -14.531 19.094 21.906 1 97.19 378 PHE B O 1
ATOM 5907 N N . ALA B 1 379 ? -14.469 21.172 21.016 1 95.44 379 ALA B N 1
ATOM 5908 C CA . ALA B 1 379 ? -14.281 21.797 22.312 1 95.44 379 ALA B CA 1
ATOM 5909 C C . ALA B 1 379 ? -15.469 21.516 23.234 1 95.44 379 ALA B C 1
ATOM 5911 O O . ALA B 1 379 ? -15.289 21.266 24.438 1 95.44 379 ALA B O 1
ATOM 5912 N N . HIS B 1 380 ? -16.672 21.594 22.641 1 95.88 380 HIS B N 1
ATOM 5913 C CA . HIS B 1 380 ? -17.875 21.297 23.406 1 95.88 380 HIS B CA 1
ATOM 5914 C C . HIS B 1 380 ? -17.875 19.859 23.922 1 95.88 380 HIS B C 1
ATOM 5916 O O . HIS B 1 380 ? -18.219 19.625 25.078 1 95.88 380 HIS B O 1
ATOM 5922 N N . ILE B 1 381 ? -17.5 18.938 23.109 1 97.12 381 ILE B N 1
ATOM 5923 C CA . ILE B 1 381 ? -17.406 17.531 23.516 1 97.12 381 ILE B CA 1
ATOM 5924 C C . ILE B 1 381 ? -16.438 17.406 24.688 1 97.12 381 ILE B C 1
ATOM 5926 O O . ILE B 1 381 ? -16.75 16.75 25.688 1 97.12 381 ILE B O 1
ATOM 5930 N N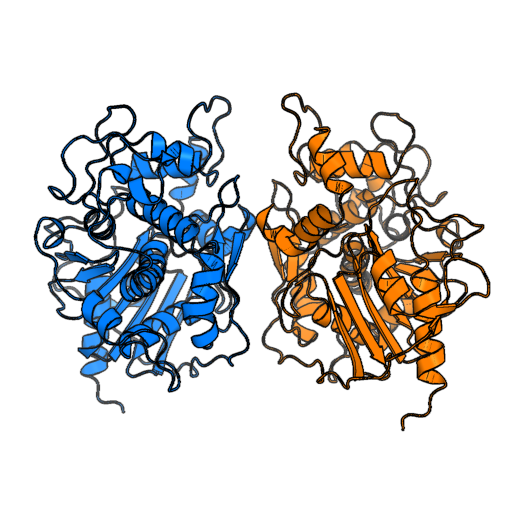 . GLY B 1 382 ? -15.305 18.062 24.578 1 96.75 382 GLY B N 1
ATOM 5931 C CA . GLY B 1 382 ? -14.328 18.031 25.641 1 96.75 382 GLY B CA 1
ATOM 5932 C C . GLY B 1 382 ? -14.859 18.578 26.953 1 96.75 382 GLY B C 1
ATOM 5933 O O . GLY B 1 382 ? -14.633 18 28.016 1 96.75 382 GLY B O 1
ATOM 5934 N N . ARG B 1 383 ? -15.602 19.656 26.875 1 95.75 383 ARG B N 1
ATOM 5935 C CA . ARG B 1 383 ? -16.172 20.266 28.078 1 95.75 383 ARG B CA 1
ATOM 5936 C C . ARG B 1 383 ? -17.203 19.344 28.719 1 95.75 383 ARG B C 1
ATOM 5938 O O . ARG B 1 383 ? -17.234 19.188 29.953 1 95.75 383 ARG B O 1
ATOM 5945 N N . GLN B 1 384 ? -17.969 18.734 27.891 1 94.88 384 GLN B N 1
ATOM 5946 C CA . GLN B 1 384 ? -19.016 17.844 28.406 1 94.88 384 GLN B CA 1
ATOM 5947 C C . GLN B 1 384 ? -18.391 16.594 29.047 1 94.88 384 GLN B C 1
ATOM 5949 O O . GLN B 1 384 ? -18.859 16.141 30.094 1 94.88 384 GLN B O 1
ATOM 5954 N N . LEU B 1 385 ? -17.375 16.047 28.453 1 94.25 385 LEU B N 1
ATOM 5955 C CA . LEU B 1 385 ? -16.734 14.844 28.984 1 94.25 385 LEU B CA 1
ATOM 5956 C C . LEU B 1 385 ? -16.016 15.141 30.297 1 94.25 385 LEU B C 1
ATOM 5958 O O . LEU B 1 385 ? -15.938 14.281 31.188 1 94.25 385 LEU B O 1
ATOM 5962 N N . THR B 1 386 ? -15.5 16.359 30.406 1 93.31 386 THR B N 1
ATOM 5963 C CA . THR B 1 386 ? -14.766 16.75 31.609 1 93.31 386 THR B CA 1
ATOM 5964 C C . THR B 1 386 ? -15.727 17.047 32.75 1 93.31 386 THR B C 1
ATOM 5966 O O . THR B 1 386 ? -15.398 16.828 33.938 1 93.31 386 THR B O 1
ATOM 5969 N N . ALA B 1 387 ? -16.938 17.516 32.438 1 89.25 387 ALA B N 1
ATOM 5970 C CA . ALA B 1 387 ? -17.938 17.859 33.438 1 89.25 387 ALA B CA 1
ATOM 5971 C C . ALA B 1 387 ? -18.609 16.594 33.969 1 89.25 387 ALA B C 1
ATOM 5973 O O . ALA B 1 387 ? -19.156 16.609 35.094 1 89.25 387 ALA B O 1
ATOM 5974 N N . THR B 1 388 ? -18.781 15.578 33.188 1 73.69 388 THR B N 1
ATOM 5975 C CA . THR B 1 388 ? -19.453 14.352 33.594 1 73.69 388 THR B CA 1
ATOM 5976 C C . THR B 1 388 ? -18.516 13.492 34.438 1 73.69 388 THR B C 1
ATOM 5978 O O . THR B 1 388 ? -17.438 13.109 33.969 1 73.69 388 THR B O 1
ATOM 5981 N N . PRO B 1 389 ? -18.734 13.352 35.75 1 59.88 389 PRO B N 1
ATOM 5982 C CA . PRO B 1 389 ? -17.891 12.508 36.594 1 59.88 389 PRO B CA 1
ATOM 5983 C C . PRO B 1 389 ? -17.75 11.086 36.062 1 59.88 389 PRO B C 1
ATOM 5985 O O . PRO B 1 389 ? -18.656 10.586 35.406 1 59.88 389 PRO B O 1
ATOM 5988 N N . ALA B 1 390 ? -16.516 10.664 35.844 1 55.22 390 ALA B N 1
ATOM 5989 C CA . ALA B 1 390 ? -16.312 9.25 35.531 1 55.22 390 ALA B CA 1
ATOM 5990 C C . ALA B 1 390 ? -17.188 8.359 36.375 1 55.22 390 ALA B C 1
ATOM 5992 O O . ALA B 1 390 ? -17.203 8.484 37.625 1 55.22 390 ALA B O 1
ATOM 5993 N N . GLY B 1 391 ? -18.516 8.062 35.844 1 38.78 391 GLY B N 1
ATOM 5994 C CA . GLY B 1 391 ? -19.141 7.078 36.719 1 38.78 391 GLY B CA 1
ATOM 5995 C C . GLY B 1 391 ? -18.172 6.012 37.188 1 38.78 391 GLY B C 1
ATOM 5996 O O . GLY B 1 391 ? -17.141 5.77 36.562 1 38.78 391 GLY B O 1
#